Protein AF-A0A1V9ZD17-F1 (afdb_monomer_lite)

Organism: Achlya hypogyna (NCBI:txid1202772)

Sequence (784 aa):
MAILAKSCLMPGTAAFICSILFTLRPVVGIRQATWASEFLEGCSHDLYEVRLPAYLNRLVTLTFLAHVLFHEHRIVPIALSDANDYALFPAKRLVSSDMTLHVLSATPDAGNLVLGLSVATLHNLVDDFDKIAQAWNLTTFSTKLKTAAKDSRDSLLLAQQNFRNSIGSASSAMLARYSISMRSHRSMASCIVPSETSNHEPPEPSLQENPHQQPGTIAVQSTENQTTGVGPLFNDHARGVLSQAHKSPVRSYAPPAVQSYVAFVSASVPHELSGHIVLCGLPNHLRDFIAPLRQAQRHTSATNTIDVVPIVIISNQVLSKKQYAGIAAFERVYYVRGSPLSLSVLAAARVPFSRNVVILRACCDLAVRDTDADVGDVIDQNMIDTDVITLHRFITEVCAAQKDSTRPALLIELSRPNSLRFLKDPTVDHGDSKALIRALTKIAISRADDPLDQICNPLYAAGKPSDTATKVQVRCAGKIFVSNSLDALLGTCNKYGSVLDVVQLLVLGETSGARTLEQMDIPPLLVGRPYGACFEEMLLTHSVLCLGLYRARPEADCSFVSVNPSPGIVLELTDKLFVLRLNRRTLFFMRCKRLRGFLVSIRARVLKPRKRDESFRRWVGRNLDKSVLGAAIDIFQAVLGWIVTGLYCVKNWRSWDNSLDGPFLRAVHAAIGGVFLFDYSLRLFASDNRESYVLAPLAVMDLLGIVPQFIELFVGNTASQHHLVFIGAIKTLRPFRCLCFFRLVPFARSARQRESYVLSITVMCIIICFGSIEQVDQSSTENA

Structure (mmCIF, N/CA/C/O backbone):
data_AF-A0A1V9ZD17-F1
#
_entry.id   AF-A0A1V9ZD17-F1
#
loop_
_atom_site.group_PDB
_atom_site.id
_atom_site.type_symbol
_atom_site.label_atom_id
_atom_site.label_alt_id
_atom_site.label_comp_id
_atom_site.label_asym_id
_atom_site.label_entity_id
_atom_site.label_seq_id
_atom_site.pdbx_PDB_ins_code
_atom_site.Cartn_x
_atom_site.Cartn_y
_atom_site.Cartn_z
_atom_site.occupancy
_atom_site.B_iso_or_equiv
_atom_site.auth_seq_id
_atom_site.auth_comp_id
_atom_site.auth_asym_id
_atom_site.auth_atom_id
_atom_site.pdbx_PDB_model_num
ATOM 1 N N . MET A 1 1 ? 15.821 4.513 1.523 1.00 86.75 1 MET A N 1
ATOM 2 C CA . MET A 1 1 ? 15.628 4.186 0.085 1.00 86.75 1 MET A CA 1
ATOM 3 C C . MET A 1 1 ? 14.171 3.976 -0.311 1.00 86.75 1 MET A C 1
ATOM 5 O O . MET A 1 1 ? 13.702 4.707 -1.172 1.00 86.75 1 MET A O 1
ATOM 9 N N . ALA A 1 2 ? 13.430 3.046 0.299 1.00 87.56 2 ALA A N 1
ATOM 10 C CA . ALA A 1 2 ? 12.040 2.790 -0.099 1.00 87.56 2 ALA A CA 1
ATOM 11 C C . ALA A 1 2 ? 11.104 4.013 0.046 1.00 87.56 2 ALA A C 1
ATOM 13 O O . ALA A 1 2 ? 10.255 4.236 -0.814 1.00 87.56 2 ALA A O 1
ATOM 14 N N . ILE A 1 3 ? 11.308 4.844 1.078 1.00 88.50 3 ILE A N 1
ATOM 15 C CA . ILE A 1 3 ? 10.583 6.116 1.263 1.00 88.50 3 ILE A CA 1
ATOM 16 C C . ILE A 1 3 ? 10.847 7.068 0.084 1.00 88.50 3 ILE A C 1
ATOM 18 O O . ILE A 1 3 ? 9.904 7.527 -0.549 1.00 88.50 3 ILE A O 1
ATOM 22 N N . LEU A 1 4 ? 12.119 7.292 -0.277 1.00 88.56 4 LEU A N 1
ATOM 23 C CA . LEU A 1 4 ? 12.516 8.106 -1.439 1.00 88.56 4 LEU A CA 1
ATOM 24 C C . LEU A 1 4 ? 11.912 7.581 -2.750 1.00 88.56 4 LEU A C 1
ATOM 26 O O . LEU A 1 4 ? 11.411 8.354 -3.565 1.00 88.56 4 LEU A O 1
ATOM 30 N N . ALA A 1 5 ? 11.924 6.261 -2.936 1.00 87.56 5 ALA A N 1
ATOM 31 C CA . ALA A 1 5 ? 11.308 5.611 -4.084 1.00 87.56 5 ALA A CA 1
ATOM 32 C C . ALA A 1 5 ? 9.799 5.902 -4.149 1.00 87.56 5 ALA A C 1
ATOM 34 O O . ALA A 1 5 ? 9.298 6.362 -5.173 1.00 87.56 5 ALA A O 1
ATOM 35 N N . LYS A 1 6 ? 9.065 5.705 -3.048 1.00 83.56 6 LYS A N 1
ATOM 36 C CA . LYS A 1 6 ? 7.631 6.025 -2.983 1.00 83.56 6 LYS A CA 1
ATOM 37 C C . LYS A 1 6 ? 7.356 7.511 -3.223 1.00 83.56 6 LYS A C 1
ATOM 39 O O . LYS A 1 6 ? 6.431 7.813 -3.973 1.00 83.56 6 LYS A O 1
ATOM 44 N N . SER A 1 7 ? 8.195 8.415 -2.715 1.00 86.31 7 SER A N 1
ATOM 45 C CA . SER A 1 7 ? 8.082 9.861 -2.961 1.00 86.31 7 SER A CA 1
ATOM 46 C C . SER A 1 7 ? 8.194 10.255 -4.440 1.00 86.31 7 SER A C 1
ATOM 48 O O . SER A 1 7 ? 7.611 11.255 -4.845 1.00 86.31 7 SER A O 1
ATOM 50 N N . CYS A 1 8 ? 8.880 9.462 -5.275 1.00 83.69 8 CYS A N 1
ATOM 51 C CA . CYS A 1 8 ? 8.937 9.700 -6.725 1.00 83.69 8 CYS A CA 1
ATOM 52 C C . CYS A 1 8 ? 7.588 9.457 -7.427 1.00 83.69 8 CYS A C 1
ATOM 54 O O . CYS A 1 8 ? 7.347 9.979 -8.520 1.00 83.69 8 CYS A O 1
ATOM 56 N N . LEU A 1 9 ? 6.731 8.614 -6.841 1.00 79.62 9 LEU A N 1
ATOM 57 C CA . LEU A 1 9 ? 5.410 8.272 -7.376 1.00 79.62 9 LEU A CA 1
ATOM 58 C C . LEU A 1 9 ? 4.300 9.079 -6.700 1.00 79.62 9 LEU A C 1
ATOM 60 O O . LEU A 1 9 ? 3.376 9.527 -7.375 1.00 79.62 9 LEU A O 1
ATOM 64 N N . MET A 1 10 ? 4.414 9.242 -5.384 1.00 81.44 10 MET A N 1
ATOM 65 C CA . MET A 1 10 ? 3.448 9.888 -4.507 1.00 81.44 10 MET A CA 1
ATOM 66 C C . MET A 1 10 ? 4.123 11.062 -3.789 1.00 81.44 10 MET A C 1
ATOM 68 O O . MET A 1 10 ? 4.821 10.844 -2.788 1.00 81.44 10 MET A O 1
ATOM 72 N N . PRO A 1 11 ? 3.961 12.298 -4.287 1.00 78.44 11 PRO A N 1
ATOM 73 C CA . PRO A 1 11 ? 4.559 13.468 -3.658 1.00 78.44 11 PRO A CA 1
ATOM 74 C C . PRO A 1 11 ? 4.101 13.615 -2.201 1.00 78.44 11 PRO A C 1
ATOM 76 O O . PRO A 1 11 ? 2.987 13.246 -1.837 1.00 78.44 11 PRO A O 1
ATOM 79 N N . GLY A 1 12 ? 4.981 14.137 -1.350 1.00 81.69 12 GLY A N 1
ATOM 80 C CA . GLY A 1 12 ? 4.718 14.317 0.077 1.00 81.69 12 GLY A CA 1
ATOM 81 C C . GLY A 1 12 ? 4.896 13.062 0.933 1.00 81.69 12 GLY A C 1
ATOM 82 O O . GLY A 1 12 ? 4.883 13.186 2.148 1.00 81.69 12 GLY A O 1
ATOM 83 N N . THR A 1 13 ? 5.135 11.874 0.361 1.00 86.75 13 THR A N 1
ATOM 84 C CA . THR A 1 13 ? 5.286 10.639 1.163 1.00 86.75 13 THR A CA 1
ATOM 85 C C . THR A 1 13 ? 6.425 10.733 2.184 1.00 86.75 13 THR A C 1
ATOM 87 O O . THR A 1 13 ? 6.246 10.334 3.328 1.00 86.75 13 THR A O 1
ATOM 90 N N . ALA A 1 14 ? 7.584 11.283 1.806 1.00 87.25 14 ALA A N 1
ATOM 91 C CA . ALA A 1 14 ? 8.698 11.482 2.737 1.00 87.25 14 ALA A CA 1
ATOM 92 C C . ALA A 1 14 ? 8.300 12.381 3.915 1.00 87.25 14 ALA A C 1
ATOM 94 O O . ALA A 1 14 ? 8.484 11.983 5.060 1.00 87.25 14 ALA A O 1
ATOM 95 N N . ALA A 1 15 ? 7.692 13.537 3.635 1.00 86.81 15 ALA A N 1
ATOM 96 C CA . ALA A 1 15 ? 7.220 14.450 4.671 1.00 86.81 15 ALA A CA 1
ATOM 97 C C . ALA A 1 15 ? 6.148 13.792 5.554 1.00 86.81 15 ALA A C 1
ATOM 99 O O . ALA A 1 15 ? 6.265 13.846 6.767 1.00 86.81 15 ALA A O 1
ATOM 100 N N . PHE A 1 16 ? 5.179 13.085 4.962 1.00 89.31 16 PHE A N 1
ATOM 101 C CA . PHE A 1 16 ? 4.135 12.352 5.684 1.00 89.31 16 PHE A CA 1
ATOM 102 C C . PHE A 1 16 ? 4.711 11.325 6.662 1.00 89.31 16 PHE A C 1
ATOM 104 O O . PHE A 1 16 ? 4.339 11.308 7.831 1.00 89.31 16 PHE A O 1
ATOM 111 N N . ILE A 1 17 ? 5.643 10.482 6.203 1.00 89.06 17 ILE A N 1
ATOM 112 C CA . ILE A 1 17 ? 6.270 9.472 7.060 1.00 89.06 17 ILE A CA 1
ATOM 113 C C . ILE A 1 17 ? 7.110 10.145 8.146 1.00 89.06 17 ILE A C 1
ATOM 115 O O . ILE A 1 17 ? 6.973 9.792 9.310 1.00 89.06 17 ILE A O 1
ATOM 119 N N . CYS A 1 18 ? 7.939 11.134 7.804 1.00 85.00 18 CYS A N 1
ATOM 120 C CA . CYS A 1 18 ? 8.764 11.824 8.793 1.00 85.00 18 CYS A CA 1
ATOM 121 C C . CYS A 1 18 ? 7.924 12.585 9.834 1.00 85.00 18 CYS A C 1
ATOM 123 O O . CYS A 1 18 ? 8.301 12.586 11.000 1.00 85.00 18 CYS A O 1
ATOM 125 N N . SER A 1 19 ? 6.779 13.164 9.457 1.00 85.56 19 SER A N 1
ATOM 126 C CA . SER A 1 19 ? 5.840 13.809 10.389 1.00 85.56 19 SER A CA 1
ATOM 127 C C . SER A 1 19 ? 5.267 12.847 11.429 1.00 85.56 19 SER A C 1
ATOM 129 O O . SER A 1 19 ? 4.951 13.291 12.518 1.00 85.56 19 SER A O 1
ATOM 131 N N . ILE A 1 20 ? 5.151 11.554 11.108 1.00 85.94 20 ILE A N 1
ATOM 132 C CA . ILE A 1 20 ? 4.675 10.514 12.039 1.00 85.94 20 ILE A CA 1
ATOM 133 C C . ILE A 1 20 ? 5.828 9.939 12.887 1.00 85.94 20 ILE A C 1
ATOM 135 O O . ILE A 1 20 ? 5.604 9.325 13.927 1.00 85.94 20 ILE A O 1
ATOM 139 N N . LEU A 1 21 ? 7.073 10.078 12.419 1.00 81.75 21 LEU A N 1
ATOM 140 C CA . LEU A 1 21 ? 8.262 9.599 13.131 1.00 81.75 21 LEU A CA 1
ATOM 141 C C . LEU A 1 21 ? 8.802 10.621 14.136 1.00 81.75 21 LEU A C 1
ATOM 143 O O . LEU A 1 21 ? 9.426 10.229 15.121 1.00 81.75 21 LEU A O 1
ATOM 147 N N . PHE A 1 22 ? 8.618 11.914 13.869 1.00 76.44 22 PHE A N 1
ATOM 148 C CA . PHE A 1 22 ? 9.060 12.981 14.756 1.00 76.44 22 PHE A CA 1
ATOM 149 C C . PHE A 1 22 ? 7.997 13.306 15.798 1.00 76.44 22 PHE A C 1
ATOM 151 O O . PHE A 1 22 ? 6.928 13.791 15.457 1.00 76.44 22 PHE A O 1
ATOM 158 N N . THR A 1 23 ? 8.352 13.145 17.069 1.00 69.50 23 THR A N 1
ATOM 159 C CA . THR A 1 23 ? 7.481 13.481 18.196 1.00 69.50 23 THR A CA 1
ATOM 160 C C . THR A 1 23 ? 7.552 14.989 18.486 1.00 69.50 23 THR A C 1
ATOM 162 O O . THR A 1 23 ? 8.433 15.437 19.232 1.00 69.50 23 THR A O 1
ATOM 165 N N . LEU A 1 24 ? 6.676 15.804 17.886 1.00 75.75 24 LEU A N 1
ATOM 166 C CA . LEU A 1 24 ? 6.569 17.237 18.210 1.00 75.75 24 LEU A CA 1
ATOM 167 C C . LEU A 1 24 ? 5.455 17.510 19.225 1.00 75.75 24 LEU A C 1
ATOM 169 O O . LEU A 1 24 ? 4.464 16.789 19.305 1.00 75.75 24 LEU A O 1
ATOM 173 N N . ARG A 1 25 ? 5.598 18.582 20.016 1.00 73.69 25 ARG A N 1
ATOM 174 C CA . ARG A 1 25 ? 4.537 18.974 20.953 1.00 73.69 25 ARG A CA 1
ATOM 175 C C . ARG A 1 25 ? 3.377 19.621 20.192 1.00 73.69 25 ARG A C 1
ATOM 177 O O . ARG A 1 25 ? 3.627 20.435 19.299 1.00 73.69 25 ARG A O 1
ATOM 184 N N . PRO A 1 26 ? 2.120 19.337 20.573 1.00 70.44 26 PRO A N 1
ATOM 185 C CA . PRO A 1 26 ? 0.972 20.016 19.993 1.00 70.44 26 PRO A CA 1
ATOM 186 C C . PRO A 1 26 ? 1.031 21.518 20.298 1.00 70.44 26 PRO A C 1
ATOM 188 O O . PRO A 1 26 ? 1.253 21.936 21.436 1.00 70.44 26 PRO A O 1
ATOM 191 N N . VAL A 1 27 ? 0.820 22.337 19.268 1.00 65.38 27 VAL A N 1
ATOM 192 C CA . VAL A 1 27 ? 0.804 23.799 19.384 1.00 65.38 27 VAL A CA 1
ATOM 193 C C . VAL A 1 27 ? -0.589 24.238 19.838 1.00 65.38 27 VAL A C 1
ATOM 195 O O . VAL A 1 27 ? -1.526 24.286 19.046 1.00 65.38 27 VAL A O 1
ATOM 198 N N . VAL A 1 28 ? -0.748 24.541 21.128 1.00 63.94 28 VAL A N 1
ATOM 199 C CA . VAL A 1 28 ? -2.037 24.944 21.720 1.00 63.94 28 VAL A CA 1
ATOM 200 C C . VAL A 1 28 ? -2.151 26.473 21.776 1.00 63.94 28 VAL A C 1
ATOM 202 O O . VAL A 1 28 ? -1.229 27.148 22.224 1.00 63.94 28 VAL A O 1
ATOM 205 N N . GLY A 1 29 ? -3.303 27.026 21.372 1.00 55.62 29 GLY A N 1
ATOM 206 C CA . GLY A 1 29 ? -3.679 28.420 21.671 1.00 55.62 29 GLY A CA 1
ATOM 207 C C . GLY A 1 29 ? -3.509 29.451 20.548 1.00 55.62 29 GLY A C 1
ATOM 208 O O . GLY A 1 29 ? -3.700 30.640 20.795 1.00 55.62 29 GLY A O 1
ATOM 209 N N . ILE A 1 30 ? -3.198 29.039 19.316 1.00 58.00 30 ILE A N 1
ATOM 210 C CA . ILE A 1 30 ? -2.962 29.973 18.203 1.00 58.00 30 ILE A CA 1
ATOM 211 C C . ILE A 1 30 ? -4.153 29.969 17.245 1.00 58.00 30 ILE A C 1
ATOM 213 O O . ILE A 1 30 ? -4.486 28.953 16.649 1.00 58.00 30 ILE A O 1
ATOM 217 N N . ARG A 1 31 ? -4.809 31.129 17.113 1.00 52.97 31 ARG A N 1
ATOM 218 C CA . ARG A 1 31 ? -6.022 31.323 16.293 1.00 52.97 31 ARG A CA 1
ATOM 219 C C . ARG A 1 31 ? -5.748 31.581 14.807 1.00 52.97 31 ARG A C 1
ATOM 221 O O . ARG A 1 31 ? -6.689 31.633 14.024 1.00 52.97 31 ARG A O 1
ATOM 228 N N . GLN A 1 32 ? -4.491 31.790 14.417 1.00 57.91 32 GLN A N 1
ATOM 229 C CA . GLN A 1 32 ? -4.128 32.046 13.023 1.00 57.91 32 GLN A CA 1
ATOM 230 C C . GLN A 1 32 ? -3.893 30.718 12.297 1.00 57.91 32 GLN A C 1
ATOM 232 O O . GLN A 1 32 ? -2.866 30.075 12.501 1.00 57.91 32 GLN A O 1
ATOM 237 N N . ALA A 1 33 ? -4.851 30.327 11.453 1.00 63.69 33 ALA A N 1
ATOM 238 C CA . ALA A 1 33 ? -4.759 29.164 10.574 1.00 63.69 33 ALA A CA 1
ATOM 239 C C . ALA A 1 33 ? -3.756 29.444 9.446 1.00 63.69 33 ALA A C 1
ATOM 241 O O . ALA A 1 33 ? -4.102 29.925 8.370 1.00 63.69 33 ALA A O 1
ATOM 242 N N . THR A 1 34 ? -2.479 29.206 9.727 1.00 76.88 34 THR A N 1
ATOM 243 C CA . THR A 1 34 ? -1.430 29.205 8.707 1.00 76.88 34 THR A CA 1
ATOM 244 C C . THR A 1 34 ? -1.151 27.776 8.255 1.00 76.88 34 THR A C 1
ATOM 246 O O . THR A 1 34 ? -1.330 26.815 9.004 1.00 76.88 34 THR A O 1
ATOM 249 N N . TRP A 1 35 ? -0.611 27.621 7.050 1.00 79.69 35 TRP A N 1
ATOM 250 C CA . TRP A 1 35 ? -0.152 26.317 6.566 1.00 79.69 35 TRP A CA 1
ATOM 251 C C . TRP A 1 35 ? 0.859 25.654 7.526 1.00 79.69 35 TRP A C 1
ATOM 253 O O . TRP A 1 35 ? 0.882 24.436 7.668 1.00 79.69 35 TRP A O 1
ATOM 263 N N . ALA A 1 36 ? 1.689 26.456 8.206 1.00 78.88 36 ALA A N 1
ATOM 264 C CA . ALA A 1 36 ? 2.696 25.964 9.139 1.00 78.88 36 ALA A CA 1
ATOM 265 C C . ALA A 1 36 ? 2.064 25.438 10.432 1.00 78.88 36 ALA A C 1
ATOM 267 O O . ALA A 1 36 ? 2.512 24.418 10.942 1.00 78.88 36 ALA A O 1
ATOM 268 N N . SER A 1 37 ? 1.007 26.083 10.939 1.00 80.69 37 SER A N 1
ATOM 269 C CA . SER A 1 37 ? 0.253 25.547 12.077 1.00 80.69 37 SER A CA 1
ATOM 270 C C . SER A 1 37 ? -0.456 24.239 11.724 1.00 80.69 37 SER A C 1
ATOM 272 O O . SER A 1 37 ? -0.394 23.312 12.519 1.00 80.69 37 SER A O 1
ATOM 274 N N . GLU A 1 38 ? -1.040 24.116 10.524 1.00 84.00 38 GLU A N 1
ATOM 275 C CA . GLU A 1 38 ? -1.660 22.857 10.067 1.00 84.00 38 GLU A CA 1
ATOM 276 C C . GLU A 1 38 ? -0.629 21.731 9.881 1.00 84.00 38 GLU A C 1
ATOM 278 O O . GLU A 1 38 ? -0.886 20.572 10.208 1.00 84.00 38 GLU A O 1
ATOM 283 N N . PHE A 1 39 ? 0.556 22.063 9.361 1.00 85.69 39 PHE A N 1
ATOM 284 C CA . PHE A 1 39 ? 1.663 21.119 9.223 1.00 85.69 39 PHE A CA 1
ATOM 285 C C . PHE A 1 39 ? 2.182 20.650 10.593 1.00 85.69 39 PHE A C 1
ATOM 287 O O . PHE A 1 39 ? 2.346 19.452 10.813 1.00 85.69 39 PHE A O 1
ATOM 294 N N . LEU A 1 40 ? 2.405 21.582 11.528 1.00 84.81 40 LEU A N 1
ATOM 295 C CA . LEU A 1 40 ? 2.883 21.280 12.881 1.00 84.81 40 LEU A CA 1
ATOM 296 C C . LEU A 1 40 ? 1.847 20.519 13.717 1.00 84.81 40 LEU A C 1
ATOM 298 O O . LEU A 1 40 ? 2.231 19.643 14.486 1.00 84.81 40 LEU A O 1
ATOM 302 N N . GLU A 1 41 ? 0.551 20.800 13.545 1.00 85.75 41 GLU A N 1
ATOM 303 C CA . GLU A 1 41 ? -0.528 19.991 14.127 1.00 85.75 41 GLU A CA 1
ATOM 304 C C . GLU A 1 41 ? -0.429 18.541 13.632 1.00 85.75 41 GLU A C 1
ATOM 306 O O . GLU A 1 41 ? -0.469 17.605 14.432 1.00 85.75 41 GLU A O 1
ATOM 311 N N . GLY A 1 42 ? -0.178 18.339 12.335 1.00 86.69 42 GLY A N 1
ATOM 312 C CA . GLY A 1 42 ? 0.081 17.013 11.778 1.00 86.69 42 GLY A CA 1
ATOM 313 C C . GLY A 1 42 ? 1.296 16.318 12.398 1.00 86.69 42 GLY A C 1
ATOM 314 O O . GLY A 1 42 ? 1.197 15.156 12.780 1.00 86.69 42 GLY A O 1
ATOM 315 N N . CYS A 1 43 ? 2.408 17.034 12.576 1.00 85.69 43 CYS A N 1
ATOM 316 C CA . CYS A 1 43 ? 3.623 16.514 13.219 1.00 85.69 43 CYS A CA 1
ATOM 317 C C . CYS A 1 43 ? 3.492 16.265 14.733 1.00 85.69 43 CYS A C 1
ATOM 319 O O . CYS A 1 43 ? 4.422 15.747 15.339 1.00 85.69 43 CYS A O 1
ATOM 321 N N . SER A 1 44 ? 2.385 16.664 15.367 1.00 86.81 44 SER A N 1
ATOM 322 C CA . SER A 1 44 ? 2.122 16.312 16.769 1.00 86.81 44 SER A CA 1
ATOM 323 C C . SER A 1 44 ? 1.552 14.902 16.939 1.00 86.81 44 SER A C 1
ATOM 325 O O . SER A 1 44 ? 1.404 14.428 18.063 1.00 86.81 44 SER A O 1
ATOM 327 N N . HIS A 1 45 ? 1.206 14.238 15.832 1.00 89.06 45 HIS A N 1
ATOM 328 C CA . HIS A 1 45 ? 0.646 12.898 15.843 1.00 89.06 45 HIS A CA 1
ATOM 329 C C . HIS A 1 45 ? 1.730 11.826 15.825 1.00 89.06 45 HIS A C 1
ATOM 331 O O . HIS A 1 45 ? 2.497 11.726 14.872 1.00 89.06 45 HIS A O 1
ATOM 337 N N . ASP A 1 46 ? 1.672 10.938 16.812 1.00 87.88 46 ASP A N 1
ATOM 338 C CA . ASP A 1 46 ? 2.599 9.820 16.958 1.00 87.88 46 ASP A CA 1
ATOM 339 C C . ASP A 1 46 ? 1.885 8.468 16.830 1.00 87.88 46 ASP A C 1
ATOM 341 O O . ASP A 1 46 ? 0.658 8.354 16.953 1.00 87.88 46 ASP A O 1
ATOM 345 N N . LEU A 1 47 ? 2.680 7.418 16.602 1.00 89.69 47 LEU A N 1
ATOM 346 C CA . LEU A 1 47 ? 2.218 6.031 16.585 1.00 89.69 47 LEU A CA 1
ATOM 347 C C . LEU A 1 47 ? 2.182 5.438 17.994 1.00 89.69 47 LEU A C 1
ATOM 349 O O . LEU A 1 47 ? 3.199 5.352 18.685 1.00 89.69 47 LEU A O 1
ATOM 353 N N . TYR A 1 48 ? 1.010 4.938 18.377 1.00 89.62 48 TYR A N 1
ATOM 354 C CA . TYR A 1 48 ? 0.784 4.258 19.647 1.00 89.62 48 TYR A CA 1
ATOM 355 C C . TYR A 1 48 ? 0.261 2.841 19.431 1.00 89.62 48 TYR A C 1
ATOM 357 O O . TYR A 1 48 ? -0.582 2.596 18.566 1.00 89.62 48 TYR A O 1
ATOM 365 N N . GLU A 1 49 ? 0.736 1.906 20.253 1.00 90.62 49 GLU A N 1
ATOM 366 C CA . GLU A 1 49 ? 0.143 0.578 20.384 1.00 90.62 49 GLU A CA 1
ATOM 367 C C . GLU A 1 49 ? -0.915 0.591 21.491 1.00 90.62 49 GLU A C 1
ATOM 369 O O . GLU A 1 49 ? -0.666 1.037 22.613 1.00 90.62 49 GLU A O 1
ATOM 374 N N . VAL A 1 50 ? -2.115 0.121 21.164 1.00 91.19 50 VAL A N 1
ATOM 375 C CA . VAL A 1 50 ? -3.292 0.200 22.025 1.00 91.19 50 VAL A CA 1
ATOM 376 C C . VAL A 1 50 ? -3.981 -1.155 22.107 1.00 91.19 50 VAL A C 1
ATOM 378 O O . VAL A 1 50 ? -4.186 -1.841 21.106 1.00 91.19 50 VAL A O 1
ATOM 381 N N . ARG A 1 51 ? -4.377 -1.537 23.324 1.00 90.12 51 ARG A N 1
ATOM 382 C CA . ARG A 1 51 ? -5.187 -2.734 23.562 1.00 90.12 51 ARG A CA 1
ATOM 383 C C . ARG A 1 51 ? -6.667 -2.417 23.446 1.00 90.12 51 ARG A C 1
ATOM 385 O O . ARG A 1 51 ? -7.126 -1.346 23.833 1.00 90.12 51 ARG A O 1
ATOM 392 N N . LEU A 1 52 ? -7.410 -3.390 22.945 1.00 88.88 52 LEU A N 1
ATOM 393 C CA . LEU A 1 52 ? -8.835 -3.255 22.687 1.00 88.88 52 LEU A CA 1
ATOM 394 C C . LEU A 1 52 ? -9.661 -3.629 23.930 1.00 88.88 52 LEU A C 1
ATOM 396 O O . LEU A 1 52 ? -9.296 -4.573 24.641 1.00 88.88 52 LEU A O 1
ATOM 400 N N . PRO A 1 53 ? -10.785 -2.938 24.198 1.00 85.88 53 PRO A N 1
ATOM 401 C CA . PRO A 1 53 ? -11.680 -3.304 25.288 1.00 85.88 53 PRO A CA 1
ATOM 402 C C . PRO A 1 53 ? -12.230 -4.727 25.138 1.00 85.88 53 PRO A C 1
ATOM 404 O O . PRO A 1 53 ? -12.726 -5.113 24.079 1.00 85.88 53 PRO A O 1
ATOM 407 N N . ALA A 1 54 ? -12.214 -5.499 26.228 1.00 83.00 54 ALA A N 1
ATOM 408 C CA . ALA A 1 54 ? -12.650 -6.899 26.225 1.00 83.00 54 ALA A CA 1
ATOM 409 C C . ALA A 1 54 ? -14.129 -7.083 25.836 1.00 83.00 54 ALA A C 1
ATOM 411 O O . ALA A 1 54 ? -14.494 -8.116 25.281 1.00 83.00 54 ALA A O 1
ATOM 412 N N . TYR A 1 55 ? -14.975 -6.082 26.094 1.00 81.50 55 TYR A N 1
ATOM 413 C CA . TYR A 1 55 ? -16.399 -6.137 25.764 1.00 81.50 55 TYR A CA 1
ATOM 414 C C . TYR A 1 55 ? -16.688 -5.984 24.260 1.00 81.50 55 TYR A C 1
ATOM 416 O O . TYR A 1 55 ? -17.793 -6.297 23.836 1.00 81.50 55 TYR A O 1
ATOM 424 N N . LEU A 1 56 ? -15.718 -5.547 23.444 1.00 82.62 56 LEU A N 1
ATOM 425 C CA . LEU A 1 56 ? -15.855 -5.432 21.981 1.00 82.62 56 LEU A CA 1
ATOM 426 C C . LEU A 1 56 ? -15.436 -6.708 21.233 1.00 82.62 56 LEU A C 1
ATOM 428 O O . LEU A 1 56 ? -15.447 -6.742 20.000 1.00 82.62 56 LEU A O 1
ATOM 432 N N . ASN A 1 57 ? -15.059 -7.758 21.964 1.00 85.75 57 ASN A N 1
ATOM 433 C CA . ASN A 1 57 ? -14.455 -8.960 21.411 1.00 85.75 57 ASN A CA 1
ATOM 434 C C . ASN A 1 57 ? -15.362 -9.668 20.386 1.00 85.75 57 ASN A C 1
ATOM 436 O O . ASN A 1 57 ? -16.377 -10.264 20.736 1.00 85.75 57 ASN A O 1
ATOM 440 N N . ARG A 1 58 ? -14.950 -9.629 19.115 1.00 84.31 58 ARG A N 1
ATOM 441 C CA . ARG A 1 58 ? -15.613 -10.184 17.923 1.00 84.31 58 ARG A CA 1
ATOM 442 C C . ARG A 1 58 ? -17.021 -9.654 17.646 1.00 84.31 58 ARG A C 1
ATOM 444 O O . ARG A 1 58 ? -17.742 -10.261 16.859 1.00 84.31 58 ARG A O 1
ATOM 451 N N . LEU A 1 59 ? -17.395 -8.524 18.241 1.00 82.50 59 LEU A N 1
ATOM 452 C CA . LEU A 1 59 ? -18.714 -7.909 18.050 1.00 82.50 59 LEU A CA 1
ATOM 453 C C . LEU A 1 59 ? -18.686 -6.764 17.037 1.00 82.50 59 LEU A C 1
ATOM 455 O O . LEU A 1 59 ? -19.691 -6.478 16.398 1.00 82.50 59 LEU A O 1
ATOM 459 N N . VAL A 1 60 ? -17.531 -6.121 16.869 1.00 86.44 60 VAL A N 1
ATOM 460 C CA . VAL A 1 60 ? -17.401 -4.886 16.095 1.00 86.44 60 VAL A CA 1
ATOM 461 C C . VAL A 1 60 ? -16.369 -5.041 14.980 1.00 86.44 60 VAL A C 1
ATOM 463 O O . VAL A 1 60 ? -15.331 -5.685 15.146 1.00 86.44 60 VAL A O 1
ATOM 466 N N . THR A 1 61 ? -16.655 -4.451 13.817 1.00 90.00 61 THR A N 1
ATOM 467 C CA . THR A 1 61 ? -15.702 -4.381 12.698 1.00 90.00 61 THR A CA 1
ATOM 468 C C . THR A 1 61 ? -14.707 -3.242 12.889 1.00 90.00 61 THR A C 1
ATOM 470 O O . THR A 1 61 ? -15.022 -2.220 13.498 1.00 90.00 61 THR A O 1
ATOM 473 N N . LEU A 1 62 ? -13.506 -3.377 12.321 1.00 90.69 62 LEU A N 1
ATOM 474 C CA . LEU A 1 62 ? -12.499 -2.320 12.416 1.00 90.69 62 LEU A CA 1
ATOM 475 C C . LEU A 1 62 ? -12.963 -1.002 11.773 1.00 90.69 62 LEU A C 1
ATOM 477 O O . LEU A 1 62 ? -12.648 0.060 12.295 1.00 90.69 62 LEU A O 1
ATOM 481 N N . THR A 1 63 ? -13.734 -1.058 10.681 1.00 91.12 63 THR A N 1
ATOM 482 C CA . THR A 1 63 ? -14.348 0.130 10.059 1.00 91.12 63 THR A CA 1
ATOM 483 C C . THR A 1 63 ? -15.218 0.900 11.042 1.00 91.12 63 THR A C 1
ATOM 485 O O . THR A 1 63 ? -15.085 2.115 11.155 1.00 91.12 63 THR A O 1
ATOM 488 N N . PHE A 1 64 ? -16.078 0.192 11.768 1.00 88.75 64 PHE A N 1
ATOM 489 C CA . PHE A 1 64 ? -16.950 0.813 12.753 1.00 88.75 64 PHE A CA 1
ATOM 490 C C . PHE A 1 64 ? -16.148 1.411 13.914 1.00 88.75 64 PHE A C 1
ATOM 492 O O . PHE A 1 64 ? -16.346 2.566 14.278 1.00 88.75 64 PHE A O 1
ATOM 499 N N . LEU A 1 65 ? -15.191 0.652 14.459 1.00 90.38 65 LEU A N 1
ATOM 500 C CA . LEU A 1 65 ? -14.340 1.141 15.542 1.00 90.38 65 LEU A CA 1
ATOM 501 C C . LEU A 1 65 ? -13.556 2.393 15.118 1.00 90.38 65 LEU A C 1
ATOM 503 O O . LEU A 1 65 ? -13.462 3.346 15.882 1.00 90.38 65 LEU A O 1
ATOM 507 N N . ALA A 1 66 ? -13.035 2.419 13.890 1.00 92.31 66 ALA A N 1
ATOM 508 C CA . ALA A 1 66 ? -12.326 3.572 13.344 1.00 92.31 66 ALA A CA 1
ATOM 509 C C . ALA A 1 66 ? -13.200 4.827 13.257 1.00 92.31 66 ALA A C 1
ATOM 511 O O . ALA A 1 66 ? -12.712 5.920 13.528 1.00 92.31 66 ALA A O 1
ATOM 512 N N . HIS A 1 67 ? -14.482 4.674 12.919 1.00 91.31 67 HIS A N 1
ATOM 513 C CA . HIS A 1 67 ? -15.425 5.786 12.875 1.00 91.31 67 HIS A CA 1
ATOM 514 C C . HIS A 1 67 ? -15.643 6.390 14.274 1.00 91.31 67 HIS A C 1
ATOM 516 O O . HIS A 1 67 ? -15.493 7.598 14.446 1.00 91.31 67 HIS A O 1
ATOM 522 N N . VAL A 1 68 ? -15.884 5.548 15.288 1.00 89.38 68 VAL A N 1
ATOM 523 C CA . VAL A 1 68 ? -16.071 5.990 16.685 1.00 89.38 68 VAL A CA 1
ATOM 524 C C . VAL A 1 68 ? -14.815 6.674 17.232 1.00 89.38 68 VAL A C 1
ATOM 526 O O . VAL A 1 68 ? -14.895 7.751 17.816 1.00 89.38 68 VAL A O 1
ATOM 529 N N . LEU A 1 69 ? -13.640 6.076 17.011 1.00 91.62 69 LEU A N 1
ATOM 530 C CA . LEU A 1 69 ? -12.365 6.621 17.489 1.00 91.62 69 LEU A CA 1
ATOM 531 C C . LEU A 1 69 ? -12.031 7.983 16.875 1.00 91.62 69 LEU A C 1
ATOM 533 O O . LEU A 1 69 ? -11.504 8.861 17.564 1.00 91.62 69 LEU A O 1
ATOM 537 N N . PHE A 1 70 ? -12.352 8.168 15.596 1.00 92.44 70 PHE A N 1
ATOM 538 C CA . PHE A 1 70 ? -12.120 9.431 14.914 1.00 92.44 70 PHE A CA 1
ATOM 539 C C . PHE A 1 70 ? -13.079 10.527 15.399 1.00 92.44 70 PHE A C 1
ATOM 541 O O . PHE A 1 70 ? -12.634 11.646 15.650 1.00 92.44 70 PHE A O 1
ATOM 548 N N . HIS A 1 71 ? -14.364 10.211 15.582 1.00 88.62 71 HIS A N 1
ATOM 549 C CA . HIS A 1 71 ? -15.369 11.185 16.013 1.00 88.62 71 HIS A CA 1
ATOM 550 C C . HIS A 1 71 ? -15.163 11.648 17.466 1.00 88.62 71 HIS A C 1
ATOM 552 O O . HIS A 1 71 ? -15.152 12.848 17.732 1.00 88.62 71 HIS A O 1
ATOM 558 N N . GLU A 1 72 ? -14.938 10.712 18.394 1.00 86.94 72 GLU A N 1
ATOM 559 C CA . GLU A 1 72 ? -14.850 11.015 19.832 1.00 86.94 72 GLU A CA 1
ATOM 560 C C . GLU A 1 72 ? -13.476 11.547 20.255 1.00 86.94 72 GLU A C 1
ATOM 562 O O . GLU A 1 72 ? -13.370 12.426 21.112 1.00 86.94 72 GLU A O 1
ATOM 567 N N . HIS A 1 73 ? -12.401 11.002 19.676 1.00 88.56 73 HIS A N 1
ATOM 568 C CA . HIS A 1 73 ? -11.040 11.231 20.170 1.00 88.56 73 HIS A CA 1
ATOM 569 C C . HIS A 1 73 ? -10.055 11.708 19.098 1.00 88.56 73 HIS A C 1
ATOM 571 O O . HIS A 1 73 ? -8.890 11.938 19.415 1.00 88.56 73 HIS A O 1
ATOM 577 N N . ARG A 1 74 ? -10.487 11.866 17.836 1.00 90.38 74 ARG A N 1
ATOM 578 C CA . ARG A 1 74 ? -9.608 12.140 16.680 1.00 90.38 74 ARG A CA 1
ATOM 579 C C . ARG A 1 74 ? -8.458 11.140 16.533 1.00 90.38 74 ARG A C 1
ATOM 581 O O . ARG A 1 74 ? -7.378 11.488 16.060 1.00 90.38 74 ARG A O 1
ATOM 588 N N . ILE A 1 75 ? -8.697 9.889 16.920 1.00 93.88 75 ILE A N 1
ATOM 589 C CA . ILE A 1 75 ? -7.719 8.804 16.825 1.00 93.88 75 ILE A CA 1
ATOM 590 C C . ILE A 1 75 ? -7.954 8.032 15.524 1.00 93.88 75 ILE A C 1
ATOM 592 O O . ILE A 1 75 ? -9.071 7.595 15.248 1.00 93.88 75 ILE A O 1
ATOM 596 N N . VAL A 1 76 ? -6.891 7.807 14.745 1.00 94.50 76 VAL A N 1
ATOM 597 C CA . VAL A 1 76 ? -6.967 7.077 13.468 1.00 94.50 76 VAL A CA 1
ATOM 598 C C . VAL A 1 76 ? -6.273 5.714 13.584 1.00 94.50 76 VAL A C 1
ATOM 600 O O . VAL A 1 76 ? -5.054 5.667 13.748 1.00 94.50 76 VAL A O 1
ATOM 603 N N . PRO A 1 77 ? -6.991 4.581 13.479 1.00 93.50 77 PRO A N 1
ATOM 604 C CA . PRO A 1 77 ? -6.374 3.255 13.515 1.00 93.50 77 PRO A CA 1
ATOM 605 C C . PRO A 1 77 ? -5.750 2.875 12.168 1.00 93.50 77 PRO A C 1
ATOM 607 O O . PRO A 1 77 ? -6.456 2.682 11.182 1.00 93.50 77 PRO A O 1
ATOM 610 N N . ILE A 1 78 ? -4.428 2.709 12.125 1.00 92.19 78 ILE A N 1
ATOM 611 C CA . ILE A 1 78 ? -3.668 2.450 10.890 1.00 92.19 78 ILE A CA 1
ATOM 612 C C . ILE A 1 78 ? -3.501 0.951 10.634 1.00 92.19 78 ILE A C 1
ATOM 614 O O . ILE A 1 78 ? -3.654 0.485 9.500 1.00 92.19 78 ILE A O 1
ATOM 618 N N . ALA A 1 79 ? -3.170 0.184 11.670 1.00 91.44 79 ALA A N 1
ATOM 619 C CA . ALA A 1 79 ? -2.852 -1.231 11.536 1.00 91.44 79 ALA A CA 1
ATOM 620 C C . ALA A 1 79 ? -3.409 -2.049 12.699 1.00 91.44 79 ALA A C 1
ATOM 622 O O . ALA A 1 79 ? -3.657 -1.539 13.789 1.00 91.44 79 ALA A O 1
ATOM 623 N N . LEU A 1 80 ? -3.601 -3.335 12.435 1.00 91.06 80 LEU A N 1
ATOM 624 C CA . LEU A 1 80 ? -4.030 -4.321 13.412 1.00 91.06 80 LEU A CA 1
ATOM 625 C C . LEU A 1 80 ? -3.006 -5.451 13.414 1.00 91.06 80 LEU A C 1
ATOM 627 O O . LEU A 1 80 ? -2.692 -5.994 12.350 1.00 91.06 80 LEU A O 1
ATOM 631 N N . SER A 1 81 ? -2.511 -5.798 14.592 1.00 89.25 81 SER A N 1
ATOM 632 C CA . SER A 1 81 ? -1.619 -6.930 14.798 1.00 89.25 81 SER A CA 1
ATOM 633 C C . SER A 1 81 ? -2.329 -8.041 15.563 1.00 89.25 81 SER A C 1
ATOM 635 O O . SER A 1 81 ? -3.100 -7.806 16.492 1.00 89.25 81 SER A O 1
ATOM 637 N N . ASP A 1 82 ? -2.102 -9.267 15.110 1.00 86.00 82 ASP A N 1
ATOM 638 C CA . ASP A 1 82 ? -2.608 -10.495 15.713 1.00 86.00 82 ASP A CA 1
ATOM 639 C C . ASP A 1 82 ? -1.414 -11.404 15.999 1.00 86.00 82 ASP A C 1
ATOM 641 O O . ASP A 1 82 ? -0.885 -12.049 15.089 1.00 86.00 82 ASP A O 1
ATOM 645 N N . ALA A 1 83 ? -0.952 -11.378 17.251 1.00 78.44 83 ALA A N 1
ATOM 646 C CA . ALA A 1 83 ? 0.286 -11.988 17.737 1.00 78.44 83 ALA A CA 1
ATOM 647 C C . ALA A 1 83 ? 1.546 -11.586 16.942 1.00 78.44 83 ALA A C 1
ATOM 649 O O . ALA A 1 83 ? 2.328 -10.771 17.413 1.00 78.44 83 ALA A O 1
ATOM 650 N N . ASN A 1 84 ? 1.734 -12.154 15.747 1.00 72.50 84 ASN A N 1
ATOM 651 C CA . ASN A 1 84 ? 2.884 -11.934 14.864 1.00 72.50 84 ASN A CA 1
ATOM 652 C C . ASN A 1 84 ? 2.493 -11.561 13.420 1.00 72.50 84 ASN A C 1
ATOM 654 O O . ASN A 1 84 ? 3.377 -11.378 12.584 1.00 72.50 84 ASN A O 1
ATOM 658 N N . ASP A 1 85 ? 1.198 -11.505 13.093 1.00 82.94 85 ASP A N 1
ATOM 659 C CA . ASP A 1 85 ? 0.726 -11.097 11.767 1.00 82.94 85 ASP A CA 1
ATOM 660 C C . ASP A 1 85 ? 0.251 -9.643 11.804 1.00 82.94 85 ASP A C 1
ATOM 662 O O . ASP A 1 85 ? -0.607 -9.277 12.610 1.00 82.94 85 ASP A O 1
ATOM 666 N N . TYR A 1 86 ? 0.805 -8.820 10.918 1.00 86.81 86 TYR A N 1
ATOM 667 C CA . TYR A 1 86 ? 0.513 -7.395 10.826 1.00 86.81 86 TYR A CA 1
ATOM 668 C C . TYR A 1 86 ? -0.278 -7.114 9.554 1.00 86.81 86 TYR A C 1
ATOM 670 O O . TYR A 1 86 ? 0.172 -7.403 8.444 1.00 86.81 86 TYR A O 1
ATOM 678 N N . ALA A 1 87 ? -1.449 -6.502 9.712 1.00 87.44 87 ALA A N 1
ATOM 679 C CA . ALA A 1 87 ? -2.287 -6.090 8.598 1.00 87.44 87 ALA A CA 1
ATOM 680 C C . ALA A 1 87 ? -2.534 -4.581 8.643 1.00 87.44 87 ALA A C 1
ATOM 682 O O . ALA A 1 87 ? -2.974 -4.034 9.658 1.00 87.44 87 ALA A O 1
ATOM 683 N N . LEU A 1 88 ? -2.324 -3.913 7.510 1.00 88.62 88 LEU A N 1
ATOM 684 C CA . LEU A 1 88 ? -2.750 -2.535 7.321 1.00 88.62 88 LEU A CA 1
ATOM 685 C C . LEU A 1 88 ? -4.273 -2.517 7.237 1.00 88.62 88 LEU A C 1
ATOM 687 O O . LEU A 1 88 ? -4.876 -3.260 6.461 1.00 88.62 88 LEU A O 1
ATOM 691 N N . PHE A 1 89 ? -4.891 -1.682 8.064 1.00 90.88 89 PHE A N 1
ATOM 692 C CA . PHE A 1 89 ? -6.322 -1.410 8.157 1.00 90.88 89 PHE A CA 1
ATOM 693 C C . PHE A 1 89 ? -7.274 -2.490 7.586 1.00 90.88 89 PHE A C 1
ATOM 695 O O . PHE A 1 89 ? -7.904 -2.297 6.535 1.00 90.88 89 PHE A O 1
ATOM 702 N N . PRO A 1 90 ? -7.420 -3.660 8.237 1.00 88.25 90 PRO A N 1
ATOM 703 C CA . PRO A 1 90 ? -8.374 -4.683 7.831 1.00 88.25 90 PRO A CA 1
ATOM 704 C C . PRO A 1 90 ? -9.830 -4.302 8.122 1.00 88.25 90 PRO A C 1
ATOM 706 O O . PRO A 1 90 ? -10.470 -4.908 8.964 1.00 88.25 90 PRO A O 1
ATOM 709 N N . ALA A 1 91 ? -10.374 -3.363 7.341 1.00 85.69 91 ALA A N 1
ATOM 710 C CA . ALA A 1 91 ? -11.726 -2.792 7.437 1.00 85.69 91 ALA A CA 1
ATOM 711 C C . ALA A 1 91 ? -12.831 -3.765 7.913 1.00 85.69 91 ALA A C 1
ATOM 713 O O . ALA A 1 91 ? -13.514 -3.519 8.902 1.00 85.69 91 ALA A O 1
ATOM 714 N N . LYS A 1 92 ? -12.974 -4.916 7.238 1.00 85.56 92 LYS A N 1
ATOM 715 C CA . LYS A 1 92 ? -14.025 -5.915 7.517 1.00 85.56 92 LYS A CA 1
ATOM 716 C C . LYS A 1 92 ? -13.662 -6.952 8.587 1.00 85.56 92 LYS A C 1
ATOM 718 O O . LYS A 1 92 ? -14.450 -7.860 8.834 1.00 85.56 92 LYS A O 1
ATOM 723 N N . ARG A 1 93 ? -12.457 -6.899 9.159 1.00 87.88 93 ARG A N 1
ATOM 724 C CA . ARG A 1 93 ? -12.025 -7.844 10.195 1.00 87.88 93 ARG A CA 1
ATOM 725 C C . ARG A 1 93 ? -12.708 -7.469 11.503 1.00 87.88 93 ARG A C 1
ATOM 727 O O . ARG A 1 93 ? -12.743 -6.297 11.874 1.00 87.88 93 ARG A O 1
ATOM 734 N N . LEU A 1 94 ? -13.268 -8.480 12.161 1.00 89.00 94 LEU A N 1
ATOM 735 C CA . LEU A 1 94 ? -13.819 -8.332 13.498 1.00 89.00 94 LEU A CA 1
ATOM 736 C C . LEU A 1 94 ? -12.673 -8.138 14.482 1.00 89.00 94 LEU A C 1
ATOM 738 O O . LEU A 1 94 ? -11.674 -8.859 14.443 1.00 89.00 94 LEU A O 1
ATOM 742 N N . VAL A 1 95 ? -12.839 -7.135 15.327 1.00 88.38 95 VAL A N 1
ATOM 743 C CA . VAL A 1 95 ? -11.878 -6.730 16.340 1.00 88.38 95 VAL A CA 1
ATOM 744 C C . VAL A 1 95 ? -11.974 -7.703 17.508 1.00 88.38 95 VAL A C 1
ATOM 746 O O . VAL A 1 95 ? -13.071 -8.061 17.919 1.00 88.38 95 VAL A O 1
ATOM 749 N N . SER A 1 96 ? -10.843 -8.165 18.029 1.00 87.38 96 SER A N 1
ATOM 750 C CA . SER A 1 96 ? -10.783 -9.180 19.084 1.00 87.38 96 SER A CA 1
ATOM 751 C C . SER A 1 96 ? -9.852 -8.704 20.198 1.00 87.38 96 SER A C 1
ATOM 753 O O . SER A 1 96 ? -8.950 -7.906 19.952 1.00 87.38 96 SER A O 1
ATOM 755 N N . SER A 1 97 ? -10.092 -9.135 21.437 1.00 83.94 97 SER A N 1
ATOM 756 C CA . SER A 1 97 ? -9.367 -8.622 22.616 1.00 83.94 97 SER A CA 1
ATOM 757 C C . SER A 1 97 ? -7.904 -9.076 22.706 1.00 83.94 97 SER A C 1
ATOM 759 O O . SER A 1 97 ? -7.141 -8.548 23.507 1.00 83.94 97 SER A O 1
ATOM 761 N N . ASP A 1 98 ? -7.540 -10.092 21.928 1.00 86.44 98 ASP A N 1
ATOM 762 C CA . ASP A 1 98 ? -6.184 -10.620 21.739 1.00 86.44 98 ASP A CA 1
ATOM 763 C C . ASP A 1 98 ? -5.365 -9.825 20.710 1.00 86.44 98 ASP A C 1
ATOM 765 O O . ASP A 1 98 ? -4.146 -9.970 20.662 1.00 86.44 98 ASP A O 1
ATOM 769 N N . MET A 1 99 ? -6.014 -8.979 19.909 1.00 90.31 99 MET A N 1
ATOM 770 C CA . MET A 1 99 ? -5.353 -8.163 18.897 1.00 90.31 99 MET A CA 1
ATOM 771 C C . MET A 1 99 ? -4.845 -6.847 19.491 1.00 90.31 99 MET A C 1
ATOM 773 O O . MET A 1 99 ? -5.426 -6.283 20.424 1.00 90.31 99 MET A O 1
ATOM 777 N N . THR A 1 100 ? -3.781 -6.322 18.899 1.00 91.31 100 THR A N 1
ATOM 778 C CA . THR A 1 100 ? -3.196 -5.023 19.235 1.00 91.31 100 THR A CA 1
ATOM 779 C C . THR A 1 100 ? -3.457 -4.034 18.106 1.00 91.31 100 THR A C 1
ATOM 781 O O . THR A 1 100 ? -3.288 -4.326 16.921 1.00 91.31 100 THR A O 1
ATOM 784 N N . LEU A 1 101 ? -3.966 -2.860 18.469 1.00 93.00 101 LEU A N 1
ATOM 785 C CA . LEU A 1 101 ? -4.351 -1.812 17.536 1.00 93.00 101 LEU A CA 1
ATOM 786 C C . LEU A 1 101 ? -3.242 -0.764 17.472 1.00 93.00 101 LEU A C 1
ATOM 788 O O . LEU A 1 101 ? -2.862 -0.203 18.495 1.00 93.00 101 LEU A O 1
ATOM 792 N N . HIS A 1 102 ? -2.754 -0.462 16.274 1.00 92.88 102 HIS A N 1
ATOM 793 C CA . HIS A 1 102 ? -1.805 0.624 16.059 1.00 92.88 102 HIS A CA 1
ATOM 794 C C . HIS A 1 102 ? -2.557 1.863 15.599 1.00 92.88 102 HIS A C 1
ATOM 796 O O . HIS A 1 102 ? -3.199 1.854 14.542 1.00 92.88 102 HIS A O 1
ATOM 802 N N . VAL A 1 103 ? -2.480 2.920 16.398 1.00 93.69 103 VAL A N 1
ATOM 803 C CA . VAL A 1 103 ? -3.231 4.154 16.186 1.00 93.69 103 VAL A CA 1
ATOM 804 C C . VAL A 1 103 ? -2.307 5.350 16.034 1.00 93.69 103 VAL A C 1
ATOM 806 O O . VAL A 1 103 ? -1.218 5.390 16.600 1.00 93.69 103 VAL A O 1
ATOM 809 N N . LEU A 1 104 ? -2.786 6.331 15.284 1.00 92.88 104 LEU A N 1
ATOM 810 C CA . LEU A 1 104 ? -2.206 7.653 15.157 1.00 92.88 104 LEU A CA 1
ATOM 811 C C . LEU A 1 104 ? -2.999 8.618 16.038 1.00 92.88 104 LEU A C 1
ATOM 813 O O . LEU A 1 104 ? -4.224 8.700 15.918 1.00 92.88 104 LEU A O 1
ATOM 817 N N . SER A 1 105 ? -2.309 9.309 16.940 1.00 91.44 105 SER A N 1
ATOM 818 C CA . SER A 1 105 ? -2.929 10.188 17.934 1.00 91.44 105 SER A CA 1
ATOM 819 C C . SER A 1 105 ? -1.981 11.322 18.309 1.00 91.44 105 SER A C 1
ATOM 821 O O . SER A 1 105 ? -0.784 11.095 18.446 1.00 91.44 105 SER A O 1
ATOM 823 N N . ALA A 1 106 ? -2.513 12.526 18.523 1.00 88.25 106 ALA A N 1
ATOM 824 C CA . ALA A 1 106 ? -1.743 13.641 19.080 1.00 88.25 106 ALA A CA 1
ATOM 825 C C . ALA A 1 106 ? -1.552 13.527 20.604 1.00 88.25 106 ALA A C 1
ATOM 827 O O . ALA A 1 106 ? -0.653 14.130 21.187 1.00 88.25 106 ALA A O 1
ATOM 828 N N . THR A 1 107 ? -2.408 12.753 21.281 1.00 85.88 107 THR A N 1
ATOM 829 C CA . THR A 1 107 ? -2.337 12.563 22.733 1.00 85.88 107 THR A CA 1
ATOM 830 C C . THR A 1 107 ? -1.608 11.269 23.091 1.00 85.88 107 THR A C 1
ATOM 832 O O . THR A 1 107 ? -1.974 10.216 22.553 1.00 85.88 107 THR A O 1
ATOM 835 N N . PRO A 1 108 ? -0.671 11.295 24.059 1.00 83.44 108 PRO A N 1
ATOM 836 C CA . PRO A 1 108 ? 0.025 10.095 24.523 1.00 83.44 108 PRO A CA 1
ATOM 837 C C . PRO A 1 108 ? -0.868 9.135 25.321 1.00 83.44 108 PRO A C 1
ATOM 839 O O . PRO A 1 108 ? -0.514 7.970 25.491 1.00 83.44 108 PRO A O 1
ATOM 842 N N . ASP A 1 109 ? -2.034 9.603 25.777 1.00 86.12 109 ASP A N 1
ATOM 843 C CA . ASP A 1 109 ? -3.007 8.835 26.563 1.00 86.12 109 ASP A CA 1
ATOM 844 C C . ASP A 1 109 ? -4.015 8.040 25.707 1.00 86.12 109 ASP A C 1
ATOM 846 O O . ASP A 1 109 ? -5.036 7.552 26.192 1.00 86.12 109 ASP A O 1
ATOM 850 N N . ALA A 1 110 ? -3.728 7.875 24.410 1.00 86.69 110 ALA A N 1
ATOM 851 C CA . ALA A 1 110 ? -4.600 7.179 23.461 1.00 86.69 110 ALA A CA 1
ATOM 852 C C . ALA A 1 110 ? -5.023 5.782 23.949 1.00 86.69 110 ALA A C 1
ATOM 854 O O . ALA A 1 110 ? -6.160 5.366 23.740 1.00 86.69 110 ALA A O 1
ATOM 855 N N . GLY A 1 111 ? -4.131 5.067 24.642 1.00 86.69 111 GLY A N 1
ATOM 856 C CA . GLY A 1 111 ? -4.428 3.744 25.187 1.00 86.69 111 GLY A CA 1
ATOM 857 C C . GLY A 1 111 ? -5.570 3.742 26.205 1.00 86.69 111 GLY A C 1
ATOM 858 O O . GLY A 1 111 ? -6.453 2.887 26.131 1.00 86.69 111 GLY A O 1
ATOM 859 N N . ASN A 1 112 ? -5.586 4.709 27.125 1.00 88.19 112 ASN A N 1
ATOM 860 C CA . ASN A 1 112 ? -6.627 4.796 28.148 1.00 88.19 112 ASN A CA 1
ATOM 861 C C . ASN A 1 112 ? -7.939 5.326 27.572 1.00 88.19 112 ASN A C 1
ATOM 863 O O . ASN A 1 112 ? -8.996 4.837 27.959 1.00 88.19 112 ASN A O 1
ATOM 867 N N . LEU A 1 113 ? -7.883 6.244 26.602 1.00 87.31 113 LEU A N 1
ATOM 868 C CA . LEU A 1 113 ? -9.074 6.735 25.902 1.00 87.31 113 LEU A CA 1
ATOM 869 C C . LEU A 1 113 ? -9.801 5.606 25.159 1.00 87.31 113 LEU A C 1
ATOM 871 O O . LEU A 1 113 ? -11.012 5.454 25.292 1.00 87.31 113 LEU A O 1
ATOM 875 N N . VAL A 1 114 ? -9.061 4.747 24.450 1.00 87.56 114 VAL A N 1
ATOM 876 C CA . VAL A 1 114 ? -9.650 3.592 23.750 1.00 87.56 114 VAL A CA 1
ATOM 877 C C . VAL A 1 114 ? -10.210 2.561 24.734 1.00 87.56 114 VAL A C 1
ATOM 879 O O . VAL A 1 114 ? -11.283 2.010 24.495 1.00 87.56 114 VAL A O 1
ATOM 882 N N . LEU A 1 115 ? -9.526 2.303 25.854 1.00 85.12 115 LEU A N 1
ATOM 883 C CA . LEU A 1 115 ? -10.029 1.402 26.900 1.00 85.12 115 LEU A CA 1
ATOM 884 C C . LEU A 1 115 ? -11.250 1.968 27.641 1.00 85.12 115 LEU A C 1
ATOM 886 O O . LEU A 1 115 ? -12.102 1.200 28.089 1.00 85.12 115 LEU A O 1
ATOM 890 N N . GLY A 1 116 ? -11.326 3.293 27.759 1.00 83.00 116 GLY A N 1
ATOM 891 C CA . GLY A 1 116 ? -12.381 4.041 28.434 1.00 83.00 116 GLY A CA 1
ATOM 892 C C . GLY A 1 116 ? -13.617 4.322 27.581 1.00 83.00 116 GLY A C 1
ATOM 893 O O . GLY A 1 116 ? -14.522 5.002 28.064 1.00 83.00 116 GLY A O 1
ATOM 894 N N . LEU A 1 117 ? -13.687 3.810 26.345 1.00 83.38 117 LEU A N 1
ATOM 895 C CA . LEU A 1 117 ? -14.859 3.966 25.483 1.00 83.38 117 LEU A CA 1
ATOM 896 C C . LEU A 1 117 ? -16.131 3.509 26.210 1.00 83.38 117 LEU A C 1
ATOM 898 O O . LEU A 1 117 ? -16.216 2.385 26.717 1.00 83.38 117 LEU A O 1
ATOM 902 N N . SER A 1 118 ? -17.118 4.401 26.262 1.00 75.62 118 SER A N 1
ATOM 903 C CA . SER A 1 118 ? -18.404 4.142 26.906 1.00 75.62 118 SER A CA 1
ATOM 904 C C . SER A 1 118 ? -19.352 3.371 25.983 1.00 75.62 118 SER A C 1
ATOM 906 O O . SER A 1 118 ? -19.250 3.440 24.763 1.00 75.62 118 SER A O 1
ATOM 908 N N . VAL A 1 119 ? -20.334 2.670 26.550 1.00 72.56 119 VAL A N 1
ATOM 909 C CA . VAL A 1 119 ? -21.399 2.039 25.746 1.00 72.56 119 VAL A CA 1
ATOM 910 C C . VAL A 1 119 ? -22.374 3.071 25.176 1.00 72.56 119 VAL A C 1
ATOM 912 O O . VAL A 1 119 ? -22.964 2.837 24.126 1.00 72.56 119 VAL A O 1
ATOM 915 N N . ALA A 1 120 ? -22.510 4.237 25.813 1.00 66.94 120 ALA A N 1
ATOM 916 C CA . ALA A 1 120 ? -23.400 5.301 25.349 1.00 66.94 120 ALA A CA 1
ATOM 917 C C . ALA A 1 120 ? -22.977 5.857 23.979 1.00 66.94 120 ALA A C 1
ATOM 919 O O . ALA A 1 120 ? -23.827 6.099 23.128 1.00 66.94 120 ALA A O 1
ATOM 920 N N . THR A 1 121 ? -21.670 5.972 23.727 1.00 70.06 121 THR A N 1
ATOM 921 C CA . THR A 1 121 ? -21.131 6.393 22.422 1.00 70.06 121 THR A CA 1
ATOM 922 C C . THR A 1 121 ? -21.309 5.328 21.331 1.00 70.06 121 THR A C 1
ATOM 924 O O . THR A 1 121 ? -21.256 5.646 20.148 1.00 70.06 121 THR A O 1
ATOM 927 N N . LEU A 1 122 ? -21.582 4.072 21.706 1.00 68.94 122 LEU A N 1
ATOM 928 C CA . LEU A 1 122 ? -21.826 2.951 20.787 1.00 68.94 122 LEU A CA 1
ATOM 929 C C . LEU A 1 122 ? -23.318 2.751 20.451 1.00 68.94 122 LEU A C 1
ATOM 931 O O . LEU A 1 122 ? -23.630 2.043 19.496 1.00 68.94 122 LEU A O 1
ATOM 935 N N . HIS A 1 123 ? -24.235 3.367 21.210 1.00 62.66 123 HIS A N 1
ATOM 936 C CA . HIS A 1 123 ? -25.687 3.134 21.129 1.00 62.66 123 HIS A CA 1
ATOM 937 C C . HIS A 1 123 ? -26.317 3.573 19.801 1.00 62.66 123 HIS A C 1
ATOM 939 O O . HIS A 1 123 ? -27.255 2.944 19.323 1.00 62.66 123 HIS A O 1
ATOM 945 N N . ASN A 1 124 ? -25.799 4.630 19.176 1.00 56.06 124 ASN A N 1
ATOM 946 C CA . ASN A 1 124 ? -26.479 5.262 18.042 1.00 56.06 124 ASN A CA 1
ATOM 947 C C . ASN A 1 124 ? -26.136 4.667 16.667 1.00 56.06 124 ASN A C 1
ATOM 949 O O . ASN A 1 124 ? -26.725 5.098 15.681 1.00 56.06 124 ASN A O 1
ATOM 953 N N . LEU A 1 125 ? -25.201 3.710 16.572 1.00 57.28 125 LEU A N 1
ATOM 954 C CA . LEU A 1 125 ? -24.704 3.235 15.271 1.00 57.28 125 LEU A CA 1
ATOM 955 C C . LEU A 1 125 ? -24.565 1.701 15.116 1.00 57.28 125 LEU A C 1
ATOM 957 O O . LEU A 1 125 ? -24.049 1.258 14.089 1.00 57.28 125 LEU A O 1
ATOM 961 N N . VAL A 1 126 ? -24.988 0.870 16.082 1.00 62.03 126 VAL A N 1
ATOM 962 C CA . VAL A 1 126 ? -24.805 -0.600 16.008 1.00 62.03 126 VAL A CA 1
ATOM 963 C C . VAL A 1 126 ? -26.132 -1.359 16.030 1.00 62.03 126 VAL A C 1
ATOM 965 O O . VAL A 1 126 ? -26.869 -1.279 17.006 1.00 62.03 126 VAL A O 1
ATOM 968 N N . ASP A 1 127 ? -26.373 -2.188 15.010 1.00 60.03 127 ASP A N 1
ATOM 969 C CA . ASP A 1 127 ? -27.554 -3.070 14.925 1.00 60.03 127 ASP A CA 1
ATOM 970 C C . ASP A 1 127 ? -27.563 -4.181 16.006 1.00 60.03 127 ASP A C 1
ATOM 972 O O . ASP A 1 127 ? -28.615 -4.619 16.455 1.00 60.03 127 ASP A O 1
ATOM 976 N N . ASP A 1 128 ? -26.385 -4.627 16.460 1.00 65.00 128 ASP A N 1
ATOM 977 C CA . ASP A 1 128 ? -26.168 -5.660 17.494 1.00 65.00 128 ASP A CA 1
ATOM 978 C C . ASP A 1 128 ? -25.921 -5.069 18.911 1.00 65.00 128 ASP A C 1
ATOM 980 O O . ASP A 1 128 ? -25.165 -5.626 19.718 1.00 65.00 128 ASP A O 1
ATOM 984 N N . PHE A 1 129 ? -26.526 -3.920 19.235 1.00 73.12 129 PHE A N 1
ATOM 985 C CA . PHE A 1 129 ? -26.270 -3.191 20.488 1.00 73.12 129 PHE A CA 1
ATOM 986 C C . PHE A 1 129 ? -26.509 -4.031 21.758 1.00 73.12 129 PHE A C 1
ATOM 988 O O . PHE A 1 129 ? -25.704 -3.987 22.692 1.00 73.12 129 PHE A O 1
ATOM 995 N N . ASP A 1 130 ? -27.552 -4.866 21.776 1.00 71.12 130 ASP A N 1
ATOM 996 C CA . ASP A 1 130 ? -27.924 -5.672 22.947 1.00 71.12 130 ASP A CA 1
ATOM 997 C C . ASP A 1 130 ? -26.808 -6.623 23.398 1.00 71.12 130 ASP A C 1
ATOM 999 O O . ASP A 1 130 ? -26.562 -6.795 24.595 1.00 71.12 130 ASP A O 1
ATOM 1003 N N . LYS A 1 131 ? -26.073 -7.215 22.448 1.00 72.25 131 LYS A N 1
ATOM 1004 C CA . LYS A 1 131 ? -24.957 -8.130 22.744 1.00 72.25 131 LYS A CA 1
ATOM 1005 C C . LYS A 1 131 ? -23.763 -7.383 23.334 1.00 72.25 131 LYS A C 1
ATOM 1007 O O . LYS A 1 131 ? -23.103 -7.894 24.240 1.00 72.25 131 LYS A O 1
ATOM 1012 N N . ILE A 1 132 ? -23.502 -6.168 22.850 1.00 74.44 132 ILE A N 1
ATOM 1013 C CA . ILE A 1 132 ? -22.432 -5.299 23.357 1.00 74.44 132 ILE A CA 1
ATOM 1014 C C . ILE A 1 132 ? -22.773 -4.822 24.771 1.00 74.44 132 ILE A C 1
ATOM 1016 O O . ILE A 1 132 ? -21.925 -4.900 25.660 1.00 74.44 132 ILE A O 1
ATOM 1020 N N . ALA A 1 133 ? -24.017 -4.402 25.013 1.00 73.38 133 ALA A N 1
ATOM 1021 C CA . ALA A 1 133 ? -24.484 -3.986 26.332 1.00 73.38 133 ALA A CA 1
ATOM 1022 C C . ALA A 1 133 ? -24.404 -5.133 27.356 1.00 73.38 133 ALA A C 1
ATOM 1024 O O . ALA A 1 133 ? -23.930 -4.937 28.477 1.00 73.38 133 ALA A O 1
ATOM 1025 N N . GLN A 1 134 ? -24.781 -6.357 26.965 1.00 74.56 134 GLN A N 1
ATOM 1026 C CA . GLN A 1 134 ? -24.624 -7.550 27.804 1.00 74.56 134 GLN A CA 1
ATOM 1027 C C . GLN A 1 134 ? -23.149 -7.846 28.120 1.00 74.56 134 GLN A C 1
ATOM 1029 O O . GLN A 1 134 ? -22.802 -8.061 29.284 1.00 74.56 134 GLN A O 1
ATOM 1034 N N . ALA A 1 135 ? -22.261 -7.805 27.121 1.00 71.56 135 ALA A N 1
ATOM 1035 C CA . ALA A 1 135 ? -20.825 -8.020 27.316 1.00 71.56 135 ALA A CA 1
ATOM 1036 C C . ALA A 1 135 ? -20.178 -6.931 28.192 1.00 71.56 135 ALA A C 1
ATOM 1038 O O . ALA A 1 135 ? -19.323 -7.223 29.035 1.00 71.56 135 ALA A O 1
ATOM 1039 N N . TRP A 1 136 ? -20.603 -5.675 28.043 1.00 76.12 136 TRP A N 1
ATOM 1040 C CA . TRP A 1 136 ? -20.136 -4.571 28.876 1.00 76.12 136 TRP A CA 1
ATOM 1041 C C . TRP A 1 136 ? -20.616 -4.693 30.319 1.00 76.12 136 TRP A C 1
ATOM 1043 O O . TRP A 1 136 ? -19.821 -4.510 31.238 1.00 76.12 136 TRP A O 1
ATOM 1053 N N . ASN A 1 137 ? -21.876 -5.074 30.538 1.00 76.81 137 ASN A N 1
ATOM 1054 C CA . ASN A 1 137 ? -22.384 -5.338 31.880 1.00 76.81 137 ASN A CA 1
ATOM 1055 C C . ASN A 1 137 ? -21.574 -6.462 32.538 1.00 76.81 137 ASN A C 1
ATOM 1057 O O . ASN A 1 137 ? -21.047 -6.271 33.630 1.00 76.81 137 ASN A O 1
ATOM 1061 N N . LEU A 1 138 ? -21.371 -7.595 31.859 1.00 72.88 138 LEU A N 1
ATOM 1062 C CA . LEU A 1 138 ? -20.586 -8.718 32.390 1.00 72.88 138 LEU A CA 1
ATOM 1063 C C . LEU A 1 138 ? -19.143 -8.325 32.740 1.00 72.88 138 LEU A C 1
ATOM 1065 O O . LEU A 1 138 ? -18.638 -8.679 33.809 1.00 72.88 138 LEU A O 1
ATOM 1069 N N . THR A 1 139 ? -18.477 -7.572 31.863 1.00 68.81 139 THR A N 1
ATOM 1070 C CA . THR A 1 139 ? -17.099 -7.117 32.098 1.00 68.81 139 THR A CA 1
ATOM 1071 C C . THR A 1 139 ? -17.025 -6.069 33.206 1.00 68.81 139 THR A C 1
ATOM 1073 O O . THR A 1 139 ? -16.160 -6.188 34.068 1.00 68.81 139 THR A O 1
ATOM 1076 N N . THR A 1 140 ? -17.957 -5.115 33.258 1.00 69.38 140 THR A N 1
ATOM 1077 C CA . THR A 1 140 ? -18.043 -4.076 34.299 1.00 69.38 140 THR A CA 1
ATOM 1078 C C . THR A 1 140 ? -18.385 -4.660 35.669 1.00 69.38 140 THR A C 1
ATOM 1080 O O . THR A 1 140 ? -17.792 -4.270 36.672 1.00 69.38 140 THR A O 1
ATOM 1083 N N . PHE A 1 141 ? -19.305 -5.626 35.743 1.00 60.56 141 PHE A N 1
ATOM 1084 C CA . PHE A 1 141 ? -19.600 -6.339 36.987 1.00 60.56 141 PHE A CA 1
ATOM 1085 C C . PHE A 1 141 ? -18.393 -7.162 37.445 1.00 60.56 141 PHE A C 1
ATOM 1087 O O . PHE A 1 141 ? -18.046 -7.123 38.623 1.00 60.56 141 PHE A O 1
ATOM 1094 N N . SER A 1 142 ? -17.698 -7.849 36.531 1.00 64.81 142 SER A N 1
ATOM 1095 C CA . SER A 1 142 ? -16.496 -8.620 36.869 1.00 64.81 142 SER A CA 1
ATOM 1096 C C . SER A 1 142 ? -15.333 -7.736 37.330 1.00 64.81 142 SER A C 1
ATOM 1098 O O . SER A 1 142 ? -14.654 -8.084 38.297 1.00 64.81 142 SER A O 1
ATOM 1100 N N . THR A 1 143 ? -15.099 -6.586 36.688 1.00 63.19 143 THR A N 1
ATOM 1101 C CA . THR A 1 143 ? -14.055 -5.640 37.110 1.00 63.19 143 THR A CA 1
ATOM 1102 C C . THR A 1 143 ? -14.405 -4.998 38.443 1.00 63.19 143 THR A C 1
ATOM 1104 O O . THR A 1 143 ? -13.561 -5.014 39.330 1.00 63.19 143 THR A O 1
ATOM 1107 N N . LYS A 1 144 ? -15.647 -4.539 38.646 1.00 65.06 144 LYS A N 1
ATOM 1108 C CA . LYS A 1 144 ? -16.096 -4.013 39.946 1.00 65.06 144 LYS A CA 1
ATOM 1109 C C . LYS A 1 144 ? -15.984 -5.055 41.058 1.00 65.06 144 LYS A C 1
ATOM 1111 O O . LYS A 1 144 ? -15.505 -4.716 42.132 1.00 65.06 144 LYS A O 1
ATOM 1116 N N . LEU A 1 145 ? -16.338 -6.317 40.801 1.00 63.72 145 LEU A N 1
ATOM 1117 C CA . LEU A 1 145 ? -16.178 -7.410 41.766 1.00 63.72 145 LEU A CA 1
ATOM 1118 C C . LEU A 1 145 ? -14.698 -7.676 42.084 1.00 63.72 145 LEU A C 1
ATOM 1120 O O . LEU A 1 145 ? -14.346 -7.859 43.244 1.00 63.72 145 LEU A O 1
ATOM 1124 N N . LYS A 1 146 ? -13.816 -7.675 41.074 1.00 65.44 146 LYS A N 1
ATOM 1125 C CA . LYS A 1 146 ? -12.367 -7.859 41.267 1.00 65.44 146 LYS A CA 1
ATOM 1126 C C . LYS A 1 146 ? -11.728 -6.694 42.019 1.00 65.44 146 LYS A C 1
ATOM 1128 O O . LYS A 1 146 ? -10.913 -6.944 42.900 1.00 65.44 146 LYS A O 1
ATOM 1133 N N . THR A 1 147 ? -12.093 -5.456 41.696 1.00 68.19 147 THR A N 1
ATOM 1134 C CA . THR A 1 147 ? -11.605 -4.260 42.395 1.00 68.19 147 THR A CA 1
ATOM 1135 C C . THR A 1 147 ? -12.127 -4.234 43.827 1.00 68.19 147 THR A C 1
ATOM 1137 O O . THR A 1 147 ? -11.326 -4.126 44.742 1.00 68.19 147 THR A O 1
ATOM 1140 N N . ALA A 1 148 ? -13.419 -4.495 44.051 1.00 62.53 148 ALA A N 1
ATOM 1141 C CA . ALA A 1 148 ? -13.982 -4.611 45.397 1.00 62.53 148 ALA A CA 1
ATOM 1142 C C . ALA A 1 148 ? -13.337 -5.750 46.205 1.00 62.53 148 ALA A C 1
ATOM 1144 O O . ALA A 1 148 ? -13.063 -5.587 47.392 1.00 62.53 148 ALA A O 1
ATOM 1145 N N . ALA A 1 149 ? -13.039 -6.892 45.578 1.00 65.38 149 ALA A N 1
ATOM 1146 C CA . ALA A 1 149 ? -12.321 -7.991 46.220 1.00 65.38 149 ALA A CA 1
ATOM 1147 C C . ALA A 1 149 ? -10.857 -7.637 46.528 1.00 65.38 149 ALA A C 1
ATOM 1149 O O . ALA A 1 149 ? -10.323 -8.097 47.535 1.00 65.38 149 ALA A O 1
ATOM 1150 N N . LYS A 1 150 ? -10.202 -6.828 45.687 1.00 71.69 150 LYS A N 1
ATOM 1151 C CA . LYS A 1 150 ? -8.847 -6.322 45.932 1.00 71.69 150 LYS A CA 1
ATOM 1152 C C . LYS A 1 150 ? -8.840 -5.308 47.077 1.00 71.69 150 LYS A C 1
ATOM 1154 O O . LYS A 1 150 ? -8.088 -5.507 48.020 1.00 71.69 150 LYS A O 1
ATOM 1159 N N . ASP A 1 151 ? -9.740 -4.331 47.064 1.00 67.06 151 ASP A N 1
ATOM 1160 C CA . ASP A 1 151 ? -9.887 -3.339 48.136 1.00 67.06 151 ASP A CA 1
ATOM 1161 C C . ASP A 1 151 ? -10.269 -4.009 49.464 1.00 67.06 151 ASP A C 1
ATOM 1163 O O . A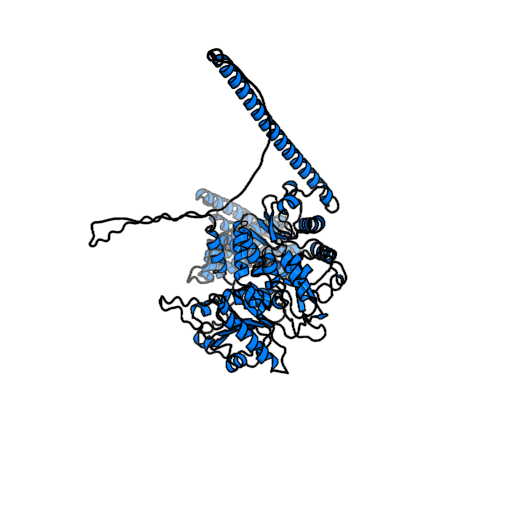SP A 1 151 ? -9.771 -3.636 50.525 1.00 67.06 151 ASP A O 1
ATOM 1167 N N . SER A 1 152 ? -11.083 -5.070 49.419 1.00 69.31 152 SER A N 1
ATOM 1168 C CA . SER A 1 152 ? -11.391 -5.910 50.587 1.00 69.31 152 SER A CA 1
ATOM 1169 C C . SER A 1 152 ? -10.164 -6.669 51.106 1.00 69.31 152 SER A C 1
ATOM 1171 O O . SER A 1 152 ? -10.017 -6.857 52.309 1.00 69.31 152 SER A O 1
ATOM 1173 N N . ARG A 1 153 ? -9.253 -7.108 50.228 1.00 74.88 153 ARG A N 1
ATOM 1174 C CA . ARG A 1 153 ? -7.996 -7.761 50.638 1.00 74.88 153 ARG A CA 1
ATOM 1175 C C . ARG A 1 153 ? -6.995 -6.757 51.189 1.00 74.88 153 ARG A C 1
ATOM 1177 O O . ARG A 1 153 ? -6.385 -7.043 52.211 1.00 74.88 153 ARG A O 1
ATOM 1184 N N . ASP A 1 154 ? -6.858 -5.597 50.561 1.00 71.50 154 ASP A N 1
ATOM 1185 C CA . ASP A 1 154 ? -5.932 -4.549 50.992 1.00 71.50 154 ASP A CA 1
ATOM 1186 C C . ASP A 1 154 ? -6.381 -3.946 52.333 1.00 71.50 154 ASP A C 1
ATOM 1188 O O . ASP A 1 154 ? -5.566 -3.772 53.238 1.00 71.50 154 ASP A O 1
ATOM 1192 N N . SER A 1 155 ? -7.689 -3.748 52.527 1.00 76.31 155 SER A N 1
ATOM 1193 C CA . SER A 1 155 ? -8.262 -3.357 53.824 1.00 76.31 155 SER A CA 1
ATOM 1194 C C . SER A 1 155 ? -8.099 -4.439 54.899 1.00 76.31 155 SER A C 1
ATOM 1196 O O . SER A 1 155 ? -7.794 -4.111 56.045 1.00 76.31 155 SER A O 1
ATOM 1198 N N . LEU A 1 156 ? -8.208 -5.726 54.550 1.00 75.19 156 LEU A N 1
ATOM 1199 C CA . LEU A 1 156 ? -7.958 -6.837 55.476 1.00 75.19 156 LEU A CA 1
ATOM 1200 C C . LEU A 1 156 ? -6.469 -6.983 55.829 1.00 75.19 156 LEU A C 1
ATOM 1202 O O . LEU A 1 156 ? -6.140 -7.274 56.977 1.00 75.19 156 LEU A O 1
ATOM 1206 N N . LEU A 1 157 ? -5.562 -6.722 54.884 1.00 75.94 157 LEU A N 1
ATOM 1207 C CA . LEU A 1 157 ? -4.117 -6.674 55.126 1.00 75.94 157 LEU A CA 1
ATOM 1208 C C . LEU A 1 157 ? -3.732 -5.483 56.010 1.00 75.94 157 LEU A C 1
ATOM 1210 O O . LEU A 1 157 ? -2.947 -5.654 56.940 1.00 75.94 157 LEU A O 1
ATOM 1214 N N . LEU A 1 158 ? -4.324 -4.308 55.784 1.00 74.81 158 LEU A N 1
ATOM 1215 C CA . LEU A 1 158 ? -4.176 -3.140 56.658 1.00 74.81 158 LEU A CA 1
ATOM 1216 C C . LEU A 1 158 ? -4.728 -3.417 58.063 1.00 74.81 158 LEU A C 1
ATOM 1218 O O . LEU A 1 158 ? -4.085 -3.080 59.056 1.00 74.81 158 LEU A O 1
ATOM 1222 N N . ALA A 1 159 ? -5.870 -4.101 58.173 1.00 71.31 159 ALA A N 1
ATOM 1223 C CA . ALA A 1 159 ? -6.419 -4.530 59.457 1.00 71.31 159 ALA A CA 1
ATOM 1224 C C . ALA A 1 159 ? -5.505 -5.547 60.167 1.00 71.31 159 ALA A C 1
ATOM 1226 O O . ALA A 1 159 ? -5.279 -5.433 61.371 1.00 71.31 159 ALA A O 1
ATOM 1227 N N . GLN A 1 160 ? -4.912 -6.498 59.437 1.00 75.00 160 GLN A N 1
ATOM 1228 C CA . GLN A 1 160 ? -3.933 -7.450 59.977 1.00 75.00 160 GLN A CA 1
ATOM 1229 C C . GLN A 1 160 ? -2.619 -6.779 60.396 1.00 75.00 160 GLN A C 1
ATOM 1231 O O . GLN A 1 160 ? -2.038 -7.159 61.414 1.00 75.00 160 GLN A O 1
ATOM 1236 N N . GLN A 1 161 ? -2.146 -5.781 59.647 1.00 74.12 161 GLN A N 1
ATOM 1237 C CA . GLN A 1 161 ? -0.977 -4.980 60.015 1.00 74.12 161 GLN A CA 1
ATOM 1238 C C . GLN A 1 161 ? -1.250 -4.151 61.271 1.00 74.12 161 GLN A C 1
ATOM 1240 O O . GLN A 1 161 ? -0.439 -4.168 62.194 1.00 74.12 161 GLN A O 1
ATOM 1245 N N . ASN A 1 162 ? -2.418 -3.515 61.369 1.00 72.25 162 ASN A N 1
ATOM 1246 C CA . ASN A 1 162 ? -2.825 -2.780 62.566 1.00 72.25 162 ASN A CA 1
ATOM 1247 C C . ASN A 1 162 ? -2.979 -3.707 63.781 1.00 72.25 162 ASN A C 1
ATOM 1249 O O . ASN A 1 162 ? -2.530 -3.364 64.871 1.00 72.25 162 ASN A O 1
ATOM 1253 N N . PHE A 1 163 ? -3.507 -4.920 63.595 1.00 68.06 163 PHE A N 1
ATOM 1254 C CA . PHE A 1 163 ? -3.586 -5.932 64.650 1.00 68.06 163 PHE A CA 1
ATOM 1255 C C . PHE A 1 163 ? -2.197 -6.416 65.108 1.00 68.06 163 PHE A C 1
ATOM 1257 O O . PHE A 1 163 ? -1.939 -6.507 66.309 1.00 68.06 163 PHE A O 1
ATOM 1264 N N . ARG A 1 164 ? -1.258 -6.654 64.178 1.00 65.50 164 ARG A N 1
ATOM 1265 C CA . ARG A 1 164 ? 0.147 -6.980 64.508 1.00 65.50 164 ARG A CA 1
ATOM 1266 C C . ARG A 1 164 ? 0.849 -5.830 65.228 1.00 65.50 164 ARG A C 1
ATOM 1268 O O . ARG A 1 164 ? 1.596 -6.087 66.168 1.00 65.50 164 ARG A O 1
ATOM 1275 N N . ASN A 1 165 ? 0.578 -4.586 64.842 1.00 61.06 165 ASN A N 1
ATOM 1276 C CA . ASN A 1 165 ? 1.135 -3.403 65.496 1.00 61.06 165 ASN A CA 1
ATOM 1277 C C . ASN A 1 165 ? 0.554 -3.196 66.907 1.00 61.06 165 ASN A C 1
ATOM 1279 O O . ASN A 1 165 ? 1.302 -2.853 67.822 1.00 61.06 165 ASN A O 1
ATOM 1283 N N . SER A 1 166 ? -0.732 -3.490 67.133 1.00 62.28 166 SER A N 1
ATOM 1284 C CA . SER A 1 166 ? -1.334 -3.487 68.477 1.00 62.28 166 SER A CA 1
ATOM 1285 C C . SER A 1 166 ? -0.793 -4.600 69.380 1.00 62.28 166 SER A C 1
ATOM 1287 O O . SER A 1 166 ? -0.569 -4.360 70.564 1.00 62.28 166 SER A O 1
ATOM 1289 N N . ILE A 1 167 ? -0.508 -5.791 68.843 1.00 59.59 167 ILE A N 1
ATOM 1290 C CA . ILE A 1 167 ? 0.152 -6.864 69.609 1.00 59.59 167 ILE A CA 1
ATOM 1291 C C . ILE A 1 167 ? 1.611 -6.492 69.917 1.00 59.59 167 ILE A C 1
ATOM 1293 O O . ILE A 1 167 ? 2.060 -6.670 71.047 1.00 59.59 167 ILE A O 1
ATOM 1297 N N . GLY A 1 168 ? 2.324 -5.897 68.953 1.00 54.72 168 GLY A N 1
ATOM 1298 C CA . GLY A 1 168 ? 3.684 -5.382 69.139 1.00 54.72 168 GLY A CA 1
ATOM 1299 C C . GLY A 1 168 ? 3.775 -4.275 70.199 1.00 54.72 168 GLY A C 1
ATOM 1300 O O . GLY A 1 168 ? 4.733 -4.233 70.974 1.00 54.72 168 GLY A O 1
ATOM 1301 N N . SER A 1 169 ? 2.747 -3.426 70.284 1.00 52.72 169 SER A N 1
ATOM 1302 C CA . SER A 1 169 ? 2.577 -2.382 71.304 1.00 52.72 169 SER A CA 1
ATOM 1303 C C . SER A 1 169 ? 2.276 -2.938 72.705 1.00 52.72 169 SER A C 1
ATOM 1305 O O . SER A 1 169 ? 2.708 -2.349 73.697 1.00 52.72 169 SER A O 1
ATOM 1307 N N . ALA A 1 170 ? 1.585 -4.076 72.815 1.00 48.25 170 ALA A N 1
ATOM 1308 C CA . ALA A 1 170 ? 1.337 -4.731 74.100 1.00 48.25 170 ALA A CA 1
ATOM 1309 C C . ALA A 1 170 ? 2.608 -5.396 74.665 1.00 48.25 170 ALA A C 1
ATOM 1311 O O . ALA A 1 170 ? 2.843 -5.358 75.874 1.00 48.25 170 ALA A O 1
ATOM 1312 N N . SER A 1 171 ? 3.478 -5.931 73.798 1.00 46.94 171 SER A N 1
ATOM 1313 C CA . SER A 1 171 ? 4.779 -6.492 74.196 1.00 46.94 171 SER A CA 1
ATOM 1314 C C . SER A 1 171 ? 5.804 -5.438 74.641 1.00 46.94 171 SER A C 1
ATOM 1316 O O . SER A 1 171 ? 6.635 -5.720 75.502 1.00 46.94 171 SER A O 1
ATOM 1318 N N . SER A 1 172 ? 5.737 -4.210 74.120 1.00 47.38 172 SER A N 1
ATOM 1319 C CA . SER A 1 172 ? 6.630 -3.110 74.520 1.00 47.38 172 SER A CA 1
ATOM 1320 C C . SER A 1 172 ? 6.158 -2.362 75.776 1.00 47.38 172 SER A C 1
ATOM 1322 O O . SER A 1 172 ? 6.990 -1.839 76.518 1.00 47.38 172 SER A O 1
ATOM 1324 N N . ALA A 1 173 ? 4.861 -2.402 76.105 1.00 45.31 173 ALA A N 1
ATOM 1325 C CA . ALA A 1 173 ? 4.326 -1.856 77.358 1.00 45.31 173 ALA A CA 1
ATOM 1326 C C . ALA A 1 173 ? 4.735 -2.662 78.613 1.00 45.31 173 ALA A C 1
ATOM 1328 O O . ALA A 1 173 ? 4.795 -2.097 79.706 1.00 45.31 173 ALA A O 1
ATOM 1329 N N . MET A 1 174 ? 5.064 -3.956 78.476 1.00 44.97 174 MET A N 1
ATOM 1330 C CA . MET A 1 174 ? 5.602 -4.766 79.582 1.00 44.97 174 MET A CA 1
ATOM 1331 C C . MET A 1 174 ? 7.090 -4.496 79.863 1.00 44.97 174 MET A C 1
ATOM 1333 O O . MET A 1 174 ? 7.515 -4.598 81.012 1.00 44.97 174 MET A O 1
ATOM 1337 N N . LEU A 1 175 ? 7.871 -4.101 78.850 1.00 43.59 175 LEU A N 1
ATOM 1338 C CA . LEU A 1 175 ? 9.303 -3.792 78.995 1.00 43.59 175 LEU A CA 1
ATOM 1339 C C . LEU A 1 175 ? 9.569 -2.349 79.458 1.00 43.59 175 LEU A C 1
ATOM 1341 O O . LEU A 1 175 ? 10.573 -2.093 80.117 1.00 43.59 175 LEU A O 1
ATOM 1345 N N . ALA A 1 176 ? 8.648 -1.416 79.200 1.00 40.44 176 ALA A N 1
ATOM 1346 C CA . ALA A 1 176 ? 8.781 -0.010 79.599 1.00 40.44 176 ALA A CA 1
ATOM 1347 C C . ALA A 1 176 ? 8.569 0.258 81.108 1.00 40.44 176 ALA A C 1
ATOM 1349 O O . ALA A 1 176 ? 8.735 1.389 81.558 1.00 40.44 176 ALA A O 1
ATOM 1350 N N . ARG A 1 177 ? 8.226 -0.759 81.918 1.00 40.25 177 ARG A N 1
ATOM 1351 C CA . ARG A 1 177 ? 8.123 -0.631 83.387 1.00 40.25 177 ARG A CA 1
ATOM 1352 C C . ARG A 1 177 ? 9.448 -0.819 84.137 1.00 40.25 177 ARG A C 1
ATOM 1354 O O . ARG A 1 177 ? 9.457 -0.631 85.349 1.00 40.25 177 ARG A O 1
ATOM 1361 N N . TYR A 1 178 ? 10.549 -1.155 83.457 1.00 40.84 178 TYR A N 1
ATOM 1362 C CA . TYR A 1 178 ? 11.834 -1.447 84.115 1.00 40.84 178 TYR A CA 1
ATOM 1363 C C . TYR A 1 178 ? 12.931 -0.388 83.941 1.00 40.84 178 TYR A C 1
ATOM 1365 O O . TYR A 1 178 ? 14.014 -0.535 84.505 1.00 40.84 178 TYR A O 1
ATOM 1373 N N . SER A 1 179 ? 12.677 0.702 83.220 1.00 42.66 179 SER A N 1
ATOM 1374 C CA . SER A 1 179 ? 13.695 1.728 82.995 1.00 42.66 179 SER A CA 1
ATOM 1375 C C . SER A 1 179 ? 13.083 3.121 82.911 1.00 42.66 179 SER A C 1
ATOM 1377 O O . SER A 1 179 ? 12.663 3.548 81.850 1.00 42.66 179 SER A O 1
ATOM 1379 N N . ILE A 1 180 ? 13.053 3.827 84.045 1.00 36.28 180 ILE A N 1
ATOM 1380 C CA . ILE A 1 180 ? 13.364 5.262 84.177 1.00 36.28 180 ILE A CA 1
ATOM 1381 C C . ILE A 1 180 ? 13.561 5.533 85.680 1.00 36.28 180 ILE A C 1
ATOM 1383 O O . ILE A 1 180 ? 12.617 5.610 86.460 1.00 36.28 180 ILE A O 1
ATOM 1387 N N . SER A 1 181 ? 14.824 5.680 86.079 1.00 30.42 181 SER A N 1
ATOM 1388 C CA . SER A 1 181 ? 15.233 6.453 87.251 1.00 30.42 181 SER A CA 1
ATOM 1389 C C . SER A 1 181 ? 16.356 7.377 86.801 1.00 30.42 181 SER A C 1
ATOM 1391 O O . SER A 1 181 ? 17.473 6.924 86.576 1.00 30.42 181 SER A O 1
ATOM 1393 N N . MET A 1 182 ? 16.016 8.646 86.574 1.00 33.16 182 MET A N 1
ATOM 1394 C CA . MET A 1 182 ? 16.737 9.840 87.037 1.00 33.16 182 MET A CA 1
ATOM 1395 C C . MET A 1 182 ? 16.467 11.058 86.141 1.00 33.16 182 MET A C 1
ATOM 1397 O O . MET A 1 182 ? 16.781 11.057 84.959 1.00 33.16 182 MET A O 1
ATOM 1401 N N . ARG A 1 183 ? 15.998 12.116 86.824 1.00 30.28 183 ARG A N 1
ATOM 1402 C CA . ARG A 1 183 ? 16.153 13.568 86.576 1.00 30.28 183 ARG A CA 1
ATOM 1403 C C . ARG A 1 183 ? 15.569 14.146 85.272 1.00 30.28 183 ARG A C 1
ATOM 1405 O O . ARG A 1 183 ? 16.047 13.848 84.194 1.00 30.28 183 ARG A O 1
ATOM 1412 N N . SER A 1 184 ? 14.490 14.940 85.279 1.00 28.94 184 SER A N 1
ATOM 1413 C CA . SER A 1 184 ? 14.158 16.210 85.982 1.00 28.94 184 SER A CA 1
ATOM 1414 C C . SER A 1 184 ? 14.554 17.483 85.209 1.00 28.94 184 SER A C 1
ATOM 1416 O O . SER A 1 184 ? 15.719 17.857 85.257 1.00 28.94 184 SER A O 1
ATOM 1418 N N . HIS A 1 185 ? 13.517 18.171 84.682 1.00 29.92 185 HIS A N 1
ATOM 1419 C CA . HIS A 1 185 ? 13.324 19.632 84.465 1.00 29.92 185 HIS A CA 1
ATOM 1420 C C . HIS A 1 185 ? 14.339 20.385 83.564 1.00 29.92 185 HIS A C 1
ATOM 1422 O O . HIS A 1 185 ? 15.533 20.193 83.695 1.00 29.92 185 HIS A O 1
ATOM 1428 N N . ARG A 1 186 ? 14.005 21.321 82.656 1.00 29.81 186 ARG A N 1
ATOM 1429 C CA . ARG A 1 186 ? 12.900 22.296 82.458 1.00 29.81 186 ARG A CA 1
ATOM 1430 C C . ARG A 1 186 ? 13.030 22.840 81.002 1.00 29.81 186 ARG A C 1
ATOM 1432 O O . ARG A 1 186 ? 14.147 23.004 80.542 1.00 29.81 186 ARG A O 1
ATOM 1439 N N . SER A 1 187 ? 11.945 22.985 80.231 1.00 28.67 187 SER A N 1
ATOM 1440 C CA . SER A 1 187 ? 11.216 24.240 79.893 1.00 28.67 187 SER A CA 1
ATOM 1441 C C . SER A 1 187 ? 11.587 24.949 78.567 1.00 28.67 187 SER A C 1
ATOM 1443 O O . SER A 1 187 ? 12.683 25.467 78.421 1.00 28.67 187 SER A O 1
ATOM 1445 N N . MET A 1 188 ? 10.573 24.994 77.684 1.00 28.78 188 MET A N 1
ATOM 1446 C CA . MET A 1 188 ? 10.170 25.934 76.609 1.00 28.78 188 MET A CA 1
ATOM 1447 C C . MET A 1 188 ? 11.148 26.985 76.044 1.00 28.78 188 MET A C 1
ATOM 1449 O O . MET A 1 188 ? 11.638 27.817 76.795 1.00 28.78 188 MET A O 1
ATOM 1453 N N . ALA A 1 189 ? 11.213 27.091 74.705 1.00 27.27 189 ALA A N 1
ATOM 1454 C CA . ALA A 1 189 ? 10.748 28.257 73.922 1.00 27.27 189 ALA A CA 1
ATOM 1455 C C . ALA A 1 189 ? 11.022 28.087 72.407 1.00 27.27 189 ALA A C 1
ATOM 1457 O O . ALA A 1 189 ? 11.698 27.163 71.970 1.00 27.27 189 ALA A O 1
ATOM 1458 N N . SER A 1 190 ? 10.400 28.974 71.633 1.00 25.86 190 SER A N 1
ATOM 1459 C CA . SER A 1 190 ? 10.094 28.955 70.202 1.00 25.86 190 SER A CA 1
ATOM 1460 C C . SER A 1 190 ? 11.165 29.511 69.250 1.00 25.86 190 SER A C 1
ATOM 1462 O O . SER A 1 190 ? 12.037 30.259 69.672 1.00 25.86 190 SER A O 1
ATOM 1464 N N . CYS A 1 191 ? 10.854 29.358 67.954 1.00 28.19 191 CYS A N 1
ATOM 1465 C CA . CYS A 1 191 ? 11.032 30.323 66.854 1.00 28.19 191 CYS A CA 1
ATOM 1466 C C . CYS A 1 191 ? 12.294 30.280 65.966 1.00 28.19 191 CYS A C 1
ATOM 1468 O O . CYS A 1 191 ? 13.405 30.519 66.415 1.00 28.19 191 CYS A O 1
ATOM 1470 N N . ILE A 1 192 ? 11.985 30.202 64.661 1.00 27.53 192 ILE A N 1
ATOM 1471 C CA . ILE A 1 192 ? 12.471 31.051 63.552 1.00 27.53 192 ILE A CA 1
ATOM 1472 C C . ILE A 1 192 ? 13.749 30.623 62.785 1.00 27.53 192 ILE A C 1
ATOM 1474 O O . ILE A 1 192 ? 14.843 30.486 63.311 1.00 27.53 192 ILE A O 1
ATOM 1478 N N . VAL A 1 193 ? 13.506 30.462 61.477 1.00 34.12 193 VAL A N 1
ATOM 1479 C CA . VAL A 1 193 ? 14.337 30.353 60.248 1.00 34.12 193 VAL A CA 1
ATOM 1480 C C . VAL A 1 193 ? 14.968 31.749 59.969 1.00 34.12 193 VAL A C 1
ATOM 1482 O O . VAL A 1 193 ? 14.269 32.701 60.313 1.00 34.12 193 VAL A O 1
ATOM 1485 N N . PRO A 1 194 ? 16.155 31.990 59.336 1.00 37.03 194 PRO A N 1
ATOM 1486 C CA . PRO A 1 194 ? 16.389 31.632 57.928 1.00 37.03 194 PRO A CA 1
ATOM 1487 C C . PRO A 1 194 ? 17.845 31.492 57.396 1.00 37.03 194 PRO A C 1
ATOM 1489 O O . PRO A 1 194 ? 18.838 31.682 58.085 1.00 37.03 194 PRO A O 1
ATOM 1492 N N . SER A 1 195 ? 17.866 31.108 56.115 1.00 26.22 195 SER A N 1
ATOM 1493 C CA . SER A 1 195 ? 18.885 31.068 55.046 1.00 26.22 195 SER A CA 1
ATOM 1494 C C . SER A 1 195 ? 20.104 32.003 55.092 1.00 26.22 195 SER A C 1
ATOM 1496 O O . SER A 1 195 ? 19.946 33.162 55.445 1.00 26.22 195 SER A O 1
ATOM 1498 N N . GLU A 1 196 ? 21.240 31.562 54.518 1.00 26.23 196 GLU A N 1
ATOM 1499 C CA . GLU A 1 196 ? 21.842 32.158 53.301 1.00 26.23 196 GLU A CA 1
ATOM 1500 C C . GLU A 1 196 ? 23.098 31.412 52.782 1.00 26.23 196 GLU A C 1
ATOM 1502 O O . GLU A 1 196 ? 23.654 30.523 53.417 1.00 26.23 196 GLU A O 1
ATOM 1507 N N . THR A 1 197 ? 23.440 31.763 51.545 1.00 28.20 197 THR A N 1
ATOM 1508 C CA . THR A 1 197 ? 24.330 31.211 50.508 1.00 28.20 197 THR A CA 1
ATOM 1509 C C . THR A 1 197 ? 25.846 31.282 50.752 1.00 28.20 197 THR A C 1
ATOM 1511 O O . THR A 1 197 ? 26.311 32.219 51.389 1.00 28.20 197 THR A O 1
ATOM 1514 N N . SER A 1 198 ? 26.643 30.427 50.085 1.00 25.64 198 SER A N 1
ATOM 1515 C CA . SER A 1 198 ? 27.773 30.849 49.213 1.00 25.64 198 SER A CA 1
ATOM 1516 C C . SER A 1 198 ? 28.598 29.677 48.645 1.00 25.64 198 SER A C 1
ATOM 1518 O O . SER A 1 198 ? 28.688 28.600 49.226 1.00 25.64 198 SER A O 1
ATOM 1520 N N . ASN A 1 199 ? 29.156 29.929 47.458 1.00 26.73 199 ASN A N 1
ATOM 1521 C CA . ASN A 1 199 ? 29.998 29.074 46.618 1.00 26.73 199 ASN A CA 1
ATOM 1522 C C . ASN A 1 199 ? 31.359 28.729 47.253 1.00 26.73 199 ASN A C 1
ATOM 1524 O O . ASN A 1 199 ? 31.955 29.608 47.867 1.00 26.73 199 ASN A O 1
ATOM 1528 N N . HIS A 1 200 ? 31.914 27.542 46.964 1.00 28.64 200 HIS A N 1
ATOM 1529 C CA . HIS A 1 200 ? 33.285 27.406 46.434 1.00 28.64 200 HIS A CA 1
ATOM 1530 C C . HIS A 1 200 ? 33.625 25.970 45.979 1.00 28.64 200 HIS A C 1
ATOM 1532 O O . HIS A 1 200 ? 33.297 24.987 46.638 1.00 28.64 200 HIS A O 1
ATOM 1538 N N . GLU A 1 201 ? 34.287 25.902 44.824 1.00 28.27 201 GLU A N 1
ATOM 1539 C CA . GLU A 1 201 ? 34.888 24.747 44.137 1.00 28.27 201 GLU A CA 1
ATOM 1540 C C . GLU A 1 201 ? 36.133 24.198 44.888 1.00 28.27 201 GLU A C 1
ATOM 1542 O O . GLU A 1 201 ? 36.834 24.993 45.523 1.00 28.27 201 GLU A O 1
ATOM 1547 N N . PRO A 1 202 ? 36.443 22.883 44.830 1.00 32.50 202 PRO A N 1
ATOM 1548 C CA . PRO A 1 202 ? 37.558 22.267 45.566 1.00 32.50 202 PRO A CA 1
ATOM 1549 C C . PRO A 1 202 ? 38.850 22.097 44.728 1.00 32.50 202 PRO A C 1
ATOM 1551 O O . PRO A 1 202 ? 38.764 21.985 43.504 1.00 32.50 202 PRO A O 1
ATOM 1554 N N . PRO A 1 203 ? 40.042 21.992 45.358 1.00 30.52 203 PRO A N 1
ATOM 1555 C CA . PRO A 1 203 ? 41.287 21.650 44.670 1.00 30.52 203 PRO A CA 1
ATOM 1556 C C . PRO A 1 203 ? 41.630 20.147 44.743 1.00 30.52 203 PRO A C 1
ATOM 1558 O O . PRO A 1 203 ? 41.335 19.462 45.725 1.00 30.52 203 PRO A O 1
ATOM 1561 N N . GLU A 1 204 ? 42.307 19.663 43.698 1.00 27.11 204 GLU A N 1
ATOM 1562 C CA . GLU A 1 204 ? 43.019 18.377 43.633 1.00 27.11 204 GLU A CA 1
ATOM 1563 C C . GLU A 1 204 ? 44.205 18.308 44.613 1.00 27.11 204 GLU A C 1
ATOM 1565 O O . GLU A 1 204 ? 44.767 19.340 44.995 1.00 27.11 204 GLU A O 1
ATOM 1570 N N . PRO A 1 205 ? 44.684 17.087 44.915 1.00 29.14 205 PRO A N 1
ATOM 1571 C CA . PRO A 1 205 ? 46.130 16.896 44.922 1.00 29.14 205 PRO A CA 1
ATOM 1572 C C . PRO A 1 205 ? 46.608 15.605 44.238 1.00 29.14 205 PRO A C 1
ATOM 1574 O O . PRO A 1 205 ? 45.956 14.560 44.235 1.00 29.14 205 PRO A O 1
ATOM 1577 N N . SER A 1 206 ? 47.823 15.711 43.708 1.00 22.48 206 SER A N 1
ATOM 1578 C CA . SER A 1 206 ? 48.579 14.730 42.942 1.00 22.48 206 SER A CA 1
ATOM 1579 C C . SER A 1 206 ? 49.772 14.146 43.724 1.00 22.48 206 SER A C 1
ATOM 1581 O O . SER A 1 206 ? 50.499 14.900 44.362 1.00 22.48 206 SER A O 1
ATOM 1583 N N . LEU A 1 207 ? 50.022 12.849 43.483 1.00 25.73 207 LEU A N 1
ATOM 1584 C CA . LEU A 1 207 ? 51.310 12.144 43.272 1.00 25.73 207 LEU A CA 1
ATOM 1585 C C . LEU A 1 207 ? 52.280 11.749 44.411 1.00 25.73 207 LEU A C 1
ATOM 1587 O O . LEU A 1 207 ? 52.596 12.527 45.301 1.00 25.73 207 LEU A O 1
ATOM 1591 N N . GLN A 1 208 ? 52.844 10.545 44.168 1.00 23.48 208 GLN A N 1
ATOM 1592 C CA . GLN A 1 208 ? 54.159 9.931 44.497 1.00 23.48 208 GLN A CA 1
ATOM 1593 C C . GLN A 1 208 ? 53.999 8.584 45.238 1.00 23.48 208 GLN A C 1
ATOM 1595 O O . GLN A 1 208 ? 53.199 8.488 46.155 1.00 23.48 208 GLN A O 1
ATOM 1600 N N . GLU A 1 209 ? 54.679 7.470 44.933 1.00 22.59 209 GLU A N 1
ATOM 1601 C CA . GLU A 1 209 ? 55.749 7.108 43.988 1.00 22.59 209 GLU A CA 1
ATOM 1602 C C . GLU A 1 209 ? 55.843 5.554 43.950 1.00 22.59 209 GLU A C 1
ATOM 1604 O O . GLU A 1 209 ? 55.549 4.888 44.939 1.00 22.59 209 GLU A O 1
ATOM 1609 N N . ASN A 1 210 ? 56.239 4.974 42.811 1.00 24.23 210 ASN A N 1
ATOM 1610 C CA . ASN A 1 210 ? 56.517 3.535 42.571 1.00 24.23 210 ASN A CA 1
ATOM 1611 C C . ASN A 1 210 ? 58.044 3.294 42.704 1.00 24.23 210 ASN A C 1
ATOM 1613 O O . ASN A 1 210 ? 58.757 4.287 42.529 1.00 24.23 210 ASN A O 1
ATOM 1617 N N . PRO A 1 211 ? 58.612 2.065 42.892 1.00 35.12 211 PRO A N 1
ATOM 1618 C CA . PRO A 1 211 ? 58.960 1.237 41.706 1.00 35.12 211 PRO A CA 1
ATOM 1619 C C . PRO A 1 211 ? 59.241 -0.294 41.878 1.00 35.12 211 PRO A C 1
ATOM 1621 O O . PRO A 1 211 ? 59.417 -0.813 42.976 1.00 35.12 211 PRO A O 1
ATOM 1624 N N . HIS A 1 212 ? 59.437 -0.935 40.702 1.00 25.72 212 HIS A N 1
ATOM 1625 C CA . HIS A 1 212 ? 60.080 -2.233 40.352 1.00 25.72 212 HIS A CA 1
ATOM 1626 C C . HIS A 1 212 ? 59.135 -3.452 40.202 1.00 25.72 212 HIS A C 1
ATOM 1628 O O . HIS A 1 212 ? 58.383 -3.760 41.111 1.00 25.72 212 HIS A O 1
ATOM 1634 N N . GLN A 1 213 ? 59.080 -4.211 39.090 1.00 23.89 213 GLN A N 1
ATOM 1635 C CA . GLN A 1 213 ? 60.074 -4.550 38.050 1.00 23.89 213 GLN A CA 1
ATOM 1636 C C . GLN A 1 213 ? 59.388 -5.062 36.745 1.00 23.89 213 GLN A C 1
ATOM 1638 O O . GLN A 1 213 ? 58.344 -5.704 36.790 1.00 23.89 213 GLN A O 1
ATOM 1643 N N . GLN A 1 214 ? 60.011 -4.795 35.590 1.00 21.95 214 GLN A N 1
ATOM 1644 C CA . GLN A 1 214 ? 59.759 -5.315 34.219 1.00 21.95 214 GLN A CA 1
ATOM 1645 C C . GLN A 1 214 ? 60.797 -6.431 33.874 1.00 21.95 214 GLN A C 1
ATOM 1647 O O . GLN A 1 214 ? 61.722 -6.592 34.670 1.00 21.95 214 GLN A O 1
ATOM 1652 N N . PRO A 1 215 ? 60.870 -7.037 32.656 1.00 33.38 215 PRO A N 1
ATOM 1653 C CA . PRO A 1 215 ? 59.851 -7.517 31.688 1.00 33.38 215 PRO A CA 1
ATOM 1654 C C . PRO A 1 215 ? 60.200 -8.905 31.039 1.00 33.38 215 PRO A C 1
ATOM 1656 O O . PRO A 1 215 ? 61.333 -9.365 31.128 1.00 33.38 215 PRO A O 1
ATOM 1659 N N . GLY A 1 216 ? 59.278 -9.522 30.266 1.00 20.47 216 GLY A N 1
ATOM 1660 C CA . GLY A 1 216 ? 59.654 -10.340 29.083 1.00 20.47 216 GLY A CA 1
ATOM 1661 C C . GLY A 1 216 ? 59.007 -11.726 28.830 1.00 20.47 216 GLY A C 1
ATOM 1662 O O . GLY A 1 216 ? 59.469 -12.732 29.349 1.00 20.47 216 GLY A O 1
ATOM 1663 N N . THR A 1 217 ? 58.112 -11.765 27.825 1.00 20.28 217 THR A N 1
ATOM 1664 C CA . THR A 1 217 ? 57.964 -12.764 26.719 1.00 20.28 217 THR A CA 1
ATOM 1665 C C . THR A 1 217 ? 57.288 -14.164 26.870 1.00 20.28 217 THR A C 1
ATOM 1667 O O . THR A 1 217 ? 57.798 -15.060 27.524 1.00 20.28 217 THR A O 1
ATOM 1670 N N . ILE A 1 218 ? 56.234 -14.343 26.036 1.00 22.48 218 ILE A N 1
ATOM 1671 C CA . ILE A 1 218 ? 55.712 -15.523 25.276 1.00 22.48 218 ILE A CA 1
ATOM 1672 C C . ILE A 1 218 ? 55.092 -16.724 26.029 1.00 22.48 218 ILE A C 1
ATOM 1674 O O . ILE A 1 218 ? 55.811 -17.541 26.584 1.00 22.48 218 ILE A O 1
ATOM 1678 N N . ALA A 1 219 ? 53.776 -16.949 25.846 1.00 21.20 219 ALA A N 1
ATOM 1679 C CA . ALA A 1 219 ? 53.237 -18.137 25.148 1.00 21.20 219 ALA A CA 1
ATOM 1680 C C . ALA A 1 219 ? 51.702 -18.110 24.993 1.00 21.20 219 ALA A C 1
ATOM 1682 O O . ALA A 1 219 ? 50.946 -17.872 25.929 1.00 21.20 219 ALA A O 1
ATOM 1683 N N . VAL A 1 220 ? 51.277 -18.407 23.767 1.00 23.33 220 VAL A N 1
ATOM 1684 C CA . VAL A 1 220 ? 49.915 -18.730 23.334 1.00 23.33 220 VAL A CA 1
ATOM 1685 C C . VAL A 1 220 ? 49.484 -20.061 23.951 1.00 23.33 220 VAL A C 1
ATOM 1687 O O . VAL A 1 220 ? 50.196 -21.046 23.780 1.00 23.33 220 VAL A O 1
ATOM 1690 N N . GLN A 1 221 ? 48.291 -20.126 24.548 1.00 21.77 221 GLN A N 1
ATOM 1691 C CA . GLN A 1 221 ? 47.455 -21.327 24.490 1.00 21.77 221 GLN A CA 1
ATOM 1692 C C . GLN A 1 221 ? 45.970 -20.972 24.645 1.00 21.77 221 GLN A C 1
ATOM 1694 O O . GLN A 1 221 ? 45.522 -20.352 25.604 1.00 21.77 221 GLN A O 1
ATOM 1699 N N . SER A 1 222 ? 45.240 -21.348 23.606 1.00 22.42 222 SER A N 1
ATOM 1700 C CA . SER A 1 222 ? 43.800 -21.314 23.402 1.00 22.42 222 SER A CA 1
ATOM 1701 C C . SER A 1 222 ? 43.040 -22.206 24.381 1.00 22.42 222 SER A C 1
ATOM 1703 O O . SER A 1 222 ? 43.388 -23.376 24.480 1.00 22.42 222 SER A O 1
ATOM 1705 N N . THR A 1 223 ? 41.929 -21.716 24.936 1.00 21.58 223 THR A N 1
ATOM 1706 C CA . THR A 1 223 ? 40.672 -22.486 25.010 1.00 21.58 223 THR A CA 1
ATOM 1707 C C . THR A 1 223 ? 39.473 -21.561 25.207 1.00 21.58 223 THR A C 1
ATOM 1709 O O . THR A 1 223 ? 39.491 -20.626 26.003 1.00 21.58 223 THR A O 1
ATOM 1712 N N . GLU A 1 224 ? 38.456 -21.864 24.414 1.00 23.11 224 GLU A N 1
ATOM 1713 C CA . GLU A 1 224 ? 37.132 -21.274 24.272 1.00 23.11 224 GLU A CA 1
ATOM 1714 C C . GLU A 1 224 ? 36.334 -21.175 25.583 1.00 23.11 224 GLU A C 1
ATOM 1716 O O . GLU A 1 224 ? 36.335 -22.100 26.390 1.00 23.11 224 GLU A O 1
ATOM 1721 N N . ASN A 1 225 ? 35.569 -20.088 25.739 1.00 22.75 225 ASN A N 1
ATOM 1722 C CA . ASN A 1 225 ? 34.120 -20.173 25.966 1.00 22.75 225 ASN A CA 1
ATOM 1723 C C . ASN A 1 225 ? 33.463 -18.789 25.834 1.00 22.75 225 ASN A C 1
ATOM 1725 O O . ASN A 1 225 ? 33.518 -17.948 26.729 1.00 22.75 225 ASN A O 1
ATOM 1729 N N . GLN A 1 226 ? 32.827 -18.571 24.679 1.00 25.28 226 GLN A N 1
ATOM 1730 C CA . GLN A 1 226 ? 31.901 -17.470 24.425 1.00 25.28 226 GLN A CA 1
ATOM 1731 C C . GLN A 1 226 ? 30.545 -17.790 25.066 1.00 25.28 226 GLN A C 1
ATOM 1733 O O . GLN A 1 226 ? 29.858 -18.711 24.632 1.00 25.28 226 GLN A O 1
ATOM 1738 N N . THR A 1 227 ? 30.107 -16.985 26.032 1.00 24.70 227 THR A N 1
ATOM 1739 C CA . THR A 1 227 ? 28.683 -16.869 26.375 1.00 24.70 227 THR A CA 1
ATOM 1740 C C . THR A 1 227 ? 28.145 -15.566 25.801 1.00 24.70 227 THR A C 1
ATOM 1742 O O . THR A 1 227 ? 28.378 -14.480 26.327 1.00 24.70 227 THR A O 1
ATOM 1745 N N . THR A 1 228 ? 27.440 -15.694 24.680 1.00 27.80 228 THR A N 1
ATOM 1746 C CA . THR A 1 228 ? 26.661 -14.651 24.013 1.00 27.80 228 THR A CA 1
ATOM 1747 C C . THR A 1 228 ? 25.497 -14.202 24.897 1.00 27.80 228 THR A C 1
ATOM 1749 O O . THR A 1 228 ? 24.586 -14.985 25.167 1.00 27.80 228 THR A O 1
ATOM 1752 N N . GLY A 1 229 ? 25.498 -12.938 25.319 1.00 23.88 229 GLY A N 1
ATOM 1753 C CA . GLY A 1 229 ? 24.333 -12.300 25.929 1.00 23.88 229 GLY A CA 1
ATOM 1754 C C . GLY A 1 229 ? 23.254 -12.035 24.877 1.00 23.88 229 GLY A C 1
ATOM 1755 O O . GLY A 1 229 ? 23.468 -11.264 23.943 1.00 23.88 229 GLY A O 1
ATOM 1756 N N . VAL A 1 230 ? 22.099 -12.685 25.018 1.00 29.72 230 VAL A N 1
ATOM 1757 C CA . VAL A 1 230 ? 20.913 -12.477 24.177 1.00 29.72 230 VAL A CA 1
ATOM 1758 C C . VAL A 1 230 ? 20.023 -11.433 24.854 1.00 29.72 230 VAL A C 1
ATOM 1760 O O . VAL A 1 230 ? 19.400 -11.711 25.875 1.00 29.72 230 VAL A O 1
ATOM 1763 N N . GLY A 1 231 ? 19.988 -10.218 24.305 1.00 29.62 231 GLY A N 1
ATOM 1764 C CA . GLY A 1 231 ? 19.007 -9.188 24.666 1.00 29.62 231 GLY A CA 1
ATOM 1765 C C . GLY A 1 231 ? 17.712 -9.320 23.843 1.00 29.62 231 GLY A C 1
ATOM 1766 O O . GLY A 1 231 ? 17.750 -9.841 22.728 1.00 29.62 231 GLY A O 1
ATOM 1767 N N . PRO A 1 232 ? 16.564 -8.812 24.334 1.00 35.16 232 PRO A N 1
ATOM 1768 C CA . PRO A 1 232 ? 15.240 -9.017 23.726 1.00 35.16 232 PRO A CA 1
ATOM 1769 C C . PRO A 1 232 ? 14.996 -8.219 22.427 1.00 35.16 232 PRO A C 1
ATOM 1771 O O . PRO A 1 232 ? 13.939 -8.348 21.819 1.00 35.16 232 PRO A O 1
ATOM 1774 N N . LEU A 1 233 ? 15.958 -7.401 21.984 1.00 38.41 233 LEU A N 1
ATOM 1775 C CA . LEU A 1 233 ? 15.835 -6.514 20.816 1.00 38.41 233 LEU A CA 1
ATOM 1776 C C . LEU A 1 233 ? 15.928 -7.235 19.462 1.00 38.41 233 LEU A C 1
ATOM 1778 O O . LEU A 1 233 ? 15.473 -6.707 18.452 1.00 38.41 233 LEU A O 1
ATOM 1782 N N . PHE A 1 234 ? 16.484 -8.447 19.429 1.00 40.19 234 PHE A N 1
ATOM 1783 C CA . PHE A 1 234 ? 16.632 -9.231 18.205 1.00 40.19 234 PHE A CA 1
ATOM 1784 C C . PHE A 1 234 ? 16.075 -10.630 18.416 1.00 40.19 234 PHE A C 1
ATOM 1786 O O . PHE A 1 234 ? 16.806 -11.611 18.509 1.00 40.19 234 PHE A O 1
ATOM 1793 N N . ASN A 1 235 ? 14.749 -10.719 18.483 1.00 36.31 235 ASN A N 1
ATOM 1794 C CA . ASN A 1 235 ? 14.072 -12.000 18.353 1.00 36.31 235 ASN A CA 1
ATOM 1795 C C . ASN A 1 235 ? 14.482 -12.624 17.000 1.00 36.31 235 ASN A C 1
ATOM 1797 O O . ASN A 1 235 ? 14.495 -11.928 15.979 1.00 36.31 235 ASN A O 1
ATOM 1801 N N . ASP A 1 236 ? 14.796 -13.923 16.963 1.00 35.62 236 ASP A N 1
ATOM 1802 C CA . ASP A 1 236 ? 15.320 -14.652 15.787 1.00 35.62 236 ASP A CA 1
ATOM 1803 C C . ASP A 1 236 ? 14.451 -14.532 14.507 1.00 35.62 236 ASP A C 1
ATOM 1805 O O . ASP A 1 236 ? 14.868 -14.895 13.404 1.00 35.62 236 ASP A O 1
ATOM 1809 N N . HIS A 1 237 ? 13.247 -13.965 14.613 1.00 38.00 237 HIS A N 1
ATOM 1810 C CA . HIS A 1 237 ? 12.355 -13.651 13.497 1.00 38.00 237 HIS A CA 1
ATOM 1811 C C . HIS A 1 237 ? 12.596 -12.303 12.804 1.00 38.00 237 HIS A C 1
ATOM 1813 O O . HIS A 1 237 ? 12.203 -12.186 11.644 1.00 38.00 237 HIS A O 1
ATOM 1819 N N . ALA A 1 238 ? 13.313 -11.337 13.394 1.00 32.88 238 ALA A N 1
ATOM 1820 C CA . ALA A 1 238 ? 13.783 -10.166 12.640 1.00 32.88 238 ALA A CA 1
ATOM 1821 C C . ALA A 1 238 ? 14.717 -10.614 11.499 1.00 32.88 238 ALA A C 1
ATOM 1823 O O . ALA A 1 238 ? 14.607 -10.152 10.363 1.00 32.88 238 ALA A O 1
ATOM 1824 N N . ARG A 1 239 ? 15.541 -11.644 11.752 1.00 30.92 239 ARG A N 1
ATOM 1825 C CA . ARG A 1 239 ? 16.276 -12.375 10.708 1.00 30.92 239 ARG A CA 1
ATOM 1826 C C . ARG A 1 239 ? 15.349 -13.122 9.754 1.00 30.92 239 ARG A C 1
ATOM 1828 O O . ARG A 1 239 ? 15.660 -13.181 8.574 1.00 30.92 239 ARG A O 1
ATOM 1835 N N . GLY A 1 240 ? 14.226 -13.667 10.217 1.00 28.86 240 GLY A N 1
ATOM 1836 C CA . GLY A 1 240 ? 13.213 -14.335 9.391 1.00 28.86 240 GLY A CA 1
ATOM 1837 C C . GLY A 1 240 ? 12.513 -13.404 8.395 1.00 28.86 240 GLY A C 1
ATOM 1838 O O . GLY A 1 240 ? 12.397 -13.761 7.226 1.00 28.86 240 GLY A O 1
ATOM 1839 N N . VAL A 1 241 ? 12.127 -12.195 8.811 1.00 37.94 241 VAL A N 1
ATOM 1840 C CA . VAL A 1 241 ? 11.471 -11.182 7.963 1.00 37.94 241 VAL A CA 1
ATOM 1841 C C . VAL A 1 241 ? 12.485 -10.453 7.077 1.00 37.94 241 VAL A C 1
ATOM 1843 O O . VAL A 1 241 ? 12.216 -10.279 5.892 1.00 37.94 241 VAL A O 1
ATOM 1846 N N . LEU A 1 242 ? 13.697 -10.148 7.563 1.00 34.03 242 LEU A N 1
ATOM 1847 C CA . LEU A 1 242 ? 14.805 -9.669 6.717 1.00 34.03 242 LEU A CA 1
ATOM 1848 C C . LEU A 1 242 ? 15.233 -10.731 5.690 1.00 34.03 242 LEU A C 1
ATOM 1850 O O . LEU A 1 242 ? 15.474 -10.407 4.529 1.00 34.03 242 LEU A O 1
ATOM 1854 N N . SER A 1 243 ? 15.248 -12.012 6.075 1.00 28.83 243 SER A N 1
ATOM 1855 C CA . SER A 1 243 ? 15.526 -13.149 5.188 1.00 28.83 243 SER A CA 1
ATOM 1856 C C . SER A 1 243 ? 14.369 -13.432 4.235 1.00 28.83 243 SER A C 1
ATOM 1858 O O . SER A 1 243 ? 14.639 -13.819 3.111 1.00 28.83 243 SER A O 1
ATO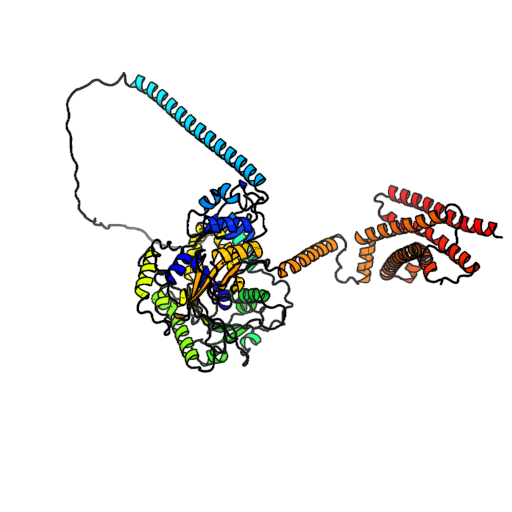M 1860 N N . GLN A 1 244 ? 13.103 -13.193 4.593 1.00 31.56 244 GLN A N 1
ATOM 1861 C CA . GLN A 1 244 ? 11.956 -13.311 3.677 1.00 31.56 244 GLN A CA 1
ATOM 1862 C C . GLN A 1 244 ? 11.787 -12.085 2.764 1.00 31.56 244 GLN A C 1
ATOM 1864 O O . GLN A 1 244 ? 11.354 -12.238 1.623 1.00 31.56 244 GLN A O 1
ATOM 1869 N N . ALA A 1 245 ? 12.201 -10.892 3.197 1.00 33.38 245 ALA A N 1
ATOM 1870 C CA . ALA A 1 245 ? 12.332 -9.712 2.346 1.00 33.38 245 ALA A CA 1
ATOM 1871 C C . ALA A 1 245 ? 13.487 -9.895 1.342 1.00 33.38 245 ALA A C 1
ATOM 1873 O O . ALA A 1 245 ? 13.300 -9.677 0.141 1.00 33.38 245 ALA A O 1
ATOM 1874 N N . HIS A 1 246 ? 14.642 -10.412 1.790 1.00 32.72 246 HIS A N 1
ATOM 1875 C CA . HIS A 1 246 ? 15.762 -10.810 0.924 1.00 32.72 246 HIS A CA 1
ATOM 1876 C C . HIS A 1 246 ? 15.418 -11.998 0.009 1.00 32.72 246 HIS A C 1
ATOM 1878 O O . HIS A 1 246 ? 15.735 -11.965 -1.184 1.00 32.72 246 HIS A O 1
ATOM 1884 N N . LYS A 1 247 ? 14.711 -13.008 0.525 1.00 27.81 247 LYS A N 1
ATOM 1885 C CA . LYS A 1 247 ? 14.212 -14.191 -0.194 1.00 27.81 247 LYS A CA 1
ATOM 1886 C C . LYS A 1 247 ? 12.757 -14.025 -0.603 1.00 27.81 247 LYS A C 1
ATOM 1888 O O . LYS A 1 247 ? 11.989 -14.975 -0.514 1.00 27.81 247 LYS A O 1
ATOM 1893 N N . SER A 1 248 ? 12.350 -12.855 -1.073 1.00 29.55 248 SER A N 1
ATOM 1894 C CA . SER A 1 248 ? 11.109 -12.787 -1.835 1.00 29.55 248 SER A CA 1
ATOM 1895 C C . SER A 1 248 ? 11.370 -13.525 -3.154 1.00 29.55 248 SER A C 1
ATOM 1897 O O . SER A 1 248 ? 12.122 -13.002 -3.984 1.00 29.55 248 SER A O 1
ATOM 1899 N N . PRO A 1 249 ? 10.808 -14.734 -3.399 1.00 28.73 249 PRO A N 1
ATOM 1900 C CA . PRO A 1 249 ? 10.743 -15.203 -4.761 1.00 28.73 249 PRO A CA 1
ATOM 1901 C C . PRO A 1 249 ? 9.734 -14.264 -5.410 1.00 28.73 249 PRO A C 1
ATOM 1903 O O . PRO A 1 249 ? 8.539 -14.302 -5.105 1.00 28.73 249 PRO A O 1
ATOM 1906 N N . VAL A 1 250 ? 10.209 -13.377 -6.282 1.00 35.28 250 VAL A N 1
ATOM 1907 C CA . VAL A 1 250 ? 9.333 -12.787 -7.288 1.00 35.28 250 VAL A CA 1
ATOM 1908 C C . VAL A 1 250 ? 8.656 -13.976 -7.960 1.00 35.28 250 VAL A C 1
ATOM 1910 O O . VAL A 1 250 ? 9.286 -14.772 -8.653 1.00 35.28 250 VAL A O 1
ATOM 1913 N N . ARG A 1 251 ? 7.386 -14.185 -7.619 1.00 33.12 251 ARG A N 1
ATOM 1914 C CA . ARG A 1 251 ? 6.619 -15.355 -8.022 1.00 33.12 251 ARG A CA 1
ATOM 1915 C C . ARG A 1 251 ? 6.402 -15.236 -9.529 1.00 33.12 251 ARG A C 1
ATOM 1917 O O . ARG A 1 251 ? 5.538 -14.480 -9.955 1.00 33.12 251 ARG A O 1
ATOM 1924 N N . SER A 1 252 ? 7.253 -15.939 -10.279 1.00 31.25 252 SER A N 1
ATOM 1925 C CA . SER A 1 252 ? 7.257 -16.143 -11.731 1.00 31.25 252 SER A CA 1
ATOM 1926 C C . SER A 1 252 ? 6.898 -14.905 -12.560 1.00 31.25 252 SER A C 1
ATOM 1928 O O . SER A 1 252 ? 5.818 -14.831 -13.146 1.00 31.25 252 SER A O 1
ATOM 1930 N N . TYR A 1 253 ? 7.840 -13.972 -12.670 1.00 34.53 253 TYR A N 1
ATOM 1931 C CA . TYR A 1 253 ? 8.097 -13.435 -14.004 1.00 34.53 253 TYR A CA 1
ATOM 1932 C C . TYR A 1 253 ? 8.699 -14.591 -14.804 1.00 34.53 253 TYR A C 1
ATOM 1934 O O . TYR A 1 253 ? 9.574 -15.284 -14.283 1.00 34.53 253 TYR A O 1
ATOM 1942 N N . ALA A 1 254 ? 8.227 -14.842 -16.025 1.00 30.70 254 ALA A N 1
ATOM 1943 C CA . ALA A 1 254 ? 9.126 -15.448 -16.996 1.00 30.70 254 ALA A CA 1
ATOM 1944 C C . ALA A 1 254 ? 10.281 -14.442 -17.103 1.00 30.70 254 ALA A C 1
ATOM 1946 O O . ALA A 1 254 ? 10.003 -13.291 -17.445 1.00 30.70 254 ALA A O 1
ATOM 1947 N N . PRO A 1 255 ? 11.502 -14.775 -16.650 1.00 36.94 255 PRO A N 1
ATOM 1948 C CA . PRO A 1 255 ? 12.571 -13.796 -16.656 1.00 36.94 255 PRO A CA 1
ATOM 1949 C C . PRO A 1 255 ? 12.761 -13.341 -18.109 1.00 36.94 255 PRO A C 1
ATOM 1951 O O . PRO A 1 255 ? 12.873 -14.206 -18.985 1.00 36.94 255 PRO A O 1
ATOM 1954 N N . PRO A 1 256 ? 12.776 -12.026 -18.399 1.00 49.00 256 PRO A N 1
ATOM 1955 C CA . PRO A 1 256 ? 13.345 -11.568 -19.658 1.00 49.00 256 PRO A CA 1
ATOM 1956 C C . PRO A 1 256 ? 14.763 -12.143 -19.766 1.00 49.00 256 PRO A C 1
ATOM 1958 O O . PRO A 1 256 ? 15.395 -12.425 -18.742 1.00 49.00 256 PRO A O 1
ATOM 1961 N N . ALA A 1 257 ? 15.251 -12.378 -20.986 1.00 50.56 257 ALA A N 1
ATOM 1962 C CA . ALA A 1 257 ? 16.603 -12.887 -21.198 1.00 50.56 257 ALA A CA 1
ATOM 1963 C C . ALA A 1 257 ? 17.587 -12.031 -20.385 1.00 50.56 257 ALA A C 1
ATOM 1965 O O . ALA A 1 257 ? 17.727 -10.837 -20.644 1.00 50.56 257 ALA A O 1
ATOM 1966 N N . VAL A 1 258 ? 18.185 -12.617 -19.341 1.00 61.88 258 VAL A N 1
ATOM 1967 C CA . VAL A 1 258 ? 19.030 -11.881 -18.396 1.00 61.88 258 VAL A CA 1
ATOM 1968 C C . VAL A 1 258 ? 20.195 -11.305 -19.188 1.00 61.88 258 VAL A C 1
ATOM 1970 O O . VAL A 1 258 ? 21.044 -12.050 -19.678 1.00 61.88 258 VAL A O 1
ATOM 1973 N N . GLN A 1 259 ? 20.214 -9.981 -19.347 1.00 73.06 259 GLN A N 1
ATOM 1974 C CA . GLN A 1 259 ? 21.286 -9.299 -20.056 1.00 73.06 259 GLN A CA 1
ATOM 1975 C C . GLN A 1 259 ? 22.604 -9.566 -19.320 1.00 73.06 259 GLN A C 1
ATOM 1977 O O . GLN A 1 259 ? 22.658 -9.597 -18.085 1.00 73.06 259 GLN A O 1
ATOM 1982 N N . SER A 1 260 ? 23.685 -9.800 -20.061 1.00 82.62 260 SER A N 1
ATOM 1983 C CA . SER A 1 260 ? 24.993 -9.975 -19.434 1.00 82.62 260 SER A CA 1
ATOM 1984 C C . SER A 1 260 ? 25.425 -8.666 -18.762 1.00 82.62 260 SER A C 1
ATOM 1986 O O . SER A 1 260 ? 25.117 -7.577 -19.243 1.00 82.62 260 SER A O 1
ATOM 1988 N N . TYR A 1 261 ? 26.152 -8.758 -17.645 1.00 86.50 261 TYR A N 1
ATOM 1989 C CA . TYR A 1 261 ? 26.634 -7.583 -16.904 1.00 86.50 261 TYR A CA 1
ATOM 1990 C C . TYR A 1 261 ? 27.408 -6.599 -17.801 1.00 86.50 261 TYR A C 1
ATOM 1992 O O . TYR A 1 261 ? 27.203 -5.393 -17.720 1.00 86.50 261 TYR A O 1
ATOM 2000 N N . VAL A 1 262 ? 28.256 -7.118 -18.695 1.00 86.06 262 VAL A N 1
ATOM 2001 C CA . VAL A 1 262 ? 29.033 -6.294 -19.636 1.00 86.06 262 VAL A CA 1
ATOM 2002 C C . VAL A 1 262 ? 28.105 -5.577 -20.615 1.00 86.06 262 VAL A C 1
ATOM 2004 O O . VAL A 1 262 ? 28.221 -4.369 -20.782 1.00 86.06 262 VAL A O 1
ATOM 2007 N N . ALA A 1 263 ? 27.132 -6.287 -21.194 1.00 85.38 263 ALA A N 1
ATOM 2008 C CA . ALA A 1 263 ? 26.167 -5.675 -22.101 1.00 85.38 263 ALA A CA 1
ATOM 2009 C C . ALA A 1 263 ? 25.296 -4.621 -21.402 1.00 85.38 263 ALA A C 1
ATOM 2011 O O . ALA A 1 263 ? 24.910 -3.651 -22.041 1.00 85.38 263 ALA A O 1
ATOM 2012 N N . PHE A 1 264 ? 24.990 -4.795 -20.113 1.00 88.50 264 PHE A N 1
ATOM 2013 C CA . PHE A 1 264 ? 24.236 -3.821 -19.326 1.00 88.50 264 PHE A CA 1
ATOM 2014 C C . PHE A 1 264 ? 25.035 -2.537 -19.068 1.00 88.50 264 PHE A C 1
ATOM 2016 O O . PHE A 1 264 ? 24.525 -1.445 -19.287 1.00 88.50 264 PHE A O 1
ATOM 2023 N N . VAL A 1 265 ? 26.293 -2.653 -18.628 1.00 87.94 265 VAL A N 1
ATOM 2024 C CA . VAL A 1 265 ? 27.142 -1.485 -18.327 1.00 87.94 265 VAL A CA 1
ATOM 2025 C C . VAL A 1 265 ? 27.521 -0.713 -19.595 1.00 87.94 265 VAL A C 1
ATOM 2027 O O . VAL A 1 265 ? 27.673 0.503 -19.544 1.00 87.94 265 VAL A O 1
ATOM 2030 N N . SER A 1 266 ? 27.658 -1.403 -20.729 1.00 86.38 266 SER A N 1
ATOM 2031 C CA . SER A 1 266 ? 27.937 -0.782 -22.029 1.00 86.38 266 SER A CA 1
ATOM 2032 C C . SER A 1 266 ? 26.688 -0.263 -22.751 1.00 86.38 266 SER A C 1
ATOM 2034 O O . SER A 1 266 ? 26.822 0.349 -23.809 1.00 86.38 266 SER A O 1
ATOM 2036 N N . ALA A 1 267 ? 25.482 -0.507 -22.230 1.00 87.06 267 ALA A N 1
ATOM 2037 C CA . ALA A 1 267 ? 24.251 -0.060 -22.871 1.00 87.06 267 ALA A CA 1
ATOM 2038 C C . ALA A 1 267 ? 24.090 1.463 -22.756 1.00 87.06 267 ALA A C 1
ATOM 2040 O O . ALA A 1 267 ? 24.123 2.026 -21.662 1.00 87.06 267 ALA A O 1
ATOM 2041 N N . SER A 1 268 ? 23.853 2.131 -23.883 1.00 87.00 268 SER A N 1
ATOM 2042 C CA . SER A 1 268 ? 23.519 3.554 -23.905 1.00 87.00 268 SER A CA 1
ATOM 2043 C C . SER A 1 268 ? 22.064 3.798 -23.498 1.00 87.00 268 SER A C 1
ATOM 2045 O O . SER A 1 268 ? 21.171 2.992 -23.774 1.00 87.00 268 SER A O 1
ATOM 2047 N N . VAL A 1 269 ? 21.806 4.954 -22.888 1.00 90.50 269 VAL A N 1
ATOM 2048 C CA . VAL A 1 269 ? 20.442 5.409 -22.594 1.00 90.50 269 VAL A CA 1
ATOM 2049 C C . VAL A 1 269 ? 19.727 5.755 -23.912 1.00 90.50 269 VAL A C 1
ATOM 2051 O O . VAL A 1 269 ? 20.306 6.463 -24.736 1.00 90.50 269 VAL A O 1
ATOM 2054 N N . PRO A 1 270 ? 18.482 5.295 -24.143 1.00 90.81 270 PRO A N 1
ATOM 2055 C CA . PRO A 1 270 ? 17.751 5.606 -25.371 1.00 90.81 270 PRO A CA 1
ATOM 2056 C C . PRO A 1 270 ? 17.516 7.113 -25.581 1.00 90.81 270 PRO A C 1
ATOM 2058 O O . PRO A 1 270 ? 17.053 7.813 -24.678 1.00 90.81 270 PRO A O 1
ATOM 2061 N N . HIS A 1 271 ? 17.731 7.599 -26.808 1.00 84.69 271 HIS A N 1
ATOM 2062 C CA . HIS A 1 271 ? 17.541 9.010 -27.189 1.00 84.69 271 HIS A CA 1
ATOM 2063 C C . HIS A 1 271 ? 16.079 9.480 -27.219 1.00 84.69 271 HIS A C 1
ATOM 2065 O O . HIS A 1 271 ? 15.833 10.669 -27.393 1.00 84.69 271 HIS A O 1
ATOM 2071 N N . GLU A 1 272 ? 15.108 8.588 -27.015 1.00 87.62 272 GLU A N 1
ATOM 2072 C CA . GLU A 1 272 ? 13.667 8.892 -26.922 1.00 87.62 272 GLU A CA 1
ATOM 2073 C C . GLU A 1 272 ? 13.141 8.833 -25.475 1.00 87.62 272 GLU A C 1
ATOM 2075 O O . GLU A 1 272 ? 11.975 9.115 -25.219 1.00 87.62 272 GLU A O 1
ATOM 2080 N N . LEU A 1 273 ? 14.005 8.518 -24.498 1.00 88.50 273 LEU A N 1
ATOM 2081 C CA . LEU A 1 273 ? 13.616 8.401 -23.094 1.00 88.50 273 LEU A CA 1
ATOM 2082 C C . LEU A 1 273 ? 13.126 9.730 -22.488 1.00 88.50 273 LEU A C 1
ATOM 2084 O O . LEU A 1 273 ? 13.892 10.690 -22.409 1.00 88.50 273 LEU A O 1
ATOM 2088 N N . SER A 1 274 ? 11.880 9.755 -22.015 1.00 87.12 274 SER A N 1
ATOM 2089 C CA . SER A 1 274 ? 11.275 10.867 -21.275 1.00 87.12 274 SER A CA 1
ATOM 2090 C C . SER A 1 274 ? 10.422 10.349 -20.111 1.00 87.12 274 SER A C 1
ATOM 2092 O O . SER A 1 274 ? 10.047 9.173 -20.068 1.00 87.12 274 SER A O 1
ATOM 2094 N N . GLY A 1 275 ? 10.156 11.204 -19.120 1.00 84.44 275 GLY A N 1
ATOM 2095 C CA . GLY A 1 275 ? 9.321 10.859 -17.962 1.00 84.44 275 GLY A CA 1
ATOM 2096 C C . GLY A 1 275 ? 9.929 9.801 -17.025 1.00 84.44 275 GLY A C 1
ATOM 2097 O O . GLY A 1 275 ? 9.221 9.231 -16.191 1.00 84.44 275 GLY A O 1
ATOM 2098 N N . HIS A 1 276 ? 11.230 9.522 -17.153 1.00 90.38 276 HIS A N 1
ATOM 2099 C CA . HIS A 1 276 ? 11.977 8.559 -16.340 1.00 90.38 276 HIS A CA 1
ATOM 2100 C C . HIS A 1 276 ? 12.422 9.134 -14.991 1.00 90.38 276 HIS A C 1
ATOM 2102 O O . HIS A 1 276 ? 12.299 10.331 -14.732 1.00 90.38 276 HIS A O 1
ATOM 2108 N N . ILE A 1 277 ? 12.932 8.265 -14.118 1.00 92.00 277 ILE A N 1
ATOM 2109 C CA . ILE A 1 277 ? 13.552 8.643 -12.842 1.00 92.00 277 ILE A CA 1
ATOM 2110 C C . ILE A 1 277 ? 15.069 8.578 -13.001 1.00 92.00 277 ILE A C 1
ATOM 2112 O O . ILE A 1 277 ? 15.598 7.571 -13.472 1.00 92.00 277 ILE A O 1
ATOM 2116 N N . VAL A 1 278 ? 15.768 9.625 -12.580 1.00 93.75 278 VAL A N 1
ATOM 2117 C CA . VAL A 1 278 ? 17.232 9.665 -12.521 1.00 93.75 278 VAL A CA 1
ATOM 2118 C C . VAL A 1 278 ? 17.664 9.502 -11.068 1.00 93.75 278 VAL A C 1
ATOM 2120 O O . VAL A 1 278 ? 17.160 10.205 -10.199 1.00 93.75 278 VAL A O 1
ATOM 2123 N N . LEU A 1 279 ? 18.579 8.578 -10.794 1.00 94.12 279 LEU A N 1
ATOM 2124 C CA . LEU A 1 279 ? 19.162 8.354 -9.474 1.00 94.12 279 LEU A CA 1
ATOM 2125 C C . LEU A 1 279 ? 20.639 8.755 -9.504 1.00 94.12 279 LEU A C 1
ATOM 2127 O O . LEU A 1 279 ? 21.445 8.074 -10.133 1.00 94.12 279 LEU A O 1
ATOM 2131 N N . CYS A 1 280 ? 20.986 9.846 -8.829 1.00 92.56 280 CYS A N 1
ATOM 2132 C CA . CYS A 1 280 ? 22.352 10.329 -8.667 1.00 92.56 280 CYS A CA 1
ATOM 2133 C C . CYS A 1 280 ? 22.959 9.730 -7.393 1.00 92.56 280 CYS A C 1
ATOM 2135 O O . CYS A 1 280 ? 22.572 10.089 -6.279 1.00 92.56 280 CYS A O 1
ATOM 2137 N N . GLY A 1 281 ? 23.921 8.827 -7.568 1.00 88.31 281 GLY A N 1
ATOM 2138 C CA . GLY A 1 281 ? 24.561 8.069 -6.496 1.00 88.31 281 GLY A CA 1
ATOM 2139 C C . GLY A 1 281 ? 24.238 6.578 -6.547 1.00 88.31 281 GLY A C 1
ATOM 2140 O O . GLY A 1 281 ? 23.298 6.136 -7.210 1.00 88.31 281 GLY A O 1
ATOM 2141 N N . LEU A 1 282 ? 25.046 5.789 -5.838 1.00 85.94 282 LEU A N 1
ATOM 2142 C CA . LEU A 1 282 ? 24.950 4.332 -5.838 1.00 85.94 282 LEU A CA 1
ATOM 2143 C C . LEU A 1 282 ? 24.745 3.803 -4.408 1.00 85.94 282 LEU A C 1
ATOM 2145 O O . LEU A 1 282 ? 25.709 3.700 -3.656 1.00 85.94 282 LEU A O 1
ATOM 2149 N N . PRO A 1 283 ? 23.513 3.446 -4.001 1.00 84.06 283 PRO A N 1
ATOM 2150 C CA . PRO A 1 283 ? 23.275 2.861 -2.689 1.00 84.06 283 PRO A CA 1
ATOM 2151 C C . PRO A 1 283 ? 23.754 1.400 -2.633 1.00 84.06 283 PRO A C 1
ATOM 2153 O O . PRO A 1 283 ? 23.737 0.676 -3.634 1.00 84.06 283 PRO A O 1
ATOM 2156 N N . ASN A 1 284 ? 24.093 0.926 -1.430 1.00 78.69 284 ASN A N 1
ATOM 2157 C CA . ASN A 1 284 ? 24.539 -0.456 -1.190 1.00 78.69 284 ASN A CA 1
ATOM 2158 C C . ASN A 1 284 ? 23.527 -1.501 -1.695 1.00 78.69 284 ASN A C 1
ATOM 2160 O O . ASN A 1 284 ? 23.900 -2.492 -2.327 1.00 78.69 284 ASN A O 1
ATOM 2164 N N . HIS A 1 285 ? 22.234 -1.247 -1.474 1.00 82.69 285 HIS A N 1
ATOM 2165 C CA . HIS A 1 285 ? 21.132 -2.123 -1.871 1.00 82.69 285 HIS A CA 1
ATOM 2166 C C . HIS A 1 285 ? 20.177 -1.420 -2.848 1.00 82.69 285 HIS A C 1
ATOM 2168 O O . HIS A 1 285 ? 19.073 -1.015 -2.494 1.00 82.69 285 HIS A O 1
ATOM 2174 N N . LEU A 1 286 ? 20.574 -1.312 -4.123 1.00 86.38 286 LEU A N 1
ATOM 2175 C CA . LEU A 1 286 ? 19.747 -0.728 -5.199 1.00 86.38 286 LEU A CA 1
ATOM 2176 C C . LEU A 1 286 ? 18.347 -1.349 -5.330 1.00 86.38 286 LEU A C 1
ATOM 2178 O O . LEU A 1 286 ? 17.387 -0.676 -5.717 1.00 86.38 286 LEU A O 1
ATOM 2182 N N . ARG A 1 287 ? 18.217 -2.635 -4.990 1.00 88.25 287 ARG A N 1
ATOM 2183 C CA . ARG A 1 287 ? 16.939 -3.351 -4.991 1.00 88.25 287 ARG A CA 1
ATOM 2184 C C . ARG A 1 287 ? 15.888 -2.655 -4.122 1.00 88.25 287 ARG A C 1
ATOM 2186 O O . ARG A 1 287 ? 14.730 -2.615 -4.527 1.00 88.25 287 ARG A O 1
ATOM 2193 N N . ASP A 1 288 ? 16.282 -2.067 -2.996 1.00 87.62 288 ASP A N 1
ATOM 2194 C CA . ASP A 1 288 ? 15.360 -1.445 -2.036 1.00 87.62 288 ASP A CA 1
ATOM 2195 C C . ASP A 1 288 ? 14.795 -0.109 -2.539 1.00 87.62 288 ASP A C 1
ATOM 2197 O O . ASP A 1 288 ? 13.801 0.390 -2.015 1.00 87.62 288 ASP A O 1
ATOM 2201 N N . PHE A 1 289 ? 15.407 0.466 -3.578 1.00 88.81 289 PHE A N 1
ATOM 2202 C CA . PHE A 1 289 ? 14.882 1.627 -4.290 1.00 88.81 289 PHE A CA 1
ATOM 2203 C C . PHE A 1 289 ? 14.013 1.215 -5.490 1.00 88.81 289 PHE A C 1
ATOM 2205 O O . PHE A 1 289 ? 12.927 1.753 -5.693 1.00 88.81 289 PHE A O 1
ATOM 2212 N N . ILE A 1 290 ? 14.449 0.224 -6.277 1.00 89.12 290 ILE A N 1
ATOM 2213 C CA . ILE A 1 290 ? 13.757 -0.171 -7.517 1.00 89.12 290 ILE A CA 1
ATOM 2214 C C . ILE A 1 290 ? 12.513 -1.029 -7.239 1.00 89.12 290 ILE A C 1
ATOM 2216 O O . ILE A 1 290 ? 11.478 -0.855 -7.888 1.00 89.12 290 ILE A O 1
ATOM 2220 N N . ALA A 1 291 ? 12.578 -1.957 -6.280 1.00 84.25 291 ALA A N 1
ATOM 2221 C CA . ALA A 1 291 ? 11.488 -2.896 -6.020 1.00 84.25 291 ALA A CA 1
ATOM 2222 C C . ALA A 1 291 ? 10.163 -2.202 -5.629 1.00 84.25 291 ALA A C 1
ATOM 2224 O O . ALA A 1 291 ? 9.138 -2.568 -6.215 1.00 84.25 291 ALA A O 1
ATOM 2225 N N . PRO A 1 292 ? 10.142 -1.182 -4.742 1.00 81.81 292 PRO A N 1
ATOM 2226 C CA . PRO A 1 292 ? 8.909 -0.470 -4.393 1.00 81.81 292 PRO A CA 1
ATOM 2227 C C . PRO A 1 292 ? 8.266 0.256 -5.583 1.00 81.81 292 PRO A C 1
ATOM 2229 O O . PRO A 1 292 ? 7.042 0.240 -5.723 1.00 81.81 292 PRO A O 1
ATOM 2232 N N . LEU A 1 293 ? 9.075 0.831 -6.485 1.00 82.31 293 LEU A N 1
ATOM 2233 C CA . LEU A 1 293 ? 8.587 1.501 -7.701 1.00 82.31 293 LEU A CA 1
ATOM 2234 C C . LEU A 1 293 ? 7.861 0.523 -8.629 1.00 82.31 293 LEU A C 1
ATOM 2236 O O . LEU A 1 293 ? 6.802 0.828 -9.175 1.00 82.31 293 LEU A O 1
ATOM 2240 N N . ARG A 1 294 ? 8.423 -0.681 -8.777 1.00 80.19 294 ARG A N 1
ATOM 2241 C CA . ARG A 1 294 ? 7.876 -1.743 -9.632 1.00 80.19 294 ARG A CA 1
ATOM 2242 C C . ARG A 1 294 ? 6.631 -2.395 -9.032 1.00 80.19 294 ARG A C 1
ATOM 2244 O O . ARG A 1 294 ? 5.764 -2.840 -9.777 1.00 80.19 294 ARG A O 1
ATOM 2251 N N . GLN A 1 295 ? 6.527 -2.459 -7.704 1.00 68.62 295 GLN A N 1
ATOM 2252 C CA . GLN A 1 295 ? 5.338 -2.966 -7.013 1.00 68.62 295 GLN A CA 1
ATOM 2253 C C . GLN A 1 295 ? 4.169 -1.979 -7.109 1.00 68.62 295 GLN A C 1
ATOM 2255 O O . GLN A 1 295 ? 3.076 -2.382 -7.497 1.00 68.62 295 GLN A O 1
ATOM 2260 N N . ALA A 1 296 ? 4.414 -0.687 -6.865 1.00 56.94 296 ALA A N 1
ATOM 2261 C CA . ALA A 1 296 ? 3.395 0.361 -6.940 1.00 56.94 296 ALA A CA 1
ATOM 2262 C C . ALA A 1 296 ? 2.748 0.487 -8.338 1.00 56.94 296 ALA A C 1
ATOM 2264 O O . ALA A 1 296 ? 1.548 0.714 -8.444 1.00 56.94 296 ALA A O 1
ATOM 2265 N N . GLN A 1 297 ? 3.509 0.262 -9.415 1.00 55.62 297 GLN A N 1
ATOM 2266 C CA . GLN A 1 297 ? 3.028 0.370 -10.805 1.00 55.62 297 GLN A CA 1
ATOM 2267 C C . GLN A 1 297 ? 2.098 -0.762 -11.253 1.00 55.62 297 GLN A C 1
ATOM 2269 O O . GLN A 1 297 ? 1.280 -0.569 -12.151 1.00 55.62 297 GLN A O 1
ATOM 2274 N N . ARG A 1 298 ? 2.163 -1.939 -10.614 1.00 52.84 298 ARG A N 1
ATOM 2275 C CA . ARG A 1 298 ? 1.220 -3.034 -10.909 1.00 52.84 298 ARG A CA 1
ATOM 2276 C C . ARG A 1 298 ? -0.212 -2.709 -10.475 1.00 52.84 298 ARG A C 1
ATOM 2278 O O . ARG A 1 298 ? -1.137 -3.396 -10.901 1.00 52.84 298 ARG A O 1
ATOM 2285 N N . HIS A 1 299 ? -0.398 -1.696 -9.627 1.00 49.44 299 HIS A N 1
ATOM 2286 C CA . HIS A 1 299 ? -1.697 -1.320 -9.078 1.00 49.44 299 HIS A CA 1
ATOM 2287 C C . HIS A 1 299 ? -2.474 -0.319 -9.950 1.00 49.44 299 HIS A C 1
ATOM 2289 O O . HIS A 1 299 ? -3.694 -0.245 -9.808 1.00 49.44 299 HIS A O 1
ATOM 2295 N N . THR A 1 300 ? -1.816 0.392 -10.876 1.00 45.12 300 THR A N 1
ATOM 2296 C CA . THR A 1 300 ? -2.429 1.457 -11.695 1.00 45.12 300 THR A CA 1
ATOM 2297 C C . THR A 1 300 ? -2.798 1.049 -13.126 1.00 45.12 300 THR A C 1
ATOM 2299 O O . THR A 1 300 ? -3.789 1.560 -13.641 1.00 45.12 300 THR A O 1
ATOM 2302 N N . SER A 1 301 ? -2.095 0.103 -13.761 1.00 40.53 301 SER A N 1
ATOM 2303 C CA . SER A 1 301 ? -2.257 -0.159 -15.204 1.00 40.53 301 SER A CA 1
ATOM 2304 C C . SER A 1 301 ? -2.375 -1.652 -15.519 1.00 40.53 301 SER A C 1
ATOM 2306 O O . SER A 1 301 ? -1.399 -2.391 -15.444 1.00 40.53 301 SER A O 1
ATOM 2308 N N . ALA A 1 302 ? -3.573 -2.109 -15.900 1.00 41.56 302 ALA A N 1
ATOM 2309 C CA . ALA A 1 302 ? -3.797 -3.463 -16.427 1.00 41.56 302 ALA A CA 1
ATOM 2310 C C . ALA A 1 302 ? -4.458 -3.477 -17.818 1.00 41.56 302 ALA A C 1
ATOM 2312 O O . ALA A 1 302 ? -4.945 -4.522 -18.240 1.00 41.56 302 ALA A O 1
ATOM 2313 N N . THR A 1 303 ? -4.489 -2.349 -18.536 1.00 38.19 303 THR A N 1
ATOM 2314 C CA . THR A 1 303 ? -5.060 -2.293 -19.894 1.00 38.19 303 THR A CA 1
ATOM 2315 C C . THR A 1 303 ? -4.090 -1.885 -20.996 1.00 38.19 303 THR A C 1
ATOM 2317 O O . THR A 1 303 ? -4.506 -1.930 -22.138 1.00 38.19 303 THR A O 1
ATOM 2320 N N . ASN A 1 304 ? -2.814 -1.588 -20.725 1.00 35.59 304 ASN A N 1
ATOM 2321 C CA . ASN A 1 304 ? -1.795 -1.430 -21.771 1.00 35.59 304 ASN A CA 1
ATOM 2322 C C . ASN A 1 304 ? -0.416 -1.849 -21.242 1.00 35.59 304 ASN A C 1
ATOM 2324 O O . ASN A 1 304 ? -0.071 -1.568 -20.098 1.00 35.59 304 ASN A O 1
ATOM 2328 N N . THR A 1 305 ? 0.383 -2.506 -22.080 1.00 38.97 305 THR A N 1
ATOM 2329 C CA . THR A 1 305 ? 1.780 -2.938 -21.857 1.00 38.97 305 THR A CA 1
ATOM 2330 C C . THR A 1 305 ? 2.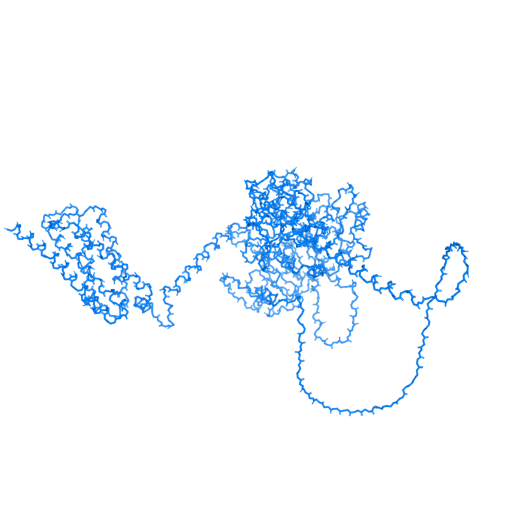782 -1.772 -21.781 1.00 38.97 305 THR A C 1
ATOM 2332 O O . THR A 1 305 ? 3.955 -1.922 -22.116 1.00 38.97 305 THR A O 1
ATOM 2335 N N . ILE A 1 306 ? 2.326 -0.590 -21.371 1.00 47.09 306 ILE A N 1
ATOM 2336 C CA . ILE A 1 306 ? 3.049 0.680 -21.414 1.00 47.09 306 ILE A CA 1
ATOM 2337 C C . ILE A 1 306 ? 3.026 1.257 -19.985 1.00 47.09 306 ILE A C 1
ATOM 2339 O O . ILE A 1 306 ? 2.014 1.154 -19.300 1.00 47.09 306 ILE A O 1
ATOM 2343 N N . ASP A 1 307 ? 4.154 1.822 -19.547 1.00 58.38 307 ASP A N 1
ATOM 2344 C CA . ASP A 1 307 ? 4.400 2.518 -18.263 1.00 58.38 307 ASP A CA 1
ATOM 2345 C C . ASP A 1 307 ? 5.049 1.748 -17.099 1.00 58.38 307 ASP A C 1
ATOM 2347 O O . ASP A 1 307 ? 4.840 2.050 -15.922 1.00 58.38 307 ASP A O 1
ATOM 2351 N N . VAL A 1 308 ? 5.989 0.845 -17.392 1.00 74.94 308 VAL A N 1
ATOM 2352 C CA . VAL A 1 308 ? 7.097 0.627 -16.441 1.00 74.94 308 VAL A CA 1
ATOM 2353 C C . VAL A 1 308 ? 8.007 1.864 -16.494 1.00 74.94 308 VAL A C 1
ATOM 2355 O O . VAL A 1 308 ? 8.716 2.062 -17.484 1.00 74.94 308 VAL A O 1
ATOM 2358 N N . VAL A 1 309 ? 7.996 2.707 -15.448 1.00 83.69 309 VAL A N 1
ATOM 2359 C CA . VAL A 1 309 ? 8.797 3.954 -15.439 1.00 83.69 309 VAL A CA 1
ATOM 2360 C C . VAL A 1 309 ? 10.287 3.613 -15.549 1.00 83.69 309 VAL A C 1
ATOM 2362 O O . VAL A 1 309 ? 10.801 2.877 -14.699 1.00 83.69 309 VAL A O 1
ATOM 2365 N N . PRO A 1 310 ? 11.002 4.107 -16.568 1.00 90.81 310 PRO A N 1
ATOM 2366 C CA . PRO A 1 310 ? 12.426 3.840 -16.707 1.00 90.81 310 PRO A CA 1
ATOM 2367 C C . PRO A 1 310 ? 13.234 4.462 -15.567 1.00 90.81 310 PRO A C 1
ATOM 2369 O O . PRO A 1 310 ? 12.854 5.505 -15.033 1.00 90.81 310 PRO A O 1
ATOM 2372 N N . ILE A 1 311 ? 14.350 3.831 -15.203 1.00 93.12 311 ILE A N 1
ATOM 2373 C CA . ILE A 1 311 ? 15.255 4.323 -14.157 1.00 93.12 311 ILE A CA 1
ATOM 2374 C C . ILE A 1 311 ? 16.661 4.428 -14.743 1.00 93.12 311 ILE A C 1
ATOM 2376 O O . ILE A 1 311 ? 17.163 3.449 -15.289 1.00 93.12 311 ILE A O 1
ATOM 2380 N N . VAL A 1 312 ? 17.291 5.595 -14.622 1.00 94.69 312 VAL A N 1
ATOM 2381 C CA . VAL A 1 312 ? 18.673 5.846 -15.050 1.00 94.69 312 VAL A CA 1
ATOM 2382 C C . VAL A 1 312 ? 19.521 6.122 -13.814 1.00 94.69 312 VAL A C 1
ATOM 2384 O O . VAL A 1 312 ? 19.244 7.059 -13.073 1.00 94.69 312 VAL A O 1
ATOM 2387 N N . ILE A 1 313 ? 20.539 5.302 -13.575 1.00 94.25 313 ILE A N 1
ATOM 2388 C CA . ILE A 1 313 ? 21.449 5.432 -12.433 1.00 94.25 313 ILE A CA 1
ATOM 2389 C C . ILE A 1 313 ? 22.722 6.135 -12.905 1.00 94.25 313 ILE A C 1
ATOM 2391 O O . ILE A 1 313 ? 23.364 5.659 -13.839 1.00 94.25 313 ILE A O 1
ATOM 2395 N N . ILE A 1 314 ? 23.094 7.235 -12.253 1.00 93.56 314 ILE A N 1
ATOM 2396 C CA . ILE A 1 314 ? 24.325 7.989 -12.504 1.00 93.56 314 ILE A CA 1
ATOM 2397 C C . ILE A 1 314 ? 25.253 7.806 -11.307 1.00 93.56 314 ILE A C 1
ATOM 2399 O O . ILE A 1 314 ? 24.866 8.084 -10.170 1.00 93.56 314 ILE A O 1
ATOM 2403 N N . SER A 1 315 ? 26.481 7.354 -11.544 1.00 90.81 315 SER A N 1
ATOM 2404 C CA . SER A 1 315 ? 27.497 7.277 -10.492 1.00 90.81 315 SER A CA 1
ATOM 2405 C C . SER A 1 315 ? 28.914 7.335 -11.054 1.00 90.81 315 SER A C 1
ATOM 2407 O O . SER A 1 315 ? 29.197 6.792 -12.125 1.00 90.81 315 SER A O 1
ATOM 2409 N N . ASN A 1 316 ? 29.824 7.929 -10.278 1.00 87.31 316 ASN A N 1
ATOM 2410 C CA . ASN A 1 316 ? 31.268 7.844 -10.499 1.00 87.31 316 ASN A CA 1
ATOM 2411 C C . ASN A 1 316 ? 31.810 6.425 -10.271 1.00 87.31 316 ASN A C 1
ATOM 2413 O O . ASN A 1 316 ? 32.787 6.019 -10.907 1.00 87.31 316 ASN A O 1
ATOM 2417 N N . GLN A 1 317 ? 31.173 5.666 -9.376 1.00 84.56 317 GLN A N 1
ATOM 2418 C CA . GLN A 1 317 ? 31.592 4.323 -8.996 1.00 84.56 317 GLN A CA 1
ATOM 2419 C C . GLN A 1 317 ? 31.065 3.287 -9.983 1.00 84.56 317 GLN A C 1
ATOM 2421 O O . GLN A 1 317 ? 29.919 3.369 -10.429 1.00 84.56 317 GLN A O 1
ATOM 2426 N N . VAL A 1 318 ? 31.888 2.281 -10.290 1.00 85.00 318 VAL A N 1
ATOM 2427 C CA . VAL A 1 318 ? 31.499 1.155 -11.148 1.00 85.00 318 VAL A CA 1
ATOM 2428 C C . VAL A 1 318 ? 30.504 0.266 -10.404 1.00 85.00 318 VAL A C 1
ATOM 2430 O O . VAL A 1 318 ? 30.769 -0.179 -9.290 1.00 85.00 318 VAL A O 1
ATOM 2433 N N . LEU A 1 319 ? 29.371 -0.030 -11.041 1.00 88.06 319 LEU A N 1
ATOM 2434 C CA . LEU A 1 319 ? 28.363 -0.936 -10.494 1.00 88.06 319 LEU A CA 1
ATOM 2435 C C . LEU A 1 319 ? 28.953 -2.336 -10.265 1.00 88.06 319 LEU A C 1
ATOM 2437 O O . LEU A 1 319 ? 29.358 -2.995 -11.213 1.00 88.06 319 LEU A O 1
ATOM 2441 N N . SER A 1 320 ? 28.955 -2.850 -9.035 1.00 88.38 320 SER A N 1
ATOM 2442 C CA . SER A 1 320 ? 29.472 -4.203 -8.782 1.00 88.38 320 SER A CA 1
ATOM 2443 C C . SER A 1 320 ? 28.565 -5.300 -9.368 1.00 88.38 320 SER A C 1
ATOM 2445 O O . SER A 1 320 ? 27.341 -5.158 -9.444 1.00 88.38 320 SER A O 1
ATOM 2447 N N . LYS A 1 321 ? 29.139 -6.471 -9.691 1.00 86.88 321 LYS A N 1
ATOM 2448 C CA . LYS A 1 321 ? 28.366 -7.649 -10.145 1.00 86.88 321 LYS A CA 1
ATOM 2449 C C . LYS A 1 321 ? 27.295 -8.079 -9.130 1.00 86.88 321 LYS A C 1
ATOM 2451 O O . LYS A 1 321 ? 26.227 -8.534 -9.529 1.00 86.88 321 LYS A O 1
ATOM 2456 N N . LYS A 1 322 ? 27.559 -7.914 -7.825 1.00 85.88 322 LYS A N 1
ATOM 2457 C CA . LYS A 1 322 ? 26.609 -8.222 -6.741 1.00 85.88 322 LYS A CA 1
ATOM 2458 C C . LYS A 1 322 ? 25.412 -7.270 -6.757 1.00 85.88 322 LYS A C 1
ATOM 2460 O O . LYS A 1 322 ? 24.274 -7.725 -6.665 1.00 85.88 322 LYS A O 1
ATOM 2465 N N . GLN A 1 323 ? 25.656 -5.967 -6.912 1.00 85.62 323 GLN A N 1
ATOM 2466 C CA . GLN A 1 323 ? 24.588 -4.973 -7.048 1.00 85.62 323 GLN A CA 1
ATOM 2467 C C . GLN A 1 323 ? 23.775 -5.213 -8.325 1.00 85.62 323 GLN A C 1
ATOM 2469 O O . GLN A 1 323 ? 22.546 -5.192 -8.264 1.00 85.62 323 GLN A O 1
ATOM 2474 N N . TYR A 1 324 ? 24.438 -5.538 -9.444 1.00 88.94 324 TYR A N 1
ATOM 2475 C CA . TYR A 1 324 ? 23.766 -5.906 -10.691 1.00 88.94 324 TYR A CA 1
ATOM 2476 C C . TYR A 1 324 ? 22.869 -7.140 -10.530 1.00 88.94 324 TYR A C 1
ATOM 2478 O O . TYR A 1 324 ? 21.708 -7.108 -10.926 1.00 88.94 324 TYR A O 1
ATOM 2486 N N . ALA A 1 325 ? 23.351 -8.204 -9.880 1.00 86.44 325 ALA A N 1
ATOM 2487 C CA . ALA A 1 325 ? 22.558 -9.412 -9.639 1.00 86.44 325 ALA A CA 1
ATOM 2488 C C . ALA A 1 325 ? 21.253 -9.126 -8.868 1.00 86.44 325 ALA A C 1
ATOM 2490 O O . ALA A 1 325 ? 20.235 -9.770 -9.116 1.00 86.44 325 ALA A O 1
ATOM 2491 N N . GLY A 1 326 ? 21.260 -8.131 -7.972 1.00 83.62 326 GLY A N 1
ATOM 2492 C CA . GLY A 1 326 ? 20.070 -7.695 -7.237 1.00 83.62 326 GLY A CA 1
ATOM 2493 C C . GLY A 1 326 ? 19.038 -6.935 -8.079 1.00 83.62 326 GLY A C 1
ATOM 2494 O O . GLY A 1 326 ? 17.875 -6.866 -7.676 1.00 83.62 326 GLY A O 1
ATOM 2495 N N . ILE A 1 327 ? 19.440 -6.380 -9.228 1.00 88.31 327 ILE A N 1
ATOM 2496 C CA . ILE A 1 327 ? 18.578 -5.573 -10.105 1.00 88.31 327 ILE A CA 1
ATOM 2497 C C . ILE A 1 327 ? 18.322 -6.198 -11.480 1.00 88.31 327 ILE A C 1
ATOM 2499 O O . ILE A 1 327 ? 17.415 -5.752 -12.172 1.00 88.31 327 ILE A O 1
ATOM 2503 N N . ALA A 1 328 ? 19.060 -7.245 -11.855 1.00 85.69 328 ALA A N 1
ATOM 2504 C CA . ALA A 1 328 ? 18.985 -7.898 -13.165 1.00 85.69 328 ALA A CA 1
ATOM 2505 C C . ALA A 1 328 ? 17.591 -8.461 -13.502 1.00 85.69 328 ALA A C 1
ATOM 2507 O O . ALA A 1 328 ? 17.275 -8.690 -14.664 1.00 85.69 328 ALA A O 1
ATOM 2508 N N . ALA A 1 329 ? 16.746 -8.679 -12.490 1.00 83.50 329 ALA A N 1
ATOM 2509 C CA . ALA A 1 329 ? 15.362 -9.113 -12.662 1.00 83.50 329 ALA A CA 1
ATOM 2510 C C . ALA A 1 329 ? 14.391 -7.975 -13.043 1.00 83.50 329 ALA A C 1
ATOM 2512 O O . ALA A 1 329 ? 13.226 -8.253 -13.331 1.00 83.50 329 ALA A O 1
ATOM 2513 N N . PHE A 1 330 ? 14.817 -6.707 -12.995 1.00 85.56 330 PHE A N 1
ATOM 2514 C CA . PHE A 1 330 ? 13.973 -5.549 -13.292 1.00 85.56 330 PHE A CA 1
ATOM 2515 C C . PHE A 1 330 ? 14.227 -5.008 -14.700 1.00 85.56 330 PHE A C 1
ATOM 2517 O O . PHE A 1 330 ? 15.360 -4.783 -15.109 1.00 85.56 330 PHE A O 1
ATOM 2524 N N . GLU A 1 331 ? 13.144 -4.725 -15.417 1.00 85.12 331 GLU A N 1
ATOM 2525 C CA . GLU A 1 331 ? 13.190 -4.148 -16.761 1.00 85.12 331 GLU A CA 1
ATOM 2526 C C . GLU A 1 331 ? 13.362 -2.618 -16.732 1.00 85.12 331 GLU A C 1
ATOM 2528 O O . GLU A 1 331 ? 13.011 -1.948 -15.748 1.00 85.12 331 GLU A O 1
ATOM 2533 N N . ARG A 1 332 ? 13.848 -2.061 -17.853 1.00 88.25 332 ARG A N 1
ATOM 2534 C CA . ARG A 1 332 ? 13.999 -0.611 -18.104 1.00 88.25 332 ARG A CA 1
ATOM 2535 C C . ARG A 1 332 ? 14.834 0.108 -17.036 1.00 88.25 332 ARG A C 1
ATOM 2537 O O . ARG A 1 332 ? 14.462 1.185 -16.565 1.00 88.25 332 ARG A O 1
ATOM 2544 N N . VAL A 1 333 ? 15.940 -0.513 -16.635 1.00 91.75 333 VAL A N 1
ATOM 2545 C CA . VAL A 1 333 ? 16.974 0.096 -15.790 1.00 91.75 333 VAL A CA 1
ATOM 2546 C C . VAL A 1 333 ? 18.201 0.348 -16.662 1.00 91.75 333 VAL A C 1
ATOM 2548 O O . VAL A 1 333 ? 18.596 -0.532 -17.418 1.00 91.75 333 VAL A O 1
ATOM 2551 N N . TYR A 1 334 ? 18.784 1.537 -16.562 1.00 93.12 334 TYR A N 1
ATOM 2552 C CA . TYR A 1 334 ? 19.969 1.956 -17.306 1.00 93.12 334 TYR A CA 1
ATOM 2553 C C . TYR A 1 334 ? 21.014 2.505 -16.339 1.00 93.12 334 TYR A C 1
ATOM 2555 O O . TYR A 1 334 ? 20.672 3.015 -15.270 1.00 93.12 334 TYR A O 1
ATOM 2563 N N . TYR A 1 335 ? 22.285 2.420 -16.717 1.00 93.56 335 TYR A N 1
ATOM 2564 C CA . TYR A 1 335 ? 23.400 2.887 -15.904 1.00 93.56 335 TYR A CA 1
ATOM 2565 C C . TYR A 1 335 ? 24.334 3.758 -16.744 1.00 93.56 335 TYR A C 1
ATOM 2567 O O . TYR A 1 335 ? 24.735 3.369 -17.836 1.00 93.56 335 TYR A O 1
ATOM 2575 N N . VAL A 1 336 ? 24.670 4.938 -16.227 1.00 93.50 336 VAL A N 1
ATOM 2576 C CA . VAL A 1 336 ? 25.604 5.886 -16.834 1.00 93.50 336 VAL A CA 1
ATOM 2577 C C . VAL A 1 336 ? 26.751 6.105 -15.859 1.00 93.50 336 VAL A C 1
ATOM 2579 O O . VAL A 1 336 ? 26.561 6.603 -14.747 1.00 93.50 336 VAL A O 1
ATOM 2582 N N . ARG A 1 337 ? 27.959 5.736 -16.284 1.00 91.12 337 ARG A N 1
ATOM 2583 C CA . ARG A 1 337 ? 29.174 5.964 -15.505 1.00 91.12 337 ARG A CA 1
ATOM 2584 C C . ARG A 1 337 ? 29.667 7.392 -15.717 1.00 91.12 337 ARG A C 1
ATOM 2586 O O . ARG A 1 337 ? 29.949 7.783 -16.847 1.00 91.12 337 ARG A O 1
ATOM 2593 N N . GLY A 1 338 ? 29.834 8.136 -14.632 1.00 89.75 338 GLY A N 1
ATOM 2594 C CA . GLY A 1 338 ? 30.400 9.481 -14.652 1.00 89.75 338 GLY A CA 1
ATOM 2595 C C . GLY A 1 338 ? 29.842 10.379 -13.555 1.00 89.75 338 GLY A C 1
ATOM 2596 O O . GLY A 1 338 ? 28.933 9.996 -12.815 1.00 89.75 338 GLY A O 1
ATOM 2597 N N . SER A 1 339 ? 30.400 11.587 -13.471 1.00 89.62 339 SER A N 1
ATOM 2598 C CA . SER A 1 339 ? 30.042 12.534 -12.417 1.00 89.62 339 SER A CA 1
ATOM 2599 C C . SER A 1 339 ? 28.720 13.212 -12.737 1.00 89.62 339 SER A C 1
ATOM 2601 O O . SER A 1 339 ? 28.577 13.744 -13.841 1.00 89.62 339 SER A O 1
ATOM 2603 N N . PRO A 1 340 ? 27.771 13.268 -11.786 1.00 89.38 340 PRO A N 1
ATOM 2604 C CA . PRO A 1 340 ? 26.532 14.012 -11.976 1.00 89.38 340 PRO A CA 1
ATOM 2605 C C . PRO A 1 340 ? 26.768 15.535 -12.048 1.00 89.38 340 PRO A C 1
ATOM 2607 O O . PRO A 1 340 ? 25.875 16.265 -12.462 1.00 89.38 340 PRO A O 1
ATOM 2610 N N . LEU A 1 341 ? 27.973 16.020 -11.715 1.00 89.94 341 LEU A N 1
ATOM 2611 C CA . LEU A 1 341 ? 28.402 17.411 -11.928 1.00 89.94 341 LEU A CA 1
ATOM 2612 C C . LEU A 1 341 ? 28.896 17.684 -13.364 1.00 89.94 341 LEU A C 1
ATOM 2614 O O . LEU A 1 341 ? 29.246 18.813 -13.692 1.00 89.94 341 LEU A O 1
ATOM 2618 N N . SER A 1 342 ? 28.939 16.674 -14.240 1.00 92.00 342 SER A N 1
ATOM 2619 C CA . SER A 1 342 ? 29.326 16.847 -15.643 1.00 92.00 342 SER A CA 1
ATOM 2620 C C . SER A 1 342 ? 28.109 17.043 -16.547 1.00 92.00 342 SER A C 1
ATOM 2622 O O . SER A 1 342 ? 27.212 16.198 -16.595 1.00 92.00 342 SER A O 1
ATOM 2624 N N . LEU A 1 343 ? 28.121 18.109 -17.355 1.00 91.06 343 LEU A N 1
ATOM 2625 C CA . LEU A 1 343 ? 27.071 18.380 -18.345 1.00 91.06 343 LEU A CA 1
ATOM 2626 C C . LEU A 1 343 ? 26.907 17.242 -19.360 1.00 91.06 343 LEU A C 1
ATOM 2628 O O . LEU A 1 343 ? 25.781 16.907 -19.723 1.00 91.06 343 LEU A O 1
ATOM 2632 N N . SER A 1 344 ? 28.006 16.612 -19.790 1.00 92.25 344 SER A N 1
ATOM 2633 C CA . SER A 1 344 ? 27.952 15.508 -20.757 1.00 92.25 344 SER A CA 1
ATOM 2634 C C . SER A 1 344 ? 27.229 14.282 -20.194 1.00 92.25 344 SER A C 1
ATOM 2636 O O . SER A 1 344 ? 26.468 13.628 -20.906 1.00 92.25 344 SER A O 1
ATOM 2638 N N . VAL A 1 345 ? 27.403 14.007 -18.899 1.00 93.12 345 VAL A N 1
ATOM 2639 C CA . VAL A 1 345 ? 26.756 12.893 -18.193 1.00 93.12 345 VAL A CA 1
ATOM 2640 C C . VAL A 1 345 ? 25.270 13.179 -17.984 1.00 93.12 345 VAL A C 1
ATOM 2642 O O . VAL A 1 345 ? 24.439 12.309 -18.246 1.00 93.12 345 VAL A O 1
ATOM 2645 N N . LEU A 1 346 ? 24.911 14.405 -17.581 1.00 91.38 346 LEU A N 1
ATOM 2646 C CA . LEU A 1 346 ? 23.509 14.817 -17.438 1.00 91.38 346 LEU A CA 1
ATOM 2647 C C . LEU A 1 346 ? 22.760 14.786 -18.781 1.00 91.38 346 LEU A C 1
ATOM 2649 O O . LEU A 1 346 ? 21.603 14.356 -18.833 1.00 91.38 346 LEU A O 1
ATOM 2653 N N . ALA A 1 347 ? 23.424 15.186 -19.871 1.00 90.94 347 ALA A N 1
ATOM 2654 C CA . ALA A 1 347 ? 22.886 15.090 -21.225 1.00 90.94 347 ALA A CA 1
ATOM 2655 C C . ALA A 1 347 ? 22.692 13.626 -21.654 1.00 90.94 347 ALA A C 1
ATOM 2657 O O . ALA A 1 347 ? 21.607 13.267 -22.116 1.00 90.94 347 ALA A O 1
ATOM 2658 N N . ALA A 1 348 ? 23.689 12.761 -21.427 1.00 92.50 348 ALA A N 1
ATOM 2659 C CA . ALA A 1 348 ? 23.603 11.329 -21.724 1.00 92.50 348 ALA A CA 1
ATOM 2660 C C . ALA A 1 348 ? 22.489 10.625 -20.927 1.00 92.50 348 ALA A C 1
ATOM 2662 O O . ALA A 1 348 ? 21.783 9.774 -21.460 1.00 92.50 348 ALA A O 1
ATOM 2663 N N . ALA A 1 349 ? 22.277 11.014 -19.668 1.00 92.06 349 ALA A N 1
ATOM 2664 C CA . ALA A 1 349 ? 21.202 10.500 -18.818 1.00 92.06 349 ALA A CA 1
ATOM 2665 C C . ALA A 1 349 ? 19.828 11.152 -19.073 1.00 92.06 349 ALA A C 1
ATOM 2667 O O . ALA A 1 349 ? 18.836 10.786 -18.432 1.00 92.06 349 ALA A O 1
ATOM 2668 N N . ARG A 1 350 ? 19.755 12.118 -20.000 1.00 91.62 350 ARG A N 1
ATOM 2669 C CA . ARG A 1 350 ? 18.543 12.866 -20.361 1.00 91.62 350 ARG A CA 1
ATOM 2670 C C . ARG A 1 350 ? 17.837 13.515 -19.168 1.00 91.62 350 ARG A C 1
ATOM 2672 O O . ARG A 1 350 ? 16.609 13.534 -19.103 1.00 91.62 350 ARG A O 1
ATOM 2679 N N . VAL A 1 351 ? 18.606 14.070 -18.233 1.00 89.19 351 VAL A N 1
ATOM 2680 C CA . VAL A 1 351 ? 18.076 14.704 -17.012 1.00 89.19 351 VAL A CA 1
ATOM 2681 C C . VAL A 1 351 ? 17.004 15.776 -17.284 1.00 89.19 351 VAL A C 1
ATOM 2683 O O . VAL A 1 351 ? 15.973 15.727 -16.610 1.00 89.19 351 VAL A O 1
ATOM 2686 N N . PRO A 1 352 ? 17.135 16.659 -18.296 1.00 85.94 352 PRO A N 1
ATOM 2687 C CA . PRO A 1 352 ? 16.115 17.673 -18.589 1.00 85.94 352 PRO A CA 1
ATOM 2688 C C . PRO A 1 352 ? 14.736 17.115 -18.976 1.00 85.94 352 PRO A C 1
ATOM 2690 O O . PRO A 1 352 ? 13.734 17.799 -18.817 1.00 85.94 352 PRO A O 1
ATOM 2693 N N . PHE A 1 353 ? 14.675 15.873 -19.471 1.00 88.06 353 PHE A N 1
ATOM 2694 C CA . PHE A 1 353 ? 13.433 15.204 -19.889 1.00 88.06 353 PHE A CA 1
ATOM 2695 C C . PHE A 1 353 ? 12.905 14.215 -18.838 1.00 88.06 353 PHE A C 1
ATOM 2697 O O . PHE A 1 353 ? 11.928 13.500 -19.082 1.00 88.06 353 PHE A O 1
ATOM 2704 N N . SER A 1 354 ? 13.573 14.122 -17.687 1.00 88.12 354 SER A N 1
ATOM 2705 C CA . SER A 1 354 ? 13.185 13.223 -16.603 1.00 88.12 354 SER A CA 1
ATOM 2706 C C . SER A 1 354 ? 12.004 13.782 -15.806 1.00 88.12 354 SER A C 1
ATOM 2708 O O . SER A 1 354 ? 11.786 14.989 -15.732 1.00 88.12 354 SER A O 1
ATOM 2710 N N . ARG A 1 355 ? 11.224 12.892 -15.185 1.00 84.88 355 ARG A N 1
ATOM 2711 C CA . ARG A 1 355 ? 10.137 13.280 -14.275 1.00 84.88 355 ARG A CA 1
ATOM 2712 C C . ARG A 1 355 ? 10.683 13.651 -12.898 1.00 84.88 355 ARG A C 1
ATOM 2714 O O . ARG A 1 355 ? 10.275 14.653 -12.320 1.00 84.88 355 ARG A O 1
ATOM 2721 N N . ASN A 1 356 ? 11.569 12.812 -12.365 1.00 87.56 356 ASN A N 1
ATOM 2722 C CA . ASN A 1 356 ? 12.159 12.986 -11.042 1.00 87.56 356 ASN A CA 1
ATOM 2723 C C . ASN A 1 356 ? 13.667 12.751 -11.101 1.00 87.56 356 ASN A C 1
ATOM 2725 O O . ASN A 1 356 ? 14.124 11.821 -11.768 1.00 87.56 356 ASN A O 1
ATOM 2729 N N . VAL A 1 357 ? 14.410 13.522 -10.318 1.00 90.69 357 VAL A N 1
ATOM 2730 C CA . VAL A 1 357 ? 15.842 13.340 -10.079 1.00 90.69 357 VAL A CA 1
ATOM 2731 C C . VAL A 1 357 ? 16.040 13.158 -8.581 1.00 90.69 357 VAL A C 1
ATOM 2733 O O . VAL A 1 357 ? 15.676 14.030 -7.800 1.00 90.69 357 VAL A O 1
ATOM 2736 N N . VAL A 1 358 ? 16.602 12.024 -8.179 1.00 91.94 358 VAL A N 1
ATOM 2737 C CA . VAL A 1 358 ? 16.892 11.685 -6.785 1.00 91.94 358 VAL A CA 1
ATOM 2738 C C . VAL A 1 358 ? 18.385 11.839 -6.543 1.00 91.94 358 VAL A C 1
ATOM 2740 O O . VAL A 1 358 ? 19.181 11.144 -7.167 1.00 91.94 358 VAL A O 1
ATOM 2743 N N . ILE A 1 359 ? 18.763 12.729 -5.633 1.00 91.56 359 ILE A N 1
ATOM 2744 C CA . ILE A 1 359 ? 20.141 12.981 -5.222 1.00 91.56 359 ILE A CA 1
ATOM 2745 C C . ILE A 1 359 ? 20.363 12.315 -3.868 1.00 91.56 359 ILE A C 1
ATOM 2747 O O . ILE A 1 359 ? 19.760 12.714 -2.872 1.00 91.56 359 ILE A O 1
ATOM 2751 N N . LEU A 1 360 ? 21.206 11.285 -3.844 1.00 90.19 360 LEU A N 1
ATOM 2752 C CA . LEU A 1 360 ? 21.577 10.588 -2.615 1.00 90.19 360 LEU A CA 1
ATOM 2753 C C . LEU A 1 360 ? 22.732 11.293 -1.905 1.00 90.19 360 LEU A C 1
ATOM 2755 O O . LEU A 1 360 ? 23.533 11.971 -2.550 1.00 90.19 360 LEU A O 1
ATOM 2759 N N . ARG A 1 361 ? 22.882 11.038 -0.599 1.00 82.94 361 ARG A N 1
ATOM 2760 C CA . ARG A 1 361 ? 24.015 11.550 0.190 1.00 82.94 361 ARG A CA 1
ATOM 2761 C C . ARG A 1 361 ? 25.367 11.224 -0.461 1.00 82.94 361 ARG A C 1
ATOM 2763 O O . ARG A 1 361 ? 26.191 12.105 -0.649 1.00 82.94 361 ARG A O 1
ATOM 2770 N N . ALA A 1 362 ? 25.564 9.967 -0.854 1.00 72.62 362 ALA A N 1
ATOM 2771 C CA . ALA A 1 362 ? 26.806 9.464 -1.449 1.00 72.62 362 ALA A CA 1
ATOM 2772 C C . ALA A 1 362 ? 26.867 9.659 -2.981 1.00 72.62 362 ALA A C 1
ATOM 2774 O O . ALA A 1 362 ? 27.334 8.788 -3.716 1.00 72.62 362 ALA A O 1
ATOM 2775 N N . CYS A 1 363 ? 26.320 10.761 -3.507 1.00 70.12 363 CYS A N 1
ATOM 2776 C CA . CYS A 1 363 ? 26.266 10.994 -4.955 1.00 70.12 363 CYS A CA 1
ATOM 2777 C C . CYS A 1 363 ? 27.645 11.242 -5.591 1.00 70.12 363 CYS A C 1
ATOM 2779 O O . CYS A 1 363 ? 27.837 10.889 -6.758 1.00 70.12 363 CYS A O 1
ATOM 2781 N N . CYS A 1 364 ? 28.594 11.785 -4.821 1.00 60.53 364 CYS A N 1
ATOM 2782 C CA . CYS A 1 364 ? 29.924 12.176 -5.289 1.00 60.53 364 CYS A CA 1
ATOM 2783 C C . CYS A 1 364 ? 31.083 11.412 -4.625 1.00 60.53 364 CYS A C 1
ATOM 2785 O O . CYS A 1 364 ? 32.220 11.630 -5.039 1.00 60.53 364 CYS A O 1
ATOM 2787 N N . ASP A 1 365 ? 30.817 10.496 -3.681 1.00 63.22 365 ASP A N 1
ATOM 2788 C CA . ASP A 1 365 ? 31.860 9.749 -2.961 1.00 63.22 365 ASP A CA 1
ATOM 2789 C C . ASP A 1 365 ? 32.786 9.014 -3.946 1.00 63.22 365 ASP A C 1
ATOM 2791 O O . ASP A 1 365 ? 32.423 8.013 -4.581 1.00 63.22 365 ASP A O 1
ATOM 2795 N N . LEU A 1 366 ? 34.008 9.528 -4.075 1.00 52.06 366 LEU A N 1
ATOM 2796 C CA . LEU A 1 366 ? 35.130 8.825 -4.677 1.00 52.06 366 LEU A CA 1
ATOM 2797 C C . LEU A 1 366 ? 35.531 7.727 -3.692 1.00 52.06 366 LEU A C 1
ATOM 2799 O O . LEU A 1 366 ? 35.684 7.985 -2.503 1.00 52.06 366 LEU A O 1
ATOM 2803 N N . ALA A 1 367 ? 35.652 6.493 -4.169 1.00 44.31 367 ALA A N 1
ATOM 2804 C CA . ALA A 1 367 ? 35.985 5.326 -3.362 1.00 44.31 367 ALA A CA 1
ATOM 2805 C C . ALA A 1 367 ? 37.400 5.421 -2.746 1.00 44.31 367 ALA A C 1
ATOM 2807 O O . ALA A 1 367 ? 38.333 4.784 -3.225 1.00 44.31 367 ALA A O 1
ATOM 2808 N N . VAL A 1 368 ? 37.559 6.206 -1.681 1.00 44.22 368 VAL A N 1
ATOM 2809 C CA . VAL A 1 368 ? 38.745 6.241 -0.817 1.00 44.22 368 VAL A CA 1
ATOM 2810 C C . VAL A 1 368 ? 38.279 6.022 0.621 1.00 44.22 368 VAL A C 1
ATOM 2812 O O . VAL A 1 368 ? 38.192 6.951 1.415 1.00 44.22 368 VAL A O 1
ATOM 2815 N N . ARG A 1 369 ? 37.888 4.784 0.938 1.00 46.56 369 ARG A N 1
ATOM 2816 C CA . ARG A 1 369 ? 37.734 4.302 2.326 1.00 46.56 369 ARG A CA 1
ATOM 2817 C C . ARG A 1 369 ? 38.240 2.868 2.545 1.00 46.56 369 ARG A C 1
ATOM 2819 O O . ARG A 1 369 ? 38.096 2.361 3.646 1.00 46.56 369 ARG A O 1
ATOM 2826 N N . ASP A 1 370 ? 38.853 2.239 1.536 1.00 40.25 370 ASP A N 1
ATOM 2827 C CA . ASP A 1 370 ? 39.380 0.862 1.629 1.00 40.25 370 ASP A CA 1
ATOM 2828 C C . ASP A 1 370 ? 40.891 0.798 1.933 1.00 40.25 370 ASP A C 1
ATOM 2830 O O . ASP A 1 370 ? 41.492 -0.270 1.855 1.00 40.25 370 ASP A O 1
ATOM 2834 N N . THR A 1 371 ? 41.532 1.913 2.288 1.00 39.59 371 THR A N 1
ATOM 2835 C CA . THR A 1 371 ? 42.892 1.884 2.842 1.00 39.59 371 THR A CA 1
ATOM 2836 C C . THR A 1 371 ? 42.837 2.233 4.315 1.00 39.59 371 THR A C 1
ATOM 2838 O O . THR A 1 371 ? 42.461 3.353 4.656 1.00 39.59 371 THR A O 1
ATOM 2841 N N . ASP A 1 372 ? 43.227 1.264 5.141 1.00 41.66 372 ASP A N 1
ATOM 2842 C CA . ASP A 1 372 ? 43.592 1.380 6.553 1.00 41.66 372 ASP A CA 1
ATOM 2843 C C . ASP A 1 372 ? 44.596 2.529 6.772 1.00 41.66 372 ASP A C 1
ATOM 2845 O O . ASP A 1 372 ? 45.806 2.326 6.856 1.00 41.66 372 ASP A O 1
ATOM 2849 N N . ALA A 1 373 ? 44.099 3.761 6.813 1.00 41.56 373 ALA A N 1
ATOM 2850 C CA . ALA A 1 373 ? 44.870 4.937 7.163 1.00 41.56 373 ALA A CA 1
ATOM 2851 C C . ALA A 1 373 ? 44.187 5.614 8.347 1.00 41.56 373 ALA A C 1
ATOM 2853 O O . ALA A 1 373 ? 43.160 6.278 8.202 1.00 41.56 373 ALA A O 1
ATOM 2854 N N . ASP A 1 374 ? 44.805 5.430 9.512 1.00 45.62 374 ASP A N 1
ATOM 2855 C CA . ASP A 1 374 ? 44.672 6.204 10.746 1.00 45.62 374 ASP A CA 1
ATOM 2856 C C . ASP A 1 374 ? 44.992 7.699 10.530 1.00 45.62 374 ASP A C 1
ATOM 2858 O O . ASP A 1 374 ? 45.870 8.280 11.166 1.00 45.62 374 ASP A O 1
ATOM 2862 N N . VAL A 1 375 ? 44.274 8.361 9.627 1.00 45.91 375 VAL A N 1
ATOM 2863 C CA . VAL A 1 375 ? 44.245 9.818 9.541 1.00 45.91 375 VAL A CA 1
ATOM 2864 C C . VAL A 1 375 ? 42.802 10.226 9.734 1.00 45.91 375 VAL A C 1
ATOM 2866 O O . VAL A 1 375 ? 41.981 10.205 8.819 1.00 45.91 375 VAL A O 1
ATOM 2869 N N . GLY A 1 376 ? 42.494 10.550 10.988 1.00 46.94 376 GLY A N 1
ATOM 2870 C CA . GLY A 1 376 ? 41.296 11.272 11.373 1.00 46.94 376 GLY A CA 1
ATOM 2871 C C . GLY A 1 376 ? 41.295 12.662 10.751 1.00 46.94 376 GLY A C 1
ATOM 2872 O O . GLY A 1 376 ? 41.437 13.654 11.461 1.00 46.94 376 GLY A O 1
ATOM 2873 N N . ASP A 1 377 ? 41.074 12.742 9.442 1.00 49.56 377 ASP A N 1
ATOM 2874 C CA . ASP A 1 377 ? 40.432 13.908 8.866 1.00 49.56 377 ASP A CA 1
ATOM 2875 C C . ASP A 1 377 ? 39.028 13.907 9.457 1.00 49.56 377 ASP A C 1
ATOM 2877 O O . ASP A 1 377 ? 38.112 13.218 8.999 1.00 49.56 377 ASP A O 1
ATOM 2881 N N . VAL A 1 378 ? 38.893 14.622 10.573 1.00 57.84 378 VAL A N 1
ATOM 2882 C CA . VAL A 1 378 ? 37.622 15.017 11.161 1.00 57.84 378 VAL A CA 1
ATOM 2883 C C . VAL A 1 378 ? 36.927 15.843 10.086 1.00 57.84 378 VAL A C 1
ATOM 2885 O O . VAL A 1 378 ? 37.043 17.065 10.055 1.00 57.84 378 VAL A O 1
ATOM 2888 N N . ILE A 1 379 ? 36.266 15.171 9.138 1.00 61.50 379 ILE A N 1
ATOM 2889 C CA . ILE A 1 379 ? 35.415 15.824 8.154 1.00 61.50 379 ILE A CA 1
ATOM 2890 C C . ILE A 1 379 ? 34.433 16.626 8.991 1.00 61.50 379 ILE A C 1
ATOM 2892 O O . ILE A 1 379 ? 33.663 16.041 9.763 1.00 61.50 379 ILE A O 1
ATOM 2896 N N . ASP A 1 380 ? 34.514 17.954 8.883 1.00 70.50 380 ASP A N 1
ATOM 2897 C CA . ASP A 1 380 ? 33.633 18.848 9.617 1.00 70.50 380 ASP A CA 1
ATOM 2898 C C . ASP A 1 380 ? 32.206 18.357 9.388 1.00 70.50 380 ASP A C 1
ATOM 2900 O O . ASP A 1 380 ? 31.748 18.207 8.247 1.00 70.50 380 ASP A O 1
ATOM 2904 N N . GLN A 1 381 ? 31.499 18.078 10.483 1.00 72.12 381 GLN A N 1
ATOM 2905 C CA . GLN A 1 381 ? 30.121 17.621 10.416 1.00 72.12 381 GLN A CA 1
ATOM 2906 C C . GLN A 1 381 ? 29.285 18.592 9.575 1.00 72.12 381 GLN A C 1
ATOM 2908 O O . GLN A 1 381 ? 28.356 18.160 8.895 1.00 72.12 381 GLN A O 1
ATOM 2913 N N . ASN A 1 382 ? 29.649 19.883 9.556 1.00 74.38 382 ASN A N 1
ATOM 2914 C CA . ASN A 1 382 ? 29.025 20.917 8.742 1.00 74.38 382 ASN A CA 1
ATOM 2915 C C . ASN A 1 382 ? 29.185 20.769 7.229 1.00 74.38 382 ASN A C 1
ATOM 2917 O O . ASN A 1 382 ? 28.318 21.263 6.506 1.00 74.38 382 ASN A O 1
ATOM 2921 N N . MET A 1 383 ? 30.200 20.044 6.764 1.00 79.56 383 MET A N 1
ATOM 2922 C CA . MET A 1 383 ? 30.508 19.854 5.345 1.00 79.56 383 MET A CA 1
ATOM 2923 C C . MET A 1 383 ? 29.922 18.572 4.743 1.00 79.56 383 MET A C 1
ATOM 2925 O O . MET A 1 383 ? 29.995 18.388 3.530 1.00 79.56 383 MET A O 1
ATOM 2929 N N . ILE A 1 384 ? 29.279 17.724 5.550 1.00 81.12 384 ILE A N 1
ATOM 2930 C CA . ILE A 1 384 ? 28.746 16.419 5.129 1.00 81.12 384 ILE A CA 1
ATOM 2931 C C . ILE A 1 384 ? 27.790 16.490 3.921 1.00 81.12 384 ILE A C 1
ATOM 2933 O O . ILE A 1 384 ? 27.820 15.609 3.070 1.00 81.12 384 ILE A O 1
ATOM 2937 N N . ASP A 1 385 ? 26.926 17.507 3.848 1.00 87.00 385 ASP A N 1
ATOM 2938 C CA . ASP A 1 385 ? 25.887 17.608 2.806 1.00 87.00 385 ASP A CA 1
ATOM 2939 C C . ASP A 1 385 ? 26.279 18.562 1.654 1.00 87.00 385 ASP A C 1
ATOM 2941 O O . ASP A 1 385 ? 25.436 18.923 0.829 1.00 87.00 385 ASP A O 1
ATOM 2945 N N . THR A 1 386 ? 27.547 18.993 1.586 1.00 86.38 386 THR A N 1
ATOM 2946 C CA . THR A 1 386 ? 28.024 19.990 0.604 1.00 86.38 386 THR A CA 1
ATOM 2947 C C . THR A 1 386 ? 27.834 19.510 -0.833 1.00 86.38 386 THR A C 1
ATOM 2949 O O . THR A 1 386 ? 27.300 20.245 -1.664 1.00 86.38 386 THR A O 1
ATOM 2952 N N . ASP A 1 387 ? 28.197 18.264 -1.124 1.00 86.44 387 ASP A N 1
ATOM 2953 C CA . ASP A 1 387 ? 28.105 17.677 -2.468 1.00 86.44 387 ASP A CA 1
ATOM 2954 C C . ASP A 1 387 ? 26.659 17.586 -2.957 1.00 86.44 387 ASP A C 1
ATOM 2956 O O . ASP A 1 387 ? 26.338 17.901 -4.101 1.00 86.44 387 ASP A O 1
ATOM 2960 N N . VAL A 1 388 ? 25.753 17.219 -2.054 1.00 88.81 388 VAL A N 1
ATOM 2961 C CA . VAL A 1 388 ? 24.322 17.115 -2.338 1.00 88.81 388 VAL A CA 1
ATOM 2962 C C . VAL A 1 388 ? 23.729 18.489 -2.652 1.00 88.81 388 VAL A C 1
ATOM 2964 O O . VAL A 1 388 ? 22.995 18.647 -3.631 1.00 88.81 388 VAL A O 1
ATOM 2967 N N . ILE A 1 389 ? 24.057 19.497 -1.838 1.00 86.69 389 ILE A N 1
ATOM 2968 C CA . ILE A 1 389 ? 23.565 20.872 -2.005 1.00 86.69 389 ILE A CA 1
ATOM 2969 C C . ILE A 1 389 ? 24.127 21.498 -3.288 1.00 86.69 389 ILE A C 1
ATOM 2971 O O . ILE A 1 389 ? 23.385 22.135 -4.043 1.00 86.69 389 ILE A O 1
ATOM 2975 N N . THR A 1 390 ? 25.421 21.313 -3.554 1.00 88.19 390 THR A N 1
ATOM 2976 C CA . THR A 1 390 ? 26.078 21.829 -4.764 1.00 88.19 390 THR A CA 1
ATOM 2977 C C . THR A 1 390 ? 25.520 21.168 -6.019 1.00 88.19 390 THR A C 1
ATOM 2979 O O . THR A 1 390 ? 25.174 21.875 -6.966 1.00 88.19 390 THR A O 1
ATOM 2982 N N . LEU A 1 391 ? 25.317 19.847 -6.007 1.00 89.00 391 LEU A N 1
ATOM 2983 C CA . LEU A 1 391 ? 24.705 19.130 -7.121 1.00 89.00 391 LEU A CA 1
ATOM 2984 C C . LEU A 1 391 ? 23.251 19.555 -7.355 1.00 89.00 391 LEU A C 1
ATOM 2986 O O . LEU A 1 391 ? 22.847 19.755 -8.500 1.00 89.00 391 LEU A O 1
ATOM 2990 N N . HIS A 1 392 ? 22.469 19.746 -6.289 1.00 88.00 392 HIS A N 1
ATOM 2991 C CA . HIS A 1 392 ? 21.109 20.272 -6.402 1.00 88.00 392 HIS A CA 1
ATOM 2992 C C . HIS A 1 392 ? 21.094 21.636 -7.101 1.00 88.00 392 HIS A C 1
ATOM 2994 O O . HIS A 1 392 ? 20.310 21.846 -8.032 1.00 88.00 392 HIS A O 1
ATOM 3000 N N . ARG A 1 393 ? 21.972 22.556 -6.683 1.00 85.38 393 ARG A N 1
ATOM 3001 C CA . ARG A 1 393 ? 22.088 23.882 -7.300 1.00 85.38 393 ARG A CA 1
ATOM 3002 C C . ARG A 1 393 ? 22.496 23.775 -8.768 1.00 85.38 393 ARG A C 1
ATOM 3004 O O . ARG A 1 393 ? 21.840 24.375 -9.614 1.00 85.38 393 ARG A O 1
ATOM 3011 N N . PHE A 1 394 ? 23.500 22.956 -9.068 1.00 88.19 394 PHE A N 1
ATOM 3012 C CA . PHE A 1 394 ? 23.982 22.739 -10.427 1.00 88.19 394 PHE A CA 1
ATOM 3013 C C . PHE A 1 394 ? 22.883 22.199 -11.354 1.00 88.19 394 PHE A C 1
ATOM 3015 O O . PHE A 1 394 ? 22.607 22.792 -12.393 1.00 88.19 394 PHE A O 1
ATOM 3022 N N . ILE A 1 395 ? 22.180 21.129 -10.961 1.00 87.38 395 ILE A N 1
ATOM 3023 C CA . ILE A 1 395 ? 21.087 20.560 -11.768 1.00 87.38 395 ILE A CA 1
ATOM 3024 C C . ILE A 1 395 ? 19.948 21.571 -11.940 1.00 87.38 395 ILE A C 1
ATOM 3026 O O . ILE A 1 395 ? 19.361 21.653 -13.021 1.00 87.38 395 ILE A O 1
ATOM 3030 N N . THR A 1 396 ? 19.650 22.365 -10.907 1.00 84.56 396 THR A N 1
ATOM 3031 C CA . THR A 1 396 ? 18.634 23.424 -10.982 1.00 84.56 396 THR A CA 1
ATOM 3032 C C . THR A 1 396 ? 19.005 24.481 -12.023 1.00 84.56 396 THR A C 1
ATOM 3034 O O . THR A 1 396 ? 18.158 24.843 -12.837 1.00 84.56 396 THR A O 1
ATOM 3037 N N . GLU A 1 397 ? 20.258 24.942 -12.040 1.00 84.06 397 GLU A N 1
ATOM 3038 C CA . GLU A 1 397 ? 20.766 25.918 -13.014 1.00 84.06 397 GLU A CA 1
ATOM 3039 C C . GLU A 1 397 ? 20.761 25.346 -14.443 1.00 84.06 397 GLU A C 1
ATOM 3041 O O . GLU A 1 397 ? 20.265 25.994 -15.366 1.00 84.06 397 GLU A O 1
ATOM 3046 N N . VAL A 1 398 ? 21.199 24.094 -14.624 1.00 84.44 398 VAL A N 1
ATOM 3047 C CA . VAL A 1 398 ? 21.182 23.399 -15.925 1.00 84.44 398 VAL A CA 1
ATOM 3048 C C . VAL A 1 398 ? 19.758 23.244 -16.465 1.00 84.44 398 VAL A C 1
ATOM 3050 O O . VAL A 1 398 ? 19.499 23.543 -17.629 1.00 84.44 398 VAL A O 1
ATOM 3053 N N . CYS A 1 399 ? 18.809 22.832 -15.620 1.00 82.62 399 CYS A N 1
ATOM 3054 C CA . CYS A 1 399 ? 17.405 22.711 -16.018 1.00 82.62 399 CYS A CA 1
ATOM 3055 C C . CYS A 1 399 ? 16.737 24.079 -16.232 1.00 82.62 399 CYS A C 1
ATOM 3057 O O . CYS A 1 399 ? 15.754 24.169 -16.963 1.00 82.62 399 CYS A O 1
ATOM 3059 N N . ALA A 1 400 ? 17.232 25.146 -15.597 1.00 78.06 400 ALA A N 1
ATOM 3060 C CA . ALA A 1 400 ? 16.728 26.502 -15.799 1.00 78.06 400 ALA A CA 1
ATOM 3061 C C . ALA A 1 400 ? 17.212 27.125 -17.117 1.00 78.06 400 ALA A C 1
ATOM 3063 O O . ALA A 1 400 ? 16.473 27.908 -17.711 1.00 78.06 400 ALA A O 1
ATOM 3064 N N . ALA A 1 401 ? 18.413 26.766 -17.580 1.00 80.25 401 ALA A N 1
ATOM 3065 C CA . ALA A 1 401 ? 18.970 27.236 -18.848 1.00 80.25 401 ALA A CA 1
ATOM 3066 C C . ALA A 1 401 ? 18.209 26.705 -20.081 1.00 80.25 401 ALA A C 1
ATOM 3068 O O . ALA A 1 401 ? 18.264 27.308 -21.154 1.00 80.25 401 ALA A O 1
ATOM 3069 N N . GLN A 1 402 ? 17.475 25.599 -19.940 1.00 76.25 402 GLN A N 1
ATOM 3070 C CA . GLN A 1 402 ? 16.761 24.944 -21.033 1.00 76.25 402 GLN A CA 1
ATOM 3071 C C . GLN A 1 402 ? 15.296 25.418 -21.095 1.00 76.25 402 GLN A C 1
ATOM 3073 O O . GLN A 1 402 ? 14.484 25.069 -20.244 1.00 76.25 402 GLN A O 1
ATOM 3078 N N . LYS A 1 403 ? 14.956 26.242 -22.100 1.00 59.25 403 LYS A N 1
ATOM 3079 C CA . LYS A 1 403 ? 13.647 26.928 -22.206 1.00 59.25 403 LYS A CA 1
ATOM 3080 C C . LYS A 1 403 ? 12.468 26.025 -22.612 1.00 59.25 403 LYS A C 1
ATOM 3082 O O . LYS A 1 403 ? 11.338 26.338 -22.254 1.00 59.25 403 LYS A O 1
ATOM 3087 N N . ASP A 1 404 ? 12.726 24.904 -23.288 1.00 59.03 404 ASP A N 1
ATOM 3088 C CA . ASP A 1 404 ? 11.688 24.094 -23.958 1.00 59.03 404 ASP A CA 1
ATOM 3089 C C . ASP A 1 404 ? 11.250 22.833 -23.184 1.00 59.03 404 ASP A C 1
ATOM 3091 O O . ASP A 1 404 ? 10.535 21.988 -23.720 1.00 59.03 404 ASP A O 1
ATOM 3095 N N . SER A 1 405 ? 11.699 22.630 -21.939 1.00 62.25 405 SER A N 1
ATOM 3096 C CA . SER A 1 405 ? 11.443 21.387 -21.187 1.00 62.25 405 SER A CA 1
ATOM 3097 C C . SER A 1 405 ? 10.864 21.636 -19.796 1.00 62.25 405 SER A C 1
ATOM 3099 O O . SER A 1 405 ? 11.244 22.569 -19.089 1.00 62.25 405 SER A O 1
ATOM 3101 N N . THR A 1 406 ? 9.934 20.775 -19.379 1.00 65.75 406 THR A N 1
ATOM 3102 C CA . THR A 1 406 ? 9.382 20.787 -18.020 1.00 65.75 406 THR A CA 1
ATOM 3103 C C . THR A 1 406 ? 10.478 20.451 -17.014 1.00 65.75 406 THR A C 1
ATOM 3105 O O . THR A 1 406 ? 11.124 19.413 -17.140 1.00 65.75 406 THR A O 1
ATOM 3108 N N . ARG A 1 407 ? 10.674 21.296 -15.997 1.00 72.50 407 ARG A N 1
ATOM 3109 C CA . ARG A 1 407 ? 11.710 21.068 -14.979 1.00 72.50 407 ARG A CA 1
ATOM 3110 C C . ARG A 1 407 ? 11.424 19.786 -14.178 1.00 72.50 407 ARG A C 1
ATOM 3112 O O . ARG A 1 407 ? 10.293 19.633 -13.705 1.00 72.50 407 ARG A O 1
ATOM 3119 N N . PRO A 1 408 ? 12.421 18.905 -13.975 1.00 78.38 408 PRO A N 1
ATOM 3120 C CA . PRO A 1 408 ? 12.242 17.696 -13.181 1.00 78.38 408 PRO A CA 1
ATOM 3121 C C . PRO A 1 408 ? 12.014 18.024 -11.701 1.00 78.38 408 PRO A C 1
ATOM 3123 O O . PRO A 1 408 ? 12.527 19.015 -11.174 1.00 78.38 408 PRO A O 1
ATOM 3126 N N . ALA A 1 409 ? 11.285 17.156 -10.998 1.00 79.62 409 ALA A N 1
ATOM 3127 C CA . ALA A 1 409 ? 11.184 17.236 -9.547 1.00 79.62 409 ALA A CA 1
ATOM 3128 C C . ALA A 1 409 ? 12.474 16.710 -8.897 1.00 79.62 409 ALA A C 1
ATOM 3130 O O . ALA A 1 409 ? 12.847 15.552 -9.083 1.00 79.62 409 ALA A O 1
ATOM 3131 N N . LEU A 1 410 ? 13.151 17.563 -8.128 1.00 85.12 410 LEU A N 1
ATOM 3132 C CA . LEU A 1 410 ? 14.379 17.216 -7.412 1.00 85.12 410 LEU A CA 1
ATOM 3133 C C . LEU A 1 410 ? 14.031 16.683 -6.018 1.00 85.12 410 LEU A C 1
ATOM 3135 O O . LEU A 1 410 ? 13.417 17.397 -5.228 1.00 85.12 410 LEU A O 1
ATOM 3139 N N . LEU A 1 411 ? 14.414 15.437 -5.736 1.00 88.12 411 LEU A N 1
ATOM 3140 C CA . LEU A 1 411 ? 14.344 14.807 -4.421 1.00 88.12 411 LEU A CA 1
ATOM 3141 C C . LEU A 1 411 ? 15.761 14.642 -3.872 1.00 88.12 411 LEU A C 1
ATOM 3143 O O . LEU A 1 411 ? 16.651 14.185 -4.579 1.00 88.12 411 LEU A O 1
ATOM 3147 N N . ILE A 1 412 ? 15.966 14.990 -2.612 1.00 88.56 412 ILE A N 1
ATOM 3148 C CA . ILE A 1 412 ? 17.271 15.144 -1.984 1.00 88.56 412 ILE A CA 1
ATOM 3149 C C . ILE A 1 412 ? 17.281 14.350 -0.683 1.00 88.56 412 ILE A C 1
ATOM 3151 O O . ILE A 1 412 ? 16.415 14.533 0.173 1.00 88.56 412 ILE A O 1
ATOM 3155 N N . GLU A 1 413 ? 18.274 13.487 -0.525 1.00 90.56 413 GLU A N 1
ATOM 3156 C CA . GLU A 1 413 ? 18.616 12.882 0.755 1.00 90.56 413 GLU A CA 1
ATOM 3157 C C . GLU A 1 413 ? 19.632 13.774 1.476 1.00 90.56 413 GLU A C 1
ATOM 3159 O O . GLU A 1 413 ? 20.768 13.917 1.027 1.00 90.56 413 GLU A O 1
ATOM 3164 N N . LEU A 1 414 ? 19.220 14.378 2.589 1.00 88.25 414 LEU A N 1
ATOM 3165 C CA . LEU A 1 414 ? 20.108 15.110 3.483 1.00 88.25 414 LEU A CA 1
ATOM 3166 C C . LEU A 1 414 ? 20.441 14.256 4.696 1.00 88.25 414 LEU A C 1
ATOM 3168 O O . LEU A 1 414 ? 19.595 13.560 5.255 1.00 88.25 414 LEU A O 1
ATOM 3172 N N . SER A 1 415 ? 21.671 14.381 5.159 1.00 84.38 415 SER A N 1
ATOM 3173 C CA . SER A 1 415 ? 22.100 13.759 6.402 1.00 84.38 415 SER A CA 1
ATOM 3174 C C . SER A 1 415 ? 21.556 14.524 7.589 1.00 84.38 415 SER A C 1
ATOM 3176 O O . SER A 1 415 ? 20.980 13.944 8.502 1.00 84.38 415 SER A O 1
ATOM 3178 N N . ARG A 1 416 ? 21.727 15.849 7.576 1.00 80.06 416 ARG A N 1
ATOM 3179 C CA . ARG A 1 416 ? 21.400 16.690 8.724 1.00 80.06 416 ARG A CA 1
ATOM 3180 C C . ARG A 1 416 ? 20.233 17.619 8.414 1.00 80.06 416 ARG A C 1
ATOM 3182 O O . ARG A 1 416 ? 20.254 18.292 7.381 1.00 80.06 416 ARG A O 1
ATOM 3189 N N . PRO A 1 417 ? 19.278 17.765 9.345 1.00 79.88 417 PRO A N 1
ATOM 3190 C CA . PRO A 1 417 ? 18.202 18.743 9.214 1.00 79.88 417 PRO A CA 1
ATOM 3191 C C . PRO A 1 417 ? 18.706 20.184 9.036 1.00 79.88 417 PRO A C 1
ATOM 3193 O O . PRO A 1 417 ? 18.184 20.920 8.209 1.00 79.88 417 PRO A O 1
ATOM 3196 N N . ASN A 1 418 ? 19.788 20.571 9.723 1.00 80.25 418 ASN A N 1
ATOM 3197 C CA . ASN A 1 418 ? 20.353 21.927 9.653 1.00 80.25 418 ASN A CA 1
ATOM 3198 C C . ASN A 1 418 ? 20.865 22.323 8.259 1.00 80.25 418 ASN A C 1
ATOM 3200 O O . ASN A 1 418 ? 20.909 23.511 7.931 1.00 80.25 418 ASN A O 1
ATOM 3204 N N . SER A 1 419 ? 21.235 21.348 7.425 1.00 84.06 419 SER A N 1
ATOM 3205 C CA . SER A 1 419 ? 21.685 21.577 6.047 1.00 84.06 419 SER A CA 1
ATOM 3206 C C . SER A 1 419 ? 20.567 22.146 5.156 1.00 84.06 419 SER A C 1
ATOM 3208 O O . SER A 1 419 ? 20.842 22.815 4.160 1.00 84.06 419 SER A O 1
ATOM 3210 N N . LEU A 1 420 ? 19.303 21.975 5.561 1.00 80.25 420 LEU A N 1
ATOM 3211 C CA . LEU A 1 420 ? 18.110 22.508 4.899 1.00 80.25 420 LEU A CA 1
ATOM 3212 C C . LEU A 1 420 ? 18.152 24.032 4.705 1.00 80.25 420 LEU A C 1
ATOM 3214 O O . LEU A 1 420 ? 17.599 24.540 3.733 1.00 80.25 420 LEU A O 1
ATOM 3218 N N . ARG A 1 421 ? 18.868 24.764 5.569 1.00 77.12 421 ARG A N 1
ATOM 3219 C CA . ARG A 1 421 ? 18.989 26.235 5.509 1.00 77.12 421 ARG A CA 1
ATOM 3220 C C . ARG A 1 421 ? 19.659 26.763 4.249 1.00 77.12 421 ARG A C 1
ATOM 3222 O O . ARG A 1 421 ? 19.480 27.929 3.889 1.00 77.12 421 ARG A O 1
ATOM 3229 N N . PHE A 1 422 ? 20.478 25.923 3.626 1.00 79.19 422 PHE A N 1
ATOM 3230 C CA . PHE A 1 422 ? 21.234 26.258 2.426 1.00 79.19 422 PHE A CA 1
ATOM 3231 C C . PHE A 1 422 ? 20.418 26.037 1.151 1.00 79.19 422 PHE A C 1
ATOM 3233 O O . PHE A 1 422 ? 20.793 26.532 0.090 1.00 79.19 422 PHE A O 1
ATOM 3240 N N . LEU A 1 423 ? 19.285 25.340 1.259 1.00 77.25 423 LEU A N 1
ATOM 3241 C CA . LEU A 1 423 ? 18.350 25.133 0.167 1.00 77.25 423 LEU A CA 1
ATOM 3242 C C . LEU A 1 423 ? 17.276 26.221 0.227 1.00 77.25 423 LEU A C 1
ATOM 3244 O O . LEU A 1 423 ? 16.536 26.345 1.204 1.00 77.25 423 LEU A O 1
ATOM 3248 N N . LYS A 1 424 ? 17.206 27.033 -0.827 1.00 68.06 424 LYS A N 1
ATOM 3249 C CA . LYS A 1 424 ? 16.203 28.088 -0.987 1.00 68.06 424 LYS A CA 1
ATOM 3250 C C . LYS A 1 424 ? 15.540 27.939 -2.344 1.00 68.06 424 LYS A C 1
ATOM 3252 O O . LYS A 1 424 ? 16.228 27.688 -3.332 1.00 68.06 424 LYS A O 1
ATOM 3257 N N . ASP A 1 425 ? 14.226 28.119 -2.380 1.00 60.59 425 ASP A N 1
ATOM 3258 C CA . ASP A 1 425 ? 13.507 28.298 -3.635 1.00 60.59 425 ASP A CA 1
ATOM 3259 C C . ASP A 1 425 ? 13.462 29.805 -3.938 1.00 60.59 425 ASP A C 1
ATOM 3261 O O . ASP A 1 425 ? 12.912 30.557 -3.131 1.00 60.59 425 ASP A O 1
ATOM 3265 N N . PRO A 1 426 ? 14.062 30.286 -5.041 1.00 52.59 426 PRO A N 1
ATOM 3266 C CA . PRO A 1 426 ? 14.057 31.708 -5.378 1.00 52.59 426 PRO A CA 1
ATOM 3267 C C . PRO A 1 426 ? 12.654 32.257 -5.678 1.00 52.59 426 PRO A C 1
ATOM 3269 O O . PRO A 1 426 ? 12.504 33.469 -5.785 1.00 52.59 426 PRO A O 1
ATOM 3272 N N . THR A 1 427 ? 11.634 31.401 -5.829 1.00 50.78 427 THR A N 1
ATOM 3273 C CA . THR A 1 427 ? 10.272 31.829 -6.185 1.00 50.78 427 THR A CA 1
ATOM 3274 C C . THR A 1 427 ? 9.349 32.089 -4.996 1.00 50.78 427 THR A C 1
ATOM 3276 O O . THR A 1 427 ? 8.211 32.486 -5.220 1.00 50.78 427 THR A O 1
ATOM 3279 N N . VAL A 1 428 ? 9.777 31.834 -3.754 1.00 55.53 428 VAL A N 1
ATOM 3280 C CA . VAL A 1 428 ? 8.927 32.018 -2.566 1.00 55.53 428 VAL A CA 1
ATOM 3281 C C . VAL A 1 428 ? 9.418 33.228 -1.776 1.00 55.53 428 VAL A C 1
ATOM 3283 O O . VAL A 1 428 ? 10.437 33.157 -1.090 1.00 55.53 428 VAL A O 1
ATOM 3286 N N . ASP A 1 429 ? 8.698 34.346 -1.884 1.00 47.84 429 ASP A N 1
ATOM 3287 C CA . ASP A 1 429 ? 8.977 35.538 -1.084 1.00 47.84 429 ASP A CA 1
ATOM 3288 C C . ASP A 1 429 ? 8.500 35.328 0.367 1.00 47.84 429 ASP A C 1
ATOM 3290 O O . ASP A 1 429 ? 7.441 34.753 0.628 1.00 47.84 429 ASP A O 1
ATOM 3294 N N . HIS A 1 430 ? 9.332 35.708 1.335 1.00 52.91 430 HIS A N 1
ATOM 3295 C CA . HIS A 1 430 ? 9.244 35.262 2.734 1.00 52.91 430 HIS A CA 1
ATOM 3296 C C . HIS A 1 430 ? 9.098 36.407 3.750 1.00 52.91 430 HIS A C 1
ATOM 3298 O O . HIS A 1 430 ? 9.268 36.159 4.947 1.00 52.91 430 HIS A O 1
ATOM 3304 N N . GLY A 1 431 ? 8.819 37.633 3.294 1.00 49.50 431 GLY A N 1
ATOM 3305 C CA . GLY A 1 431 ? 8.908 38.868 4.087 1.00 49.50 431 GLY A CA 1
ATOM 3306 C C . GLY A 1 431 ? 8.239 38.808 5.466 1.00 49.50 431 GLY A C 1
ATOM 3307 O O . GLY A 1 431 ? 8.929 38.939 6.476 1.00 49.50 431 GLY A O 1
ATOM 3308 N N . ASP A 1 432 ? 6.937 38.504 5.520 1.00 46.00 432 ASP A N 1
ATOM 3309 C CA . ASP A 1 432 ? 6.142 38.724 6.742 1.00 46.00 432 ASP A CA 1
ATOM 3310 C C . ASP A 1 432 ? 5.809 37.443 7.533 1.00 46.00 432 ASP A C 1
ATOM 3312 O O . ASP A 1 432 ? 5.751 37.449 8.763 1.00 46.00 432 ASP A O 1
ATOM 3316 N N . SER A 1 433 ? 5.668 36.285 6.874 1.00 60.88 433 SER A N 1
ATOM 3317 C CA . SER A 1 433 ? 5.291 35.031 7.555 1.00 60.88 433 SER A CA 1
ATOM 3318 C C . SER A 1 433 ? 6.448 34.333 8.280 1.00 60.88 433 SER A C 1
ATOM 3320 O O . SER A 1 433 ? 6.218 33.454 9.109 1.00 60.88 433 SER A O 1
ATOM 3322 N N . LYS A 1 434 ? 7.709 34.682 7.996 1.00 65.88 434 LYS A N 1
ATOM 3323 C CA . LYS A 1 434 ? 8.877 33.941 8.506 1.00 65.88 434 LYS A CA 1
ATOM 3324 C C . LYS A 1 434 ? 9.086 34.096 10.013 1.00 65.88 434 LYS A C 1
ATOM 3326 O O . LYS A 1 434 ? 9.512 33.143 10.665 1.00 65.88 434 LYS A O 1
ATOM 3331 N N . ALA A 1 435 ? 8.798 35.274 10.568 1.00 67.19 435 ALA A N 1
ATOM 3332 C CA . ALA A 1 435 ? 8.889 35.519 12.007 1.00 67.19 435 ALA A CA 1
ATOM 3333 C C . ALA A 1 435 ? 7.822 34.723 12.773 1.00 67.19 435 ALA A C 1
ATOM 3335 O O . ALA A 1 435 ? 8.145 34.054 13.754 1.00 67.19 435 ALA A O 1
ATOM 3336 N N . LEU A 1 436 ? 6.587 34.718 12.261 1.00 70.69 436 LEU A N 1
ATOM 3337 C CA . LEU A 1 436 ? 5.485 33.929 12.805 1.00 70.69 436 LEU A CA 1
ATOM 3338 C C . LEU A 1 436 ? 5.787 32.427 12.734 1.00 70.69 436 LEU A C 1
ATOM 3340 O O . LEU A 1 436 ? 5.710 31.748 13.750 1.00 70.69 436 LEU A O 1
ATOM 3344 N N . ILE A 1 437 ? 6.214 31.915 11.575 1.00 73.00 437 ILE A N 1
ATOM 3345 C CA . ILE A 1 437 ? 6.569 30.496 11.401 1.00 73.00 437 ILE A CA 1
ATOM 3346 C C . ILE A 1 437 ? 7.680 30.088 12.374 1.00 73.00 437 ILE A C 1
ATOM 3348 O O . ILE A 1 437 ? 7.579 29.046 13.009 1.00 73.00 437 ILE A O 1
ATOM 3352 N N . ARG A 1 438 ? 8.714 30.918 12.556 1.00 74.25 438 ARG A N 1
ATOM 3353 C CA . ARG A 1 438 ? 9.771 30.656 13.548 1.00 74.25 438 ARG A CA 1
ATOM 3354 C C . ARG A 1 438 ? 9.238 30.632 14.978 1.00 74.25 438 ARG A C 1
ATOM 3356 O O . ARG A 1 438 ? 9.668 29.793 15.760 1.00 74.25 438 ARG A O 1
ATOM 3363 N N . ALA A 1 439 ? 8.321 31.532 15.327 1.00 72.75 439 ALA A N 1
ATOM 3364 C CA . ALA A 1 439 ? 7.689 31.525 16.642 1.00 72.75 439 ALA A CA 1
ATOM 3365 C C . ALA A 1 439 ? 6.862 30.244 16.863 1.00 72.75 439 ALA A C 1
ATOM 3367 O O . ALA A 1 439 ? 6.992 29.619 17.910 1.00 72.75 439 ALA A O 1
ATOM 3368 N N . LEU A 1 440 ? 6.091 29.808 15.858 1.00 71.94 440 LEU A N 1
ATOM 3369 C CA . LEU A 1 440 ? 5.324 28.556 15.892 1.00 71.94 440 LEU A CA 1
ATOM 3370 C C . LEU A 1 440 ? 6.224 27.333 16.073 1.00 71.94 440 LEU A C 1
ATOM 3372 O O . LEU A 1 440 ? 5.983 26.506 16.951 1.00 71.94 440 LEU A O 1
ATOM 3376 N N . THR A 1 441 ? 7.285 27.243 15.275 1.00 74.44 441 THR A N 1
ATOM 3377 C CA . THR A 1 441 ? 8.237 26.134 15.340 1.00 74.44 441 THR A CA 1
ATOM 3378 C C . THR A 1 441 ? 8.919 26.068 16.709 1.00 74.44 441 THR A C 1
ATOM 3380 O O . THR A 1 441 ? 9.018 24.989 17.285 1.00 74.44 441 THR A O 1
ATOM 3383 N N . LYS A 1 442 ? 9.291 27.213 17.297 1.00 76.25 442 LYS A N 1
ATOM 3384 C CA . LYS A 1 442 ? 9.859 27.269 18.655 1.00 76.25 442 LYS A CA 1
ATOM 3385 C C . LYS A 1 442 ? 8.897 26.820 19.755 1.00 76.25 442 LYS A C 1
ATOM 3387 O O . LYS A 1 442 ? 9.357 26.368 20.793 1.00 76.25 442 LYS A O 1
ATOM 3392 N N . ILE A 1 443 ? 7.586 26.962 19.563 1.00 74.12 443 ILE A N 1
ATOM 3393 C CA . ILE A 1 443 ? 6.587 26.462 20.522 1.00 74.12 443 ILE A CA 1
ATOM 3394 C C . ILE A 1 443 ? 6.450 24.939 20.401 1.00 74.12 443 ILE A C 1
ATOM 3396 O O . ILE A 1 443 ? 6.363 24.243 21.413 1.00 74.12 443 ILE A O 1
ATOM 3400 N N . ALA A 1 444 ? 6.445 24.419 19.171 1.00 70.50 444 ALA A N 1
ATOM 3401 C CA . ALA A 1 444 ? 6.332 22.986 18.900 1.00 70.50 444 ALA A CA 1
ATOM 3402 C C . ALA A 1 444 ? 7.575 22.196 19.351 1.00 70.50 444 ALA A C 1
ATOM 3404 O O . ALA A 1 444 ? 7.475 21.036 19.763 1.00 70.50 444 ALA A O 1
ATOM 3405 N N . ILE A 1 445 ? 8.749 22.825 19.274 1.00 72.44 445 ILE A N 1
ATOM 3406 C CA . ILE A 1 445 ? 10.037 22.200 19.553 1.00 72.44 445 ILE A CA 1
ATOM 3407 C C . ILE A 1 445 ? 10.514 22.555 20.964 1.00 72.44 445 ILE A C 1
ATOM 3409 O O . ILE A 1 445 ? 10.632 23.714 21.342 1.00 72.44 445 ILE A O 1
ATOM 3413 N N . SER A 1 446 ? 10.824 21.534 21.764 1.00 58.00 446 SER A N 1
ATOM 3414 C CA . SER A 1 446 ? 11.162 21.708 23.185 1.00 58.00 446 SER A CA 1
ATOM 3415 C C . SER A 1 446 ? 12.529 22.345 23.473 1.00 58.00 446 SER A C 1
ATOM 3417 O O . SER A 1 446 ? 12.762 22.771 24.605 1.00 58.00 446 SER A O 1
ATOM 3419 N N . ARG A 1 447 ? 13.438 22.386 22.488 1.00 57.91 447 ARG A N 1
ATOM 3420 C CA . ARG A 1 447 ? 14.813 22.891 22.625 1.00 57.91 447 ARG A CA 1
ATOM 3421 C C . ARG A 1 447 ? 15.108 23.930 21.544 1.00 57.91 447 ARG A C 1
ATOM 3423 O O . ARG A 1 447 ? 14.832 23.704 20.375 1.00 57.91 447 ARG A O 1
ATOM 3430 N N . ALA A 1 448 ? 15.703 25.056 21.934 1.00 47.12 448 ALA A N 1
ATOM 3431 C CA . ALA A 1 448 ? 16.057 26.136 21.009 1.00 47.12 448 ALA A CA 1
ATOM 3432 C C . ALA A 1 448 ? 17.187 25.759 20.024 1.00 47.12 448 ALA A C 1
ATOM 3434 O O . ALA A 1 448 ? 17.257 26.345 18.949 1.00 47.12 448 ALA A O 1
ATOM 3435 N N . ASP A 1 449 ? 18.010 24.762 20.372 1.00 50.34 449 ASP A N 1
ATOM 3436 C CA . ASP A 1 449 ? 19.127 24.244 19.560 1.00 50.34 449 ASP A CA 1
ATOM 3437 C C . ASP A 1 449 ? 18.788 22.923 18.844 1.00 50.34 449 ASP A C 1
ATOM 3439 O O . ASP A 1 449 ? 19.671 22.158 18.448 1.00 50.34 449 ASP A O 1
ATOM 3443 N N . ASP A 1 450 ? 17.499 22.601 18.725 1.00 64.12 450 ASP A N 1
ATOM 3444 C CA . ASP A 1 450 ? 17.062 21.372 18.077 1.00 64.12 450 ASP A CA 1
ATOM 3445 C C . ASP A 1 450 ? 17.366 21.427 16.567 1.00 64.12 450 ASP A C 1
ATOM 3447 O O . ASP A 1 450 ? 17.042 22.421 15.904 1.00 64.12 450 ASP A O 1
ATOM 3451 N N . PRO A 1 451 ? 17.951 20.367 15.979 1.00 60.31 451 PRO A N 1
ATOM 3452 C CA . PRO A 1 451 ? 18.189 20.307 14.540 1.00 60.31 451 PRO A CA 1
ATOM 3453 C C . PRO A 1 451 ? 16.913 20.519 13.695 1.00 60.31 451 PRO A C 1
ATOM 3455 O O . PRO A 1 451 ? 17.007 20.871 12.521 1.00 60.31 451 PRO A O 1
ATOM 3458 N N . LEU A 1 452 ? 15.715 20.340 14.258 1.00 67.50 452 LEU A N 1
ATOM 3459 C CA . LEU A 1 452 ? 14.439 20.478 13.551 1.00 67.50 452 LEU A CA 1
ATOM 3460 C C . LEU A 1 452 ? 13.887 21.916 13.450 1.00 67.50 452 LEU A C 1
ATOM 3462 O O . LEU A 1 452 ? 12.791 22.088 12.918 1.00 67.50 452 LEU A O 1
ATOM 3466 N N . ASP A 1 453 ? 14.621 22.961 13.861 1.00 69.00 453 ASP A N 1
ATOM 3467 C CA . ASP A 1 453 ? 14.164 24.374 13.806 1.00 69.00 453 ASP A CA 1
ATOM 3468 C C . ASP A 1 453 ? 13.696 24.832 12.402 1.00 69.00 453 ASP A C 1
ATOM 3470 O O . ASP A 1 453 ? 12.929 25.783 12.242 1.00 69.00 453 ASP A O 1
ATOM 3474 N N . GLN A 1 454 ? 14.107 24.123 11.345 1.00 72.06 454 GLN A N 1
ATOM 3475 C CA . GLN A 1 454 ? 13.714 24.409 9.961 1.00 72.06 454 GLN A CA 1
ATOM 3476 C C . GLN A 1 454 ? 12.751 23.395 9.341 1.00 72.06 454 GLN A C 1
ATOM 3478 O O . GLN A 1 454 ? 12.573 23.397 8.125 1.00 72.06 454 GLN A O 1
ATOM 3483 N N . ILE A 1 455 ? 12.084 22.558 10.137 1.00 75.81 455 ILE A N 1
ATOM 3484 C CA . ILE A 1 455 ? 11.128 21.568 9.621 1.00 75.81 455 ILE A CA 1
ATOM 3485 C C . ILE A 1 455 ? 9.962 22.221 8.854 1.00 75.81 455 ILE A C 1
ATOM 3487 O O . ILE A 1 455 ? 9.475 21.676 7.869 1.00 75.81 455 ILE A O 1
ATOM 3491 N N . CYS A 1 456 ? 9.591 23.453 9.211 1.00 75.00 456 CYS A N 1
ATOM 3492 C CA . CYS A 1 456 ? 8.629 24.283 8.476 1.00 75.00 456 CYS A CA 1
ATOM 3493 C C . CYS A 1 456 ? 9.239 24.971 7.237 1.00 75.00 456 CYS A C 1
ATOM 3495 O O . CYS A 1 456 ? 8.776 26.033 6.821 1.00 75.00 456 CYS A O 1
ATOM 3497 N N . ASN A 1 457 ? 10.304 24.427 6.643 1.00 76.81 457 ASN A N 1
ATOM 3498 C CA . ASN A 1 457 ? 10.806 24.905 5.359 1.00 76.81 457 ASN A CA 1
ATOM 3499 C C . ASN A 1 457 ? 9.865 24.420 4.241 1.00 76.81 457 ASN A C 1
ATOM 3501 O O . ASN A 1 457 ? 9.601 23.217 4.156 1.00 76.81 457 ASN A O 1
ATOM 3505 N N . PRO A 1 458 ? 9.401 25.298 3.336 1.00 70.31 458 PRO A N 1
ATOM 3506 C CA . PRO A 1 458 ? 8.554 24.905 2.218 1.00 70.31 458 PRO A CA 1
ATOM 3507 C C . PRO A 1 458 ? 9.153 23.873 1.268 1.00 70.31 458 PRO A C 1
ATOM 3509 O O . PRO A 1 458 ? 8.394 23.327 0.504 1.00 70.31 458 PRO A O 1
ATOM 3512 N N . LEU A 1 459 ? 10.455 23.581 1.260 1.00 72.75 459 LEU A N 1
ATOM 3513 C CA . LEU A 1 459 ? 11.016 22.475 0.464 1.00 72.75 459 LEU A CA 1
ATOM 3514 C C . LEU A 1 459 ? 10.887 21.112 1.161 1.00 72.75 459 LEU A C 1
ATOM 3516 O O . LEU A 1 459 ? 10.878 20.066 0.507 1.00 72.75 459 LEU A O 1
ATOM 3520 N N . TYR A 1 460 ? 10.802 21.135 2.490 1.00 76.81 460 TYR A N 1
ATOM 3521 C CA . TYR A 1 460 ? 10.597 19.959 3.323 1.00 76.81 460 TYR A CA 1
ATOM 3522 C C . TYR A 1 460 ? 9.100 19.676 3.482 1.00 76.81 460 TYR A C 1
ATOM 3524 O O . TYR A 1 460 ? 8.622 18.610 3.101 1.00 76.81 460 TYR A O 1
ATOM 3532 N N . ALA A 1 461 ? 8.355 20.667 3.974 1.00 64.81 461 ALA A N 1
ATOM 3533 C CA . ALA A 1 461 ? 6.934 20.560 4.270 1.00 64.81 461 ALA A CA 1
ATOM 3534 C C . ALA A 1 461 ? 6.042 20.789 3.044 1.00 64.81 461 ALA A C 1
ATOM 3536 O O . ALA A 1 461 ? 4.977 20.178 2.973 1.00 64.81 461 ALA A O 1
ATOM 3537 N N . ALA A 1 462 ? 6.462 21.640 2.092 1.00 56.91 462 ALA A N 1
ATOM 3538 C CA . ALA A 1 462 ? 5.654 22.059 0.947 1.00 56.91 462 ALA A CA 1
ATOM 3539 C C . ALA A 1 462 ? 6.272 21.704 -0.440 1.00 56.91 462 ALA A C 1
ATOM 3541 O O . ALA A 1 462 ? 7.379 21.175 -0.547 1.00 56.91 462 ALA A O 1
ATOM 3542 N N . GLY A 1 463 ? 5.542 21.917 -1.537 1.00 50.78 463 GLY A N 1
ATOM 3543 C CA . GLY A 1 463 ? 6.042 21.776 -2.913 1.00 50.78 463 GLY A CA 1
ATOM 3544 C C . GLY A 1 463 ? 4.990 21.930 -4.017 1.00 50.78 463 GLY A C 1
ATOM 3545 O O . GLY A 1 463 ? 3.852 21.529 -3.839 1.00 50.78 463 GLY A O 1
ATOM 3546 N N . LYS A 1 464 ? 5.352 22.572 -5.134 1.00 39.91 464 LYS A N 1
ATOM 3547 C CA . LYS A 1 464 ? 4.453 23.120 -6.184 1.00 39.91 464 LYS A CA 1
ATOM 3548 C C . LYS A 1 464 ? 3.181 22.300 -6.511 1.00 39.91 464 LYS A C 1
ATOM 3550 O O . LYS A 1 464 ? 3.312 21.103 -6.730 1.00 39.91 464 LYS A O 1
ATOM 3555 N N . PRO A 1 465 ? 1.967 22.885 -6.559 1.00 38.78 465 PRO A N 1
ATOM 3556 C CA . PRO A 1 465 ? 0.781 22.239 -7.107 1.00 38.78 465 PRO A CA 1
ATOM 3557 C C . PRO A 1 465 ? 0.860 22.069 -8.633 1.00 38.78 465 PRO A C 1
ATOM 3559 O O . PRO A 1 465 ? 1.752 22.569 -9.321 1.00 38.78 465 PRO A O 1
ATOM 3562 N N . SER A 1 466 ? -0.071 21.265 -9.142 1.00 38.22 466 SER A N 1
ATOM 3563 C CA . SER A 1 466 ? -0.261 20.930 -10.552 1.00 38.22 466 SER A CA 1
ATOM 3564 C C . SER A 1 466 ? -1.368 21.817 -11.121 1.00 38.22 466 SER A C 1
ATOM 3566 O O . SER A 1 466 ? -2.504 21.678 -10.680 1.00 38.22 466 SER A O 1
ATOM 3568 N N . ASP A 1 467 ? -1.076 22.669 -12.106 1.00 33.66 467 ASP A N 1
ATOM 3569 C CA . ASP A 1 467 ? -2.125 23.373 -12.860 1.00 33.66 467 ASP A CA 1
ATOM 3570 C C . ASP A 1 467 ? -3.003 22.378 -13.634 1.00 33.66 467 ASP A C 1
ATOM 3572 O O . ASP A 1 467 ? -2.517 21.416 -14.236 1.00 33.66 467 ASP A O 1
ATOM 3576 N N . THR A 1 468 ? -4.314 22.612 -13.617 1.00 36.06 468 THR A N 1
ATOM 3577 C CA . THR A 1 468 ? -5.359 21.657 -14.019 1.00 36.06 468 THR A CA 1
ATOM 3578 C C . THR A 1 468 ? -5.824 21.773 -15.478 1.00 36.06 468 THR A C 1
ATOM 3580 O O . THR A 1 468 ? -6.884 21.248 -15.807 1.00 36.06 468 THR A O 1
ATOM 3583 N N . ALA A 1 469 ? -5.079 22.419 -16.382 1.00 35.59 469 ALA A N 1
ATOM 3584 C CA . ALA A 1 469 ? -5.549 22.633 -17.765 1.00 35.59 469 ALA A CA 1
ATOM 3585 C C . ALA A 1 469 ? -4.745 21.914 -18.866 1.00 35.59 469 ALA A C 1
ATOM 3587 O O . ALA A 1 469 ? -5.224 21.806 -19.994 1.00 35.59 469 ALA A O 1
ATOM 3588 N N . THR A 1 470 ? -3.576 21.344 -18.561 1.00 29.17 470 THR A N 1
ATOM 3589 C CA . THR A 1 470 ? -2.728 20.701 -19.577 1.00 29.17 470 THR A CA 1
ATOM 3590 C C . THR A 1 470 ? -2.197 19.378 -19.035 1.00 29.17 470 THR A C 1
ATOM 3592 O O . THR A 1 470 ? -1.559 19.335 -17.988 1.00 29.17 470 THR A O 1
ATOM 3595 N N . LYS A 1 471 ? -2.481 18.265 -19.725 1.00 31.36 471 LYS A N 1
ATOM 3596 C CA . LYS A 1 471 ? -1.848 16.960 -19.459 1.00 31.36 471 LYS A CA 1
ATOM 3597 C C . LYS A 1 471 ? -0.324 17.166 -19.367 1.00 31.36 471 LYS A C 1
ATOM 3599 O O . LYS A 1 471 ? 0.231 17.630 -20.356 1.00 31.36 471 LYS A O 1
ATOM 3604 N N . VAL A 1 472 ? 0.291 16.758 -18.239 1.00 30.69 472 VAL A N 1
ATOM 3605 C CA . VAL A 1 472 ? 1.729 16.815 -17.825 1.00 30.69 472 VAL A CA 1
ATOM 3606 C C . VAL A 1 472 ? 1.982 17.898 -16.748 1.00 30.69 472 VAL A C 1
ATOM 3608 O O . VAL A 1 472 ? 1.794 19.068 -17.024 1.00 30.69 472 VAL A O 1
ATOM 3611 N N . GLN A 1 473 ? 2.491 17.674 -15.526 1.00 36.38 473 GLN A N 1
ATOM 3612 C CA . GLN A 1 473 ? 2.780 16.511 -14.678 1.00 36.38 473 GLN A CA 1
ATOM 3613 C C . GLN A 1 473 ? 3.142 17.036 -13.263 1.00 36.38 473 GLN A C 1
ATOM 3615 O O . GLN A 1 473 ? 3.742 18.098 -13.124 1.00 36.38 473 GLN A O 1
ATOM 3620 N N . VAL A 1 474 ? 2.773 16.258 -12.240 1.00 33.44 474 VAL A N 1
ATOM 3621 C CA . VAL A 1 474 ? 3.023 16.378 -10.784 1.00 33.44 474 VAL A CA 1
ATOM 3622 C C . VAL A 1 474 ? 4.274 17.173 -10.375 1.00 33.44 474 VAL A C 1
ATOM 3624 O O . VAL A 1 474 ? 5.387 16.794 -10.736 1.00 33.44 474 VAL A O 1
ATOM 3627 N N . ARG A 1 475 ? 4.106 18.186 -9.514 1.00 44.09 475 ARG A N 1
ATOM 3628 C CA . ARG A 1 475 ? 5.203 18.857 -8.805 1.00 44.09 475 ARG A CA 1
ATOM 3629 C C . ARG A 1 475 ? 5.129 18.519 -7.300 1.00 44.09 475 ARG A C 1
ATOM 3631 O O . ARG A 1 475 ? 4.052 18.421 -6.718 1.00 44.09 475 ARG A O 1
ATOM 3638 N N . CYS A 1 476 ? 6.274 18.181 -6.707 1.00 38.28 476 CYS A N 1
ATOM 3639 C CA . CYS A 1 476 ? 6.345 17.417 -5.454 1.00 38.28 476 CYS A CA 1
ATOM 3640 C C . CYS A 1 476 ? 6.620 18.290 -4.222 1.00 38.28 476 CYS A C 1
ATOM 3642 O O . CYS A 1 476 ? 7.571 19.074 -4.243 1.00 38.28 476 CYS A O 1
ATOM 3644 N N . ALA A 1 477 ? 5.865 18.079 -3.141 1.00 38.97 477 ALA A N 1
ATOM 3645 C CA . ALA A 1 477 ? 6.257 18.357 -1.758 1.00 38.97 477 ALA A CA 1
ATOM 3646 C C . ALA A 1 477 ? 7.055 17.196 -1.174 1.00 38.97 477 ALA A C 1
ATOM 3648 O O . ALA A 1 477 ? 6.994 16.076 -1.690 1.00 38.97 477 ALA A O 1
ATOM 3649 N N . GLY A 1 478 ? 7.795 17.449 -0.093 1.00 53.91 478 GLY A N 1
ATOM 3650 C CA . GLY A 1 478 ? 8.705 16.452 0.469 1.00 53.91 478 GLY A CA 1
ATOM 3651 C C . GLY A 1 478 ? 9.880 16.175 -0.466 1.00 53.91 478 GLY A C 1
ATOM 3652 O O . GLY A 1 478 ? 10.279 15.023 -0.639 1.00 53.91 478 GLY A O 1
ATOM 3653 N N . LYS A 1 479 ? 10.420 17.233 -1.090 1.00 70.25 479 LYS A N 1
ATOM 3654 C CA . LYS A 1 479 ? 11.642 17.158 -1.907 1.00 70.25 479 LYS A CA 1
ATOM 3655 C C . LYS A 1 479 ? 12.848 16.745 -1.078 1.00 70.25 479 LYS A C 1
ATOM 3657 O O . LYS A 1 479 ? 13.875 16.403 -1.636 1.00 70.25 479 LYS A O 1
ATOM 3662 N N . ILE A 1 480 ? 12.751 16.816 0.241 1.00 82.44 480 ILE A N 1
ATOM 3663 C CA . ILE A 1 480 ? 13.867 16.597 1.139 1.00 82.44 480 ILE A CA 1
ATOM 3664 C C . ILE A 1 480 ? 13.486 15.476 2.087 1.00 82.44 480 ILE A C 1
ATOM 3666 O O . ILE A 1 480 ? 12.457 15.529 2.755 1.00 82.44 480 ILE A O 1
ATOM 3670 N N . PHE A 1 481 ? 14.331 14.460 2.129 1.00 87.62 481 PHE A N 1
ATOM 3671 C CA . PHE A 1 481 ? 14.282 13.400 3.115 1.00 87.62 481 PHE A CA 1
ATOM 3672 C C . PHE A 1 481 ? 15.516 13.533 3.994 1.00 87.62 481 PHE A C 1
ATOM 3674 O O . PHE A 1 481 ? 16.631 13.601 3.479 1.00 87.62 481 PHE A O 1
ATOM 3681 N N . VAL A 1 482 ? 15.318 13.587 5.307 1.00 85.56 482 VAL A N 1
ATOM 3682 C CA . VAL A 1 482 ? 16.422 13.666 6.261 1.00 85.56 482 VAL A CA 1
ATOM 3683 C C . VAL A 1 482 ? 16.670 12.277 6.828 1.00 85.56 482 VAL A C 1
ATOM 3685 O O . VAL A 1 482 ? 15.826 11.759 7.549 1.00 85.56 482 VAL A O 1
ATOM 3688 N N . SER A 1 483 ? 17.822 11.676 6.537 1.00 82.50 483 SER A N 1
ATOM 3689 C CA . SER A 1 483 ? 18.099 10.284 6.917 1.00 82.50 483 SER A CA 1
ATOM 3690 C C . SER A 1 483 ? 18.107 10.065 8.434 1.00 82.50 483 SER A C 1
ATOM 3692 O O . SER A 1 483 ? 17.629 9.029 8.894 1.00 82.50 483 SER A O 1
ATOM 3694 N N . ASN A 1 484 ? 18.516 11.072 9.214 1.00 79.00 484 ASN A N 1
ATOM 3695 C CA . ASN A 1 484 ? 18.462 11.041 10.681 1.00 79.00 484 ASN A CA 1
ATOM 3696 C C . ASN A 1 484 ? 17.027 10.951 11.243 1.00 79.00 484 ASN A C 1
ATOM 3698 O O . ASN A 1 484 ? 16.853 10.661 12.423 1.00 79.00 484 ASN A O 1
ATOM 3702 N N . SER A 1 485 ? 15.972 11.151 10.437 1.00 77.25 485 SER A N 1
ATOM 3703 C CA . SER A 1 485 ? 14.594 10.933 10.906 1.00 77.25 485 SER A CA 1
ATOM 3704 C C . SER A 1 485 ? 14.326 9.475 11.290 1.00 77.25 485 SER A C 1
ATOM 3706 O O . SER A 1 485 ? 13.397 9.194 12.040 1.00 77.25 485 SER A O 1
ATOM 3708 N N . LEU A 1 486 ? 15.116 8.533 10.765 1.00 83.12 486 LEU A N 1
ATOM 3709 C CA . LEU A 1 486 ? 15.020 7.118 11.122 1.00 83.12 486 LEU A CA 1
ATOM 3710 C C . LEU A 1 486 ? 15.629 6.812 12.499 1.00 83.12 486 LEU A C 1
ATOM 3712 O O . LEU A 1 486 ? 15.273 5.799 13.092 1.00 83.12 486 LEU A O 1
ATOM 3716 N N . ASP A 1 487 ? 16.467 7.689 13.056 1.00 82.75 487 ASP A N 1
ATOM 3717 C CA . ASP A 1 487 ? 16.969 7.521 14.426 1.00 82.75 487 ASP A CA 1
ATOM 3718 C C . ASP A 1 487 ? 15.846 7.750 15.448 1.00 82.75 487 ASP A C 1
ATOM 3720 O O . ASP A 1 487 ? 15.763 7.049 16.457 1.00 82.75 487 ASP A O 1
ATOM 3724 N N . ALA A 1 488 ? 14.910 8.661 15.147 1.00 80.00 488 ALA A N 1
ATOM 3725 C CA . ALA A 1 488 ? 13.704 8.858 15.953 1.00 80.00 488 ALA A CA 1
ATOM 3726 C C . ALA A 1 488 ? 12.847 7.580 16.011 1.00 80.00 488 ALA A C 1
ATOM 3728 O O . ALA A 1 488 ? 12.330 7.224 17.071 1.00 80.00 488 ALA A O 1
ATOM 3729 N N . LEU A 1 489 ? 12.787 6.822 14.906 1.00 83.62 489 LEU A N 1
ATOM 3730 C CA . LEU A 1 489 ? 12.105 5.528 14.862 1.00 83.62 489 LEU A CA 1
ATOM 3731 C C . LEU A 1 489 ? 12.727 4.523 15.841 1.00 83.62 489 LEU A C 1
ATOM 3733 O O . LEU A 1 489 ? 11.979 3.776 16.466 1.00 83.62 489 LEU A O 1
ATOM 3737 N N . LEU A 1 490 ? 14.054 4.508 16.021 1.00 81.88 490 LEU A N 1
ATOM 3738 C CA . LEU A 1 490 ? 14.710 3.616 16.991 1.00 81.88 490 LEU A CA 1
ATOM 3739 C C . LEU A 1 490 ? 14.266 3.916 18.429 1.00 81.88 490 LEU A C 1
ATOM 3741 O O . LEU A 1 490 ? 14.023 2.987 19.201 1.00 81.88 490 LEU A O 1
ATOM 3745 N N . GLY A 1 491 ? 14.090 5.198 18.766 1.00 80.62 491 GLY A N 1
ATOM 3746 C CA . GLY A 1 491 ? 13.529 5.620 20.051 1.00 80.62 491 GLY A CA 1
ATOM 3747 C C . GLY A 1 491 ? 12.113 5.080 20.267 1.00 80.62 491 GLY A C 1
ATOM 3748 O O . GLY A 1 491 ? 11.821 4.498 21.314 1.00 80.62 491 GLY A O 1
ATOM 3749 N N . THR A 1 492 ? 11.252 5.187 19.255 1.00 79.31 492 THR A N 1
ATOM 3750 C CA . THR A 1 492 ? 9.879 4.659 19.308 1.00 79.31 492 THR A CA 1
ATOM 3751 C C . THR A 1 492 ? 9.853 3.132 19.359 1.00 79.31 492 THR A C 1
ATOM 3753 O O . THR A 1 492 ? 9.060 2.560 20.104 1.00 79.31 492 THR A O 1
ATOM 3756 N N . CYS A 1 493 ? 10.759 2.460 18.642 1.00 84.81 493 CYS A N 1
ATOM 3757 C CA . CYS A 1 493 ? 10.886 1.001 18.645 1.00 84.81 493 CYS A CA 1
ATOM 3758 C C . CYS A 1 493 ? 11.297 0.445 20.013 1.00 84.81 493 CYS A C 1
ATOM 3760 O O . CYS A 1 493 ? 10.889 -0.658 20.366 1.00 84.81 493 CYS A O 1
ATOM 3762 N N . ASN A 1 494 ? 12.054 1.212 20.806 1.00 84.81 494 ASN A N 1
ATOM 3763 C CA . ASN A 1 494 ? 12.374 0.836 22.183 1.00 84.81 494 ASN A CA 1
ATOM 3764 C C . ASN A 1 494 ? 11.117 0.756 23.068 1.00 84.81 494 ASN A C 1
ATOM 3766 O O . ASN A 1 494 ? 11.056 -0.049 23.993 1.00 84.81 494 ASN A O 1
ATOM 3770 N N . LYS A 1 495 ? 10.099 1.578 22.779 1.00 82.19 495 LYS A N 1
ATOM 3771 C CA . LYS A 1 495 ? 8.808 1.549 23.480 1.00 82.19 495 LYS A CA 1
ATOM 3772 C C . LYS A 1 495 ? 7.854 0.514 22.879 1.00 82.19 495 LYS A C 1
ATOM 3774 O O . LYS A 1 495 ? 7.213 -0.227 23.618 1.00 82.19 495 LYS A O 1
ATOM 3779 N N . TYR A 1 496 ? 7.767 0.475 21.552 1.00 82.75 496 TYR A N 1
ATOM 3780 C CA . TYR A 1 496 ? 6.866 -0.383 20.787 1.00 82.75 496 TYR A CA 1
ATOM 3781 C C . TYR A 1 496 ? 7.629 -1.033 19.624 1.00 82.75 496 TYR A C 1
ATOM 3783 O O . TYR A 1 496 ? 7.774 -0.440 18.555 1.00 82.75 496 TYR A O 1
ATOM 3791 N N . GLY A 1 497 ? 8.105 -2.270 19.804 1.00 80.31 497 GLY A N 1
ATOM 3792 C CA . GLY A 1 497 ? 8.877 -2.975 18.766 1.00 80.31 497 GLY A CA 1
ATOM 3793 C C . GLY A 1 497 ? 8.102 -3.212 17.459 1.00 80.31 497 GLY A C 1
ATOM 3794 O O . GLY A 1 497 ? 8.691 -3.280 16.385 1.00 80.31 497 GLY A O 1
ATOM 3795 N N . SER A 1 498 ? 6.773 -3.253 17.548 1.00 84.12 498 SER A N 1
ATOM 3796 C CA . SER A 1 498 ? 5.813 -3.425 16.452 1.00 84.12 498 SER A CA 1
ATOM 3797 C C . SER A 1 498 ? 5.748 -2.245 15.467 1.00 84.12 498 SER A C 1
ATOM 3799 O O . SER A 1 498 ? 5.323 -2.408 14.321 1.00 84.12 498 SER A O 1
ATOM 3801 N N . VAL A 1 499 ? 6.180 -1.045 15.875 1.00 85.50 499 VAL A N 1
ATOM 3802 C CA . VAL A 1 499 ? 6.090 0.175 15.050 1.00 85.50 499 VAL A CA 1
ATOM 3803 C C . VAL A 1 499 ? 6.955 0.074 13.795 1.00 85.50 499 VAL A C 1
ATOM 3805 O O . VAL A 1 499 ? 6.544 0.545 12.732 1.00 85.50 499 VAL A O 1
ATOM 3808 N N . LEU A 1 500 ? 8.114 -0.586 13.883 1.00 87.81 500 LEU A N 1
ATOM 3809 C CA . LEU A 1 500 ? 8.990 -0.813 12.733 1.00 87.81 500 LEU A CA 1
ATOM 3810 C C . LEU A 1 500 ? 8.269 -1.588 11.623 1.00 87.81 500 LEU A C 1
ATOM 3812 O O . LEU A 1 500 ? 8.313 -1.182 10.460 1.00 87.81 500 LEU A O 1
ATOM 3816 N N . ASP A 1 501 ? 7.565 -2.660 11.992 1.00 87.44 501 ASP A N 1
ATOM 3817 C CA . ASP A 1 501 ? 6.818 -3.501 11.057 1.00 87.44 501 ASP A CA 1
ATOM 3818 C C . ASP A 1 501 ? 5.670 -2.718 10.406 1.00 87.44 501 ASP A C 1
ATOM 3820 O O . ASP A 1 501 ? 5.464 -2.802 9.194 1.00 87.44 501 ASP A O 1
ATOM 3824 N N . VAL A 1 502 ? 4.962 -1.885 11.178 1.00 88.25 502 VAL A N 1
ATOM 3825 C CA . VAL A 1 502 ? 3.874 -1.033 10.667 1.00 88.25 502 VAL A CA 1
ATOM 3826 C C . VAL A 1 502 ? 4.393 0.005 9.670 1.00 88.25 502 VAL A C 1
ATOM 3828 O O . VAL A 1 502 ? 3.819 0.152 8.589 1.00 88.25 502 VAL A O 1
ATOM 3831 N N . VAL A 1 503 ? 5.491 0.700 9.983 1.00 88.62 503 VAL A N 1
ATOM 3832 C CA . VAL A 1 503 ? 6.109 1.680 9.071 1.00 88.62 503 VAL A CA 1
ATOM 3833 C C . VAL A 1 503 ? 6.628 0.985 7.812 1.00 88.62 503 VAL A C 1
ATOM 3835 O O . VAL A 1 503 ? 6.420 1.473 6.697 1.00 88.62 503 VAL A O 1
ATOM 3838 N N . GLN A 1 504 ? 7.246 -0.188 7.957 1.00 87.69 504 GLN A N 1
ATOM 3839 C CA . GLN A 1 504 ? 7.706 -0.983 6.825 1.00 87.69 504 GLN A CA 1
ATOM 3840 C C . GLN A 1 504 ? 6.541 -1.410 5.925 1.00 87.69 504 GLN A C 1
ATOM 3842 O O . GLN A 1 504 ? 6.641 -1.281 4.702 1.00 87.69 504 GLN A O 1
ATOM 3847 N N . LEU A 1 505 ? 5.425 -1.862 6.501 1.00 87.19 505 LEU A N 1
ATOM 3848 C CA . LEU A 1 505 ? 4.210 -2.183 5.756 1.00 87.19 505 LEU A CA 1
ATOM 3849 C C . LEU A 1 505 ? 3.620 -0.955 5.066 1.00 87.19 505 LEU A C 1
ATOM 3851 O O . LEU A 1 505 ? 3.193 -1.054 3.919 1.00 87.19 505 LEU A O 1
ATOM 3855 N N . LEU A 1 506 ? 3.621 0.209 5.714 1.00 87.44 506 LEU A N 1
ATOM 3856 C CA . LEU A 1 506 ? 3.098 1.444 5.133 1.00 87.44 506 LEU A CA 1
ATOM 3857 C C . LEU A 1 506 ? 3.885 1.857 3.874 1.00 87.44 506 LEU A C 1
ATOM 3859 O O . LEU A 1 506 ? 3.289 2.254 2.869 1.00 87.44 506 LEU A O 1
ATOM 3863 N N . VAL A 1 507 ? 5.215 1.705 3.906 1.00 85.50 507 VAL A N 1
ATOM 3864 C CA . VAL A 1 507 ? 6.123 2.085 2.810 1.00 85.50 507 VAL A CA 1
ATOM 3865 C C . VAL A 1 507 ? 6.207 1.015 1.716 1.00 85.50 507 VAL A C 1
ATOM 3867 O O . VAL A 1 507 ? 6.120 1.339 0.531 1.00 85.50 507 VAL A O 1
ATOM 3870 N N . LEU A 1 508 ? 6.403 -0.255 2.075 1.00 81.62 508 LEU A N 1
ATOM 3871 C CA . LEU A 1 508 ? 6.597 -1.350 1.114 1.00 81.62 508 LEU A CA 1
ATOM 3872 C C . LEU A 1 508 ? 5.284 -2.002 0.677 1.00 81.62 508 LEU A C 1
ATOM 3874 O O . LEU A 1 508 ? 5.217 -2.572 -0.410 1.00 81.62 508 LEU A O 1
ATOM 3878 N N . GLY A 1 509 ? 4.236 -1.879 1.486 1.00 76.31 509 GLY A N 1
ATOM 3879 C CA . GLY A 1 509 ? 2.977 -2.580 1.292 1.00 76.31 509 GLY A CA 1
ATOM 3880 C C . GLY A 1 509 ? 2.951 -3.973 1.912 1.00 76.31 509 GLY A C 1
ATOM 3881 O O . GLY A 1 509 ? 3.981 -4.571 2.226 1.00 76.31 509 GLY A O 1
ATOM 3882 N N . GLU A 1 510 ? 1.746 -4.528 2.047 1.00 72.56 510 GLU A N 1
ATOM 3883 C CA . GLU A 1 510 ? 1.582 -5.922 2.459 1.00 72.56 510 GLU A CA 1
ATOM 3884 C C . GLU A 1 510 ? 2.120 -6.888 1.391 1.00 72.56 510 GLU A C 1
ATOM 3886 O O . GLU A 1 510 ? 1.818 -6.766 0.201 1.00 72.56 510 GLU A O 1
ATOM 3891 N N . THR A 1 511 ? 2.836 -7.934 1.814 1.00 58.50 511 THR A N 1
ATOM 3892 C CA . THR A 1 511 ? 3.354 -8.997 0.926 1.00 58.50 511 THR A CA 1
ATOM 3893 C C . THR A 1 511 ? 2.244 -9.740 0.173 1.00 58.50 511 THR A C 1
ATOM 3895 O O . THR A 1 511 ? 2.458 -10.259 -0.927 1.00 58.50 511 THR A O 1
ATOM 3898 N N . SER A 1 512 ? 1.031 -9.745 0.735 1.00 54.00 512 SER A N 1
ATOM 3899 C CA . SER A 1 512 ? -0.183 -10.284 0.118 1.00 54.00 512 SER A CA 1
ATOM 3900 C C . SER A 1 512 ? -0.838 -9.329 -0.896 1.00 54.00 512 SER A C 1
ATOM 3902 O O . SER A 1 512 ? -1.848 -9.679 -1.504 1.00 54.00 512 SER A O 1
ATOM 3904 N N . GLY A 1 513 ? -0.270 -8.142 -1.135 1.00 53.12 513 GLY A N 1
ATOM 3905 C CA . GLY A 1 513 ? -0.713 -7.200 -2.169 1.00 53.12 513 GLY A CA 1
ATOM 3906 C C . GLY A 1 513 ? -2.134 -6.666 -1.968 1.00 53.12 513 GLY A C 1
ATOM 3907 O O . GLY A 1 513 ? -2.798 -6.321 -2.951 1.00 53.12 513 GLY A O 1
ATOM 3908 N N . ALA A 1 514 ? -2.625 -6.663 -0.725 1.00 61.28 514 ALA A N 1
ATOM 3909 C CA . ALA A 1 514 ? -3.996 -6.284 -0.417 1.00 61.28 514 ALA A CA 1
ATOM 3910 C C . ALA A 1 514 ? -4.124 -4.772 -0.171 1.00 61.28 514 ALA A C 1
ATOM 3912 O O . ALA A 1 514 ? -5.053 -4.168 -0.714 1.00 61.28 514 ALA A O 1
ATOM 3913 N N . ARG A 1 515 ? -3.198 -4.156 0.584 1.00 75.50 515 ARG A N 1
ATOM 3914 C CA . ARG A 1 515 ? -3.223 -2.723 0.935 1.00 75.50 515 ARG A CA 1
ATOM 3915 C C . ARG A 1 515 ? -1.830 -2.099 0.986 1.00 75.50 515 ARG A C 1
ATOM 3917 O O . ARG A 1 515 ? -0.894 -2.717 1.489 1.00 75.50 515 ARG A O 1
ATOM 3924 N N . THR A 1 516 ? -1.719 -0.865 0.496 1.00 80.12 516 THR A N 1
ATOM 3925 C CA . THR A 1 516 ? -0.522 -0.012 0.585 1.00 80.12 516 THR A CA 1
ATOM 3926 C C . THR A 1 516 ? -0.942 1.448 0.760 1.00 80.12 516 THR A C 1
ATOM 3928 O O . THR A 1 516 ? -2.069 1.785 0.394 1.00 80.12 516 THR A O 1
ATOM 3931 N N . LEU A 1 517 ? -0.046 2.311 1.253 1.00 86.94 517 LEU A N 1
ATOM 3932 C CA . LEU A 1 517 ? -0.260 3.760 1.222 1.00 86.94 517 LEU A CA 1
ATOM 3933 C C . LEU A 1 517 ? -0.384 4.233 -0.231 1.00 86.94 517 LEU A C 1
ATOM 3935 O O . LEU A 1 517 ? 0.512 3.983 -1.045 1.00 86.94 517 LEU A O 1
ATOM 3939 N N . GLU A 1 518 ? -1.497 4.893 -0.542 1.00 85.38 518 GLU A N 1
ATOM 3940 C CA . GLU A 1 518 ? -1.797 5.462 -1.855 1.00 85.38 518 GLU A CA 1
ATOM 3941 C C . GLU A 1 518 ? -2.278 6.910 -1.724 1.00 85.38 518 GLU A C 1
ATOM 3943 O O . GLU A 1 518 ? -2.720 7.343 -0.660 1.00 85.38 518 GLU A O 1
ATOM 3948 N N . GLN A 1 519 ? -2.173 7.663 -2.818 1.00 85.62 519 GLN A N 1
ATOM 3949 C CA . GLN A 1 519 ? -2.708 9.014 -2.924 1.00 85.62 519 GLN A CA 1
ATOM 3950 C C . GLN A 1 519 ? -3.868 9.011 -3.917 1.00 85.62 519 GLN A C 1
ATOM 3952 O O . GLN A 1 519 ? -3.788 8.366 -4.965 1.00 85.62 519 GLN A O 1
ATOM 3957 N N . MET A 1 520 ? -4.943 9.716 -3.585 1.00 85.81 520 MET A N 1
ATOM 3958 C CA . MET A 1 520 ? -6.153 9.791 -4.398 1.00 85.81 520 MET A CA 1
ATOM 3959 C C . MET A 1 520 ? -6.626 11.241 -4.499 1.00 85.81 520 MET A C 1
ATOM 3961 O O . MET A 1 520 ? -6.518 11.990 -3.532 1.00 85.81 520 MET A O 1
ATOM 3965 N N . ASP A 1 521 ? -7.155 11.630 -5.655 1.00 86.56 521 ASP A N 1
ATOM 3966 C CA . ASP A 1 521 ? -7.841 12.916 -5.802 1.00 86.56 521 ASP A CA 1
ATOM 3967 C C . ASP A 1 521 ? -9.158 12.912 -5.017 1.00 86.56 521 ASP A C 1
ATOM 3969 O O . ASP A 1 521 ? -9.769 11.858 -4.809 1.00 86.56 521 ASP A O 1
ATOM 3973 N N . ILE A 1 522 ? -9.599 14.087 -4.573 1.00 86.12 522 ILE A N 1
ATOM 3974 C CA . ILE A 1 522 ? -10.861 14.203 -3.843 1.00 86.12 522 ILE A CA 1
ATOM 3975 C C . ILE A 1 522 ? -12.025 13.919 -4.799 1.00 86.12 522 ILE A C 1
ATOM 3977 O O . ILE A 1 522 ? -12.102 14.524 -5.873 1.00 86.12 522 ILE A O 1
ATOM 3981 N N . PRO A 1 523 ? -12.947 13.003 -4.441 1.00 86.69 523 PRO A N 1
ATOM 3982 C CA . PRO A 1 523 ? -14.145 12.773 -5.233 1.00 86.69 523 PRO A CA 1
ATOM 3983 C C . PRO A 1 523 ? -14.927 14.080 -5.429 1.00 86.69 523 PRO A C 1
ATOM 3985 O O . PRO A 1 523 ? -15.128 14.810 -4.459 1.00 86.69 523 PRO A O 1
ATOM 3988 N N . PRO A 1 524 ? -15.431 14.375 -6.639 1.00 81.62 524 PRO A N 1
ATOM 3989 C CA . PRO A 1 524 ? -16.041 15.672 -6.950 1.00 81.62 524 PRO A CA 1
ATOM 3990 C C . PRO A 1 524 ? -17.257 16.007 -6.071 1.00 81.62 524 PRO A C 1
ATOM 3992 O O . PRO A 1 524 ? -17.544 17.176 -5.845 1.00 81.62 524 PRO A O 1
ATOM 3995 N N . LEU A 1 525 ? -17.943 14.993 -5.532 1.00 86.25 525 LEU A N 1
ATOM 3996 C CA . LEU A 1 525 ? -19.084 15.144 -4.616 1.00 86.25 525 LEU A CA 1
ATOM 3997 C C . LEU A 1 525 ? -18.687 15.612 -3.203 1.00 86.25 525 LEU A C 1
ATOM 3999 O O . LEU A 1 525 ? -19.533 16.094 -2.451 1.00 86.25 525 LEU A O 1
ATOM 4003 N N . LEU A 1 526 ? -17.412 15.447 -2.842 1.00 86.44 526 LEU A N 1
ATOM 4004 C CA . LEU A 1 526 ? -16.851 15.757 -1.526 1.00 86.44 526 LEU A CA 1
ATOM 4005 C C . LEU A 1 526 ? -16.061 17.075 -1.512 1.00 86.44 526 LEU A C 1
ATOM 4007 O O . LEU A 1 526 ? -15.630 17.518 -0.449 1.00 86.44 526 LEU A O 1
ATOM 4011 N N . VAL A 1 527 ? -15.889 17.720 -2.667 1.00 89.31 527 VAL A N 1
ATOM 4012 C CA . VAL A 1 527 ? -15.246 19.035 -2.771 1.00 89.31 527 VAL A CA 1
ATOM 4013 C C . VAL A 1 527 ? -16.115 20.086 -2.072 1.00 89.31 527 VAL A C 1
ATOM 4015 O O . VAL A 1 527 ? -17.334 20.104 -2.234 1.00 89.31 527 VAL A O 1
ATOM 4018 N N . GLY A 1 528 ? -15.497 20.952 -1.266 1.00 88.69 528 GLY A N 1
ATOM 4019 C CA . GLY A 1 528 ? -16.188 21.964 -0.462 1.00 88.69 528 GLY A CA 1
ATOM 4020 C C . GLY A 1 528 ? -16.836 21.431 0.821 1.00 88.69 528 GLY A C 1
ATOM 4021 O O . GLY A 1 528 ? -17.406 22.213 1.581 1.00 88.69 528 GLY A O 1
ATOM 4022 N N . ARG A 1 529 ? -16.746 20.124 1.102 1.00 92.62 529 ARG A N 1
ATOM 4023 C CA . ARG A 1 529 ? -17.199 19.531 2.370 1.00 92.62 529 ARG A CA 1
ATOM 4024 C C . ARG A 1 529 ? -16.070 19.492 3.409 1.00 92.62 529 ARG A C 1
ATOM 4026 O O . ARG A 1 529 ? -14.896 19.504 3.034 1.00 92.62 529 ARG A O 1
ATOM 4033 N N . PRO A 1 530 ? -16.400 19.436 4.712 1.00 94.69 530 PRO A N 1
ATOM 4034 C CA . PRO A 1 530 ? -15.402 19.249 5.760 1.00 94.69 530 PRO A CA 1
ATOM 4035 C C . PRO A 1 530 ? -14.730 17.867 5.671 1.00 94.69 530 PRO A C 1
ATOM 4037 O O . PRO A 1 530 ? -15.373 16.870 5.326 1.00 94.69 530 PRO A O 1
ATOM 4040 N N . TYR A 1 531 ? -13.448 17.791 6.039 1.00 94.56 531 TYR A N 1
ATOM 4041 C CA . TYR A 1 531 ? -12.639 16.569 6.030 1.00 94.56 531 TYR A CA 1
ATOM 4042 C C . TYR A 1 531 ? -13.290 15.441 6.834 1.00 94.56 531 TYR A C 1
ATOM 4044 O O . TYR A 1 531 ? -13.256 14.294 6.401 1.00 94.56 531 TYR A O 1
ATOM 4052 N N . GLY A 1 532 ? -13.943 15.757 7.956 1.00 92.88 532 GLY A N 1
ATOM 4053 C CA . GLY A 1 532 ? -14.641 14.764 8.773 1.00 92.88 532 GLY A CA 1
ATOM 4054 C C . GLY A 1 532 ? -15.756 14.035 8.021 1.00 92.88 532 GLY A C 1
ATOM 4055 O O . GLY A 1 532 ? -15.830 12.810 8.080 1.00 92.88 532 GLY A O 1
ATOM 4056 N N . ALA A 1 533 ? -16.557 14.763 7.236 1.00 92.19 533 ALA A N 1
ATOM 4057 C CA . ALA A 1 533 ? -17.613 14.165 6.418 1.00 92.19 533 ALA A CA 1
ATOM 4058 C C . ALA A 1 533 ? -17.030 13.299 5.289 1.00 92.19 533 ALA A C 1
ATOM 4060 O O . ALA A 1 533 ? -17.537 12.218 4.998 1.00 92.19 533 ALA A O 1
ATOM 4061 N N . CYS A 1 534 ? -15.923 13.740 4.680 1.00 92.19 534 CYS A N 1
ATOM 4062 C CA . CYS A 1 534 ? -15.199 12.937 3.696 1.00 92.19 534 CYS A CA 1
ATOM 4063 C C . CYS A 1 534 ? -14.613 11.661 4.316 1.00 92.19 534 CYS A C 1
ATOM 4065 O O . CYS A 1 534 ? -14.669 10.600 3.697 1.00 92.19 534 CYS A O 1
ATOM 4067 N N . PHE A 1 535 ? -14.036 11.750 5.517 1.00 94.00 535 PHE A N 1
ATOM 4068 C CA . PHE A 1 535 ? -13.495 10.602 6.239 1.00 94.00 535 PHE A CA 1
ATOM 4069 C C . PHE A 1 535 ? -14.593 9.567 6.493 1.00 94.00 535 PHE A C 1
ATOM 4071 O O . PHE A 1 535 ? -14.413 8.394 6.171 1.00 94.00 535 PHE A O 1
ATOM 4078 N N . GLU A 1 536 ? -15.747 10.006 6.995 1.00 92.19 536 GLU A N 1
ATOM 4079 C CA . GLU A 1 536 ? -16.900 9.151 7.262 1.00 92.19 536 GLU A CA 1
ATOM 4080 C C . GLU A 1 536 ? -17.431 8.469 5.993 1.00 92.19 536 GLU A C 1
ATOM 4082 O O . GLU A 1 536 ? -17.553 7.242 5.957 1.00 92.19 536 GLU A O 1
ATOM 4087 N N . GLU A 1 537 ? -17.670 9.228 4.920 1.00 90.69 537 GLU A N 1
ATOM 4088 C CA . GLU A 1 537 ? -18.200 8.683 3.666 1.00 90.69 537 GLU A CA 1
ATOM 4089 C C . GLU A 1 537 ? -17.232 7.677 3.017 1.00 90.69 537 GLU A C 1
ATOM 4091 O O . GLU A 1 537 ? -17.636 6.609 2.544 1.00 90.69 537 GLU A O 1
ATOM 4096 N N . MET A 1 538 ? -15.929 7.973 3.020 1.00 90.06 538 MET A N 1
ATOM 4097 C CA . MET A 1 538 ? -14.905 7.073 2.479 1.00 90.06 538 MET A CA 1
ATOM 4098 C C . MET A 1 538 ? -14.753 5.801 3.322 1.00 90.06 538 MET A C 1
ATOM 4100 O O . MET A 1 538 ? -14.584 4.701 2.779 1.00 90.06 538 MET A O 1
ATOM 4104 N N . LEU A 1 539 ? -14.861 5.926 4.642 1.00 91.12 539 LEU A N 1
ATOM 4105 C CA . LEU A 1 539 ? -14.712 4.819 5.571 1.00 91.12 539 LEU A CA 1
ATOM 4106 C C . LEU A 1 539 ? -15.913 3.867 5.524 1.00 91.12 539 LEU A C 1
ATOM 4108 O O . LEU A 1 539 ? -15.725 2.661 5.334 1.00 91.12 539 LEU A O 1
ATOM 4112 N N . LEU A 1 540 ? -17.132 4.397 5.650 1.00 89.50 540 LEU A N 1
ATOM 4113 C CA . LEU A 1 540 ? -18.362 3.606 5.731 1.00 89.50 540 LEU A CA 1
ATOM 4114 C C . LEU A 1 540 ? -18.765 3.034 4.365 1.00 89.50 540 LEU A C 1
ATOM 4116 O O . LEU A 1 540 ? -19.003 1.831 4.244 1.00 89.50 540 LEU A O 1
ATOM 4120 N N . THR A 1 541 ? -18.762 3.858 3.313 1.00 86.88 541 THR A N 1
ATOM 4121 C CA . THR A 1 541 ? -19.238 3.447 1.979 1.00 86.88 541 THR A CA 1
ATOM 4122 C C . THR A 1 541 ? -18.173 2.669 1.208 1.00 86.88 541 THR A C 1
ATOM 4124 O O . THR A 1 541 ? -18.459 1.648 0.575 1.00 86.88 541 THR A O 1
ATOM 4127 N N . HIS A 1 542 ? -16.915 3.119 1.268 1.00 84.38 542 HIS A N 1
ATOM 4128 C CA . HIS A 1 542 ? -15.845 2.587 0.418 1.00 84.38 542 HIS A CA 1
ATOM 4129 C C . HIS A 1 542 ? -14.860 1.669 1.156 1.00 84.38 542 HIS A C 1
ATOM 4131 O O . HIS A 1 542 ? -14.071 0.980 0.498 1.00 84.38 542 HIS A O 1
ATOM 4137 N N . SER A 1 543 ? -14.926 1.582 2.492 1.00 88.69 543 SER A N 1
ATOM 4138 C CA . SER A 1 543 ? -13.930 0.874 3.316 1.00 88.69 543 SER A CA 1
ATOM 4139 C C . SER A 1 543 ? -12.500 1.373 3.061 1.00 88.69 543 SER A C 1
ATOM 4141 O O . SER A 1 543 ? -11.555 0.577 3.013 1.00 88.69 543 SER A O 1
ATOM 4143 N N . VAL A 1 544 ? -12.360 2.682 2.843 1.00 90.50 544 VAL A N 1
ATOM 4144 C CA . VAL A 1 544 ? -11.091 3.372 2.609 1.00 90.50 544 VAL A CA 1
ATOM 4145 C C . VAL A 1 544 ? -10.793 4.240 3.820 1.00 90.50 544 VAL A C 1
ATOM 4147 O O . VAL A 1 544 ? -11.619 5.057 4.208 1.00 90.50 544 VAL A O 1
ATOM 4150 N N . LEU A 1 545 ? -9.613 4.066 4.409 1.00 93.56 545 LEU A N 1
ATOM 4151 C CA . LEU A 1 545 ? -9.176 4.900 5.524 1.00 93.56 545 LEU A CA 1
ATOM 4152 C C . LEU A 1 545 ? -8.397 6.099 4.991 1.00 93.56 545 LEU A C 1
ATOM 4154 O O . LEU A 1 545 ? -7.376 5.907 4.330 1.00 93.56 545 LEU A O 1
ATOM 4158 N N . CYS A 1 546 ? -8.848 7.311 5.303 1.00 94.12 546 CYS A N 1
ATOM 4159 C CA . CYS A 1 546 ? -8.105 8.539 5.032 1.00 94.12 546 CYS A CA 1
ATOM 4160 C C . CYS A 1 546 ? -7.153 8.830 6.201 1.00 94.12 546 CYS A C 1
ATOM 4162 O O . CYS A 1 546 ? -7.569 8.834 7.355 1.00 94.12 546 CYS A O 1
ATOM 4164 N N . LEU A 1 547 ? -5.873 9.049 5.904 1.00 93.81 547 LEU A N 1
ATOM 4165 C CA . LEU A 1 547 ? -4.831 9.309 6.902 1.00 93.81 547 LEU A CA 1
ATOM 4166 C C . LEU A 1 547 ? -4.412 10.781 6.965 1.00 93.81 547 LEU A C 1
ATOM 4168 O O . LEU A 1 547 ? -3.863 11.231 7.968 1.00 93.81 547 LEU A O 1
ATOM 4172 N N . GLY A 1 548 ? -4.612 11.522 5.879 1.00 92.75 548 GLY A N 1
ATOM 4173 C CA . GLY A 1 548 ? -4.180 12.906 5.788 1.00 92.75 548 GLY A CA 1
ATOM 4174 C C . GLY A 1 548 ? -4.433 13.525 4.424 1.00 92.75 548 GLY A C 1
ATOM 4175 O O . GLY A 1 548 ? -4.939 12.876 3.504 1.00 92.75 548 GLY A O 1
ATOM 4176 N N . LEU A 1 549 ? -4.044 14.787 4.309 1.00 92.06 549 LEU A N 1
ATOM 4177 C CA . LEU A 1 549 ? -4.173 15.607 3.116 1.00 92.06 549 LEU A CA 1
ATOM 4178 C C . LEU A 1 549 ? -2.802 15.998 2.573 1.00 92.06 549 LEU A C 1
ATOM 4180 O O . LEU A 1 549 ? -1.815 16.139 3.292 1.00 92.06 549 LEU A O 1
ATOM 4184 N N . TYR A 1 550 ? -2.770 16.198 1.271 1.00 89.81 550 TYR A N 1
ATOM 4185 C CA . TYR A 1 550 ? -1.713 16.861 0.542 1.00 89.81 550 TYR A CA 1
ATOM 4186 C C . TYR A 1 550 ? -2.343 18.097 -0.088 1.00 89.81 550 TYR A C 1
ATOM 4188 O O . TYR A 1 550 ? -3.034 17.995 -1.104 1.00 89.81 550 TYR A O 1
ATOM 4196 N N . ARG A 1 551 ? -2.178 19.230 0.587 1.00 85.31 551 ARG A N 1
ATOM 4197 C CA . ARG A 1 551 ? -2.939 20.451 0.354 1.00 85.31 551 ARG A CA 1
ATOM 4198 C C . ARG A 1 551 ? -2.209 21.412 -0.548 1.00 85.31 551 ARG A C 1
ATOM 4200 O O . ARG A 1 551 ? -1.053 21.698 -0.263 1.00 85.31 551 ARG A O 1
ATOM 4207 N N . ALA A 1 552 ? -2.864 21.955 -1.566 1.00 78.38 552 ALA A N 1
ATOM 4208 C CA . ALA A 1 552 ? -2.264 22.979 -2.417 1.00 78.38 552 ALA A CA 1
ATOM 4209 C C . ALA A 1 552 ? -2.308 24.375 -1.765 1.00 78.38 552 ALA A C 1
ATOM 4211 O O . ALA A 1 552 ? -3.223 24.722 -1.033 1.00 78.38 552 ALA A O 1
ATOM 4212 N N . ARG A 1 553 ? -1.306 25.200 -2.059 1.00 74.44 553 ARG A N 1
ATOM 4213 C CA . ARG A 1 553 ? -1.210 26.628 -1.739 1.00 74.44 553 ARG A CA 1
ATOM 4214 C C . ARG A 1 553 ? -1.008 27.384 -3.051 1.00 74.44 553 ARG A C 1
ATOM 4216 O O . ARG A 1 553 ? 0.133 27.481 -3.520 1.00 74.44 553 ARG A O 1
ATOM 4223 N N . PRO A 1 554 ? -2.085 27.908 -3.650 1.00 65.81 554 PRO A N 1
ATOM 4224 C CA . PRO A 1 554 ? -1.998 28.609 -4.927 1.00 65.81 554 PRO A CA 1
ATOM 4225 C C . PRO A 1 554 ? -1.132 29.875 -4.836 1.00 65.81 554 PRO A C 1
ATOM 4227 O O . PRO A 1 554 ? -0.345 30.133 -5.738 1.00 65.81 554 PRO A O 1
ATOM 4230 N N . GLU A 1 555 ? -1.182 30.602 -3.714 1.00 62.44 555 GLU A N 1
ATOM 4231 C CA . GLU A 1 555 ? -0.421 31.847 -3.491 1.00 62.44 555 GLU A CA 1
ATOM 4232 C C . GLU A 1 555 ? 1.100 31.675 -3.592 1.00 62.44 555 GLU A C 1
ATOM 4234 O O . GLU A 1 555 ? 1.809 32.561 -4.057 1.00 62.44 555 GLU A O 1
ATOM 4239 N N . ALA A 1 556 ? 1.607 30.536 -3.124 1.00 59.31 556 ALA A N 1
ATOM 4240 C CA . ALA A 1 556 ? 3.037 30.275 -3.011 1.00 59.31 556 ALA A CA 1
ATOM 4241 C C . ALA A 1 556 ? 3.524 29.236 -4.028 1.00 59.31 556 ALA A C 1
ATOM 4243 O O . ALA A 1 556 ? 4.669 28.798 -3.913 1.00 59.31 556 ALA A O 1
ATOM 4244 N N . ASP A 1 557 ? 2.648 28.806 -4.954 1.00 63.72 557 ASP A N 1
ATOM 4245 C CA . ASP A 1 557 ? 2.855 27.658 -5.840 1.00 63.72 557 ASP A CA 1
ATOM 4246 C C . ASP A 1 557 ? 3.566 26.551 -5.035 1.00 63.72 557 ASP A C 1
ATOM 4248 O O . ASP A 1 557 ? 4.701 26.171 -5.290 1.00 63.72 557 ASP A O 1
ATOM 4252 N N . CYS A 1 558 ? 2.962 26.095 -3.936 1.00 68.44 558 CYS A N 1
ATOM 4253 C CA . CYS A 1 558 ? 3.476 24.968 -3.154 1.00 68.44 558 CYS A CA 1
ATOM 4254 C C . CYS A 1 558 ? 2.327 24.192 -2.521 1.00 68.44 558 CYS A C 1
ATOM 4256 O O . CYS A 1 558 ? 1.227 24.689 -2.459 1.00 68.44 558 CYS A O 1
ATOM 4258 N N . SER A 1 559 ? 2.529 22.955 -2.107 1.00 78.81 559 SER A N 1
ATOM 4259 C CA . SER A 1 559 ? 1.512 22.078 -1.528 1.00 78.81 559 SER A CA 1
ATOM 4260 C C . SER A 1 559 ? 2.123 21.398 -0.329 1.00 78.81 559 SER A C 1
ATOM 4262 O O . SER A 1 559 ? 3.260 20.985 -0.457 1.00 78.81 559 SER A O 1
ATOM 4264 N N . PHE A 1 560 ? 1.451 21.250 0.799 1.00 84.31 560 PHE A N 1
ATOM 4265 C CA . PHE A 1 560 ? 2.049 20.685 2.006 1.00 84.31 560 PHE A CA 1
ATOM 4266 C C . PHE A 1 560 ? 1.284 19.476 2.522 1.00 84.31 560 PHE A C 1
ATOM 4268 O O . PHE A 1 560 ? 0.136 19.238 2.157 1.00 84.31 560 PHE A O 1
ATOM 4275 N N . VAL A 1 561 ? 1.948 18.681 3.353 1.00 88.88 561 VAL A N 1
ATOM 4276 C CA . VAL A 1 561 ? 1.334 17.504 3.968 1.00 88.88 561 VAL A CA 1
ATOM 4277 C C . VAL A 1 561 ? 0.638 17.901 5.263 1.00 88.88 561 VAL A C 1
ATOM 4279 O O . VAL A 1 561 ? 1.219 18.590 6.088 1.00 88.88 561 VAL A O 1
ATOM 4282 N N . SER A 1 562 ? -0.579 17.423 5.480 1.00 90.12 562 SER A N 1
ATOM 4283 C CA . SER A 1 562 ? -1.259 17.509 6.768 1.00 90.12 562 SER A CA 1
ATOM 4284 C C . SER A 1 562 ? -1.671 16.106 7.201 1.00 90.12 562 SER A C 1
ATOM 4286 O O . SER A 1 562 ? -2.443 15.428 6.521 1.00 90.12 562 SER A O 1
ATOM 4288 N N . VAL A 1 563 ? -1.091 15.638 8.303 1.00 92.06 563 VAL A N 1
ATOM 4289 C CA . VAL A 1 563 ? -1.353 14.318 8.889 1.00 92.06 563 VAL A CA 1
ATOM 4290 C C . VAL A 1 563 ? -2.527 14.439 9.858 1.00 92.06 563 VAL A C 1
ATOM 4292 O O . VAL A 1 563 ? -2.524 15.346 10.679 1.00 92.06 563 VAL A O 1
ATOM 4295 N N . ASN A 1 564 ? -3.518 13.546 9.759 1.00 93.00 564 ASN A N 1
ATOM 4296 C CA . ASN A 1 564 ? -4.743 13.569 10.572 1.00 93.00 564 ASN A CA 1
ATOM 4297 C C . ASN A 1 564 ? -5.329 14.989 10.793 1.00 93.00 564 ASN A C 1
ATOM 4299 O O . ASN A 1 564 ? -5.401 15.465 11.928 1.00 93.00 564 ASN A O 1
ATOM 4303 N N . PRO A 1 565 ? -5.706 15.695 9.710 1.00 91.62 565 PRO A N 1
ATOM 4304 C CA . PRO A 1 565 ? -6.173 17.073 9.789 1.00 91.62 565 PRO A CA 1
ATOM 4305 C C . PRO A 1 565 ? -7.448 17.205 10.625 1.00 91.62 565 PRO A C 1
ATOM 4307 O O . PRO A 1 565 ? -8.248 16.274 10.748 1.00 91.62 565 PRO A O 1
ATOM 4310 N N . SER A 1 566 ? -7.680 18.412 11.143 1.00 89.50 566 SER A N 1
ATOM 4311 C CA . SER A 1 566 ? -8.904 18.736 11.871 1.00 89.50 566 SER A CA 1
ATOM 4312 C C . SER A 1 566 ? -10.163 18.425 11.031 1.00 89.50 566 SER A C 1
ATOM 4314 O O . SER A 1 566 ? -10.247 18.864 9.884 1.00 89.50 566 SER A O 1
ATOM 4316 N N . PRO A 1 567 ? -11.190 17.736 11.574 1.00 90.50 567 PRO A N 1
ATOM 4317 C CA . PRO A 1 567 ? -12.410 17.367 10.855 1.00 90.50 567 PRO A CA 1
ATOM 4318 C C . PRO A 1 567 ? -13.163 18.549 10.242 1.00 90.50 567 PRO A C 1
ATOM 4320 O O . PRO A 1 567 ? -13.870 18.358 9.259 1.00 90.50 567 PRO A O 1
ATOM 4323 N N . GLY A 1 568 ? -13.018 19.755 10.803 1.00 89.75 568 GLY A N 1
ATOM 4324 C CA . GLY A 1 568 ? -13.668 20.974 10.308 1.00 89.75 568 GLY A CA 1
ATOM 4325 C C . GLY A 1 568 ? -12.977 21.625 9.107 1.00 89.75 568 GLY A C 1
ATOM 4326 O O . GLY A 1 568 ? -13.509 22.584 8.556 1.00 89.75 568 GLY A O 1
ATOM 4327 N N . ILE A 1 569 ? -11.804 21.135 8.700 1.00 89.94 569 ILE A N 1
ATOM 4328 C CA . ILE A 1 569 ? -11.073 21.665 7.550 1.00 89.94 569 ILE A CA 1
ATOM 4329 C C . ILE A 1 569 ? -11.860 21.395 6.265 1.00 89.94 569 ILE A C 1
ATOM 4331 O O . ILE A 1 569 ? -12.218 20.254 5.986 1.00 89.94 569 ILE A O 1
ATOM 4335 N N . VAL A 1 570 ? -12.098 22.434 5.466 1.00 92.38 570 VAL A N 1
ATOM 4336 C CA . VAL A 1 570 ? -12.793 22.319 4.177 1.00 92.38 570 VAL A CA 1
ATOM 4337 C C . VAL A 1 570 ? -11.844 21.764 3.115 1.00 92.38 570 VAL A C 1
ATOM 4339 O O . VAL A 1 570 ? -10.661 22.105 3.086 1.00 92.38 570 VAL A O 1
ATOM 4342 N N . LEU A 1 571 ? -12.367 20.876 2.272 1.00 91.69 571 LEU A N 1
ATOM 4343 C CA . LEU A 1 571 ? -11.636 20.236 1.184 1.00 91.69 571 LEU A CA 1
ATOM 4344 C C . LEU A 1 571 ? -11.692 21.046 -0.112 1.00 91.69 571 LEU A C 1
ATOM 4346 O O . LEU A 1 571 ? -12.772 21.427 -0.566 1.00 91.69 571 LEU A O 1
ATOM 4350 N N . GLU A 1 572 ? -10.538 21.226 -0.748 1.00 88.88 572 GLU A N 1
ATOM 4351 C CA . GLU A 1 572 ? -10.409 21.905 -2.041 1.00 88.88 572 GLU A CA 1
ATOM 4352 C C . GLU A 1 572 ? -10.272 20.911 -3.204 1.00 88.88 572 GLU A C 1
ATOM 4354 O O . GLU A 1 572 ? -9.899 19.758 -3.016 1.00 88.88 572 GLU A O 1
ATOM 4359 N N . LEU A 1 573 ? -10.548 21.341 -4.440 1.00 85.81 573 LEU A N 1
ATOM 4360 C CA . LEU A 1 573 ? -10.420 20.480 -5.631 1.00 85.81 573 LEU A CA 1
ATOM 4361 C C . LEU A 1 573 ? -8.962 20.070 -5.918 1.00 85.81 573 LEU A C 1
ATOM 4363 O O . LEU A 1 573 ? -8.699 19.037 -6.530 1.00 85.81 573 LEU A O 1
ATOM 4367 N N . THR A 1 574 ? -8.019 20.911 -5.512 1.00 85.12 574 THR A N 1
ATOM 4368 C CA . THR A 1 574 ? -6.572 20.750 -5.697 1.00 85.12 574 THR A CA 1
ATOM 4369 C C . THR A 1 574 ? -5.931 19.855 -4.635 1.00 85.12 574 THR A C 1
ATOM 4371 O O . THR A 1 574 ? -4.799 19.399 -4.828 1.00 85.12 574 THR A O 1
ATOM 4374 N N . ASP A 1 575 ? -6.645 19.585 -3.540 1.00 87.88 575 ASP A N 1
ATOM 4375 C CA . ASP A 1 575 ? -6.181 18.738 -2.450 1.00 87.88 575 ASP A CA 1
ATOM 4376 C C . ASP A 1 575 ? -6.176 17.258 -2.880 1.00 87.88 575 ASP A C 1
ATOM 4378 O O . ASP A 1 575 ? -6.983 16.785 -3.688 1.00 87.88 575 ASP A O 1
ATOM 4382 N N . LYS A 1 576 ? -5.243 16.488 -2.319 1.00 89.12 576 LYS A N 1
ATOM 4383 C CA . LYS A 1 576 ? -5.170 15.034 -2.511 1.00 89.12 576 LYS A CA 1
ATOM 4384 C C . LYS A 1 576 ? -5.192 14.322 -1.167 1.00 89.12 576 LYS A C 1
ATOM 4386 O O . LYS A 1 576 ? -4.582 14.778 -0.208 1.00 89.12 576 LYS A O 1
ATOM 4391 N N . LEU A 1 577 ? -5.844 13.170 -1.104 1.00 91.56 577 LEU A N 1
ATOM 4392 C CA . LEU A 1 577 ? -5.981 12.361 0.104 1.00 91.56 577 LEU A CA 1
ATOM 4393 C C . LEU A 1 577 ? -4.897 11.284 0.169 1.00 91.56 577 LEU A C 1
ATOM 4395 O O . LEU A 1 577 ? -4.696 10.548 -0.800 1.00 91.56 577 LEU A O 1
ATOM 4399 N N . PHE A 1 578 ? -4.253 11.139 1.326 1.00 92.88 578 PHE A N 1
ATOM 4400 C CA . PHE A 1 578 ? -3.481 9.946 1.672 1.00 92.88 578 PHE A CA 1
ATOM 4401 C C . PHE A 1 578 ? -4.431 8.880 2.208 1.00 92.88 578 PHE A C 1
ATOM 4403 O O . PHE A 1 578 ? -5.128 9.113 3.196 1.00 92.88 578 PHE A O 1
ATOM 4410 N N . VAL A 1 579 ? -4.468 7.712 1.566 1.00 92.06 579 VAL A N 1
ATOM 4411 C CA . VAL A 1 579 ? -5.457 6.673 1.865 1.00 92.06 579 VAL A CA 1
ATOM 4412 C C . VAL A 1 579 ? -4.859 5.272 1.973 1.00 92.06 579 VAL A C 1
ATOM 4414 O O . VAL A 1 579 ? -3.884 4.930 1.301 1.00 92.06 579 VAL A O 1
ATOM 4417 N N . LEU A 1 580 ? -5.513 4.427 2.774 1.00 90.25 580 LEU A N 1
ATOM 4418 C CA . LEU A 1 580 ? -5.351 2.974 2.767 1.00 90.25 580 LEU A CA 1
ATOM 4419 C C . LEU A 1 580 ? -6.610 2.334 2.185 1.00 90.25 580 LEU A C 1
ATOM 4421 O O . LEU A 1 580 ? -7.684 2.375 2.788 1.00 90.25 580 LEU A O 1
ATOM 4425 N N . ARG A 1 581 ? -6.478 1.701 1.015 1.00 82.56 581 ARG A N 1
ATOM 4426 C CA . ARG A 1 581 ? -7.585 1.002 0.345 1.00 82.56 581 ARG A CA 1
ATOM 4427 C C . ARG A 1 581 ? -7.235 -0.439 -0.002 1.00 82.56 581 ARG A C 1
ATOM 4429 O O . ARG A 1 581 ? -6.097 -0.752 -0.340 1.00 82.56 581 ARG A O 1
ATOM 4436 N N . LEU A 1 582 ? -8.241 -1.316 0.053 1.00 72.94 582 LEU A N 1
ATOM 4437 C CA . LEU A 1 582 ? -8.123 -2.709 -0.382 1.00 72.94 582 LEU A CA 1
ATOM 4438 C C . LEU A 1 582 ? -8.234 -2.812 -1.906 1.00 72.94 582 LEU A C 1
ATOM 4440 O O . LEU A 1 582 ? -9.278 -2.495 -2.481 1.00 72.94 582 LEU A O 1
ATOM 4444 N N . ASN A 1 583 ? -7.208 -3.349 -2.562 1.00 61.41 583 ASN A N 1
ATOM 4445 C CA . ASN A 1 583 ? -7.260 -3.587 -4.000 1.00 61.41 583 ASN A CA 1
ATOM 4446 C C . ASN A 1 583 ? -8.099 -4.846 -4.314 1.00 61.41 583 ASN A C 1
ATOM 4448 O O . ASN A 1 583 ? -7.629 -5.984 -4.232 1.00 61.41 583 ASN A O 1
ATOM 4452 N N . ARG A 1 584 ? -9.381 -4.653 -4.669 1.00 51.88 584 ARG A N 1
ATOM 4453 C CA . ARG A 1 584 ? -10.354 -5.748 -4.889 1.00 51.88 584 ARG A CA 1
ATOM 4454 C C . ARG A 1 584 ? -9.954 -6.728 -6.009 1.00 51.88 584 ARG A C 1
ATOM 4456 O O . ARG A 1 584 ? -10.413 -7.869 -5.996 1.00 51.88 584 ARG A O 1
ATOM 4463 N N . ARG A 1 585 ? -9.079 -6.339 -6.948 1.00 49.38 585 ARG A N 1
ATOM 4464 C CA . ARG A 1 585 ? -8.657 -7.194 -8.078 1.00 49.38 585 ARG A CA 1
ATOM 4465 C C . ARG A 1 585 ? -7.636 -8.272 -7.675 1.00 49.38 585 ARG A C 1
ATOM 4467 O O . ARG A 1 585 ? -7.677 -9.377 -8.215 1.00 49.38 585 ARG A O 1
ATOM 4474 N N . THR A 1 586 ? -6.798 -8.024 -6.664 1.00 44.91 586 THR A N 1
ATOM 4475 C CA . THR A 1 586 ? -5.823 -9.009 -6.149 1.00 44.91 586 THR A CA 1
ATOM 4476 C C . THR A 1 586 ? -6.513 -10.176 -5.432 1.00 44.91 586 THR A C 1
ATOM 4478 O O . THR A 1 586 ? -6.093 -11.330 -5.549 1.00 44.91 586 THR A O 1
ATOM 4481 N N . LEU A 1 587 ? -7.630 -9.905 -4.747 1.00 42.69 587 LEU A N 1
ATOM 4482 C CA . LEU A 1 587 ? -8.368 -10.893 -3.954 1.00 42.69 587 LEU A CA 1
ATOM 4483 C C . LEU A 1 587 ? -9.054 -11.963 -4.826 1.00 42.69 587 LEU A C 1
ATOM 4485 O O . LEU A 1 587 ? -9.081 -13.139 -4.454 1.00 42.69 587 LEU A O 1
ATOM 4489 N N . PHE A 1 588 ? -9.528 -11.585 -6.020 1.00 39.97 588 PHE A N 1
ATOM 4490 C CA . PHE A 1 588 ? -10.058 -12.522 -7.019 1.00 39.97 588 PHE A CA 1
ATOM 4491 C C . PHE A 1 588 ? -8.968 -13.485 -7.517 1.00 39.97 588 PHE A C 1
ATOM 4493 O O . PHE A 1 588 ? -9.136 -14.705 -7.485 1.00 39.97 588 PHE A O 1
ATOM 4500 N N . PHE A 1 589 ? -7.794 -12.951 -7.870 1.00 42.72 589 PHE A N 1
ATOM 4501 C CA . PHE A 1 589 ? -6.657 -13.756 -8.325 1.00 42.72 589 PHE A CA 1
ATOM 4502 C C . PHE A 1 589 ? -6.113 -14.683 -7.221 1.00 42.72 589 PHE A C 1
ATOM 4504 O O . PHE A 1 589 ? -5.675 -15.807 -7.485 1.00 42.72 589 PHE A O 1
ATOM 4511 N N . MET A 1 590 ? -6.176 -14.242 -5.960 1.00 46.88 590 MET A N 1
ATOM 4512 C CA . MET A 1 590 ? -5.782 -15.034 -4.795 1.00 46.88 590 MET A CA 1
ATOM 4513 C C . MET A 1 590 ? -6.766 -16.154 -4.456 1.00 46.88 590 MET A C 1
ATOM 4515 O O . MET A 1 590 ? -6.315 -17.264 -4.164 1.00 46.88 590 MET A O 1
ATOM 4519 N N . ARG A 1 591 ? -8.084 -15.923 -4.555 1.00 45.34 591 ARG A N 1
ATOM 4520 C CA . ARG A 1 591 ? -9.088 -16.995 -4.428 1.00 45.34 591 ARG A CA 1
ATOM 4521 C C . ARG A 1 591 ? -8.848 -18.095 -5.466 1.00 45.34 591 ARG A C 1
ATOM 4523 O O . ARG A 1 591 ? -8.789 -19.265 -5.092 1.00 45.34 591 ARG A O 1
ATOM 4530 N N . CYS A 1 592 ? -8.558 -17.729 -6.715 1.00 47.06 592 CYS A N 1
ATOM 4531 C CA . CYS A 1 592 ? -8.197 -18.684 -7.768 1.00 47.06 592 CYS A CA 1
ATOM 4532 C C . CYS A 1 592 ? -6.869 -19.420 -7.492 1.00 47.06 592 CYS A C 1
ATOM 4534 O O . CYS A 1 592 ? -6.759 -20.621 -7.743 1.00 47.06 592 CYS A O 1
ATOM 4536 N N . LYS A 1 593 ? -5.855 -18.752 -6.919 1.00 47.22 593 LYS A N 1
ATOM 4537 C CA . LYS A 1 593 ? -4.580 -19.395 -6.534 1.00 47.22 593 LYS A CA 1
ATOM 4538 C C . LYS A 1 593 ? -4.706 -20.335 -5.337 1.00 47.22 593 LYS A C 1
ATOM 4540 O O . LYS A 1 593 ? -4.045 -21.371 -5.334 1.00 47.22 593 LYS A O 1
ATOM 4545 N N . ARG A 1 594 ? -5.532 -20.008 -4.338 1.00 48.78 594 ARG A N 1
ATOM 4546 C CA . ARG A 1 594 ? -5.801 -20.897 -3.195 1.00 48.78 594 ARG A CA 1
ATOM 4547 C C . ARG A 1 594 ? -6.539 -22.149 -3.664 1.00 48.78 594 ARG A C 1
ATOM 4549 O O . ARG A 1 594 ? -6.156 -23.247 -3.274 1.00 48.78 594 ARG A O 1
ATOM 4556 N N . LEU A 1 595 ? -7.480 -21.987 -4.598 1.00 51.25 595 LEU A N 1
ATOM 4557 C CA . LEU A 1 595 ? -8.127 -23.095 -5.302 1.00 51.25 595 LEU A CA 1
ATOM 4558 C C . LEU A 1 595 ? -7.106 -23.954 -6.066 1.00 51.25 595 LEU A C 1
ATOM 4560 O O . LEU A 1 595 ? -7.117 -25.173 -5.957 1.00 51.25 595 LEU A O 1
ATOM 4564 N N . ARG A 1 596 ? -6.157 -23.328 -6.775 1.00 50.56 596 ARG A N 1
ATOM 4565 C CA . ARG A 1 596 ? -5.081 -24.035 -7.490 1.00 50.56 596 ARG A CA 1
ATOM 4566 C C . ARG A 1 596 ? -4.143 -24.792 -6.544 1.00 50.56 596 ARG A C 1
ATOM 4568 O O . ARG A 1 596 ? -3.771 -25.919 -6.845 1.00 50.56 596 ARG A O 1
ATOM 4575 N N . GLY A 1 597 ? -3.775 -24.206 -5.404 1.00 52.06 597 GLY A N 1
ATOM 4576 C CA . GLY A 1 597 ? -2.959 -24.866 -4.377 1.00 52.06 597 GLY A CA 1
ATOM 4577 C C . GLY A 1 597 ? -3.679 -26.053 -3.734 1.00 52.06 597 GLY A C 1
ATOM 4578 O O . GLY A 1 597 ? -3.087 -27.115 -3.560 1.00 52.06 597 GLY A O 1
ATOM 4579 N N . PHE A 1 598 ? -4.977 -25.901 -3.475 1.00 58.16 598 PHE A N 1
ATOM 4580 C CA . PHE A 1 598 ? -5.843 -26.976 -3.000 1.00 58.16 598 PHE A CA 1
ATOM 4581 C C . PHE A 1 598 ? -5.954 -28.116 -4.027 1.00 58.16 598 PHE A C 1
ATOM 4583 O O . PHE A 1 598 ? -5.719 -29.273 -3.686 1.00 58.16 598 PHE A O 1
ATOM 4590 N N . LEU A 1 599 ? -6.177 -27.793 -5.306 1.00 56.81 599 LEU A N 1
ATOM 4591 C CA . LEU A 1 599 ? -6.208 -28.764 -6.407 1.00 56.81 599 LEU A CA 1
ATOM 4592 C C . LEU A 1 599 ? -4.870 -29.496 -6.590 1.00 56.81 599 LEU A C 1
ATOM 4594 O O . LEU A 1 599 ? -4.855 -30.697 -6.850 1.00 56.81 599 LEU A O 1
ATOM 4598 N N . VAL A 1 600 ? -3.737 -28.810 -6.418 1.00 65.31 600 VAL A N 1
ATOM 4599 C CA . VAL A 1 600 ? -2.402 -29.433 -6.464 1.00 65.31 600 VAL A CA 1
ATOM 4600 C C . VAL A 1 600 ? -2.183 -30.374 -5.276 1.00 65.31 600 VAL A C 1
ATOM 4602 O O . VAL A 1 600 ? -1.622 -31.454 -5.454 1.00 65.31 600 VAL A O 1
ATOM 4605 N N . SER A 1 601 ? -2.662 -30.008 -4.085 1.00 62.38 601 SER A N 1
ATOM 4606 C CA . SER A 1 601 ? -2.568 -30.854 -2.890 1.00 62.38 601 SER A CA 1
ATOM 4607 C C . SER A 1 601 ? -3.427 -32.120 -3.017 1.00 62.38 601 SER A C 1
ATOM 4609 O O . SER A 1 601 ? -2.968 -33.216 -2.701 1.00 62.38 601 SER A O 1
ATOM 4611 N N . ILE A 1 602 ? -4.632 -31.999 -3.588 1.00 67.50 602 ILE A N 1
ATOM 4612 C CA . ILE A 1 602 ? -5.479 -33.150 -3.937 1.00 67.50 602 ILE A CA 1
ATOM 4613 C C . ILE A 1 602 ? -4.798 -34.019 -4.998 1.00 67.50 602 ILE A C 1
ATOM 4615 O O . ILE A 1 602 ? -4.697 -35.233 -4.824 1.00 67.50 602 ILE A O 1
ATOM 4619 N N . ARG A 1 603 ? -4.260 -33.412 -6.065 1.00 72.56 603 ARG A N 1
ATOM 4620 C CA . ARG A 1 603 ? -3.535 -34.131 -7.123 1.00 72.56 603 ARG A CA 1
ATOM 4621 C C . ARG A 1 603 ? -2.384 -34.964 -6.558 1.00 72.56 603 ARG A C 1
ATOM 4623 O O . ARG A 1 603 ? -2.211 -36.098 -6.987 1.00 72.56 603 ARG A O 1
ATOM 4630 N N . ALA A 1 604 ? -1.628 -34.426 -5.602 1.00 67.94 604 ALA A N 1
ATOM 4631 C CA . ALA A 1 604 ? -0.500 -35.121 -4.984 1.00 67.94 604 ALA A CA 1
ATOM 4632 C C . ALA A 1 604 ? -0.918 -36.314 -4.102 1.00 67.94 604 ALA A C 1
ATOM 4634 O O . ALA A 1 604 ? -0.145 -37.257 -3.959 1.00 67.94 604 ALA A O 1
ATOM 4635 N N . ARG A 1 605 ? -2.130 -36.295 -3.530 1.00 73.69 605 ARG A N 1
ATOM 4636 C CA . ARG A 1 605 ? -2.676 -37.424 -2.752 1.00 73.69 605 ARG A CA 1
ATOM 4637 C C . ARG A 1 605 ? -3.280 -38.518 -3.635 1.00 73.69 605 ARG A C 1
ATOM 4639 O O . ARG A 1 605 ? -3.239 -39.685 -3.265 1.00 73.69 605 ARG A O 1
ATOM 4646 N N . VAL A 1 606 ? -3.851 -38.138 -4.779 1.00 74.88 606 VAL A N 1
ATOM 4647 C CA . VAL A 1 606 ? -4.670 -39.024 -5.624 1.00 74.88 606 VAL A CA 1
ATOM 4648 C C . VAL A 1 606 ? -3.867 -39.666 -6.767 1.00 74.88 606 VAL A C 1
ATOM 4650 O O . VAL A 1 606 ? -4.094 -40.830 -7.095 1.00 74.88 606 VAL A O 1
ATOM 4653 N N . LEU A 1 607 ? -2.895 -38.948 -7.343 1.00 79.44 607 LEU A N 1
ATOM 4654 C CA . LEU A 1 607 ? -2.052 -39.413 -8.451 1.00 79.44 607 LEU A CA 1
ATOM 4655 C C . LEU A 1 607 ? -0.595 -39.577 -8.012 1.00 79.44 607 LEU A C 1
ATOM 4657 O O . LEU A 1 607 ? -0.027 -38.709 -7.350 1.00 79.44 607 LEU A O 1
ATOM 4661 N N . LYS A 1 608 ? 0.058 -40.655 -8.456 1.00 81.00 608 LYS A N 1
ATOM 4662 C CA . LYS A 1 608 ? 1.490 -40.856 -8.210 1.00 81.00 608 LYS A CA 1
ATOM 4663 C C . LYS A 1 608 ? 2.313 -40.000 -9.189 1.00 81.00 608 LYS A C 1
ATOM 4665 O O . LYS A 1 608 ? 2.028 -40.007 -10.393 1.00 81.00 608 LYS A O 1
ATOM 4670 N N . PRO A 1 609 ? 3.370 -39.304 -8.725 1.00 79.25 609 PRO A N 1
ATOM 4671 C CA . PRO A 1 609 ? 4.206 -38.476 -9.592 1.00 79.25 609 PRO A CA 1
ATOM 4672 C C . PRO A 1 609 ? 4.880 -39.316 -10.686 1.00 79.25 609 PRO A C 1
ATOM 4674 O O . PRO A 1 609 ? 5.073 -40.529 -10.540 1.00 79.25 609 PRO A O 1
ATOM 4677 N N . ARG A 1 610 ? 5.194 -38.676 -11.816 1.00 79.19 610 ARG A N 1
ATOM 4678 C CA . ARG A 1 610 ? 5.882 -39.313 -12.947 1.00 79.19 610 ARG A CA 1
ATOM 4679 C C . ARG A 1 610 ? 7.342 -39.566 -12.582 1.00 79.19 610 ARG A C 1
ATOM 4681 O O . ARG A 1 610 ? 7.998 -38.658 -12.078 1.00 79.19 610 ARG A O 1
ATOM 4688 N N . LYS A 1 611 ? 7.835 -40.791 -12.799 1.00 82.75 611 LYS A N 1
ATOM 4689 C CA . LYS A 1 611 ? 9.254 -41.104 -12.578 1.00 82.75 611 LYS A CA 1
ATOM 4690 C C . LYS A 1 611 ? 10.094 -40.496 -13.707 1.00 82.75 611 LYS A C 1
ATOM 4692 O O . LYS A 1 611 ? 9.604 -40.350 -14.829 1.00 82.75 611 LYS A O 1
ATOM 4697 N N . ARG A 1 612 ? 11.343 -40.129 -13.406 1.00 64.69 612 ARG A N 1
ATOM 4698 C CA . ARG A 1 612 ? 12.317 -39.701 -14.422 1.00 64.69 612 ARG A CA 1
ATOM 4699 C C . ARG A 1 612 ? 12.482 -40.859 -15.423 1.00 64.69 612 ARG A C 1
ATOM 4701 O O . ARG A 1 612 ? 12.531 -42.009 -14.998 1.00 64.69 612 ARG A O 1
ATOM 4708 N N . ASP A 1 613 ? 12.414 -40.549 -16.717 1.00 76.75 613 ASP A N 1
ATOM 4709 C CA . ASP A 1 613 ? 12.525 -41.488 -17.854 1.00 76.75 613 ASP A CA 1
ATOM 4710 C C . ASP A 1 613 ? 11.333 -42.445 -18.101 1.00 76.75 613 ASP A C 1
ATOM 4712 O O . ASP A 1 613 ? 11.382 -43.330 -18.955 1.00 76.75 613 ASP A O 1
ATOM 4716 N N . GLU A 1 614 ? 10.195 -42.237 -17.429 1.00 83.81 614 GLU A N 1
ATOM 4717 C CA . GLU A 1 614 ? 8.953 -42.978 -17.696 1.00 83.81 614 GLU A CA 1
ATOM 4718 C C . GLU A 1 614 ? 8.161 -42.337 -18.853 1.00 83.81 614 GLU A C 1
ATOM 4720 O O . GLU A 1 614 ? 7.900 -41.128 -18.844 1.00 83.81 614 GLU A O 1
ATOM 4725 N N . SER A 1 615 ? 7.727 -43.125 -19.844 1.00 85.12 615 SER A N 1
ATOM 4726 C CA . SER A 1 615 ? 6.832 -42.651 -20.911 1.00 85.12 615 SER A CA 1
ATOM 4727 C C . SER A 1 615 ? 5.433 -42.336 -20.364 1.00 85.12 615 SER A C 1
ATOM 4729 O O . SER A 1 615 ? 4.996 -42.910 -19.366 1.00 85.12 615 SER A O 1
ATOM 4731 N N . PHE A 1 616 ? 4.703 -41.420 -21.011 1.00 83.31 616 PHE A N 1
ATOM 4732 C CA . PHE A 1 616 ? 3.362 -41.024 -20.555 1.00 83.31 616 PHE A CA 1
ATOM 4733 C C . PHE A 1 616 ? 2.408 -42.226 -20.440 1.00 83.31 616 PHE A C 1
ATOM 4735 O O . PHE A 1 616 ? 1.682 -42.343 -19.461 1.00 83.31 616 PHE A O 1
ATOM 4742 N N . ARG A 1 617 ? 2.489 -43.168 -21.384 1.00 84.56 617 ARG A N 1
ATOM 4743 C CA . ARG A 1 617 ? 1.723 -44.423 -21.388 1.00 84.56 617 ARG A CA 1
ATOM 4744 C C . ARG A 1 617 ? 1.982 -45.283 -20.150 1.00 84.56 617 ARG A C 1
ATOM 4746 O O . ARG A 1 617 ? 1.037 -45.636 -19.451 1.00 84.56 617 ARG A O 1
ATOM 4753 N N . ARG A 1 618 ? 3.255 -45.556 -19.838 1.00 85.19 618 ARG A N 1
ATOM 4754 C CA . ARG A 1 618 ? 3.638 -46.340 -18.649 1.00 85.19 618 ARG A CA 1
ATOM 4755 C C . ARG A 1 618 ? 3.205 -45.649 -17.356 1.00 85.19 618 ARG A C 1
ATOM 4757 O O . ARG A 1 618 ? 2.734 -46.308 -16.434 1.00 85.19 618 ARG A O 1
ATOM 4764 N N . TRP A 1 619 ? 3.282 -44.317 -17.324 1.00 87.06 619 TRP A N 1
ATOM 4765 C CA . TRP A 1 619 ? 2.781 -43.526 -16.203 1.00 87.06 619 TRP A CA 1
ATOM 4766 C C . TRP A 1 619 ? 1.264 -43.670 -16.015 1.00 87.06 619 TRP A C 1
ATOM 4768 O O . TRP A 1 619 ? 0.815 -43.826 -14.877 1.00 87.06 619 TRP A O 1
ATOM 4778 N N . VAL A 1 620 ? 0.476 -43.642 -17.097 1.00 86.81 620 VAL A N 1
ATOM 4779 C CA . VAL A 1 620 ? -0.980 -43.860 -17.038 1.00 86.81 620 VAL A CA 1
ATOM 4780 C C . VAL A 1 620 ? -1.292 -45.271 -16.537 1.00 86.81 620 VAL A C 1
ATOM 4782 O O . VAL A 1 620 ? -2.026 -45.390 -15.560 1.00 86.81 620 VAL A O 1
ATOM 4785 N N . GLY A 1 621 ? -0.675 -46.313 -17.107 1.00 85.88 621 GLY A N 1
ATOM 4786 C CA . GLY A 1 621 ? -0.892 -47.702 -16.672 1.00 85.88 621 GLY A CA 1
ATOM 4787 C C . GLY A 1 621 ? -0.566 -47.915 -15.195 1.00 85.88 621 GLY A C 1
ATOM 4788 O O . GLY A 1 621 ? -1.397 -48.383 -14.423 1.00 85.88 621 GLY A O 1
ATOM 4789 N N . ARG A 1 622 ? 0.587 -47.416 -14.738 1.00 85.50 622 ARG A N 1
ATOM 4790 C CA . ARG A 1 622 ? 0.972 -4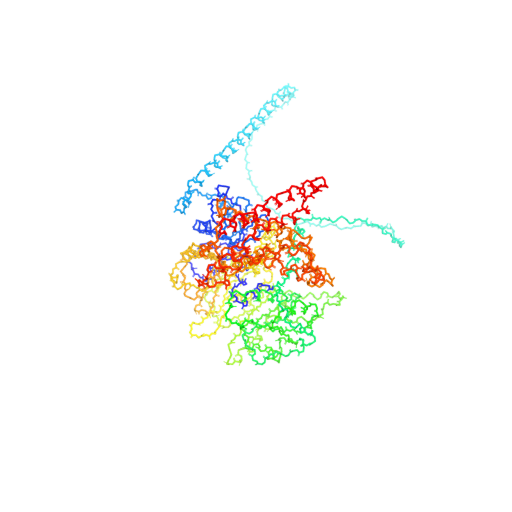7.498 -13.323 1.00 85.50 622 ARG A CA 1
ATOM 4791 C C . ARG A 1 622 ? 0.004 -46.772 -12.389 1.00 85.50 622 ARG A C 1
ATOM 4793 O O . ARG A 1 622 ? -0.165 -47.196 -11.243 1.00 85.50 622 ARG A O 1
ATOM 4800 N N . ASN A 1 623 ? -0.560 -45.641 -12.812 1.00 87.00 623 ASN A N 1
ATOM 4801 C CA . ASN A 1 623 ? -1.566 -44.955 -12.007 1.00 87.00 623 ASN A CA 1
ATOM 4802 C C . ASN A 1 623 ? -2.889 -45.715 -12.011 1.00 87.00 623 ASN A C 1
ATOM 4804 O O . ASN A 1 623 ? -3.516 -45.791 -10.960 1.00 87.00 623 ASN A O 1
ATOM 4808 N N . LEU A 1 624 ? -3.288 -46.317 -13.123 1.00 85.88 624 LEU A N 1
ATOM 4809 C CA . LEU A 1 624 ? -4.513 -47.103 -13.171 1.00 85.88 624 LEU A CA 1
ATOM 4810 C C . LEU A 1 624 ? -4.439 -48.334 -12.251 1.00 85.88 624 LEU A C 1
ATOM 4812 O O . LEU A 1 624 ? -5.377 -48.575 -11.505 1.00 85.88 624 LEU A O 1
ATOM 4816 N N . ASP A 1 625 ? -3.286 -49.008 -12.186 1.00 82.44 625 ASP A N 1
ATOM 4817 C CA . ASP A 1 625 ? -3.128 -50.219 -11.364 1.00 82.44 625 ASP A CA 1
ATOM 4818 C C . ASP A 1 625 ? -2.833 -49.941 -9.883 1.00 82.44 625 ASP A C 1
ATOM 4820 O O . ASP A 1 625 ? -3.201 -50.713 -9.001 1.00 82.44 625 ASP A O 1
ATOM 4824 N N . LYS A 1 626 ? -2.067 -48.878 -9.586 1.00 80.69 626 LYS A N 1
ATOM 4825 C CA . LYS A 1 626 ? -1.468 -48.678 -8.250 1.00 80.69 626 LYS A CA 1
ATOM 4826 C C . LYS A 1 626 ? -1.872 -47.379 -7.561 1.00 80.69 626 LYS A C 1
ATOM 4828 O O . LYS A 1 626 ? -1.318 -47.105 -6.491 1.00 80.69 626 LYS A O 1
ATOM 4833 N N . SER A 1 627 ? -2.704 -46.525 -8.158 1.00 85.69 627 SER A N 1
ATOM 4834 C CA . SER A 1 627 ? -3.140 -45.269 -7.524 1.00 85.69 627 SER A CA 1
ATOM 4835 C C . SER A 1 627 ? -4.527 -45.390 -6.897 1.00 85.69 627 SER A C 1
ATOM 4837 O O . SER A 1 627 ? -5.336 -46.223 -7.295 1.00 85.69 627 SER A O 1
ATOM 4839 N N . VAL A 1 628 ? -4.810 -44.507 -5.937 1.00 83.62 628 VAL A N 1
ATOM 4840 C CA . VAL A 1 628 ? -6.144 -44.376 -5.333 1.00 83.62 628 VAL A CA 1
ATOM 4841 C C . VAL A 1 628 ? -7.176 -43.947 -6.383 1.00 83.62 628 VAL A C 1
ATOM 4843 O O . VAL A 1 628 ? -8.333 -44.344 -6.296 1.00 83.62 628 VAL A O 1
ATOM 4846 N N . LEU A 1 629 ? -6.762 -43.184 -7.405 1.00 84.38 629 LEU A N 1
ATOM 4847 C CA . LEU A 1 629 ? -7.641 -42.800 -8.510 1.00 84.38 629 LEU A CA 1
ATOM 4848 C C . LEU A 1 629 ? -8.095 -44.004 -9.337 1.00 84.38 629 LEU A C 1
ATOM 4850 O O . LEU A 1 629 ? -9.271 -44.091 -9.660 1.00 84.38 629 LEU A O 1
ATOM 4854 N N . GLY A 1 630 ? -7.177 -44.916 -9.668 1.00 84.94 630 GLY A N 1
ATOM 4855 C CA . GLY A 1 630 ? -7.502 -46.128 -10.426 1.00 84.94 630 GLY A CA 1
ATOM 4856 C C . GLY A 1 630 ? -8.522 -46.990 -9.687 1.00 84.94 630 GLY A C 1
ATOM 4857 O O . GLY A 1 630 ? -9.569 -47.321 -10.232 1.00 84.94 630 GLY A O 1
ATOM 4858 N N . ALA A 1 631 ? -8.288 -47.191 -8.390 1.00 84.75 631 ALA A N 1
ATOM 4859 C CA . ALA A 1 631 ? -9.228 -47.852 -7.495 1.00 84.75 631 ALA A CA 1
ATOM 4860 C C . ALA A 1 631 ? -10.613 -47.167 -7.452 1.00 84.75 631 ALA A C 1
ATOM 4862 O O . ALA A 1 631 ? -11.646 -47.831 -7.520 1.00 84.75 631 ALA A O 1
ATOM 4863 N N . ALA A 1 632 ? -10.657 -45.835 -7.360 1.00 86.94 632 ALA A N 1
ATOM 4864 C CA . ALA A 1 632 ? -11.918 -45.093 -7.372 1.00 86.94 632 ALA A CA 1
ATOM 4865 C C . ALA A 1 632 ? -12.665 -45.230 -8.711 1.00 86.94 632 ALA A C 1
ATOM 4867 O O . ALA A 1 632 ? -13.890 -45.347 -8.712 1.00 86.94 632 ALA A O 1
ATOM 4868 N N . ILE A 1 633 ? -11.939 -45.252 -9.835 1.00 88.81 633 ILE A N 1
ATOM 4869 C CA . ILE A 1 633 ? -12.510 -45.501 -11.164 1.00 88.81 633 ILE A CA 1
ATOM 4870 C C . ILE A 1 633 ? -13.108 -46.911 -11.219 1.00 88.81 633 ILE A C 1
ATOM 4872 O O . ILE A 1 633 ? -14.249 -47.044 -11.643 1.00 88.81 633 ILE A O 1
ATOM 4876 N N . ASP A 1 634 ? -12.416 -47.945 -10.732 1.00 87.81 634 ASP A N 1
ATOM 4877 C CA . ASP A 1 634 ? -12.942 -49.320 -10.721 1.00 87.81 634 ASP A CA 1
ATOM 4878 C C . ASP A 1 634 ? -14.247 -49.453 -9.920 1.00 87.81 634 ASP A C 1
ATOM 4880 O O . ASP A 1 634 ? -15.207 -50.062 -10.397 1.00 87.81 634 ASP A O 1
ATOM 4884 N N . ILE A 1 635 ? -14.319 -48.832 -8.737 1.00 89.25 635 ILE A N 1
ATOM 4885 C CA . ILE A 1 635 ? -15.543 -48.802 -7.918 1.00 89.25 635 ILE A CA 1
ATOM 4886 C C . ILE A 1 635 ? -16.667 -48.074 -8.657 1.00 89.25 635 ILE A C 1
ATOM 4888 O O . ILE A 1 635 ? -17.791 -48.571 -8.718 1.00 89.25 635 ILE A O 1
ATOM 4892 N N . PHE A 1 636 ? -16.370 -46.915 -9.244 1.00 90.94 636 PHE A N 1
ATOM 4893 C CA . PHE A 1 636 ? -17.353 -46.135 -9.990 1.00 90.94 636 PHE A CA 1
ATOM 4894 C C . PHE A 1 636 ? -17.913 -46.912 -11.190 1.00 90.94 636 PHE A C 1
ATOM 4896 O O . PHE A 1 636 ? -19.127 -46.947 -11.389 1.00 90.94 636 PHE A O 1
ATOM 4903 N N . GLN A 1 637 ? -17.050 -47.605 -11.938 1.00 89.88 637 GLN A N 1
ATOM 4904 C CA . GLN A 1 637 ? -17.462 -48.444 -13.063 1.00 89.88 637 GLN A CA 1
ATOM 4905 C C . GLN A 1 637 ? -18.334 -49.624 -12.614 1.00 89.88 637 GLN A C 1
ATOM 4907 O O . GLN A 1 637 ? -19.333 -49.928 -13.266 1.00 89.88 637 GLN A O 1
ATOM 4912 N N . ALA A 1 638 ? -18.015 -50.258 -11.482 1.00 88.81 638 ALA A N 1
ATOM 4913 C CA . ALA A 1 638 ? -18.824 -51.344 -10.931 1.00 88.81 638 ALA A CA 1
ATOM 4914 C C . ALA A 1 638 ? -20.228 -50.871 -10.507 1.00 88.81 638 ALA A C 1
ATOM 4916 O O . ALA A 1 638 ? -21.217 -51.547 -10.790 1.00 88.81 638 ALA A O 1
ATOM 4917 N N . VAL A 1 639 ? -20.336 -49.687 -9.891 1.00 91.12 639 VAL A N 1
ATOM 4918 C CA . VAL A 1 639 ? -21.629 -49.091 -9.507 1.00 91.12 639 VAL A CA 1
ATOM 4919 C C . VAL A 1 639 ? -22.478 -48.771 -10.738 1.00 91.12 639 VAL A C 1
ATOM 4921 O O . VAL A 1 639 ? -23.658 -49.114 -10.772 1.00 91.12 639 VAL A O 1
ATOM 4924 N N . LEU A 1 640 ? -21.891 -48.170 -11.777 1.00 91.12 640 LEU A N 1
ATOM 4925 C CA . LEU A 1 640 ? -22.606 -47.922 -13.032 1.00 91.12 640 LEU A CA 1
ATOM 4926 C C . LEU A 1 640 ? -23.043 -49.229 -13.709 1.00 91.12 640 LEU A C 1
ATOM 4928 O O . LEU A 1 640 ? -24.167 -49.315 -14.204 1.00 91.12 640 LEU A O 1
ATOM 4932 N N . GLY A 1 641 ? -22.191 -50.258 -13.698 1.00 90.25 641 GLY A N 1
ATOM 4933 C CA . GLY A 1 641 ? -22.523 -51.587 -14.218 1.00 90.25 641 GLY A CA 1
ATOM 4934 C C . GLY A 1 641 ? -23.704 -52.230 -13.484 1.00 90.25 641 GLY A C 1
ATOM 4935 O O . GLY A 1 641 ? -24.591 -52.805 -14.120 1.00 90.25 641 GLY A O 1
ATOM 4936 N N . TRP A 1 642 ? -23.767 -52.067 -12.160 1.00 90.00 642 TRP A N 1
ATOM 4937 C CA . TRP A 1 642 ? -24.899 -52.510 -11.346 1.00 90.00 642 TRP A CA 1
ATOM 4938 C C . TRP A 1 642 ? -26.194 -51.783 -11.706 1.00 90.00 642 TRP A C 1
ATOM 4940 O O . TRP A 1 642 ? -27.216 -52.432 -11.905 1.00 90.00 642 TRP A O 1
ATOM 4950 N N . ILE A 1 643 ? -26.144 -50.455 -11.854 1.00 91.44 643 ILE A N 1
ATOM 4951 C CA . ILE A 1 643 ? -27.306 -49.640 -12.239 1.00 91.44 643 ILE A CA 1
ATOM 4952 C C . ILE A 1 643 ? -27.849 -50.094 -13.596 1.00 91.44 643 ILE A C 1
ATOM 4954 O O . ILE A 1 643 ? -29.048 -50.315 -13.735 1.00 91.44 643 ILE A O 1
ATOM 4958 N N . VAL A 1 644 ? -26.976 -50.290 -14.586 1.00 91.06 644 VAL A N 1
ATOM 4959 C CA . VAL A 1 644 ? -27.367 -50.767 -15.923 1.00 91.06 644 VAL A CA 1
ATOM 4960 C C . VAL A 1 644 ? -28.024 -52.145 -15.863 1.00 91.06 644 VAL A C 1
ATOM 4962 O O . VAL A 1 644 ? -29.048 -52.364 -16.510 1.00 91.06 644 VAL A O 1
ATOM 4965 N N . THR A 1 645 ? -27.453 -53.058 -15.077 1.00 89.75 645 THR A N 1
ATOM 4966 C CA . THR A 1 645 ? -27.999 -54.408 -14.888 1.00 89.75 645 THR A CA 1
ATOM 4967 C C . THR A 1 645 ? -29.364 -54.348 -14.198 1.00 89.75 645 THR A C 1
ATOM 4969 O O . THR A 1 645 ? -30.315 -54.970 -14.659 1.00 89.75 645 THR A O 1
ATOM 4972 N N . GLY A 1 646 ? -29.499 -53.532 -13.148 1.00 89.25 646 GLY A N 1
ATOM 4973 C CA . GLY A 1 646 ? -30.754 -53.331 -12.426 1.00 89.25 646 GLY A CA 1
ATOM 4974 C C . GLY A 1 646 ? -31.856 -52.733 -13.300 1.00 89.25 646 GLY A C 1
ATOM 4975 O O . GLY A 1 646 ? -32.976 -53.234 -13.287 1.00 89.25 646 GLY A O 1
ATOM 4976 N N . LEU A 1 647 ? -31.540 -51.718 -14.114 1.00 89.19 647 LEU A N 1
ATOM 4977 C CA . LEU A 1 647 ? -32.491 -51.122 -15.060 1.00 89.19 647 LEU A CA 1
ATOM 4978 C C . LEU A 1 647 ? -33.002 -52.150 -16.080 1.00 89.19 647 LEU A C 1
ATOM 4980 O O . LEU A 1 647 ? -34.198 -52.177 -16.371 1.00 89.19 647 LEU A O 1
ATOM 4984 N N . TYR A 1 648 ? -32.123 -53.024 -16.580 1.00 88.00 648 TYR A N 1
ATOM 4985 C CA . TYR A 1 648 ? -32.524 -54.117 -17.465 1.00 88.00 648 TYR A CA 1
ATOM 4986 C C . TYR A 1 648 ? -33.453 -55.114 -16.759 1.00 88.00 648 TYR A C 1
ATOM 4988 O O . TYR A 1 648 ? -34.503 -55.455 -17.308 1.00 88.00 648 TYR A O 1
ATOM 4996 N N . CYS A 1 649 ? -33.098 -55.552 -15.546 1.00 86.69 649 CYS A N 1
ATOM 4997 C CA . CYS A 1 649 ? -33.903 -56.503 -14.779 1.00 86.69 649 CYS A CA 1
ATOM 4998 C C . CYS A 1 649 ? -35.287 -55.941 -14.440 1.00 86.69 649 CYS A C 1
ATOM 5000 O O . CYS A 1 649 ? -36.267 -56.667 -14.532 1.00 86.69 649 CYS A O 1
ATOM 5002 N N . VAL A 1 650 ? -35.387 -54.654 -14.088 1.00 88.31 650 VAL A N 1
ATOM 5003 C CA . VAL A 1 650 ? -36.674 -54.002 -13.792 1.00 88.31 650 VAL A CA 1
ATOM 5004 C C . VAL A 1 650 ? -37.577 -53.981 -15.023 1.00 88.31 650 VAL A C 1
ATOM 5006 O O . VAL A 1 650 ? -38.764 -54.282 -14.905 1.00 88.31 650 VAL A O 1
ATOM 5009 N N . LYS A 1 651 ? -37.027 -53.662 -16.202 1.00 85.62 651 LYS A N 1
ATOM 5010 C CA . LYS A 1 651 ? -37.798 -53.656 -17.452 1.00 85.62 651 LYS A CA 1
ATOM 5011 C C . LYS A 1 651 ? -38.279 -55.061 -17.840 1.00 85.62 651 LYS A C 1
ATOM 5013 O O . LYS A 1 651 ? -39.421 -55.207 -18.254 1.00 85.62 651 LYS A O 1
ATOM 5018 N N . ASN A 1 652 ? -37.442 -56.082 -17.658 1.00 84.88 652 ASN A N 1
ATOM 5019 C CA . ASN A 1 652 ? -37.706 -57.456 -18.109 1.00 84.88 652 ASN A CA 1
ATOM 5020 C C . ASN A 1 652 ? -38.118 -58.413 -16.973 1.00 84.88 652 ASN A C 1
ATOM 5022 O O . ASN A 1 652 ? -37.933 -59.621 -17.086 1.00 84.88 652 ASN A O 1
ATOM 5026 N N . TRP A 1 653 ? -38.642 -57.900 -15.853 1.00 82.94 653 TRP A N 1
ATOM 5027 C CA . TRP A 1 653 ? -38.953 -58.737 -14.684 1.00 82.94 653 TRP A CA 1
ATOM 5028 C C . TRP A 1 653 ? -40.141 -59.683 -14.910 1.00 82.94 653 TRP A C 1
ATOM 5030 O O . TRP A 1 653 ? -40.153 -60.789 -14.382 1.00 82.94 653 TRP A O 1
ATOM 5040 N N . ARG A 1 654 ? -41.169 -59.232 -15.646 1.00 80.62 654 ARG A N 1
ATOM 5041 C CA . ARG A 1 654 ? -42.426 -59.983 -15.842 1.00 80.62 654 ARG A CA 1
ATOM 5042 C C . ARG A 1 654 ? -42.497 -60.710 -17.181 1.00 80.62 654 ARG A C 1
ATOM 5044 O O . ARG A 1 654 ? -42.963 -61.838 -17.224 1.00 80.62 654 ARG A O 1
ATOM 5051 N N . SER A 1 655 ? -42.068 -60.053 -18.251 1.00 77.25 655 SER A N 1
ATOM 5052 C CA . SER A 1 655 ? -42.050 -60.579 -19.615 1.00 77.25 655 SER A CA 1
ATOM 5053 C C . SER A 1 655 ? -40.902 -59.922 -20.375 1.00 77.25 655 SER A C 1
ATOM 5055 O O . SER A 1 655 ? -40.528 -58.788 -20.059 1.00 77.25 655 SER A O 1
ATOM 5057 N N . TRP A 1 656 ? -40.344 -60.614 -21.368 1.00 80.44 656 TRP A N 1
ATOM 5058 C CA . TRP A 1 656 ? -39.280 -60.051 -22.196 1.00 80.44 656 TRP A CA 1
ATOM 5059 C C . TRP A 1 656 ? -39.834 -58.935 -23.088 1.00 80.44 656 TRP A C 1
ATOM 5061 O O . TRP A 1 656 ? -40.652 -59.186 -23.971 1.00 80.44 656 TRP A O 1
ATOM 5071 N N . ASP A 1 657 ? -39.411 -57.694 -22.835 1.00 79.12 657 ASP A N 1
ATOM 5072 C CA . ASP A 1 657 ? -39.888 -56.513 -23.556 1.00 79.12 657 ASP A CA 1
ATOM 5073 C C . ASP A 1 657 ? -38.818 -56.006 -24.535 1.00 79.12 657 ASP A C 1
ATOM 5075 O O . ASP A 1 657 ? -37.828 -55.364 -24.159 1.00 79.12 657 ASP A O 1
ATOM 5079 N N . ASN A 1 658 ? -39.044 -56.269 -25.824 1.00 74.81 658 ASN A N 1
ATOM 5080 C CA . ASN A 1 658 ? -38.185 -55.833 -26.924 1.00 74.81 658 ASN A CA 1
ATOM 5081 C C . ASN A 1 658 ? -38.487 -54.400 -27.410 1.00 74.81 658 ASN A C 1
ATOM 5083 O O . ASN A 1 658 ? -37.859 -53.933 -28.367 1.00 74.81 658 ASN A O 1
ATOM 5087 N N . SER A 1 659 ? -39.386 -53.666 -26.741 1.00 79.06 659 SER A N 1
ATOM 5088 C CA . SER A 1 659 ? -39.681 -52.272 -27.065 1.00 79.06 659 SER A CA 1
ATOM 5089 C C . SER A 1 659 ? -38.445 -51.375 -26.929 1.00 79.06 659 SER A C 1
ATOM 5091 O O . SER A 1 659 ? -37.523 -51.609 -26.129 1.00 79.06 659 SER A O 1
ATOM 5093 N N . LEU A 1 660 ? -38.406 -50.315 -27.737 1.00 78.56 660 LEU A N 1
ATOM 5094 C CA . LEU A 1 660 ? -37.370 -49.293 -27.632 1.00 78.56 660 LEU A CA 1
ATOM 5095 C C . LEU A 1 660 ? -37.545 -48.491 -26.337 1.00 78.56 660 LEU A C 1
ATOM 5097 O O . LEU A 1 660 ? -38.664 -48.153 -25.958 1.00 78.56 660 LEU A O 1
ATOM 5101 N N . ASP A 1 661 ? -36.438 -48.143 -25.680 1.00 83.19 661 ASP A N 1
ATOM 5102 C CA . ASP A 1 661 ? -36.495 -47.401 -24.421 1.00 83.19 661 ASP A CA 1
ATOM 5103 C C . ASP A 1 661 ? -37.004 -45.965 -24.664 1.00 83.19 661 ASP A C 1
ATOM 5105 O O . ASP A 1 661 ? -36.944 -45.444 -25.783 1.00 83.19 661 ASP A O 1
ATOM 5109 N N . GLY A 1 662 ? -37.518 -45.289 -23.633 1.00 84.19 662 GLY A N 1
ATOM 5110 C CA . GLY A 1 662 ? -37.876 -43.869 -23.743 1.00 84.19 662 GLY A CA 1
ATOM 5111 C C . GLY A 1 662 ? -36.651 -43.003 -24.097 1.00 84.19 662 GLY A C 1
ATOM 5112 O O . GLY A 1 662 ? -35.528 -43.371 -23.746 1.00 84.19 662 GLY A O 1
ATOM 5113 N N . PRO A 1 663 ? -36.818 -41.833 -24.743 1.00 83.00 663 PRO A N 1
ATOM 5114 C CA . PRO A 1 663 ? -35.696 -41.020 -25.232 1.00 83.00 663 PRO A CA 1
ATOM 5115 C C . PRO A 1 663 ? -34.719 -40.611 -24.120 1.00 83.00 663 PRO A C 1
ATOM 5117 O O . PRO A 1 663 ? -33.507 -40.609 -24.322 1.00 83.00 663 PRO A O 1
ATOM 5120 N N . PHE A 1 664 ? -35.238 -40.337 -22.920 1.00 87.38 664 PHE A N 1
ATOM 5121 C CA . PHE A 1 664 ? -34.421 -40.058 -21.742 1.00 87.38 664 PHE A CA 1
ATOM 5122 C C . PHE A 1 664 ? -33.578 -41.271 -21.323 1.00 87.38 664 PHE A C 1
ATOM 5124 O O . PHE A 1 664 ? -32.375 -41.144 -21.112 1.00 87.38 664 PHE A O 1
ATOM 5131 N N . LEU A 1 665 ? -34.184 -42.459 -21.253 1.00 86.88 665 LEU A N 1
ATOM 5132 C CA . LEU A 1 665 ? -33.496 -43.680 -20.839 1.00 86.88 665 LEU A CA 1
ATOM 5133 C C . LEU A 1 665 ? -32.438 -44.110 -21.871 1.00 86.88 665 LEU A C 1
ATOM 5135 O O . LEU A 1 665 ? -31.341 -44.507 -21.484 1.00 86.88 665 LEU A O 1
ATOM 5139 N N . ARG A 1 666 ? -32.702 -43.91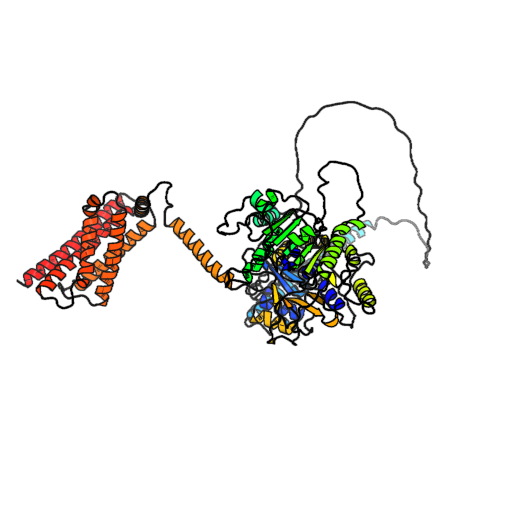6 -23.174 1.00 87.00 666 ARG A N 1
ATOM 5140 C CA . ARG A 1 666 ? -31.694 -44.088 -24.239 1.00 87.00 666 ARG A CA 1
ATOM 5141 C C . ARG A 1 666 ? -30.493 -43.166 -24.043 1.00 87.00 666 ARG A C 1
ATOM 5143 O O . ARG A 1 666 ? -29.356 -43.620 -24.135 1.00 87.00 666 ARG A O 1
ATOM 5150 N N . ALA A 1 667 ? -30.732 -41.888 -23.741 1.00 87.31 667 ALA A N 1
ATOM 5151 C CA . ALA A 1 667 ? -29.659 -40.927 -23.494 1.00 87.31 667 ALA A CA 1
ATOM 5152 C C . ALA A 1 667 ? -28.836 -41.294 -22.245 1.00 87.31 667 ALA A C 1
ATOM 5154 O O . ALA A 1 667 ? -27.612 -41.179 -22.261 1.00 87.31 667 ALA A O 1
ATOM 5155 N N . VAL A 1 668 ? -29.488 -41.791 -21.188 1.00 90.06 668 VAL A N 1
ATOM 5156 C CA . VAL A 1 668 ? -28.816 -42.293 -19.978 1.00 90.06 668 VAL A CA 1
ATOM 5157 C C . VAL A 1 668 ? -27.944 -43.511 -20.297 1.00 90.06 668 VAL A C 1
ATOM 5159 O O . VAL A 1 668 ? -26.769 -43.520 -19.930 1.00 90.06 668 VAL A O 1
ATOM 5162 N N . HIS A 1 669 ? -28.467 -44.503 -21.027 1.00 89.81 669 HIS A N 1
ATOM 5163 C CA . HIS A 1 669 ? -27.688 -45.670 -21.458 1.00 89.81 669 HIS A CA 1
ATOM 5164 C C . HIS A 1 669 ? -26.488 -45.271 -22.320 1.00 89.81 669 HIS A C 1
ATOM 5166 O O . HIS A 1 669 ? -25.377 -45.734 -22.067 1.00 89.81 669 HIS A O 1
ATOM 5172 N N . ALA A 1 670 ? -26.673 -44.347 -23.262 1.00 89.88 670 ALA A N 1
ATOM 5173 C CA . ALA A 1 670 ? -25.599 -43.819 -24.093 1.00 89.88 670 ALA A CA 1
ATOM 5174 C C . ALA A 1 670 ? -24.523 -43.073 -23.290 1.00 89.88 670 ALA A C 1
ATOM 5176 O O . ALA A 1 670 ? -23.329 -43.271 -23.520 1.00 89.88 670 ALA A O 1
ATOM 5177 N N . ALA A 1 671 ? -24.925 -42.233 -22.331 1.00 91.81 671 ALA A N 1
ATOM 5178 C CA . ALA A 1 671 ? -23.999 -41.493 -21.478 1.00 91.81 671 ALA A CA 1
ATOM 5179 C C . ALA A 1 671 ? -23.157 -42.444 -20.615 1.00 91.81 671 ALA A C 1
ATOM 5181 O O . ALA A 1 671 ? -21.934 -42.309 -20.550 1.00 91.81 671 ALA A O 1
ATOM 5182 N N . ILE A 1 672 ? -23.797 -43.451 -20.012 1.00 91.25 672 ILE A N 1
ATOM 5183 C CA . ILE A 1 672 ? -23.111 -44.494 -19.242 1.00 91.25 672 ILE A CA 1
ATOM 5184 C C . ILE A 1 672 ? -22.204 -45.336 -20.161 1.00 91.25 672 ILE A C 1
ATOM 5186 O O . ILE A 1 672 ? -21.051 -45.600 -19.822 1.00 91.25 672 ILE A O 1
ATOM 5190 N N . GLY A 1 673 ? -22.674 -45.688 -21.361 1.00 90.94 673 GLY A N 1
ATOM 5191 C CA . GLY A 1 673 ? -21.884 -46.364 -22.392 1.00 90.94 673 GLY A CA 1
ATOM 5192 C C . GLY A 1 673 ? -20.628 -45.583 -22.787 1.00 90.94 673 GLY A C 1
ATOM 5193 O O . GLY A 1 673 ? -19.556 -46.172 -22.925 1.00 90.94 673 GLY A O 1
ATOM 5194 N N . GLY A 1 674 ? -20.726 -44.255 -22.897 1.00 93.38 674 GLY A N 1
ATOM 5195 C CA . GLY A 1 674 ? -19.590 -43.367 -23.156 1.00 93.38 674 GLY A CA 1
ATOM 5196 C C . GLY A 1 674 ? -18.539 -43.412 -22.045 1.00 93.38 674 GLY A C 1
ATOM 5197 O O . GLY A 1 674 ? -17.342 -43.474 -22.327 1.00 93.38 674 GLY A O 1
ATOM 5198 N N . VAL A 1 675 ? -18.975 -43.463 -20.784 1.00 93.06 675 VAL A N 1
ATOM 5199 C CA . VAL A 1 675 ? -18.083 -43.618 -19.623 1.00 93.06 675 VAL A CA 1
ATOM 5200 C C . VAL A 1 675 ? -17.361 -44.972 -19.646 1.00 93.06 675 VAL A C 1
ATOM 5202 O O . VAL A 1 675 ? -16.158 -45.022 -19.371 1.00 93.06 675 VAL A O 1
ATOM 5205 N N . PHE A 1 676 ? -18.049 -46.056 -20.020 1.00 91.56 676 PHE A N 1
ATOM 5206 C CA . PHE A 1 676 ? -17.424 -47.375 -20.175 1.00 91.56 676 PHE A CA 1
ATOM 5207 C C . PHE A 1 676 ? -16.415 -47.408 -21.324 1.00 91.56 676 PHE A C 1
ATOM 5209 O O . PHE A 1 676 ? -15.304 -47.914 -21.161 1.00 91.56 676 PHE A O 1
ATOM 5216 N N . LEU A 1 677 ? -16.777 -46.841 -22.477 1.00 92.44 677 LEU A N 1
ATOM 5217 C CA . LEU A 1 677 ? -15.908 -46.788 -23.650 1.00 92.44 677 LEU A CA 1
ATOM 5218 C C . LEU A 1 677 ? -14.629 -45.992 -23.367 1.00 92.44 677 LEU A C 1
ATOM 5220 O O . LEU A 1 677 ? -13.546 -46.375 -23.814 1.00 92.44 677 LEU A O 1
ATOM 5224 N N . PHE A 1 678 ? -14.734 -44.908 -22.596 1.00 93.25 678 PHE A N 1
ATOM 5225 C CA . PHE A 1 678 ? -13.584 -44.109 -22.191 1.00 93.25 678 PHE A CA 1
ATOM 5226 C C . PHE A 1 678 ? -12.623 -44.891 -21.280 1.00 93.25 678 PHE A C 1
ATOM 5228 O O . PHE A 1 678 ? -11.419 -44.886 -21.537 1.00 93.25 678 PHE A O 1
ATOM 5235 N N . ASP A 1 679 ? -13.125 -45.615 -20.271 1.00 90.81 679 ASP A N 1
ATOM 5236 C CA . ASP A 1 679 ? -12.285 -46.479 -19.420 1.00 90.81 679 ASP A CA 1
ATOM 5237 C C . ASP A 1 679 ? -11.617 -47.602 -20.226 1.00 90.81 679 ASP A C 1
ATOM 5239 O O . ASP A 1 679 ? -10.408 -47.813 -20.098 1.00 90.81 679 ASP A O 1
ATOM 5243 N N . TYR A 1 680 ? -12.364 -48.260 -21.118 1.00 90.38 680 TYR A N 1
ATOM 5244 C CA . TYR A 1 680 ? -11.815 -49.285 -22.008 1.00 90.38 680 TYR A CA 1
ATOM 5245 C C . TYR A 1 680 ? -10.704 -48.721 -22.906 1.00 90.38 680 TYR A C 1
ATOM 5247 O O . TYR A 1 680 ? -9.628 -49.309 -23.021 1.00 90.38 680 TYR A O 1
ATOM 5255 N N . SER A 1 681 ? -10.916 -47.533 -23.478 1.00 91.44 681 SER A N 1
ATOM 5256 C CA . SER A 1 681 ? -9.932 -46.852 -24.330 1.00 91.44 681 SER A CA 1
ATOM 5257 C C . SER A 1 681 ? -8.674 -46.451 -23.555 1.00 91.44 681 SER A C 1
ATOM 5259 O O . SER A 1 681 ? -7.559 -46.611 -24.056 1.00 91.44 681 SER A O 1
ATOM 5261 N N . LEU A 1 682 ? -8.826 -45.969 -22.316 1.00 89.56 682 LEU A N 1
ATOM 5262 C CA . LEU A 1 682 ? -7.697 -45.649 -21.440 1.00 89.56 682 LEU A CA 1
ATOM 5263 C C . LEU A 1 682 ? -6.867 -46.893 -21.101 1.00 89.56 682 LEU A C 1
ATOM 5265 O O . LEU A 1 682 ? -5.636 -46.825 -21.135 1.00 89.56 682 LEU A O 1
ATOM 5269 N N . ARG A 1 683 ? -7.513 -48.031 -20.821 1.00 88.00 683 ARG A N 1
ATOM 5270 C CA . ARG A 1 683 ? -6.827 -49.307 -20.550 1.00 88.00 683 ARG A CA 1
ATOM 5271 C C . ARG A 1 683 ? -6.152 -49.880 -21.786 1.00 88.00 683 ARG A C 1
ATOM 5273 O O . ARG A 1 683 ? -5.010 -50.323 -21.694 1.00 88.00 683 ARG A O 1
ATOM 5280 N N . LEU A 1 684 ? -6.798 -49.794 -22.945 1.00 89.56 684 LEU A N 1
ATOM 5281 C CA . LEU A 1 684 ? -6.210 -50.196 -24.221 1.00 89.56 684 LEU A CA 1
ATOM 5282 C C . LEU A 1 684 ? -4.981 -49.341 -24.572 1.00 89.56 684 LEU A C 1
ATOM 5284 O O . LEU A 1 684 ? -3.977 -49.859 -25.061 1.00 89.56 684 LEU A O 1
ATOM 5288 N N . PHE A 1 685 ? -5.027 -48.035 -24.283 1.00 89.00 685 PHE A N 1
ATOM 5289 C CA . PHE A 1 685 ? -3.875 -47.148 -24.440 1.00 89.00 685 PHE A CA 1
ATOM 5290 C C . PHE A 1 685 ? -2.740 -47.509 -23.470 1.00 89.00 685 PHE A C 1
ATOM 5292 O O . PHE A 1 685 ? -1.572 -47.509 -23.868 1.00 89.00 685 PHE A O 1
ATOM 5299 N N . ALA A 1 686 ? -3.077 -47.824 -22.217 1.00 87.50 686 ALA A N 1
ATOM 5300 C CA . ALA A 1 686 ? -2.126 -48.123 -21.152 1.00 87.50 686 ALA A CA 1
ATOM 5301 C C . ALA A 1 686 ? -1.472 -49.514 -21.248 1.00 87.50 686 ALA A C 1
ATOM 5303 O O . ALA A 1 686 ? -0.312 -49.636 -20.861 1.00 87.50 686 ALA A O 1
ATOM 5304 N N . SER A 1 687 ? -2.175 -50.530 -21.763 1.00 86.06 687 SER A N 1
ATOM 5305 C CA . SER A 1 687 ? -1.668 -51.906 -21.903 1.00 86.06 687 SER A CA 1
ATOM 5306 C C . SER A 1 687 ? -0.416 -51.948 -22.768 1.00 86.06 687 SER A C 1
ATOM 5308 O O . SER A 1 687 ? -0.415 -51.291 -23.802 1.00 86.06 687 SER A O 1
ATOM 5310 N N . ASP A 1 688 ? 0.611 -52.728 -22.408 1.00 81.44 688 ASP A N 1
ATOM 5311 C CA . ASP A 1 688 ? 1.861 -52.863 -23.174 1.00 81.44 688 ASP A CA 1
ATOM 5312 C C . ASP A 1 688 ? 1.655 -53.549 -24.537 1.00 81.44 688 ASP A C 1
ATOM 5314 O O . ASP A 1 688 ? 2.225 -53.093 -25.534 1.00 81.44 688 ASP A O 1
ATOM 5318 N N . ASN A 1 689 ? 0.769 -54.551 -24.605 1.00 85.06 689 ASN A N 1
ATOM 5319 C CA . ASN A 1 689 ? 0.453 -55.309 -25.817 1.00 85.06 689 ASN A CA 1
ATOM 5320 C C . ASN A 1 689 ? -1.052 -55.218 -26.128 1.00 85.06 689 ASN A C 1
ATOM 5322 O O . ASN A 1 689 ? -1.886 -55.749 -25.393 1.00 85.06 689 ASN A O 1
ATOM 5326 N N . ARG A 1 690 ? -1.412 -54.502 -27.201 1.00 85.06 690 ARG A N 1
ATOM 5327 C CA . ARG A 1 690 ? -2.815 -54.150 -27.503 1.00 85.06 690 ARG A CA 1
ATOM 5328 C C . ARG A 1 690 ? -3.628 -55.347 -27.977 1.00 85.06 690 ARG A C 1
ATOM 5330 O O . ARG A 1 690 ? -4.744 -55.534 -27.515 1.00 85.06 690 ARG A O 1
ATOM 5337 N N . GLU A 1 691 ? -3.047 -56.174 -28.838 1.00 83.75 691 GLU A N 1
ATOM 5338 C CA . GLU A 1 691 ? -3.707 -57.370 -29.374 1.00 83.75 691 GLU A CA 1
ATOM 5339 C C . GLU A 1 691 ? -3.999 -58.381 -28.264 1.00 83.75 691 GLU A C 1
ATOM 5341 O O . GLU A 1 691 ? -5.128 -58.841 -28.111 1.00 83.75 691 GLU A O 1
ATOM 5346 N N . SER A 1 692 ? -3.013 -58.619 -27.394 1.00 86.00 692 SER A N 1
ATOM 5347 C CA . SER A 1 692 ? -3.196 -59.475 -26.220 1.00 86.00 692 SER A CA 1
ATOM 5348 C C . SER A 1 692 ? -4.209 -58.909 -25.223 1.00 86.00 692 SER A C 1
ATOM 5350 O O . SER A 1 692 ? -4.828 -59.686 -24.503 1.00 86.00 692 SER A O 1
ATOM 5352 N N . TYR A 1 693 ? -4.372 -57.583 -25.148 1.00 85.62 693 TYR A N 1
ATOM 5353 C CA . TYR A 1 693 ? -5.359 -56.966 -24.264 1.00 85.62 693 TYR A CA 1
ATOM 5354 C C . TYR A 1 693 ? -6.777 -57.132 -24.797 1.00 85.62 693 TYR A C 1
ATOM 5356 O O . TYR A 1 693 ? -7.655 -57.500 -24.030 1.00 85.62 693 TYR A O 1
ATOM 5364 N N . VAL A 1 694 ? -7.005 -56.909 -26.094 1.00 87.75 694 VAL A N 1
ATOM 5365 C CA . VAL A 1 694 ? -8.337 -57.074 -26.703 1.00 87.75 694 VAL A CA 1
ATOM 5366 C C . VAL A 1 694 ? -8.825 -58.522 -26.586 1.00 87.75 694 VAL A C 1
ATOM 5368 O O . VAL A 1 694 ? -10.010 -58.739 -26.361 1.00 87.75 694 VAL A O 1
ATOM 5371 N N . LEU A 1 695 ? -7.914 -59.498 -26.661 1.00 86.25 695 LEU A N 1
ATOM 5372 C CA . LEU A 1 695 ? -8.216 -60.925 -26.496 1.00 86.25 695 LEU A CA 1
ATOM 5373 C C . LEU A 1 695 ? -8.245 -61.396 -25.031 1.00 86.25 695 LEU A C 1
ATOM 5375 O O . LEU A 1 695 ? -8.564 -62.555 -24.765 1.00 86.25 695 LEU A O 1
ATOM 5379 N N . ALA A 1 696 ? -7.916 -60.533 -24.066 1.00 85.69 696 ALA A N 1
ATOM 5380 C CA . ALA A 1 696 ? -7.959 -60.908 -22.659 1.00 85.69 696 ALA A CA 1
ATOM 5381 C C . ALA A 1 696 ? -9.419 -61.158 -22.231 1.00 85.69 696 ALA A C 1
ATOM 5383 O O . ALA A 1 696 ? -10.263 -60.290 -22.470 1.00 85.69 696 ALA A O 1
ATOM 5384 N N . PRO A 1 697 ? -9.735 -62.268 -21.534 1.00 83.19 697 PRO A N 1
ATOM 5385 C CA . PRO A 1 697 ? -11.116 -62.622 -21.198 1.00 83.19 697 PRO A CA 1
ATOM 5386 C C . PRO A 1 697 ? -11.897 -61.487 -20.524 1.00 83.19 697 PRO A C 1
ATOM 5388 O O . PRO A 1 697 ? -13.011 -61.185 -20.928 1.00 83.19 697 PRO A O 1
ATOM 5391 N N . LEU A 1 698 ? -11.287 -60.782 -19.565 1.00 80.44 698 LEU A N 1
ATOM 5392 C CA . LEU A 1 698 ? -11.901 -59.630 -18.888 1.00 80.44 698 LEU A CA 1
ATOM 5393 C C . LEU A 1 698 ? -12.222 -58.473 -19.851 1.00 80.44 698 LEU A C 1
ATOM 5395 O O . LEU A 1 698 ? -13.303 -57.900 -19.773 1.00 80.44 698 LEU A O 1
ATOM 5399 N N . ALA A 1 699 ? -11.319 -58.163 -20.784 1.00 84.88 699 ALA A N 1
ATOM 5400 C CA . ALA A 1 699 ? -11.508 -57.086 -21.754 1.00 84.88 699 ALA A CA 1
ATOM 5401 C C . ALA A 1 699 ? -12.572 -57.432 -22.807 1.00 84.88 699 ALA A C 1
ATOM 5403 O O . ALA A 1 699 ? -13.313 -56.549 -23.236 1.00 84.88 699 ALA A O 1
ATOM 5404 N N . VAL A 1 700 ? -12.685 -58.708 -23.190 1.00 87.12 700 VAL A N 1
ATOM 5405 C CA . VAL A 1 700 ? -13.768 -59.198 -24.056 1.00 87.12 700 VAL A CA 1
ATOM 5406 C C . VAL A 1 700 ? -15.118 -59.033 -23.359 1.00 87.12 700 VAL A C 1
ATOM 5408 O O . VAL A 1 700 ? -16.047 -58.492 -23.955 1.00 87.12 700 VAL A O 1
ATOM 5411 N N . MET A 1 701 ? -15.219 -59.411 -22.080 1.00 83.31 701 MET A N 1
ATOM 5412 C CA . MET A 1 701 ? -16.450 -59.209 -21.301 1.00 83.31 701 MET A CA 1
ATOM 5413 C C . MET A 1 701 ? -16.808 -57.724 -21.181 1.00 83.31 701 MET A C 1
ATOM 5415 O O . MET A 1 701 ? -17.974 -57.344 -21.309 1.00 83.31 701 MET A O 1
ATOM 5419 N N . ASP A 1 702 ? -15.806 -56.860 -21.007 1.00 85.38 702 ASP A N 1
ATOM 5420 C CA . ASP A 1 702 ? -16.031 -55.421 -20.994 1.00 85.38 702 ASP A CA 1
ATOM 5421 C C . ASP A 1 702 ? -16.503 -54.889 -22.351 1.00 85.38 702 ASP A C 1
ATOM 5423 O O . ASP A 1 702 ? -17.324 -53.977 -22.389 1.00 85.38 702 ASP A O 1
ATOM 5427 N N . LEU A 1 703 ? -16.032 -55.444 -23.465 1.00 87.50 703 LEU A N 1
ATOM 5428 C CA . LEU A 1 703 ? -16.507 -55.061 -24.792 1.00 87.50 703 LEU A CA 1
ATOM 5429 C C . LEU A 1 703 ? -17.966 -55.496 -25.005 1.00 87.50 703 LEU A C 1
ATOM 5431 O O . LEU A 1 703 ? -18.789 -54.680 -25.430 1.00 87.50 703 LEU A O 1
ATOM 5435 N N . LEU A 1 704 ? -18.307 -56.733 -24.625 1.00 86.62 704 LEU A N 1
ATOM 5436 C CA . LEU A 1 704 ? -19.663 -57.287 -24.734 1.00 86.62 704 LEU A CA 1
ATOM 5437 C C . LEU A 1 704 ? -20.705 -56.448 -23.990 1.00 86.62 704 LEU A C 1
ATOM 5439 O O . LEU A 1 704 ? -21.814 -56.275 -24.481 1.00 86.62 704 LEU A O 1
ATOM 5443 N N . GLY A 1 705 ? -20.349 -55.853 -22.851 1.00 84.75 705 GLY A N 1
ATOM 5444 C CA . GLY A 1 705 ? -21.257 -54.968 -22.126 1.00 84.75 705 GLY A CA 1
ATOM 5445 C C . GLY A 1 705 ? -21.307 -53.514 -22.636 1.00 84.75 705 GLY A C 1
ATOM 5446 O O . GLY A 1 705 ? -22.096 -52.724 -22.112 1.00 84.75 705 GLY A O 1
ATOM 5447 N N . ILE A 1 706 ? -20.424 -53.085 -23.557 1.00 89.38 706 ILE A N 1
ATOM 5448 C CA . ILE A 1 706 ? -20.388 -51.708 -24.123 1.00 89.38 706 ILE A CA 1
ATOM 5449 C C . ILE A 1 706 ? -21.354 -51.642 -25.303 1.00 89.38 706 ILE A C 1
ATOM 5451 O O . ILE A 1 706 ? -22.145 -50.705 -25.401 1.00 89.38 706 ILE A O 1
ATOM 5455 N N . VAL A 1 707 ? -21.305 -52.656 -26.171 1.00 88.69 707 VAL A N 1
ATOM 5456 C CA . VAL A 1 707 ? -22.046 -52.701 -27.439 1.00 88.69 707 VAL A CA 1
ATOM 5457 C C . VAL A 1 707 ? -23.558 -52.455 -27.258 1.00 88.69 707 VAL A C 1
ATOM 5459 O O . VAL A 1 707 ? -24.100 -51.595 -27.958 1.00 88.69 707 VAL A O 1
ATOM 5462 N N . PRO A 1 708 ? -24.251 -53.071 -26.280 1.00 87.69 708 PRO A N 1
ATOM 5463 C CA . PRO A 1 708 ? -25.697 -52.909 -26.107 1.00 87.69 708 PRO A CA 1
ATOM 5464 C C . PRO A 1 708 ? -26.144 -51.514 -25.653 1.00 87.69 708 PRO A C 1
ATOM 5466 O O . PRO A 1 708 ? -27.344 -51.232 -25.654 1.00 87.69 708 PRO A O 1
ATOM 5469 N N . GLN A 1 709 ? -25.213 -50.648 -25.229 1.00 87.94 709 GLN A N 1
ATOM 5470 C CA . GLN A 1 709 ? -25.535 -49.288 -24.781 1.00 87.94 709 GLN A CA 1
ATOM 5471 C C . GLN A 1 709 ? -25.676 -48.296 -25.930 1.00 87.94 709 GLN A C 1
ATOM 5473 O O . GLN A 1 709 ? -26.328 -47.267 -25.776 1.00 87.94 709 GLN A O 1
ATOM 5478 N N . PHE A 1 710 ? -25.091 -48.610 -27.086 1.00 88.31 710 PHE A N 1
ATOM 5479 C CA . PHE A 1 710 ? -25.133 -47.742 -28.259 1.00 88.31 710 PHE A CA 1
ATOM 5480 C C . PHE A 1 710 ? -26.100 -48.236 -29.339 1.00 88.31 710 PHE A C 1
ATOM 5482 O O . PHE A 1 710 ? -26.424 -47.482 -30.250 1.00 88.31 710 PHE A O 1
ATOM 5489 N N . ILE A 1 711 ? -26.599 -49.473 -29.240 1.00 83.62 711 ILE A N 1
ATOM 5490 C CA . ILE A 1 711 ? -27.407 -50.092 -30.300 1.00 83.62 711 ILE A CA 1
ATOM 5491 C C . ILE A 1 711 ? -28.677 -49.286 -30.639 1.00 83.62 711 ILE A C 1
ATOM 5493 O O . ILE A 1 711 ? -29.022 -49.151 -31.807 1.00 83.62 711 ILE A O 1
ATOM 5497 N N . GLU A 1 712 ? -29.325 -48.663 -29.648 1.00 78.81 712 GLU A N 1
ATOM 5498 C CA . GLU A 1 712 ? -30.537 -47.847 -29.852 1.00 78.81 712 GLU A CA 1
ATOM 5499 C C . GLU A 1 712 ? -30.261 -46.433 -30.391 1.00 78.81 712 GLU A C 1
ATOM 5501 O O . GLU A 1 712 ? -31.196 -45.754 -30.806 1.00 78.81 712 GLU A O 1
ATOM 5506 N N . LEU A 1 713 ? -29.001 -45.978 -30.387 1.00 79.44 713 LEU A N 1
ATOM 5507 C CA . LEU A 1 713 ? -28.598 -44.719 -31.027 1.00 79.44 713 LEU A CA 1
ATOM 5508 C C . LEU A 1 713 ? -28.348 -44.895 -32.526 1.00 79.44 713 LEU A C 1
ATOM 5510 O O . LEU A 1 713 ? -28.563 -43.962 -33.294 1.00 79.44 713 LEU A O 1
ATOM 5514 N N . PHE A 1 714 ? -27.868 -46.072 -32.934 1.00 76.50 714 PHE A N 1
ATOM 5515 C CA . PHE A 1 714 ? -27.521 -46.355 -34.328 1.00 76.50 714 PHE A CA 1
ATOM 5516 C C . PHE A 1 714 ? -28.726 -46.748 -35.189 1.00 76.50 714 PHE A C 1
ATOM 5518 O O . PHE A 1 714 ? -28.655 -46.661 -36.412 1.00 76.50 714 PHE A O 1
ATOM 5525 N N . VAL A 1 715 ? -29.836 -47.157 -34.572 1.00 71.06 715 VAL A N 1
ATOM 5526 C CA . VAL A 1 715 ? -31.051 -47.565 -35.283 1.00 71.06 715 VAL A CA 1
ATOM 5527 C C . VAL A 1 715 ? -32.044 -46.401 -35.301 1.00 71.06 715 VAL A C 1
ATOM 5529 O O . VAL A 1 715 ? -32.566 -45.999 -34.264 1.00 71.06 715 VAL A O 1
ATOM 5532 N N . GLY A 1 716 ? -32.304 -45.845 -36.489 1.00 61.12 716 GLY A N 1
ATOM 5533 C CA . GLY A 1 716 ? -33.343 -44.830 -36.689 1.00 61.12 716 GLY A CA 1
ATOM 5534 C C . GLY A 1 716 ? -34.750 -45.367 -36.386 1.00 61.12 716 GLY A C 1
ATOM 5535 O O . GLY A 1 716 ? -34.984 -46.571 -36.441 1.00 61.12 716 GLY A O 1
ATOM 5536 N N . ASN A 1 717 ? -35.705 -44.475 -36.094 1.00 62.19 717 ASN A N 1
ATOM 5537 C CA . ASN A 1 717 ? -37.080 -44.793 -35.651 1.00 62.19 717 ASN A CA 1
ATOM 5538 C C . ASN A 1 717 ? -37.938 -45.638 -36.636 1.00 62.19 717 ASN A C 1
ATOM 5540 O O . ASN A 1 717 ? -39.110 -45.879 -36.365 1.00 62.19 717 ASN A O 1
ATOM 5544 N N . THR A 1 718 ? -37.389 -46.090 -37.765 1.00 58.91 718 THR A N 1
ATOM 5545 C CA . THR A 1 718 ? -38.064 -46.878 -38.809 1.00 58.91 718 THR A CA 1
ATOM 5546 C C . THR A 1 718 ? -37.566 -48.331 -38.806 1.00 58.91 718 THR A C 1
ATOM 5548 O O . THR A 1 718 ? -36.929 -48.773 -39.762 1.00 58.91 718 THR A O 1
ATOM 5551 N N . ALA A 1 719 ? -37.792 -49.072 -37.716 1.00 58.72 719 ALA A N 1
ATOM 5552 C CA . ALA A 1 719 ? -37.313 -50.453 -37.573 1.00 58.72 719 ALA A CA 1
ATOM 5553 C C . ALA A 1 719 ? -38.433 -51.477 -37.839 1.00 58.72 719 ALA A C 1
ATOM 5555 O O . ALA A 1 719 ? -39.513 -51.388 -37.259 1.00 58.72 719 ALA A O 1
ATOM 5556 N N . SER A 1 720 ? -38.165 -52.462 -38.703 1.00 65.00 720 SER A N 1
ATOM 5557 C CA . SER A 1 720 ? -39.041 -53.621 -38.932 1.00 65.00 720 SER A CA 1
ATOM 5558 C C . SER A 1 720 ? -39.044 -54.569 -37.718 1.00 65.00 720 SER A C 1
ATOM 5560 O O . SER A 1 720 ? -38.105 -54.568 -36.920 1.00 65.00 720 SER A O 1
ATOM 5562 N N . GLN A 1 721 ? -40.083 -55.403 -37.570 1.00 66.25 721 GLN A N 1
ATOM 5563 C CA . GLN A 1 721 ? -40.233 -56.318 -36.422 1.00 66.25 721 GLN A CA 1
ATOM 5564 C C . GLN A 1 721 ? -39.022 -57.251 -36.228 1.00 66.25 721 GLN A C 1
ATOM 5566 O O . GLN A 1 721 ? -38.574 -57.445 -35.099 1.00 66.25 721 GLN A O 1
ATOM 5571 N N . HIS A 1 722 ? -38.415 -57.742 -37.314 1.00 69.81 722 HIS A N 1
ATOM 5572 C CA . HIS A 1 722 ? -37.195 -58.556 -37.246 1.00 69.81 722 HIS A CA 1
ATOM 5573 C C . HIS A 1 722 ? -35.991 -57.793 -36.670 1.00 69.81 722 HIS A C 1
ATOM 5575 O O . HIS A 1 722 ? -35.198 -58.364 -35.921 1.00 69.81 722 HIS A O 1
ATOM 5581 N N . HIS A 1 723 ? -35.859 -56.494 -36.964 1.00 74.12 723 HIS A N 1
ATOM 5582 C CA . HIS A 1 723 ? -34.799 -55.671 -36.381 1.00 74.12 723 HIS A CA 1
ATOM 5583 C C . HIS A 1 723 ? -35.014 -55.443 -34.881 1.00 74.12 723 HIS A C 1
ATOM 5585 O O . HIS A 1 723 ? -34.039 -55.430 -34.136 1.00 74.12 723 HIS A O 1
ATOM 5591 N N . LEU A 1 724 ? -36.260 -55.325 -34.413 1.00 73.62 724 LEU A N 1
ATOM 5592 C CA . LEU A 1 724 ? -36.562 -55.158 -32.986 1.00 73.62 724 LEU A CA 1
ATOM 5593 C C . LEU A 1 724 ? -36.228 -56.409 -32.164 1.00 73.62 724 LEU A C 1
ATOM 5595 O O . LEU A 1 724 ? -35.658 -56.280 -31.082 1.00 73.62 724 LEU A O 1
ATOM 5599 N N . VAL A 1 725 ? -36.493 -57.608 -32.694 1.00 76.88 725 VAL A N 1
ATOM 5600 C CA . VAL A 1 725 ? -36.101 -58.874 -32.047 1.00 76.88 725 VAL A CA 1
ATOM 5601 C C . VAL A 1 725 ? -34.578 -58.995 -31.963 1.00 76.88 725 VAL A C 1
ATOM 5603 O O . VAL A 1 725 ? -34.043 -59.299 -30.899 1.00 76.88 725 VAL A O 1
ATOM 5606 N N . PHE A 1 726 ? -33.860 -58.670 -33.043 1.00 81.25 726 PHE A N 1
ATOM 5607 C CA . PHE A 1 726 ? -32.394 -58.675 -33.051 1.00 81.25 726 PHE A CA 1
ATOM 5608 C C . PHE A 1 726 ? -31.792 -57.653 -32.071 1.00 81.25 726 PHE A C 1
ATOM 5610 O O . PHE A 1 726 ? -30.856 -57.960 -31.333 1.00 81.25 726 PHE A O 1
ATOM 5617 N N . ILE A 1 727 ? -32.352 -56.441 -32.010 1.00 80.50 727 ILE A N 1
ATOM 5618 C CA . ILE A 1 727 ? -31.940 -55.415 -31.044 1.00 80.50 727 ILE A CA 1
ATOM 5619 C C . ILE A 1 727 ? -32.221 -55.893 -29.616 1.00 80.50 727 ILE A C 1
ATOM 5621 O O . ILE A 1 727 ? -31.349 -55.763 -28.760 1.00 80.50 727 ILE A O 1
ATOM 5625 N N . GLY A 1 728 ? -33.397 -56.473 -29.359 1.00 80.12 728 GLY A N 1
ATOM 5626 C CA . GLY A 1 728 ? -33.756 -57.077 -28.075 1.00 80.12 728 GLY A CA 1
ATOM 5627 C C . GLY A 1 728 ? -32.773 -58.169 -27.647 1.00 80.12 728 GLY A C 1
ATOM 5628 O O . GLY A 1 728 ? -32.317 -58.160 -26.506 1.00 80.12 728 GLY A O 1
ATOM 5629 N N . ALA A 1 729 ? -32.360 -59.033 -28.577 1.00 82.94 729 ALA A N 1
ATOM 5630 C CA . ALA A 1 729 ? -31.345 -60.057 -28.336 1.00 82.94 729 ALA A CA 1
ATOM 5631 C C . ALA A 1 729 ? -29.973 -59.451 -27.995 1.00 82.94 729 ALA A C 1
ATOM 5633 O O . ALA A 1 729 ? -29.292 -59.931 -27.100 1.00 82.94 729 ALA A O 1
ATOM 5634 N N . ILE A 1 730 ? -29.565 -58.346 -28.626 1.00 86.06 730 ILE A N 1
ATOM 5635 C CA . ILE A 1 730 ? -28.328 -57.646 -28.232 1.00 86.06 730 ILE A CA 1
ATOM 5636 C C . ILE A 1 730 ? -28.472 -56.993 -26.846 1.00 86.06 730 ILE A C 1
ATOM 5638 O O . ILE A 1 730 ? -27.503 -56.942 -26.084 1.00 86.06 730 ILE A O 1
ATOM 5642 N N . LYS A 1 731 ? -29.665 -56.504 -26.470 1.00 85.31 731 LYS A N 1
ATOM 5643 C CA . LYS A 1 731 ? -29.899 -55.903 -25.142 1.00 85.31 731 LYS A CA 1
ATOM 5644 C C . LYS A 1 731 ? -29.708 -56.899 -23.998 1.00 85.31 731 LYS A C 1
ATOM 5646 O O . LYS A 1 731 ? -29.376 -56.461 -22.896 1.00 85.31 731 LYS A O 1
ATOM 5651 N N . THR A 1 732 ? -29.838 -58.201 -24.235 1.00 86.75 732 THR A N 1
ATOM 5652 C CA . THR A 1 732 ? -29.650 -59.228 -23.192 1.00 86.75 732 THR A CA 1
ATOM 5653 C C . THR A 1 732 ? -28.188 -59.416 -22.801 1.00 86.75 732 THR A C 1
ATOM 5655 O O . THR A 1 732 ? -27.890 -60.053 -21.799 1.00 86.75 732 THR A O 1
ATOM 5658 N N . LEU A 1 733 ? -27.264 -58.762 -23.512 1.00 87.81 733 LEU A N 1
ATOM 5659 C CA . LEU A 1 733 ? -25.869 -58.624 -23.102 1.00 87.81 733 LEU A CA 1
ATOM 5660 C C . LEU A 1 733 ? -25.653 -57.487 -22.077 1.00 87.81 733 LEU A C 1
ATOM 5662 O O . LEU A 1 733 ? -24.571 -57.388 -21.501 1.00 87.81 733 LEU A O 1
ATOM 5666 N N . ARG A 1 734 ? -26.644 -56.617 -21.796 1.00 87.19 734 ARG A N 1
ATOM 5667 C CA . ARG A 1 734 ? -26.517 -55.550 -20.771 1.00 87.19 734 ARG A CA 1
ATOM 5668 C C . ARG A 1 734 ? -26.189 -56.111 -19.370 1.00 87.19 734 ARG A C 1
ATOM 5670 O O . ARG A 1 734 ? -25.290 -55.551 -18.737 1.00 87.19 734 ARG A O 1
ATOM 5677 N N . PRO A 1 735 ? -26.823 -57.202 -18.889 1.00 87.19 735 PRO A N 1
ATOM 5678 C CA . PRO A 1 735 ? -26.520 -57.820 -17.596 1.00 87.19 735 PRO A CA 1
ATOM 5679 C C . PRO A 1 735 ? -25.117 -58.415 -17.469 1.00 87.19 735 PRO A C 1
ATOM 5681 O O . PRO A 1 735 ? -24.609 -58.491 -16.354 1.00 87.19 735 PRO A O 1
ATOM 5684 N N . PHE A 1 736 ? -24.428 -58.735 -18.574 1.00 87.75 736 PHE A N 1
ATOM 5685 C CA . PHE A 1 736 ? -23.039 -59.223 -18.536 1.00 87.75 736 PHE A CA 1
ATOM 5686 C C . PHE A 1 736 ? -22.079 -58.206 -17.897 1.00 87.75 736 PHE A C 1
ATOM 5688 O O . PHE A 1 736 ? -20.977 -58.555 -17.475 1.00 87.75 736 PHE A O 1
ATOM 5695 N N . ARG A 1 737 ? -22.506 -56.945 -17.741 1.00 86.19 737 ARG A N 1
ATOM 5696 C CA . ARG A 1 737 ? -21.792 -55.928 -16.962 1.00 86.19 737 ARG A CA 1
ATOM 5697 C C . ARG A 1 737 ? -21.623 -56.253 -15.485 1.00 86.19 737 ARG A C 1
ATOM 5699 O O . ARG A 1 737 ? -20.717 -55.689 -14.872 1.00 86.19 737 ARG A O 1
ATOM 5706 N N . CYS A 1 738 ? -22.391 -57.182 -14.918 1.00 84.88 738 CYS A N 1
ATOM 5707 C CA . CYS A 1 738 ? -22.124 -57.671 -13.568 1.00 84.88 738 CYS A CA 1
ATOM 5708 C C . CYS A 1 738 ? -20.731 -58.325 -13.455 1.00 84.88 738 CYS A C 1
ATOM 5710 O O . CYS A 1 738 ? -20.119 -58.285 -12.392 1.00 84.88 738 CYS A O 1
ATOM 5712 N N . LEU A 1 739 ? -20.149 -58.823 -14.554 1.00 83.81 739 LEU A N 1
ATOM 5713 C CA . LEU A 1 739 ? -18.790 -59.377 -14.563 1.00 83.81 739 LEU A CA 1
ATOM 5714 C C . LEU A 1 739 ? -17.715 -58.327 -14.231 1.00 83.81 739 LEU A C 1
ATOM 5716 O O . LEU A 1 739 ? -16.638 -58.674 -13.746 1.00 83.81 739 LEU A O 1
ATOM 5720 N N . CYS A 1 740 ? -18.001 -57.030 -14.390 1.00 80.56 740 CYS A N 1
ATOM 5721 C CA . CYS A 1 740 ? -17.083 -55.971 -13.971 1.00 80.56 740 CYS A CA 1
ATOM 5722 C C . CYS A 1 740 ? -16.839 -55.976 -12.445 1.00 80.56 740 CYS A C 1
ATOM 5724 O O . CYS A 1 740 ? -15.823 -55.441 -12.001 1.00 80.56 740 CYS A O 1
ATOM 5726 N N . PHE A 1 741 ? -17.687 -56.632 -11.636 1.00 84.94 741 PHE A N 1
ATOM 5727 C CA . PHE A 1 741 ? -17.450 -56.811 -10.197 1.00 84.94 741 PHE A CA 1
ATOM 5728 C C . PHE A 1 741 ? -16.183 -57.612 -9.882 1.00 84.94 741 PHE A C 1
ATOM 5730 O O . PHE A 1 741 ? -15.589 -57.408 -8.822 1.00 84.94 741 PHE A O 1
ATOM 5737 N N . PHE A 1 742 ? -15.685 -58.443 -10.807 1.00 85.56 742 PHE A N 1
ATOM 5738 C CA . PHE A 1 742 ? -14.388 -59.107 -10.635 1.00 85.56 742 PHE A CA 1
ATOM 5739 C C . PHE A 1 742 ? -13.222 -58.113 -10.518 1.00 85.56 742 PHE A C 1
ATOM 5741 O O . PHE A 1 742 ? -12.210 -58.424 -9.888 1.00 85.56 742 PHE A O 1
ATOM 5748 N N . ARG A 1 743 ? -13.375 -56.881 -11.027 1.00 80.38 743 ARG A N 1
ATOM 5749 C CA . ARG A 1 743 ? -12.394 -55.801 -10.837 1.00 80.38 743 ARG A CA 1
ATOM 5750 C C . ARG A 1 743 ? -12.312 -55.316 -9.384 1.00 80.38 743 ARG A C 1
ATOM 5752 O O . ARG A 1 743 ? -11.330 -54.679 -9.025 1.00 80.38 743 ARG A O 1
ATOM 5759 N N . LEU A 1 744 ? -13.291 -55.645 -8.532 1.00 83.56 744 LEU A N 1
ATOM 5760 C CA . LEU A 1 744 ? -13.279 -55.315 -7.101 1.00 83.56 744 LEU A CA 1
ATOM 5761 C C . LEU A 1 744 ? -12.551 -56.359 -6.238 1.00 83.56 744 LEU A C 1
ATOM 5763 O O . LEU A 1 744 ? -12.243 -56.100 -5.076 1.00 83.56 744 LEU A O 1
ATOM 5767 N N . VAL A 1 745 ? -12.219 -57.526 -6.794 1.00 84.69 745 VAL A N 1
ATOM 5768 C CA . VAL A 1 745 ? -11.506 -58.603 -6.084 1.00 84.69 745 VAL A CA 1
ATOM 5769 C C . VAL A 1 745 ? -10.171 -58.144 -5.461 1.00 84.69 745 VAL A C 1
ATOM 5771 O O . VAL A 1 745 ? -9.888 -58.553 -4.332 1.00 84.69 745 VAL A O 1
ATOM 5774 N N . PRO A 1 746 ? -9.353 -57.279 -6.102 1.00 81.94 746 PRO A N 1
ATOM 5775 C CA . PRO A 1 746 ? -8.113 -56.768 -5.511 1.00 81.94 746 PRO A CA 1
ATOM 5776 C C . PRO A 1 746 ? -8.292 -55.930 -4.234 1.00 81.94 746 PRO A C 1
ATOM 5778 O O . PRO A 1 746 ? -7.315 -55.713 -3.521 1.00 81.94 746 PRO A O 1
ATOM 5781 N N . PHE A 1 747 ? -9.505 -55.462 -3.916 1.00 80.12 747 PHE A N 1
ATOM 5782 C CA . PHE A 1 747 ? -9.770 -54.703 -2.686 1.00 80.12 747 PHE A CA 1
ATOM 5783 C C . PHE A 1 747 ? -9.871 -55.586 -1.436 1.00 80.12 747 PHE A C 1
ATOM 5785 O O . PHE A 1 747 ? -9.792 -55.077 -0.314 1.00 80.12 747 PHE A O 1
ATOM 5792 N N . ALA A 1 748 ? -10.031 -56.902 -1.603 1.00 84.25 748 ALA A N 1
ATOM 5793 C CA . ALA A 1 748 ? -10.064 -57.837 -0.489 1.00 84.25 748 ALA A CA 1
ATOM 5794 C C . ALA A 1 748 ? -8.676 -57.931 0.168 1.00 84.25 748 ALA A C 1
ATOM 5796 O O . ALA A 1 748 ? -7.698 -58.330 -0.462 1.00 84.25 748 ALA A O 1
ATOM 5797 N N . ARG A 1 749 ? -8.587 -57.569 1.455 1.00 81.00 749 ARG A N 1
ATOM 5798 C CA . ARG A 1 749 ? -7.307 -57.524 2.189 1.00 81.00 749 ARG A CA 1
ATOM 5799 C C . ARG A 1 749 ? -6.798 -58.903 2.606 1.00 81.00 749 ARG A C 1
ATOM 5801 O O . ARG A 1 749 ? -5.596 -59.084 2.756 1.00 81.00 749 ARG A O 1
ATOM 5808 N N . SER A 1 750 ? -7.705 -59.855 2.826 1.00 89.00 750 SER A N 1
ATOM 5809 C CA . SER A 1 750 ? -7.382 -61.214 3.271 1.00 89.00 750 SER A CA 1
ATOM 5810 C C . SER A 1 750 ? -7.586 -62.229 2.149 1.00 89.00 750 SER A C 1
ATOM 5812 O O . SER A 1 750 ? -8.555 -62.131 1.397 1.00 89.00 750 SER A O 1
ATOM 5814 N N . ALA A 1 751 ? -6.720 -63.244 2.079 1.00 84.56 751 ALA A N 1
ATOM 5815 C CA . ALA A 1 751 ? -6.855 -64.357 1.138 1.00 84.56 751 ALA A CA 1
ATOM 5816 C C . ALA A 1 751 ? -8.223 -65.052 1.266 1.00 84.56 751 ALA A C 1
ATOM 5818 O O . ALA A 1 751 ? -8.905 -65.251 0.264 1.00 84.56 751 ALA A O 1
ATOM 5819 N N . ARG A 1 752 ? -8.683 -65.283 2.505 1.00 88.25 752 ARG A N 1
ATOM 5820 C CA . ARG A 1 752 ? -10.000 -65.876 2.794 1.00 88.25 752 ARG A CA 1
ATOM 5821 C C . ARG A 1 752 ? -11.159 -64.999 2.309 1.00 88.25 752 ARG A C 1
ATOM 5823 O O . ARG A 1 752 ? -12.164 -65.504 1.824 1.00 88.25 752 ARG A O 1
ATOM 5830 N N . GLN A 1 753 ? -11.025 -63.676 2.432 1.00 86.06 753 GLN A N 1
ATOM 5831 C CA . GLN A 1 753 ? -12.026 -62.741 1.909 1.00 86.06 753 GLN A CA 1
ATOM 5832 C C . GLN A 1 753 ? -12.040 -62.753 0.384 1.00 86.06 753 GLN A C 1
ATOM 5834 O O . GLN A 1 753 ? -13.111 -62.767 -0.208 1.00 86.06 753 GLN A O 1
ATOM 5839 N N . ARG A 1 754 ? -10.866 -62.771 -0.255 1.00 87.94 754 ARG A N 1
ATOM 5840 C CA . ARG A 1 754 ? -10.748 -62.794 -1.715 1.00 87.94 754 ARG A CA 1
ATOM 5841 C C . ARG A 1 754 ? -11.411 -64.034 -2.311 1.00 87.94 754 ARG A C 1
ATOM 5843 O O . ARG A 1 754 ? -12.155 -63.908 -3.275 1.00 87.94 754 ARG A O 1
ATOM 5850 N N . GLU A 1 755 ? -11.174 -65.196 -1.714 1.00 90.00 755 GLU A N 1
ATOM 5851 C CA . GLU A 1 755 ? -11.783 -66.463 -2.124 1.00 90.00 755 GLU A CA 1
ATOM 5852 C C . GLU A 1 755 ? -13.313 -66.439 -1.974 1.00 90.00 755 GLU A C 1
ATOM 5854 O O . GLU A 1 755 ? -14.033 -66.736 -2.926 1.00 90.00 755 GLU A O 1
ATOM 5859 N N . SER A 1 756 ? -13.814 -65.964 -0.828 1.00 89.19 756 SER A N 1
ATOM 5860 C CA . SER A 1 756 ? -15.254 -65.797 -0.585 1.00 89.19 756 SER A CA 1
ATOM 5861 C C . SER A 1 756 ? -15.916 -64.807 -1.558 1.00 89.19 756 SER A C 1
ATOM 5863 O O . SER A 1 756 ? -16.994 -65.084 -2.091 1.00 89.19 756 SER A O 1
ATOM 5865 N N . TYR A 1 757 ? -15.261 -63.678 -1.856 1.00 88.81 757 TYR A N 1
ATOM 5866 C CA . TYR A 1 757 ? -15.760 -62.694 -2.821 1.00 88.81 757 TYR A CA 1
ATOM 5867 C C . TYR A 1 757 ? -15.802 -63.247 -4.241 1.00 88.81 757 TYR A C 1
ATOM 5869 O O . TYR A 1 757 ? -16.800 -63.051 -4.928 1.00 88.81 757 TYR A O 1
ATOM 5877 N N . VAL A 1 758 ? -14.750 -63.941 -4.683 1.00 90.25 758 VAL A N 1
ATOM 5878 C CA . VAL A 1 758 ? -14.722 -64.560 -6.015 1.00 90.25 758 VAL A CA 1
ATOM 5879 C C . VAL A 1 758 ? -15.856 -65.569 -6.144 1.00 90.25 758 VAL A C 1
ATOM 5881 O O . VAL A 1 758 ? -16.593 -65.507 -7.125 1.00 90.25 758 VAL A O 1
ATOM 5884 N N . LEU A 1 759 ? -16.053 -66.434 -5.147 1.00 91.06 759 LEU A N 1
ATOM 5885 C CA . LEU A 1 759 ? -17.141 -67.410 -5.151 1.00 91.06 759 LEU A CA 1
ATOM 5886 C C . LEU A 1 759 ? -18.515 -66.725 -5.198 1.00 91.06 759 LEU A C 1
ATOM 5888 O O . LEU A 1 759 ? -19.327 -67.036 -6.067 1.00 91.06 759 LEU A O 1
ATOM 5892 N N . SER A 1 760 ? -18.745 -65.734 -4.336 1.00 89.81 760 SER A N 1
ATOM 5893 C CA . SER A 1 760 ? -20.021 -65.008 -4.265 1.00 89.81 760 SER A CA 1
ATOM 5894 C C . SER A 1 760 ? -20.341 -64.254 -5.562 1.00 89.81 760 SER A C 1
ATOM 5896 O O . SER A 1 760 ? -21.452 -64.351 -6.080 1.00 89.81 760 SER A O 1
ATOM 5898 N N . ILE A 1 761 ? -19.361 -63.534 -6.124 1.00 89.56 761 ILE A N 1
ATOM 5899 C CA . ILE A 1 761 ? -19.517 -62.800 -7.390 1.00 89.56 761 ILE A CA 1
ATOM 5900 C C . ILE A 1 761 ? -19.763 -63.776 -8.541 1.00 89.56 761 ILE A C 1
ATOM 5902 O O . ILE A 1 761 ? -20.621 -63.511 -9.378 1.00 89.56 761 ILE A O 1
ATOM 5906 N N . THR A 1 762 ? -19.059 -64.911 -8.572 1.00 89.94 762 THR A N 1
ATOM 5907 C CA . THR A 1 762 ? -19.230 -65.931 -9.618 1.00 89.94 762 THR A CA 1
ATOM 5908 C C . THR A 1 762 ? -20.648 -66.487 -9.609 1.00 89.94 762 THR A C 1
ATOM 5910 O O . THR A 1 762 ? -21.302 -66.472 -10.648 1.00 89.94 762 THR A O 1
ATOM 5913 N N . VAL A 1 763 ? -21.158 -66.896 -8.443 1.00 93.50 763 VAL A N 1
ATOM 5914 C CA . VAL A 1 763 ? -22.531 -67.408 -8.308 1.00 93.50 763 VAL A CA 1
ATOM 5915 C C . VAL A 1 763 ? -23.550 -66.358 -8.754 1.00 93.50 763 VAL A C 1
ATOM 5917 O O . VAL A 1 763 ? -24.432 -66.660 -9.554 1.00 93.50 763 VAL A O 1
ATOM 5920 N N . MET A 1 764 ? -23.400 -65.106 -8.312 1.00 89.31 764 MET A N 1
ATOM 5921 C CA . MET A 1 764 ? -24.319 -64.028 -8.687 1.00 89.31 764 MET A CA 1
ATOM 5922 C C . MET A 1 764 ? -24.290 -63.731 -10.195 1.00 89.31 764 MET A C 1
ATOM 5924 O O . MET A 1 764 ? -25.341 -63.558 -10.806 1.00 89.31 764 MET A O 1
ATOM 5928 N N . CYS A 1 765 ? -23.103 -63.692 -10.809 1.00 88.19 765 CYS A N 1
ATOM 5929 C CA . CYS A 1 765 ? -22.968 -63.445 -12.245 1.00 88.19 765 CYS A CA 1
ATOM 5930 C C . CYS A 1 765 ? -23.553 -64.589 -13.074 1.00 88.19 765 CYS A C 1
ATOM 5932 O O . CYS A 1 765 ? -24.206 -64.323 -14.075 1.00 88.19 765 CYS A O 1
ATOM 5934 N N . ILE A 1 766 ? -23.362 -65.842 -12.649 1.00 89.88 766 ILE A N 1
ATOM 5935 C CA . ILE A 1 766 ? -23.975 -67.007 -13.297 1.00 89.88 766 ILE A CA 1
ATOM 5936 C C . ILE A 1 766 ? -25.498 -66.863 -13.264 1.00 89.88 766 ILE A C 1
ATOM 5938 O O . ILE A 1 766 ? -26.116 -66.889 -14.320 1.00 89.88 766 ILE A O 1
ATOM 5942 N N . ILE A 1 767 ? -26.099 -66.620 -12.095 1.00 90.50 767 ILE A N 1
ATOM 5943 C CA . ILE A 1 767 ? -27.561 -66.480 -11.965 1.00 90.50 767 ILE A CA 1
ATOM 5944 C C . ILE A 1 767 ? -28.100 -65.369 -12.880 1.00 90.50 767 ILE A C 1
ATOM 5946 O O . ILE A 1 767 ? -29.069 -65.583 -13.603 1.00 90.50 767 ILE A O 1
ATOM 5950 N N . ILE A 1 768 ? -27.462 -64.194 -12.880 1.00 88.94 768 ILE A N 1
ATOM 5951 C CA . ILE A 1 768 ? -27.907 -63.041 -13.676 1.00 88.94 768 ILE A CA 1
ATOM 5952 C C . ILE A 1 768 ? -27.743 -63.300 -15.179 1.00 88.94 768 ILE A C 1
ATOM 5954 O O . ILE A 1 768 ? -28.672 -63.040 -15.944 1.00 88.94 768 ILE A O 1
ATOM 5958 N N . CYS A 1 769 ? -26.588 -63.813 -15.615 1.00 87.19 769 CYS A N 1
ATOM 5959 C CA . CYS A 1 769 ? -26.335 -64.072 -17.030 1.00 87.19 769 CYS A CA 1
ATOM 5960 C C . CYS A 1 769 ? -27.231 -65.196 -17.563 1.00 87.19 769 CYS A C 1
ATOM 5962 O O . CYS A 1 769 ? -27.866 -65.009 -18.597 1.00 87.19 769 CYS A O 1
ATOM 5964 N N . PHE A 1 770 ? -27.343 -66.325 -16.853 1.00 88.44 770 PHE A N 1
ATOM 5965 C CA . PHE A 1 770 ? -28.229 -67.416 -17.269 1.00 88.44 770 PHE A CA 1
ATOM 5966 C C . PHE A 1 770 ? -29.694 -66.982 -17.280 1.00 88.44 770 PHE A C 1
ATOM 5968 O O . PHE A 1 770 ? -30.360 -67.199 -18.288 1.00 88.44 770 PHE A O 1
ATOM 5975 N N . GLY A 1 771 ? -30.162 -66.273 -16.246 1.00 86.38 771 GLY A N 1
ATOM 5976 C CA . GLY A 1 771 ? -31.526 -65.739 -16.220 1.00 86.38 771 GLY A CA 1
ATOM 5977 C C . GLY A 1 771 ? -31.813 -64.804 -17.399 1.00 86.38 771 GLY A C 1
ATOM 5978 O O . GLY A 1 771 ? -32.874 -64.882 -18.007 1.00 86.38 771 GLY A O 1
ATOM 5979 N N . SER A 1 772 ? -30.848 -63.962 -17.788 1.00 83.62 772 SER A N 1
ATOM 5980 C CA . SER A 1 772 ? -31.012 -63.079 -18.951 1.00 83.62 772 SER A CA 1
ATOM 5981 C C . SER A 1 772 ? -31.052 -63.808 -20.300 1.00 83.62 772 SER A C 1
ATOM 5983 O O . SER A 1 772 ? -31.711 -63.322 -21.216 1.00 83.62 772 SER A O 1
ATOM 5985 N N . ILE A 1 773 ? -30.370 -64.952 -20.430 1.00 84.81 773 ILE A N 1
ATOM 5986 C CA . ILE A 1 773 ? -30.363 -65.769 -21.654 1.00 84.81 773 ILE A CA 1
ATOM 5987 C C . ILE A 1 773 ? -31.648 -66.594 -21.748 1.00 84.81 773 ILE A C 1
ATOM 5989 O O . ILE A 1 773 ? -32.287 -66.607 -22.796 1.00 84.81 773 ILE A O 1
ATOM 5993 N N . GLU A 1 774 ? -32.055 -67.232 -20.649 1.00 84.44 774 GLU A N 1
ATOM 5994 C CA . GLU A 1 774 ? -33.268 -68.056 -20.588 1.00 84.44 774 GLU A CA 1
ATOM 5995 C C . GLU A 1 774 ? -34.528 -67.246 -20.933 1.00 84.44 774 GLU A C 1
ATOM 5997 O O . GLU A 1 774 ? -35.400 -67.731 -21.647 1.00 84.44 774 GLU A O 1
ATOM 6002 N N . GLN A 1 775 ? -34.587 -65.973 -20.527 1.00 78.75 775 GLN A N 1
ATOM 6003 C CA . GLN A 1 775 ? -35.681 -65.066 -20.900 1.00 78.75 775 GLN A CA 1
ATOM 6004 C C . GLN A 1 775 ? -35.837 -64.874 -22.421 1.00 78.75 775 GLN A C 1
ATOM 6006 O O . GLN A 1 775 ? -36.954 -64.691 -22.909 1.00 78.75 775 GLN A O 1
ATOM 6011 N N . VAL A 1 776 ? -34.740 -64.912 -23.183 1.00 78.81 776 VAL A N 1
ATOM 6012 C CA . VAL A 1 776 ? -34.783 -64.827 -24.656 1.00 78.81 776 VAL A CA 1
ATOM 6013 C C . VAL A 1 776 ? -35.264 -66.139 -25.257 1.00 78.81 776 VAL A C 1
ATOM 6015 O O . VAL A 1 776 ? -36.008 -66.139 -26.232 1.00 78.81 776 VAL A O 1
ATOM 6018 N N . ASP A 1 777 ? -34.854 -67.260 -24.671 1.00 79.38 777 ASP A N 1
ATOM 6019 C CA . ASP A 1 777 ? -35.192 -68.584 -25.184 1.00 79.38 777 ASP A CA 1
ATOM 6020 C C . ASP A 1 777 ? -36.687 -68.887 -24.991 1.00 79.38 777 ASP A C 1
ATOM 6022 O O . ASP A 1 777 ? -37.387 -69.227 -25.949 1.00 79.38 777 ASP A O 1
ATOM 6026 N N . GLN A 1 778 ? -37.217 -68.623 -23.790 1.00 77.06 778 GLN A N 1
ATOM 6027 C CA . GLN A 1 778 ? -38.645 -68.776 -23.471 1.00 77.06 778 GLN A CA 1
ATOM 6028 C C . GLN A 1 778 ? -39.535 -67.899 -24.363 1.00 77.06 778 GLN A C 1
ATOM 6030 O O . GLN A 1 778 ? -40.556 -68.341 -24.877 1.00 77.06 778 GLN A O 1
ATOM 6035 N N . SER A 1 779 ? -39.123 -66.661 -24.625 1.00 67.81 779 SER A N 1
ATOM 6036 C CA . SER A 1 779 ? -39.889 -65.765 -25.497 1.00 67.81 779 SER A CA 1
ATOM 6037 C C . SER A 1 779 ? -39.750 -66.088 -26.987 1.00 67.81 779 SER A C 1
ATOM 6039 O O . SER A 1 779 ? -40.634 -65.739 -27.770 1.00 67.81 779 SER A O 1
ATOM 6041 N N . SER A 1 780 ? -38.671 -66.753 -27.410 1.00 65.00 780 SER A N 1
ATOM 6042 C CA . SER A 1 780 ? -38.546 -67.233 -28.790 1.00 65.00 780 SER A CA 1
ATOM 6043 C C . SER A 1 780 ? -39.405 -68.475 -29.049 1.00 65.00 780 SER A C 1
ATOM 6045 O O . SER A 1 780 ? -39.970 -68.597 -30.133 1.00 65.00 780 SER A O 1
ATOM 6047 N N . THR A 1 781 ? -39.573 -69.339 -28.041 1.00 63.97 781 THR A N 1
ATOM 6048 C CA . THR A 1 781 ? -40.422 -70.541 -28.100 1.00 63.97 781 THR A CA 1
ATOM 6049 C C . THR A 1 781 ? -41.919 -70.248 -27.971 1.00 63.97 781 THR A C 1
ATOM 6051 O O . THR A 1 781 ? -42.706 -70.962 -28.574 1.00 63.97 781 THR A O 1
ATOM 6054 N N . GLU A 1 782 ? -42.335 -69.184 -27.273 1.00 58.88 782 GLU A N 1
ATOM 6055 C CA . GLU A 1 782 ? -43.745 -68.737 -27.254 1.00 58.88 782 GLU A CA 1
ATOM 6056 C C . GLU A 1 782 ? -44.211 -68.084 -28.574 1.00 58.88 782 GLU A C 1
ATOM 6058 O O . GLU A 1 782 ? -45.413 -67.972 -28.811 1.00 58.88 782 GLU A O 1
ATOM 6063 N N . ASN A 1 783 ? -43.280 -67.635 -29.426 1.00 53.75 783 ASN A N 1
ATOM 6064 C CA . ASN A 1 783 ? -43.572 -66.953 -30.696 1.00 53.75 783 ASN A CA 1
ATOM 6065 C C . ASN A 1 783 ? -43.400 -67.844 -31.947 1.00 53.75 783 ASN A C 1
ATOM 6067 O O . ASN A 1 783 ? -43.641 -67.361 -33.057 1.00 53.75 783 ASN A O 1
ATOM 6071 N N . ALA A 1 784 ? -42.963 -69.098 -31.783 1.00 46.72 784 ALA A N 1
ATOM 6072 C CA . ALA A 1 784 ? -42.860 -70.116 -32.834 1.00 46.72 784 ALA A CA 1
ATOM 6073 C C . ALA A 1 784 ? -44.029 -71.100 -32.728 1.00 46.72 784 ALA A C 1
ATOM 6075 O O . ALA A 1 784 ? -44.553 -71.494 -33.797 1.00 46.72 784 ALA A O 1
#

pLDDT: mean 73.23, std 20.25, range [20.28, 94.69]

Radius of gyration: 42.22 Å; chains: 1; bounding box: 104×109×126 Å

Foldseek 3Di:
DLQLLVCLVPFFSLLLLLLQLAQWAQQPDDPDPDPLNLSLNQSLKYKDKAFAAQLQAQVDFLLVLQLLCCVPAVKHFQWKDQPHDIDGQPRGDRDHRNIITIIIHSDPCSRVVNNPDDLVSVPPDDPPSVSSVVSCVVVVVVVVVVVVVVVVVVVVVVVVVVVVVVVVVVVVVVVVVPDDDDDDDDDDDDDDDDDDDDDDDDDDDDDDDDDDDDDDDDDDDDDDDDDDDDDPLCDVCVVVVVVCVVPVPPPDDVFDPQDDPVCQQPDFDDPPDFQAEEEQADDPAVLSSLVLLQLVVVQPDDDDPDDPHAYEYEACDDQDPVNCVSPSRDPRYHYFHDALLDPVRCVRSVQLRYQEYEYELRNHDDPDPPDPDPDPPVVPPLCSCVSQLVSVVSLVVVNVVDPPGDHHAAAGEAAFLQCCVSDDDPQFDDPPCVVVSLVSLPSRDPDPPDSCSCCVPCQQFKWAFDDDDDPDDDIHHRSYNHPCSVVSVVVVCVVPVCVVVSSCCQSRNDPLSFKYWDKAFQDPVQAFPFQSVSQSCCSPVVVKHFQWKFAADPVRSMTGTRGSGDRRDGHHRRMMTTIIHTSPVSVVVVVVVVVVVVVVVVCVQFAPDDDPPDDPLQSLLCSLVPGNNVVVLLVVLLVLLVVLLVVCCVVPVPAQDLDDDDPVVLVVLLVNLVSLVVVLVSVCSNDPDNVVQCPDPLSVLSVLQSVLSCLSVPDPPDDDPVVSLVNSVSSLSSNSSLSSCLVCLVVDPDPVSSVVSVVVSVVVSCCSSVVSVVSSVVVVVVVD

Secondary structure (DSSP, 8-state):
-HHHHHHHHSTTHHHHHHHHHS-PPP--S-----HHHHHHHHTT-EEEEEEPPGGGTTTSBHHHHHHHHHHHH--EEEEEEETTEEEE--TTSBP-TTSEEEEEESSTTHHHHHHT--SGGGTTT-TTHHHHHHHHHHHHHHHHHHHHHHHHHHHHHHHHHHHHHHHHHHHHHHHTTS----------------------PPPP---------------------------TT--HHHHHHHHHHHT-------------HHHHHTPPPPTT--SPEEEES--TTTHHHHHHHHHHHTTT-SS-S-----EEEEESSPPPHHHHHHHTTSSSEEEEES-TT-HHHHHHTTGGG-SEEEE-TTSS--S--SS---------GGGTTHHHHHHHHHHHHHHHH-TTSPPPEEEEEES-GGGGGG---TT---TTHHHHHHHHHHHHSS-TT-GGGGTT-TTTT---PPPTTSS-----S--EEETTHHHHHHHHHHH-TTHHHHHHHHHH--TTSSEEEEEEEPPGGGTTSBHHHHHHHHHHHH--EEEEEEEEEGGGTEEEEEES--TTPBPPTT-EEEEEEE-HHHHHHHHHHHHHHHHHHHHHHHSPPPPTT--HHHHHHHHHHHSHHHHHHHHHHHHHHHHHHHHHHHHTSSS---SPPPHHHHHHHHHHHHHHHHHHHHHHHHSS-HHHHHTSHHHHHHHHTTHHHHHHHHS-S---HHHHHHHHHHHTTGGGGGGGGGG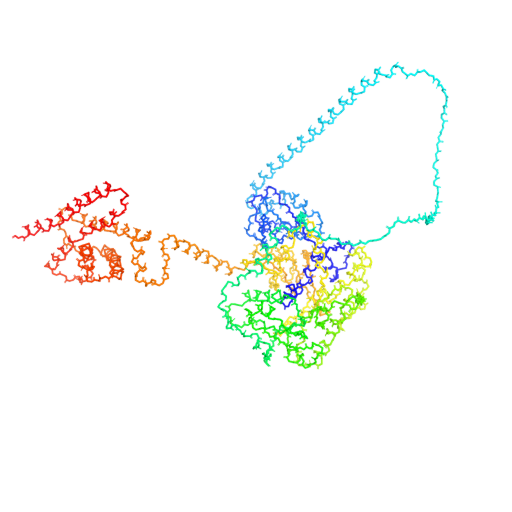GGGG--SHHHHHHHHHHHHHHHHHHHHHHHHHHHHHHHTT-

InterPro domains:
  IPR003148 Regulator of K+ conductance, N-terminal lobe [PF22614] (273-368)
  IPR003929 Calcium-activated potassium channel BK, alpha subunit [PF03493] (1-80)
  IPR005821 Ion transport domain [PF00520] (661-753)
  IPR027359 Voltage-dependent channel domain superfamily [G3DSA:1.20.120.350] (625-749)
  IPR047871 Calcium-activated potassium channel slowpoke-like [PTHR10027] (1-580)